Protein AF-0000000082955670 (afdb_homodimer)

Radius of gyration: 36.35 Å; Cα contacts (8 Å, |Δi|>4): 2565; chains: 2; bounding box: 107×120×126 Å

Nearest PDB structures (foldseek):
  5thm-assembly1_A  TM=8.964E-01  e=1.464E-48  Drosophila melanogaster
  5w1u-assembly2_B  TM=8.531E-01  e=4.811E-43  Culex quinquefasciatus
  2fj0-assembly1_A  TM=8.552E-01  e=3.804E-42  Manduca sexta
  5ydj-assembly1_A-2  TM=8.315E-01  e=3.181E-43  Anopheles gambiae
  2bce-assembly1_A  TM=8.057E-01  e=6.932E-36  Bos taurus

Foldseek 3Di:
DPPPPPPPPPPPPPPPPVPQDFDWFAAPQGIETWHWDAAPVGAIKTKFAFAAQFDQCAQPNQLHATHGDHRDPDYHYRYDHFWAAWAAQLLFVVGNVDTGTYSRGWIKMKMFSDQQAAAAEEEEDEDRLQGDDACTCLAFNCRLLSVDHYMYMYTHFHGDCRQFAALQAPLNQGRSRLSSVLSVLVVCLRGVSSRRYHQQQYEYEYFAVSLQSQQLLQQFLSNAPSHAEYERELDHLQFLSQEAPPPQSSVLLVVLLVVLVFDDDDPNSSVVSVSPDDPVVSNVSRQVPADPSCWPVHRGHHYAHDPVDPDRTGHPDRCVQGNDGDYAHEYEFEYEPQALLSQLLACLFPPDHNQQVCFVPVLVCVCTLLNLVRQFDNVQSNVQSQLLQCVLPVVSGDDNPSSQSSSVSNSLSGGVLSSQVSQQPRPHWYFYAYEFAFPWPDACSVRSHNHPDDRGRYRCNLVLLAGQRCVRCVVTGDPQSPLLSSQSSLQVSLVSRHPFGALRNDPPHHTGDTAHHQQAGWHFYHHGNDTDIDTNPCSVSNVSSVPRRSRVNSVVSRPPPPPPPDPPD/DPPPPPPPPPPPPPPPPVPQDFDWFAAPQGIETWHWDAAPVGAIKTKFAFAAQFDQCAQPNQLHATHGDHRDPDYHYRYDHFWAAWAAQLLFVVRNVDTGTYSRGWIKMKMFSDQQAAAAEEEEDEDRLQGDDACTCLAFNCRLLSVDHYMYMYTHFHGDCRQFAALQAPLNQGRSRLSSVLSVLVVCLRGVSSRRYHQQQYEYEYFAVSLQSQQLLQQFLSNAPSHAEYERELDHLQFLSQEADPPQSSVLLVVLLVVLVFDDDDPNSSVVSVSPDDPVVSNVSRQVPADPSCWPVHRGHHYAHDPVDPDRTGHPDRCVQGNDGNYAHEYEFEYEPQALLSQLLACLFPPDHNQQVCFVPVLVCVCTLLNLVRQFDNVQSNVQSQLLQCVLPVVSGDDNPSSQSSSVSNSLSGGVLSSQVSQQPRPHFYFYAYEFAFPWPDACSVRSHNHPDDRGRYRCNLVLLAGQRCVRCVVTGDPQSPLLSSQSSLQVSLVSRDPFGALRNDPPHHTGDTAHHQQAGWHFYHHGNDTDIDTNPCSVSNVSSVPRRSRVNSVVSRPPDPPPPDPPD

InterPro domains:
  IPR002018 Carboxylesterase, type B [PF00135] (22-545)
  IPR019819 Carboxylesterase type B, conserved site [PS00941] (103-113)
  IPR019826 Carboxylesterase type B, active site [PS00122] (195-210)
  IPR029058 Alpha/Beta hydrolase fold [G3DSA:3.40.50.1820] (19-550)
  IPR029058 Alpha/Beta hydrolase fold [SSF53474] (21-547)

Organism: Aphis glycines (NCBI:txid307491)

Structure (mmCIF, N/CA/C/O backbone):
data_AF-0000000082955670-model_v1
#
loop_
_entity.id
_entity.type
_entity.pdbx_description
1 polymer 'Carboxylic ester hydrolase'
#
loop_
_atom_site.group_PDB
_atom_site.id
_atom_site.type_symbol
_atom_site.label_atom_id
_atom_site.label_alt_id
_atom_site.label_comp_id
_atom_site.label_asym_id
_atom_site.label_entity_id
_atom_site.label_seq_id
_atom_site.pdbx_PDB_ins_code
_atom_site.Cartn_x
_atom_site.Cartn_y
_atom_site.Cartn_z
_atom_site.occupancy
_atom_site.B_iso_or_equiv
_atom_site.auth_seq_id
_atom_site.auth_comp_id
_atom_site.auth_asym_id
_atom_site.auth_atom_id
_atom_site.pdbx_PDB_model_num
ATOM 1 N N . MET A 1 1 ? -37.594 10.664 89.625 1 27 1 MET A N 1
ATOM 2 C CA . MET A 1 1 ? -36.75 10.383 88.438 1 27 1 MET A CA 1
ATOM 3 C C . MET A 1 1 ? -37.188 11.164 87.25 1 27 1 MET A C 1
ATOM 5 O O . MET A 1 1 ? -38.156 10.789 86.562 1 27 1 MET A O 1
ATOM 9 N N . CYS A 1 2 ? -37.125 12.531 87.25 1 31.23 2 CYS A N 1
ATOM 10 C CA . CYS A 1 2 ? -37.438 13.531 86.25 1 31.23 2 CYS A CA 1
ATOM 11 C C . CYS A 1 2 ? -36.594 13.336 85 1 31.23 2 CYS A C 1
ATOM 13 O O . CYS A 1 2 ? -35.344 13.289 85.062 1 31.23 2 CYS A O 1
ATOM 15 N N . LEU A 1 3 ? -37.094 12.742 83.938 1 28.53 3 LEU A N 1
ATOM 16 C CA . LEU A 1 3 ? -36.688 12.539 82.562 1 28.53 3 LEU A CA 1
ATOM 17 C C . LEU A 1 3 ? -36.312 13.867 81.875 1 28.53 3 LEU A C 1
ATOM 19 O O . LEU A 1 3 ? -37.156 14.734 81.75 1 28.53 3 LEU A O 1
ATOM 23 N N . LYS A 1 4 ? -35.094 14.445 82.188 1 30.45 4 LYS A N 1
ATOM 24 C CA . LYS A 1 4 ? -34.5 15.609 81.5 1 30.45 4 LYS A CA 1
ATOM 25 C C . LYS A 1 4 ? -34.5 15.438 80 1 30.45 4 LYS A C 1
ATOM 27 O O . LYS A 1 4 ? -33.812 14.547 79.5 1 30.45 4 LYS A O 1
ATOM 32 N N . MET A 1 5 ? -35.594 15.68 79.312 1 30.64 5 MET A N 1
ATOM 33 C CA . MET A 1 5 ? -35.75 15.672 77.875 1 30.64 5 MET A CA 1
ATOM 34 C C . MET A 1 5 ? -34.781 16.688 77.25 1 30.64 5 MET A C 1
ATOM 36 O O . MET A 1 5 ? -34.906 17.891 77.438 1 30.64 5 MET A O 1
ATOM 40 N N . TRP A 1 6 ? -33.5 16.422 77.125 1 35.94 6 TRP A N 1
ATOM 41 C CA . TRP A 1 6 ? -32.562 17.25 76.375 1 35.94 6 TRP A CA 1
ATOM 42 C C . TRP A 1 6 ? -33.031 17.453 74.938 1 35.94 6 TRP A C 1
ATOM 44 O O . TRP A 1 6 ? -33.344 16.5 74.25 1 35.94 6 TRP A O 1
ATOM 54 N N . ALA A 1 7 ? -33.656 18.625 74.562 1 36.5 7 ALA A N 1
ATOM 55 C CA . ALA A 1 7 ? -33.969 19.156 73.25 1 36.5 7 ALA A CA 1
ATOM 56 C C . ALA A 1 7 ? -32.719 19.281 72.375 1 36.5 7 ALA A C 1
ATOM 58 O O . ALA A 1 7 ? -31.828 20.062 72.75 1 36.5 7 ALA A O 1
ATOM 59 N N . VAL A 1 8 ? -32.25 18.234 71.812 1 38.44 8 VAL A N 1
ATOM 60 C CA . VAL A 1 8 ? -31.203 18.344 70.812 1 38.44 8 VAL A CA 1
ATOM 61 C C . VAL A 1 8 ? -31.703 19.219 69.688 1 38.44 8 VAL A C 1
ATOM 63 O O . VAL A 1 8 ? -32.719 18.938 69.062 1 38.44 8 VAL A O 1
ATOM 66 N N . SER A 1 9 ? -31.469 20.531 69.688 1 37.78 9 SER A N 1
ATOM 67 C CA . SER A 1 9 ? -31.656 21.422 68.562 1 37.78 9 SER A CA 1
ATOM 68 C C . SER A 1 9 ? -30.875 20.922 67.312 1 37.78 9 SER A C 1
ATOM 70 O O . SER A 1 9 ? -29.641 20.859 67.375 1 37.78 9 SER A O 1
ATOM 72 N N . ILE A 1 10 ? -31.469 20.125 66.562 1 39.12 10 ILE A N 1
ATOM 73 C CA . ILE A 1 10 ? -30.906 19.781 65.25 1 39.12 10 ILE A CA 1
ATOM 74 C C . ILE A 1 10 ? -30.797 21.047 64.375 1 39.12 10 ILE A C 1
ATOM 76 O O . ILE A 1 10 ? -31.812 21.656 64.062 1 39.12 10 ILE A O 1
ATOM 80 N N . THR A 1 11 ? -29.797 21.812 64.5 1 39.22 11 THR A N 1
ATOM 81 C CA . THR A 1 11 ? -29.484 22.844 63.531 1 39.22 11 THR A CA 1
ATOM 82 C C . THR A 1 11 ? -29.391 22.234 62.125 1 39.22 11 THR A C 1
ATOM 84 O O . THR A 1 11 ? -28.547 21.375 61.875 1 39.22 11 THR A O 1
ATOM 87 N N . CYS A 1 12 ? -30.469 22.234 61.344 1 35.75 12 CYS A N 1
ATOM 88 C CA . CYS A 1 12 ? -30.438 21.922 59.938 1 35.75 12 CYS A CA 1
ATOM 89 C C . CYS A 1 12 ? -29.469 22.828 59.188 1 35.75 12 CYS A C 1
ATOM 91 O O . CYS A 1 12 ? -29.703 24.031 59.062 1 35.75 12 CYS A O 1
ATOM 93 N N . ILE A 1 13 ? -28.219 22.578 59.188 1 39.69 13 ILE A N 1
ATOM 94 C CA . ILE A 1 13 ? -27.328 23.234 58.25 1 39.69 13 ILE A CA 1
ATOM 95 C C . ILE A 1 13 ? -27.859 23.078 56.844 1 39.69 13 ILE A C 1
ATOM 97 O O . ILE A 1 13 ? -27.938 21.969 56.312 1 39.69 13 ILE A O 1
ATOM 101 N N . LEU A 1 14 ? -28.734 23.906 56.438 1 37.12 14 LEU A N 1
ATOM 102 C CA . LEU A 1 14 ? -29.016 24.047 55 1 37.12 14 LEU A CA 1
ATOM 103 C C . LEU A 1 14 ? -27.719 24.156 54.188 1 37.12 14 LEU A C 1
ATOM 105 O O . LEU A 1 14 ? -26.984 25.125 54.312 1 37.12 14 LEU A O 1
ATOM 109 N N . PHE A 1 15 ? -27.109 23.047 53.875 1 40.5 15 PHE A N 1
ATOM 110 C CA . PHE A 1 15 ? -26.125 23.047 52.781 1 40.5 15 PHE A CA 1
ATOM 111 C C . PHE A 1 15 ? -26.688 23.75 51.562 1 40.5 15 PHE A C 1
ATOM 113 O O . PHE A 1 15 ? -27.547 23.203 50.875 1 40.5 15 PHE A O 1
ATOM 120 N N . LEU A 1 16 ? -26.828 25.031 51.594 1 36.75 16 LEU A N 1
ATOM 121 C CA . LEU A 1 16 ? -26.938 25.688 50.281 1 36.75 16 LEU A CA 1
ATOM 122 C C . LEU A 1 16 ? -25.891 25.125 49.312 1 36.75 16 LEU A C 1
ATOM 124 O O . LEU A 1 16 ? -24.703 25.406 49.469 1 36.75 16 LEU A O 1
ATOM 128 N N . SER A 1 17 ? -26 23.938 48.938 1 38.41 17 SER A N 1
ATOM 129 C CA . SER A 1 17 ? -25.234 23.609 47.75 1 38.41 17 SER A CA 1
ATOM 130 C C . SER A 1 17 ? -25.281 24.734 46.719 1 38.41 17 SER A C 1
ATOM 132 O O . SER A 1 17 ? -26.375 25.109 46.25 1 38.41 17 SER A O 1
ATOM 134 N N . ALA A 1 18 ? -24.531 25.719 46.812 1 43.72 18 ALA A N 1
ATOM 135 C CA . ALA A 1 18 ? -24.344 26.609 45.656 1 43.72 18 ALA A CA 1
ATOM 136 C C . ALA A 1 18 ? -24.5 25.844 44.344 1 43.72 18 ALA A C 1
ATOM 138 O O . ALA A 1 18 ? -23.688 24.969 44.031 1 43.72 18 ALA A O 1
ATOM 139 N N . VAL A 1 19 ? -25.609 25.484 43.938 1 45.34 19 VAL A N 1
ATOM 140 C CA . VAL A 1 19 ? -25.859 24.969 42.625 1 45.34 19 VAL A CA 1
ATOM 141 C C . VAL A 1 19 ? -25.016 25.703 41.594 1 45.34 19 VAL A C 1
ATOM 143 O O . VAL A 1 19 ? -25.219 26.906 41.344 1 45.34 19 VAL A O 1
ATOM 146 N N . ILE A 1 20 ? -23.734 25.594 41.594 1 52.16 20 ILE A N 1
ATOM 147 C CA . ILE A 1 20 ? -22.922 26.094 40.5 1 52.16 20 ILE A CA 1
ATOM 148 C C . ILE A 1 20 ? -23.688 25.922 39.188 1 52.16 20 ILE A C 1
ATOM 150 O O . ILE A 1 20 ? -23.984 24.797 38.75 1 52.16 20 ILE A O 1
ATOM 154 N N . CYS A 1 21 ? -24.594 26.828 38.844 1 68.88 21 CYS A N 1
ATOM 155 C CA . CYS A 1 21 ? -25.422 26.828 37.625 1 68.88 21 CYS A CA 1
ATOM 156 C C . CYS A 1 21 ? -24.547 26.797 36.375 1 68.88 21 CYS A C 1
ATOM 158 O O . CYS A 1 21 ? -23.672 27.641 36.188 1 68.88 21 CYS A O 1
ATOM 160 N N . ASN A 1 22 ? -24.516 25.719 35.625 1 85.62 22 ASN A N 1
ATOM 161 C CA . ASN A 1 22 ? -23.844 25.578 34.344 1 85.62 22 ASN A CA 1
ATOM 162 C C . ASN A 1 22 ? -24.281 26.672 33.375 1 85.62 22 ASN A C 1
ATOM 164 O O . ASN A 1 22 ? -25.469 27.031 33.312 1 85.62 22 ASN A O 1
ATOM 168 N N . PRO A 1 23 ? -23.328 27.359 32.75 1 91.06 23 PRO A N 1
ATOM 169 C CA . PRO A 1 23 ? -23.672 28.406 31.781 1 91.06 23 PRO A CA 1
ATOM 170 C C . PRO A 1 23 ? -24.438 27.859 30.578 1 91.06 23 PRO A C 1
ATOM 172 O O . PRO A 1 23 ? -24.156 26.766 30.094 1 91.06 23 PRO A O 1
ATOM 175 N N . VAL A 1 24 ? -25.406 28.594 30.156 1 96.12 24 VAL A N 1
ATOM 176 C CA . VAL A 1 24 ? -26.156 28.281 28.938 1 96.12 24 VAL A CA 1
ATOM 177 C C . VAL A 1 24 ? -26.094 29.469 27.984 1 96.12 24 VAL A C 1
ATOM 179 O O . VAL A 1 24 ? -26.375 30.609 28.375 1 96.12 24 VAL A O 1
ATOM 182 N N . VAL A 1 25 ? -25.656 29.25 26.812 1 97.19 25 VAL A N 1
ATOM 183 C CA . VAL A 1 25 ? -25.594 30.25 25.75 1 97.19 25 VAL A CA 1
ATOM 184 C C . VAL A 1 25 ? -26.562 29.875 24.625 1 97.19 25 VAL A C 1
ATOM 186 O O . VAL A 1 25 ? -26.672 28.703 24.25 1 97.19 25 VAL A O 1
ATOM 189 N N . ARG A 1 26 ? -27.25 30.844 24.047 1 96.19 26 ARG A N 1
ATOM 190 C CA . ARG A 1 26 ? -28.188 30.609 22.953 1 96.19 26 ARG A CA 1
ATOM 191 C C . ARG A 1 26 ? -27.672 31.219 21.656 1 96.19 26 ARG A C 1
ATOM 193 O O . ARG A 1 26 ? -27.391 32.406 21.578 1 96.19 26 ARG A O 1
ATOM 200 N N . ILE A 1 27 ? -27.5 30.344 20.734 1 95.5 27 ILE A N 1
ATOM 201 C CA . ILE A 1 27 ? -27.172 30.812 19.391 1 95.5 27 ILE A CA 1
ATOM 202 C C . ILE A 1 27 ? -28.344 30.547 18.453 1 95.5 27 ILE A C 1
ATOM 204 O O . ILE A 1 27 ? -29.422 30.125 18.891 1 95.5 27 ILE A O 1
ATOM 208 N N . THR A 1 28 ? -28.141 30.891 17.141 1 90.56 28 THR A N 1
ATOM 209 C CA . THR A 1 28 ? -29.234 30.766 16.172 1 90.56 28 THR A CA 1
ATOM 210 C C . THR A 1 28 ? -29.703 29.312 16.078 1 90.56 28 THR A C 1
ATOM 212 O O . THR A 1 28 ? -30.891 29.047 15.922 1 90.56 28 THR A O 1
ATOM 215 N N . ASN A 1 29 ? -28.812 28.344 16.25 1 93.94 29 ASN A N 1
ATOM 216 C CA . ASN A 1 29 ? -29.094 26.938 16.062 1 93.94 29 ASN A CA 1
ATOM 217 C C . ASN A 1 29 ? -29.75 26.328 17.297 1 93.94 29 ASN A C 1
ATOM 219 O O . ASN A 1 29 ? -30.344 25.25 17.234 1 93.94 29 ASN A O 1
ATOM 223 N N . GLY A 1 30 ? -29.516 27 18.438 1 95.75 30 GLY A N 1
ATOM 224 C CA . GLY A 1 30 ? -30.047 26.453 19.672 1 95.75 30 GLY A CA 1
ATOM 225 C C . GLY A 1 30 ? -29.266 26.859 20.906 1 95.75 30 GLY A C 1
ATOM 226 O O . GLY A 1 30 ? -28.375 27.719 20.828 1 95.75 30 GLY A O 1
ATOM 227 N N . ALA A 1 31 ? -29.734 26.219 22.031 1 97.62 31 ALA A N 1
ATOM 228 C CA . ALA A 1 31 ? -29.062 26.5 23.297 1 97.62 31 ALA A CA 1
ATOM 229 C C . ALA A 1 31 ? -27.938 25.5 23.562 1 97.62 31 ALA A C 1
ATOM 231 O O . ALA A 1 31 ? -28.031 24.328 23.188 1 97.62 31 ALA A O 1
ATOM 232 N N . ILE A 1 32 ? -26.891 26.016 24.203 1 98.31 32 ILE A N 1
ATOM 233 C CA . ILE A 1 32 ? -25.703 25.219 24.469 1 98.31 32 ILE A CA 1
ATOM 234 C C . ILE A 1 32 ? -25.328 25.328 25.953 1 98.31 32 ILE A C 1
ATOM 236 O O . ILE A 1 32 ? -25.109 26.422 26.469 1 98.31 32 ILE A O 1
ATOM 240 N N . LYS A 1 33 ? -25.266 24.203 26.625 1 98.06 33 LYS A N 1
ATOM 241 C CA . LYS A 1 33 ? -24.859 24.156 28.031 1 98.06 33 LYS A CA 1
ATOM 242 C C . LYS A 1 33 ? -23.375 23.797 28.172 1 98.06 33 LYS A C 1
ATOM 244 O O . LYS A 1 33 ? -22.953 22.75 27.656 1 98.06 33 LYS A O 1
ATOM 249 N N . GLY A 1 34 ? -22.656 24.703 28.797 1 97.94 34 GLY A N 1
ATOM 250 C CA . GLY A 1 34 ? -21.266 24.422 29.078 1 97.94 34 GLY A CA 1
ATOM 251 C C . GLY A 1 34 ? -21 24.094 30.531 1 97.94 34 GLY A C 1
ATOM 252 O O . GLY A 1 34 ? -21.875 23.609 31.234 1 97.94 34 GLY A O 1
ATOM 253 N N . GLN A 1 35 ? -19.75 24.188 30.953 1 97.56 35 GLN A N 1
ATOM 254 C CA . GLN A 1 35 ? -19.344 23.969 32.344 1 97.56 35 GLN A CA 1
ATOM 255 C C . GLN A 1 35 ? -18.344 25.031 32.781 1 97.56 35 GLN A C 1
ATOM 257 O O . GLN A 1 35 ? -17.719 25.703 31.969 1 97.56 35 GLN A O 1
ATOM 262 N N . THR A 1 36 ? -18.234 25.172 34.031 1 97.75 36 THR A N 1
ATOM 263 C CA . THR A 1 36 ? -17.25 26.078 34.625 1 97.75 36 THR A CA 1
ATOM 264 C C . THR A 1 36 ? -16 25.312 35.062 1 97.75 36 THR A C 1
ATOM 266 O O . THR A 1 36 ? -16.094 24.297 35.75 1 97.75 36 THR A O 1
ATOM 269 N N . LEU A 1 37 ? -14.914 25.781 34.594 1 97.19 37 LEU A N 1
ATOM 270 C CA . LEU A 1 37 ? -13.617 25.203 34.938 1 97.19 37 LEU A CA 1
ATOM 271 C C . LEU A 1 37 ? -12.672 26.266 35.5 1 97.19 37 LEU A C 1
ATOM 273 O O . LEU A 1 37 ? -13.031 27.438 35.562 1 97.19 37 LEU A O 1
ATOM 277 N N . LYS A 1 38 ? -11.477 25.812 35.906 1 97.5 38 LYS A N 1
ATOM 278 C CA . LYS A 1 38 ? -10.477 26.719 36.469 1 97.5 38 LYS A CA 1
ATOM 279 C C . LYS A 1 38 ? -9.266 26.844 35.562 1 97.5 38 LYS A C 1
ATOM 281 O O . LYS A 1 38 ? -8.82 25.859 34.969 1 97.5 38 LYS A O 1
ATOM 286 N N . SER A 1 39 ? -8.828 28.062 35.406 1 97.81 39 SER A N 1
ATOM 287 C CA . SER A 1 39 ? -7.59 28.312 34.656 1 97.81 39 SER A CA 1
ATOM 288 C C . SER A 1 39 ? -6.367 27.891 35.469 1 97.81 39 SER A C 1
ATOM 290 O O . SER A 1 39 ? -6.504 27.375 36.594 1 97.81 39 SER A O 1
ATOM 292 N N . ARG A 1 40 ? -5.18 28.062 34.844 1 95.94 40 ARG A N 1
ATOM 293 C CA . ARG A 1 40 ? -3.936 27.703 35.531 1 95.94 40 ARG A CA 1
ATOM 294 C C . ARG A 1 40 ? -3.781 28.469 36.844 1 95.94 40 ARG A C 1
ATOM 296 O O . ARG A 1 40 ? -3.363 27.906 37.844 1 95.94 40 ARG A O 1
ATOM 303 N N . ASP A 1 41 ? -4.203 29.734 36.844 1 96.38 41 ASP A N 1
ATOM 304 C CA . ASP A 1 41 ? -4.031 30.594 38 1 96.38 41 ASP A CA 1
ATOM 305 C C . ASP A 1 41 ? -5.309 30.641 38.844 1 96.38 41 ASP A C 1
ATOM 307 O O . ASP A 1 41 ? -5.465 31.516 39.719 1 96.38 41 ASP A O 1
ATOM 311 N N . GLY A 1 42 ? -6.305 29.859 38.5 1 97.12 42 GLY A N 1
ATOM 312 C CA . GLY A 1 42 ? -7.465 29.656 39.375 1 97.12 42 GLY A CA 1
ATOM 313 C C . GLY A 1 42 ? -8.664 30.5 38.969 1 97.12 42 GLY A C 1
ATOM 314 O O . GLY A 1 42 ? -9.68 30.531 39.656 1 97.12 42 GLY A O 1
ATOM 315 N N . ARG A 1 43 ? -8.586 31.109 37.875 1 97.44 43 ARG A N 1
ATOM 316 C CA . ARG A 1 43 ? -9.719 31.891 37.375 1 97.44 43 ARG A CA 1
ATOM 317 C C . ARG A 1 43 ? -10.82 30.984 36.844 1 97.44 43 ARG A C 1
ATOM 319 O O . ARG A 1 43 ? -10.539 29.984 36.188 1 97.44 43 ARG A O 1
ATOM 326 N N . ASP A 1 44 ? -12.039 31.359 37.188 1 97.38 44 ASP A N 1
ATOM 327 C CA . ASP A 1 44 ? -13.156 30.656 36.594 1 97.38 44 ASP A CA 1
ATOM 328 C C . ASP A 1 44 ? -13.281 31 35.094 1 97.38 44 ASP A C 1
ATOM 330 O O . ASP A 1 44 ? -13.109 32.156 34.719 1 97.38 44 ASP A O 1
ATOM 334 N N . PHE A 1 45 ? -13.523 30.078 34.312 1 97.81 45 PHE A N 1
ATOM 335 C CA . PHE A 1 45 ? -13.867 30.297 32.906 1 97.81 45 PHE A CA 1
ATOM 336 C C . PHE A 1 45 ? -14.906 29.281 32.438 1 97.81 45 PHE A C 1
ATOM 338 O O . PHE A 1 45 ? -15.164 28.281 33.125 1 97.81 45 PHE A O 1
ATOM 345 N N . TYR A 1 46 ? -15.578 29.547 31.375 1 98.44 46 TYR A N 1
ATOM 346 C CA . TYR A 1 46 ? -16.609 28.688 30.812 1 98.44 46 TYR A CA 1
ATOM 347 C C . TYR A 1 46 ? -16.062 27.875 29.641 1 98.44 46 TYR A C 1
ATOM 349 O O . TYR A 1 46 ? -15.328 28.406 28.797 1 98.44 46 TYR A O 1
ATOM 357 N N . SER A 1 47 ? -16.391 26.609 29.703 1 98.25 47 SER A N 1
ATOM 358 C CA . SER A 1 47 ? -15.984 25.656 28.672 1 98.25 47 SER A CA 1
ATOM 359 C C . SER A 1 47 ? -17.188 25.078 27.953 1 98.25 47 SER A C 1
ATOM 361 O O . SER A 1 47 ? -18.109 24.547 28.578 1 98.25 47 SER A O 1
ATOM 363 N N . PHE A 1 48 ? -17.266 25.266 26.656 1 98.5 48 PHE A N 1
ATOM 364 C CA . PHE A 1 48 ? -18.234 24.625 25.766 1 98.5 48 PHE A CA 1
ATOM 365 C C . PHE A 1 48 ? -17.531 23.734 24.75 1 98.5 48 PHE A C 1
ATOM 367 O O . PHE A 1 48 ? -16.891 24.219 23.812 1 98.5 48 PHE A O 1
ATOM 374 N N . THR A 1 49 ? -17.609 22.406 24.938 1 98.12 49 THR A N 1
ATOM 375 C CA . THR A 1 49 ? -16.922 21.469 24.047 1 98.12 49 THR A CA 1
ATOM 376 C C . THR A 1 49 ? -17.922 20.688 23.203 1 98.12 49 THR A C 1
ATOM 378 O O . THR A 1 49 ? -19.109 20.625 23.531 1 98.12 49 THR A O 1
ATOM 381 N N . SER A 1 50 ? -17.453 20.188 22.047 1 97.69 50 SER A N 1
ATOM 382 C CA . SER A 1 50 ? -18.203 19.297 21.156 1 97.69 50 SER A CA 1
ATOM 383 C C . SER A 1 50 ? -19.422 20 20.578 1 97.69 50 SER A C 1
ATOM 385 O O . SER A 1 50 ? -20.5 19.422 20.516 1 97.69 50 SER A O 1
ATOM 387 N N . ILE A 1 51 ? -19.266 21.266 20.25 1 98.06 51 ILE A N 1
ATOM 388 C CA . ILE A 1 51 ? -20.328 21.969 19.547 1 98.06 51 ILE A CA 1
ATOM 389 C C . ILE A 1 51 ? -20.266 21.625 18.062 1 98.06 51 ILE A C 1
ATOM 391 O O . ILE A 1 51 ? -19.25 21.859 17.391 1 98.06 51 ILE A O 1
ATOM 395 N N . PRO A 1 52 ? -21.281 21.062 17.469 1 97.88 52 PRO A N 1
ATOM 396 C CA . PRO A 1 52 ? -21.234 20.797 16.031 1 97.88 52 PRO A CA 1
ATOM 397 C C . PRO A 1 52 ? -21.297 22.078 15.195 1 97.88 52 PRO A C 1
ATOM 399 O O . PRO A 1 52 ? -22.203 22.891 15.375 1 97.88 52 PRO A O 1
ATOM 402 N N . TYR A 1 53 ? -20.359 22.281 14.328 1 98.06 53 TYR A N 1
ATOM 403 C CA . TYR A 1 53 ? -20.391 23.453 13.477 1 98.06 53 TYR A CA 1
ATOM 404 C C . TYR A 1 53 ? -20.797 23.094 12.055 1 98.06 53 TYR A C 1
ATOM 406 O O . TYR A 1 53 ? -21.062 23.969 11.227 1 98.06 53 TYR A O 1
ATOM 414 N N . ALA A 1 54 ? -20.875 21.797 11.734 1 98.44 54 ALA A N 1
ATOM 415 C CA . ALA A 1 54 ? -21.281 21.266 10.438 1 98.44 54 ALA A CA 1
ATOM 416 C C . ALA A 1 54 ? -22.078 19.969 10.594 1 98.44 54 ALA A C 1
ATOM 418 O O . ALA A 1 54 ? -22.016 19.328 11.641 1 98.44 54 ALA A O 1
ATOM 419 N N . LYS A 1 55 ? -22.844 19.656 9.562 1 98.31 55 LYS A N 1
ATOM 420 C CA . LYS A 1 55 ? -23.438 18.328 9.492 1 98.31 55 LYS A CA 1
ATOM 421 C C . LYS A 1 55 ? -22.375 17.25 9.445 1 98.31 55 LYS A C 1
ATOM 423 O O . LYS A 1 55 ? -21.281 17.453 8.898 1 98.31 55 LYS A O 1
ATOM 428 N N . PRO A 1 56 ? -22.719 16.031 10.078 1 97.94 56 PRO A N 1
ATOM 429 C CA . PRO A 1 56 ? -21.75 14.945 9.922 1 97.94 56 PRO A CA 1
ATOM 430 C C . PRO A 1 56 ? -21.422 14.648 8.461 1 97.94 56 PRO A C 1
ATOM 432 O O . PRO A 1 56 ? -22.328 14.492 7.641 1 97.94 56 PRO A O 1
ATOM 435 N N . PRO A 1 57 ? -20.156 14.664 8.109 1 98.06 57 PRO A N 1
ATOM 436 C CA . PRO A 1 57 ? -19.766 14.422 6.723 1 98.06 57 PRO A CA 1
ATOM 437 C C . PRO A 1 57 ? -19.734 12.938 6.363 1 98.06 57 PRO A C 1
ATOM 439 O O . PRO A 1 57 ? -18.703 12.43 5.906 1 98.06 57 PRO A O 1
ATOM 442 N N . ILE A 1 58 ? -20.828 12.203 6.512 1 97 58 ILE A N 1
ATOM 443 C CA . ILE A 1 58 ? -20.938 10.766 6.293 1 97 58 ILE A CA 1
ATOM 444 C C . ILE A 1 58 ? -21.922 10.492 5.148 1 97 58 ILE A C 1
ATOM 446 O O . ILE A 1 58 ? -22.641 11.391 4.715 1 97 58 ILE A O 1
ATOM 450 N N . ASN A 1 59 ? -21.922 9.312 4.582 1 94.25 59 ASN A N 1
ATOM 451 C CA . ASN A 1 59 ? -22.828 8.867 3.523 1 94.25 59 ASN A CA 1
ATOM 452 C C . ASN A 1 59 ? -22.828 9.844 2.348 1 94.25 59 ASN A C 1
ATOM 454 O O . ASN A 1 59 ? -21.766 10.172 1.812 1 94.25 59 ASN A O 1
ATOM 458 N N . GLU A 1 60 ? -23.906 10.516 2.064 1 94.88 60 GLU A N 1
ATOM 459 C CA . GLU A 1 60 ? -24.031 11.375 0.887 1 94.88 60 GLU A CA 1
ATOM 460 C C . GLU A 1 60 ? -23.172 12.633 1.033 1 94.88 60 GLU A C 1
ATOM 462 O O . GLU A 1 60 ? -22.844 13.281 0.04 1 94.88 60 GLU A O 1
ATOM 467 N N . LEU A 1 61 ? -22.781 12.938 2.264 1 97.31 61 LEU A N 1
ATOM 468 C CA . LEU A 1 61 ? -22.016 14.156 2.492 1 97.31 61 LEU A CA 1
ATOM 469 C C . LEU A 1 61 ? -20.531 13.859 2.529 1 97.31 61 LEU A C 1
ATOM 471 O O . LEU A 1 61 ? -19.703 14.773 2.66 1 97.31 61 LEU A O 1
ATOM 475 N N . ARG A 1 62 ? -20.219 12.516 2.459 1 96.38 62 ARG A N 1
ATOM 476 C CA . ARG A 1 62 ? -18.812 12.156 2.311 1 96.38 62 ARG A CA 1
ATOM 477 C C . ARG A 1 62 ? -18.234 12.742 1.025 1 96.38 62 ARG A C 1
ATOM 479 O O . ARG A 1 62 ? -18.859 12.672 -0.032 1 96.38 62 ARG A O 1
ATOM 486 N N . PHE A 1 63 ? -17.094 13.391 1.083 1 97.62 63 PHE A N 1
ATOM 487 C CA . PHE A 1 63 ? -16.375 13.977 -0.039 1 97.62 63 PHE A CA 1
ATOM 488 C C . PHE A 1 63 ? -17.172 15.109 -0.671 1 97.62 63 PHE A C 1
ATOM 490 O O . PHE A 1 63 ? -17.266 15.203 -1.897 1 97.62 63 PHE A O 1
ATOM 497 N N . LYS A 1 64 ? -17.766 15.898 0.165 1 96.5 64 LYS A N 1
ATOM 498 C CA . LYS A 1 64 ? -18.453 17.125 -0.209 1 96.5 64 LYS A CA 1
ATOM 499 C C . LYS A 1 64 ? -18.031 18.281 0.703 1 96.5 64 LYS A C 1
ATOM 501 O O . LYS A 1 64 ? -17.547 18.062 1.815 1 96.5 64 LYS A O 1
ATOM 506 N N . PRO A 1 65 ? -18.156 19.484 0.172 1 97.06 65 PRO A N 1
ATOM 507 C CA . PRO A 1 65 ? -17.984 20.609 1.094 1 97.06 65 PRO A CA 1
ATOM 508 C C . PRO A 1 65 ? -18.875 20.516 2.326 1 97.06 65 PRO A C 1
ATOM 510 O O . PRO A 1 65 ? -19.984 19.984 2.246 1 97.06 65 PRO A O 1
ATOM 513 N N . PRO A 1 66 ? -18.375 21.016 3.445 1 98.06 66 PRO A N 1
ATOM 514 C CA . PRO A 1 66 ? -19.188 20.938 4.652 1 98.06 66 PRO A CA 1
ATOM 515 C C . PRO A 1 66 ? -20.484 21.75 4.543 1 98.06 66 PRO A C 1
ATOM 517 O O . PRO A 1 66 ? -20.516 22.766 3.83 1 98.06 66 PRO A O 1
ATOM 520 N N . GLU A 1 67 ? -21.484 21.281 5.238 1 97.56 67 GLU A N 1
ATOM 521 C CA . GLU A 1 67 ? -22.781 21.969 5.301 1 97.56 67 GLU A CA 1
ATOM 522 C C . GLU A 1 67 ? -23.094 22.438 6.723 1 97.56 67 GLU A C 1
ATOM 524 O O . GLU A 1 67 ? -22.75 21.766 7.691 1 97.56 67 GLU A O 1
ATOM 529 N N . THR A 1 68 ? -23.734 23.5 6.812 1 96.94 68 THR A N 1
ATOM 530 C CA . THR A 1 68 ? -24.094 24.047 8.117 1 96.94 68 THR A CA 1
ATOM 531 C C . THR A 1 68 ? -25 23.078 8.883 1 96.94 68 THR A C 1
ATOM 533 O O . THR A 1 68 ? -25.859 22.422 8.289 1 96.94 68 THR A O 1
ATOM 536 N N . VAL A 1 69 ? -24.781 23.047 10.094 1 96.25 69 VAL A N 1
ATOM 537 C CA . VAL A 1 69 ? -25.531 22.172 10.977 1 96.25 69 VAL A CA 1
ATOM 538 C C . VAL A 1 69 ? -26.984 22.656 11.078 1 96.25 69 VAL A C 1
ATOM 540 O O . VAL A 1 69 ? -27.25 23.859 11 1 96.25 69 VAL A O 1
ATOM 543 N N . ASP A 1 70 ? -27.906 21.75 11.305 1 95.25 70 ASP A N 1
ATOM 544 C CA . ASP A 1 70 ? -29.297 22.094 11.539 1 95.25 70 ASP A CA 1
ATOM 545 C C . ASP A 1 70 ? -29.5 22.609 12.961 1 95.25 70 ASP A C 1
ATOM 547 O O . ASP A 1 70 ? -28.688 22.359 13.844 1 95.25 70 ASP A O 1
ATOM 551 N N . SER A 1 71 ? -30.594 23.281 13.062 1 96.44 71 SER A N 1
ATOM 552 C CA . SER A 1 71 ? -30.953 23.672 14.422 1 96.44 71 SER A CA 1
ATOM 553 C C . SER A 1 71 ? -31.359 22.469 15.266 1 96.44 71 SER A C 1
ATOM 555 O O . SER A 1 71 ? -31.719 21.422 14.727 1 96.44 71 SER A O 1
ATOM 557 N N . TRP A 1 72 ? -31.109 22.547 16.547 1 95.31 72 TRP A N 1
ATOM 558 C CA . TRP A 1 72 ? -31.5 21.469 17.438 1 95.31 72 TRP A CA 1
ATOM 559 C C . TRP A 1 72 ? -32.5 21.969 18.484 1 95.31 72 TRP A C 1
ATOM 561 O O . TRP A 1 72 ? -32.531 23.156 18.812 1 95.31 72 TRP A O 1
ATOM 571 N N . ASP A 1 73 ? -33.375 21.031 18.938 1 91.25 73 ASP A N 1
ATOM 572 C CA . ASP A 1 73 ? -34.312 21.312 20 1 91.25 73 ASP A CA 1
ATOM 573 C C . ASP A 1 73 ? -33.688 21.094 21.375 1 91.25 73 ASP A C 1
ATOM 575 O O . ASP A 1 73 ? -32.812 20.25 21.531 1 91.25 73 ASP A O 1
ATOM 579 N N . GLY A 1 74 ? -34.031 21.859 22.266 1 91.38 74 GLY A N 1
ATOM 580 C CA . GLY A 1 74 ? -33.531 21.688 23.609 1 91.38 74 GLY A CA 1
ATOM 581 C C . GLY A 1 74 ? -32.156 22.297 23.812 1 91.38 74 GLY A C 1
ATOM 582 O O . GLY A 1 74 ? -31.812 23.297 23.172 1 91.38 74 GLY A O 1
ATOM 583 N N . ILE A 1 75 ? -31.469 21.766 24.875 1 96.31 75 ILE A N 1
ATOM 584 C CA . ILE A 1 75 ? -30.156 22.281 25.234 1 96.31 75 ILE A CA 1
ATOM 585 C C . ILE A 1 75 ? -29.094 21.25 24.891 1 96.31 75 ILE A C 1
ATOM 587 O O . ILE A 1 75 ? -29.109 20.125 25.375 1 96.31 75 ILE A O 1
ATOM 591 N N . LEU A 1 76 ? -28.203 21.625 23.922 1 97.31 76 LEU A N 1
ATOM 592 C CA . LEU A 1 76 ? -27.062 20.797 23.594 1 97.31 76 LEU A CA 1
ATOM 593 C C . LEU A 1 76 ? -26.109 20.688 24.781 1 97.31 76 LEU A C 1
ATOM 595 O O . LEU A 1 76 ? -25.688 21.688 25.344 1 97.31 76 LEU A O 1
ATOM 599 N N . ASP A 1 77 ? -25.766 19.484 25.234 1 97.38 77 ASP A N 1
ATOM 600 C CA . ASP A 1 77 ? -24.766 19.266 26.281 1 97.38 77 ASP A CA 1
ATOM 601 C C . ASP A 1 77 ? -23.359 19.391 25.719 1 97.38 77 ASP A C 1
ATOM 603 O O . ASP A 1 77 ? -22.844 18.453 25.094 1 97.38 77 ASP A O 1
ATOM 607 N N . ALA A 1 78 ? -22.766 20.484 25.984 1 97.94 78 ALA A N 1
ATOM 608 C CA . ALA A 1 78 ? -21.422 20.766 25.484 1 97.94 78 ALA A CA 1
ATOM 609 C C . ALA A 1 78 ? -20.391 20.625 26.594 1 97.94 78 ALA A C 1
ATOM 611 O O . ALA A 1 78 ? -19.547 21.516 26.766 1 97.94 78 ALA A O 1
ATOM 612 N N . THR A 1 79 ? -20.453 19.5 27.328 1 97.19 79 THR A N 1
ATOM 613 C CA . THR A 1 79 ? -19.516 19.266 28.422 1 97.19 79 THR A CA 1
ATOM 614 C C . THR A 1 79 ? -18.656 18.047 28.141 1 97.19 79 THR A C 1
ATOM 616 O O . THR A 1 79 ? -17.75 17.734 28.938 1 97.19 79 THR A O 1
ATOM 619 N N . LYS A 1 80 ? -18.875 17.391 27.047 1 95.88 80 LYS A N 1
ATOM 620 C CA . LYS A 1 80 ? -18.125 16.188 26.719 1 95.88 80 LYS A CA 1
ATOM 621 C C . LYS A 1 80 ? -17.094 16.453 25.625 1 95.88 80 LYS A C 1
ATOM 623 O O . LYS A 1 80 ? -17.125 17.5 24.984 1 95.88 80 LYS A O 1
ATOM 628 N N . GLU A 1 81 ? -16.203 15.5 25.531 1 95.75 81 GLU A N 1
ATOM 629 C CA . GLU A 1 81 ? -15.242 15.578 24.422 1 95.75 81 GLU A CA 1
ATOM 630 C C . GLU A 1 81 ? -15.852 15.062 23.125 1 95.75 81 GLU A C 1
ATOM 632 O O . GLU A 1 81 ? -16.656 14.125 23.141 1 95.75 81 GLU A O 1
ATOM 637 N N . SER A 1 82 ? -15.477 15.695 22.062 1 94 82 SER A N 1
ATOM 638 C CA . SER A 1 82 ? -15.977 15.25 20.766 1 94 82 SER A CA 1
ATOM 639 C C . SER A 1 82 ? -15.133 14.109 20.203 1 94 82 SER A C 1
ATOM 641 O O . SER A 1 82 ? -14.016 13.875 20.656 1 94 82 SER A O 1
ATOM 643 N N . ASN A 1 83 ? -15.727 13.43 19.203 1 94.31 83 ASN A N 1
ATOM 644 C CA . ASN A 1 83 ? -14.945 12.484 18.406 1 94.31 83 ASN A CA 1
ATOM 645 C C . ASN A 1 83 ? -13.859 13.195 17.609 1 94.31 83 ASN A C 1
ATOM 647 O O . ASN A 1 83 ? -14.086 14.281 17.062 1 94.31 83 ASN A O 1
ATOM 651 N N . MET A 1 84 ? -12.711 12.602 17.672 1 97.19 84 MET A N 1
ATOM 652 C CA . MET A 1 84 ? -11.727 13.07 16.703 1 97.19 84 MET A CA 1
ATOM 653 C C . MET A 1 84 ? -12.047 12.523 15.305 1 97.19 84 MET A C 1
ATOM 655 O O . MET A 1 84 ? -12.797 11.555 15.172 1 97.19 84 MET A O 1
ATOM 659 N N . CYS A 1 85 ? -11.523 13.18 14.297 1 98.56 85 CYS A N 1
ATOM 660 C CA . CYS A 1 85 ? -11.703 12.68 12.938 1 98.56 85 CYS A CA 1
ATOM 661 C C . CYS A 1 85 ? -10.914 11.391 12.727 1 98.56 85 CYS A C 1
ATOM 663 O O . CYS A 1 85 ? -9.781 11.266 13.203 1 98.56 85 CYS A O 1
ATOM 665 N N . ILE A 1 86 ? -11.461 10.469 11.992 1 98.31 86 ILE A N 1
ATOM 666 C CA . ILE A 1 86 ? -10.859 9.156 11.781 1 98.31 86 ILE A CA 1
ATOM 667 C C . ILE A 1 86 ? -9.477 9.32 11.156 1 98.31 86 ILE A C 1
ATOM 669 O O . ILE A 1 86 ? -9.289 10.133 10.25 1 98.31 86 ILE A O 1
ATOM 673 N N . GLN A 1 87 ? -8.469 8.547 11.719 1 97.75 87 GLN A N 1
ATOM 674 C CA . GLN A 1 87 ? -7.082 8.805 11.344 1 97.75 87 GLN A CA 1
ATOM 675 C C . GLN A 1 87 ? -6.168 7.672 11.789 1 97.75 87 GLN A C 1
ATOM 677 O O . GLN A 1 87 ? -6.555 6.852 12.625 1 97.75 87 GLN A O 1
ATOM 682 N N . THR A 1 88 ? -5.047 7.605 11.141 1 96.19 88 THR A N 1
ATOM 683 C CA . THR A 1 88 ? -3.838 7.008 11.695 1 96.19 88 THR A CA 1
ATOM 684 C C . THR A 1 88 ? -2.77 8.07 11.93 1 96.19 88 THR A C 1
ATOM 686 O O . THR A 1 88 ? -2.637 9.008 11.141 1 96.19 88 THR A O 1
ATOM 689 N N . ASN A 1 89 ? -2.076 7.969 12.984 1 95.38 89 ASN A N 1
ATOM 690 C CA . ASN A 1 89 ? -1.008 8.922 13.266 1 95.38 89 ASN A CA 1
ATOM 691 C C . ASN A 1 89 ? 0.368 8.305 13.031 1 95.38 89 ASN A C 1
ATOM 693 O O . ASN A 1 89 ? 0.92 7.645 13.914 1 95.38 89 ASN A O 1
ATOM 697 N N . HIS A 1 90 ? 0.963 8.633 11.945 1 92.12 90 HIS A N 1
ATOM 698 C CA . HIS A 1 90 ? 2.232 8.023 11.57 1 92.12 90 HIS A CA 1
ATOM 699 C C . HIS A 1 90 ? 3.408 8.758 12.211 1 92.12 90 HIS A C 1
ATOM 701 O O . HIS A 1 90 ? 4.547 8.297 12.133 1 92.12 90 HIS A O 1
ATOM 707 N N . PHE A 1 91 ? 3.172 9.898 12.836 1 93.81 91 PHE A N 1
ATOM 708 C CA . PHE A 1 91 ? 4.238 10.656 13.477 1 93.81 91 PHE A CA 1
ATOM 709 C C . PHE A 1 91 ? 4.613 10.047 14.82 1 93.81 91 PHE A C 1
ATOM 711 O O . PHE A 1 91 ? 5.707 10.281 15.328 1 93.81 91 PHE A O 1
ATOM 718 N N . PHE A 1 92 ? 3.648 9.336 15.398 1 93.75 92 PHE A N 1
ATOM 719 C CA . PHE A 1 92 ? 3.881 8.656 16.672 1 93.75 92 PHE A CA 1
ATOM 720 C C . PHE A 1 92 ? 3.941 7.148 16.469 1 93.75 92 PHE A C 1
ATOM 722 O O . PHE A 1 92 ? 2.908 6.477 16.469 1 93.75 92 PHE A O 1
ATOM 729 N N . PRO A 1 93 ? 5.148 6.59 16.438 1 90.62 93 PRO A N 1
ATOM 730 C CA . PRO A 1 93 ? 5.316 5.168 16.141 1 90.62 93 PRO A CA 1
ATOM 731 C C . PRO A 1 93 ? 4.535 4.266 17.094 1 90.62 93 PRO A C 1
ATOM 733 O O . PRO A 1 93 ? 4.031 3.217 16.688 1 90.62 93 PRO A O 1
ATOM 736 N N . SER A 1 94 ? 4.324 4.621 18.312 1 89.25 94 SER A N 1
ATOM 737 C CA . SER A 1 94 ? 3.693 3.781 19.328 1 89.25 94 SER A CA 1
ATOM 738 C C . SER A 1 94 ? 2.221 3.545 19 1 89.25 94 SER A C 1
ATOM 740 O O . SER A 1 94 ? 1.63 2.566 19.469 1 89.25 94 SER A O 1
ATOM 742 N N . ILE A 1 95 ? 1.623 4.406 18.172 1 91.31 95 ILE A N 1
ATOM 743 C CA . ILE A 1 95 ? 0.197 4.25 17.922 1 91.31 95 ILE A CA 1
ATOM 744 C C . ILE A 1 95 ? -0.056 4.262 16.406 1 91.31 95 ILE A C 1
ATOM 746 O O . ILE A 1 95 ? -1.193 4.438 15.969 1 91.31 95 ILE A O 1
ATOM 750 N N . SER A 1 96 ? 1.013 4.176 15.664 1 90.44 96 SER A N 1
ATOM 751 C CA . SER A 1 96 ? 0.898 4.297 14.211 1 90.44 96 SER A CA 1
ATOM 752 C C . SER A 1 96 ? 0.087 3.146 13.625 1 90.44 96 SER A C 1
ATOM 754 O O . SER A 1 96 ? -0.412 3.244 12.5 1 90.44 96 SER A O 1
ATOM 756 N N . HIS A 1 97 ? -0.112 2.09 14.359 1 88.88 97 HIS A N 1
ATOM 757 C CA . HIS A 1 97 ? -0.821 0.911 13.883 1 88.88 97 HIS A CA 1
ATOM 758 C C . HIS A 1 97 ? -2.312 1 14.188 1 88.88 97 HIS A C 1
ATOM 760 O O . HIS A 1 97 ? -3.1 0.182 13.703 1 88.88 97 HIS A O 1
ATOM 766 N N . LEU A 1 98 ? -2.742 2.014 14.891 1 94 98 LEU A N 1
ATOM 767 C CA . LEU A 1 98 ? -4.125 2.129 15.336 1 94 98 LEU A CA 1
ATOM 768 C C . LEU A 1 98 ? -4.906 3.084 14.438 1 94 98 LEU A C 1
ATOM 770 O O . LEU A 1 98 ? -4.383 4.121 14.023 1 94 98 LEU A O 1
ATOM 774 N N . ILE A 1 99 ? -6.066 2.719 14.117 1 96.06 99 ILE A N 1
ATOM 775 C CA . ILE A 1 99 ? -7.035 3.635 13.523 1 96.06 99 ILE A CA 1
ATOM 776 C C . ILE A 1 99 ? -7.938 4.211 14.609 1 96.06 99 ILE A C 1
ATOM 778 O O . ILE A 1 99 ? -8.609 3.463 15.328 1 96.06 99 ILE A O 1
ATOM 782 N N . LEU A 1 100 ? -7.977 5.504 14.734 1 96.88 100 LEU A N 1
ATOM 783 C CA . LEU A 1 100 ? -8.711 6.184 15.797 1 96.88 100 LEU A CA 1
ATOM 784 C C . LEU A 1 100 ? -9.742 7.145 15.211 1 96.88 100 LEU A C 1
ATOM 786 O O . LEU A 1 100 ? -9.602 7.602 14.078 1 96.88 100 LEU A O 1
ATOM 790 N N . GLY A 1 101 ? -10.797 7.41 16.016 1 97.75 101 GLY A N 1
ATOM 791 C CA . GLY A 1 101 ? -11.758 8.453 15.664 1 97.75 101 GLY A CA 1
ATOM 792 C C . GLY A 1 101 ? -12.906 7.945 14.812 1 97.75 101 GLY A C 1
ATOM 793 O O . GLY A 1 101 ? -13.109 6.738 14.695 1 97.75 101 GLY A O 1
ATOM 794 N N . GLU A 1 102 ? -13.695 8.953 14.328 1 97.94 102 GLU A N 1
ATOM 795 C CA . GLU A 1 102 ? -14.906 8.695 13.562 1 97.94 102 GLU A CA 1
ATOM 796 C C . GLU A 1 102 ? -15.062 9.695 12.422 1 97.94 102 GLU A C 1
ATOM 798 O O . GLU A 1 102 ? -14.445 10.766 12.438 1 97.94 102 GLU A O 1
ATOM 803 N N . GLU A 1 103 ? -15.867 9.312 11.469 1 97.62 103 GLU A N 1
ATOM 804 C CA . GLU A 1 103 ? -16.156 10.234 10.375 1 97.62 103 GLU A CA 1
ATOM 805 C C . GLU A 1 103 ? -16.969 11.43 10.859 1 97.62 103 GLU A C 1
ATOM 807 O O . GLU A 1 103 ? -16.781 12.555 10.398 1 97.62 103 GLU A O 1
ATOM 812 N N . ASP A 1 104 ? -17.922 11.156 11.75 1 98.25 104 ASP A N 1
ATOM 813 C CA . ASP A 1 104 ? -18.656 12.258 12.375 1 98.25 104 ASP A CA 1
ATOM 814 C C . ASP A 1 104 ? -17.797 12.984 13.406 1 98.25 104 ASP A C 1
ATOM 816 O O . ASP A 1 104 ? -17.828 12.656 14.594 1 98.25 104 ASP A O 1
ATOM 820 N N . CYS A 1 105 ? -17.109 14.031 12.922 1 98.44 105 CYS A N 1
ATOM 821 C CA . CYS A 1 105 ? -16.062 14.578 13.781 1 98.44 105 CYS A CA 1
ATOM 822 C C . CYS A 1 105 ? -16 16.094 13.672 1 98.44 105 CYS A C 1
ATOM 824 O O . CYS A 1 105 ? -15.078 16.734 14.188 1 98.44 105 CYS A O 1
ATOM 826 N N . LEU A 1 106 ? -16.938 16.797 13.008 1 98.69 106 LEU A N 1
ATOM 827 C CA . LEU A 1 106 ? -16.844 18.234 12.75 1 98.69 106 LEU A CA 1
ATOM 828 C C . LEU A 1 106 ? -17.438 19.031 13.906 1 98.69 106 LEU A C 1
ATOM 830 O O . LEU A 1 106 ? -18.562 19.547 13.805 1 98.69 106 LEU A O 1
ATOM 834 N N . TYR A 1 107 ? -16.625 19.203 14.914 1 98.44 107 TYR A N 1
ATOM 835 C CA . TYR A 1 107 ? -16.984 19.875 16.156 1 98.44 107 TYR A CA 1
ATOM 836 C C . TYR A 1 107 ? -15.953 20.938 16.516 1 98.44 107 TYR A C 1
ATOM 838 O O . TYR A 1 107 ? -14.805 20.875 16.062 1 98.44 107 TYR A O 1
ATOM 846 N N . LEU A 1 108 ? -16.375 21.953 17.219 1 98.19 108 LEU A N 1
ATOM 847 C CA . LEU A 1 108 ? -15.438 22.953 17.75 1 98.19 108 LEU A CA 1
ATOM 848 C C . LEU A 1 108 ? -15.664 23.156 19.25 1 98.19 108 LEU A C 1
ATOM 850 O O . LEU A 1 108 ? -16.672 22.688 19.797 1 98.19 108 LEU A O 1
ATOM 854 N N . ASN A 1 109 ? -14.734 23.703 19.938 1 98.69 109 ASN A N 1
ATOM 855 C CA . ASN A 1 109 ? -14.766 24.078 21.344 1 98.69 109 ASN A CA 1
ATOM 856 C C . ASN A 1 109 ? -14.641 25.594 21.516 1 98.69 109 ASN A C 1
ATOM 858 O O . ASN A 1 109 ? -13.914 26.25 20.75 1 98.69 109 ASN A O 1
ATOM 862 N N . VAL A 1 110 ? -15.352 26.094 22.531 1 98.75 110 VAL A N 1
ATOM 863 C CA . VAL A 1 110 ? -15.234 27.5 22.891 1 98.75 110 VAL A CA 1
ATOM 864 C C . VAL A 1 110 ? -14.922 27.625 24.391 1 98.75 110 VAL A C 1
ATOM 866 O O . VAL A 1 110 ? -15.617 27.031 25.219 1 98.75 110 VAL A O 1
ATOM 869 N N . TYR A 1 111 ? -13.938 28.344 24.703 1 98.75 111 TYR A N 1
ATOM 870 C CA . TYR A 1 111 ? -13.555 28.672 26.062 1 98.75 111 TYR A CA 1
ATOM 871 C C . TYR A 1 111 ? -13.555 30.188 26.281 1 98.75 111 TYR A C 1
ATOM 873 O O . TYR A 1 111 ? -12.992 30.922 25.469 1 98.75 111 TYR A O 1
ATOM 881 N N . THR A 1 112 ? -14.156 30.625 27.328 1 98.69 112 THR A N 1
ATOM 882 C CA . THR A 1 112 ? -14.258 32.062 27.547 1 98.69 112 THR A CA 1
ATOM 883 C C . THR A 1 112 ? -14.25 32.375 29.047 1 98.69 112 THR A C 1
ATOM 885 O O . THR A 1 112 ? -14.859 31.656 29.844 1 98.69 112 THR A O 1
ATOM 888 N N . PRO A 1 113 ? -13.555 33.438 29.438 1 97.62 113 PRO A N 1
ATOM 889 C CA . PRO A 1 113 ? -13.602 33.844 30.844 1 97.62 113 PRO A CA 1
ATOM 890 C C . PRO A 1 113 ? -14.922 34.531 31.219 1 97.62 113 PRO A C 1
ATOM 892 O O . PRO A 1 113 ? -15.273 34.562 32.406 1 97.62 113 PRO A O 1
ATOM 895 N N . ASN A 1 114 ? -15.633 35.062 30.234 1 97.19 114 ASN A N 1
ATOM 896 C CA . ASN A 1 114 ? -16.875 35.812 30.469 1 97.19 114 ASN A CA 1
ATOM 897 C C . ASN A 1 114 ? -17.734 35.844 29.219 1 97.19 114 ASN A C 1
ATOM 899 O O . ASN A 1 114 ? -17.328 36.344 28.172 1 97.19 114 ASN A O 1
ATOM 903 N N . ILE A 1 115 ? -18.969 35.469 29.297 1 96.88 115 ILE A N 1
ATOM 904 C CA . ILE A 1 115 ? -19.828 35.344 28.125 1 96.88 115 ILE A CA 1
ATOM 905 C C . ILE A 1 115 ? -20.359 36.719 27.734 1 96.88 115 ILE A C 1
ATOM 907 O O . ILE A 1 115 ? -20.891 36.875 26.641 1 96.88 115 ILE A O 1
ATOM 911 N N . ASN A 1 116 ? -20.219 37.625 28.641 1 95.75 116 ASN A N 1
ATOM 912 C CA . ASN A 1 116 ? -20.703 39 28.359 1 95.75 116 ASN A CA 1
ATOM 913 C C . ASN A 1 116 ? -19.578 39.938 27.953 1 95.75 116 ASN A C 1
ATOM 915 O O . ASN A 1 116 ? -19.75 41.125 27.906 1 95.75 116 ASN A O 1
ATOM 919 N N . GLY A 1 117 ? -18.453 39.406 27.672 1 96.19 117 GLY A N 1
ATOM 920 C CA . GLY A 1 117 ? -17.312 40.219 27.266 1 96.19 117 GLY A CA 1
ATOM 921 C C . GLY A 1 117 ? -17.312 40.562 25.797 1 96.19 117 GLY A C 1
ATOM 922 O O . GLY A 1 117 ? -18.328 40.375 25.109 1 96.19 117 GLY A O 1
ATOM 923 N N . LYS A 1 118 ? -16.344 41.188 25.312 1 98.19 118 LYS A N 1
ATOM 924 C CA . LYS A 1 118 ? -15.969 41.438 23.922 1 98.19 118 LYS A CA 1
ATOM 925 C C . LYS A 1 118 ? -14.469 41.25 23.703 1 98.19 118 LYS A C 1
ATOM 927 O O . LYS A 1 118 ? -13.773 42.156 23.266 1 98.19 118 LYS A O 1
ATOM 932 N N . PHE A 1 119 ? -14.086 40.062 23.953 1 98.56 119 PHE A N 1
ATOM 933 C CA . PHE A 1 119 ? -12.664 39.719 24 1 98.56 119 PHE A CA 1
ATOM 934 C C . PHE A 1 119 ? -12.148 39.344 22.625 1 98.56 119 PHE A C 1
ATOM 936 O O . PHE A 1 119 ? -12.914 38.844 21.781 1 98.56 119 PHE A O 1
ATOM 943 N N . PRO A 1 120 ? -10.844 39.625 22.344 1 98.62 120 PRO A N 1
ATOM 944 C CA . PRO A 1 120 ? -10.258 39.031 21.156 1 98.62 120 PRO A CA 1
ATOM 945 C C . PRO A 1 120 ? -10.422 37.531 21.109 1 98.62 120 PRO A C 1
ATOM 947 O O . PRO A 1 120 ? -10.414 36.844 22.141 1 98.62 120 PRO A O 1
ATOM 950 N N . VAL A 1 121 ? -10.594 37 19.891 1 98.88 121 VAL A N 1
ATOM 951 C CA . VAL A 1 121 ? -10.797 35.562 19.672 1 98.88 121 VAL A CA 1
ATOM 952 C C . VAL A 1 121 ? -9.523 34.938 19.109 1 98.88 121 VAL A C 1
ATOM 954 O O . VAL A 1 121 ? -8.961 35.438 18.125 1 98.88 121 VAL A O 1
ATOM 957 N N . MET A 1 122 ? -9.039 33.906 19.734 1 98.88 122 MET A N 1
ATOM 958 C CA . MET A 1 122 ? -7.949 33.094 19.203 1 98.88 122 MET A CA 1
ATOM 959 C C . MET A 1 122 ? -8.477 31.75 18.703 1 98.88 122 MET A C 1
ATOM 961 O O . MET A 1 122 ? -9.078 31 19.469 1 98.88 122 MET A O 1
ATOM 965 N N . PHE A 1 123 ? -8.289 31.516 17.422 1 98.94 123 PHE A N 1
ATOM 966 C CA . PHE A 1 123 ? -8.805 30.344 16.719 1 98.94 123 PHE A CA 1
ATOM 967 C C . PHE A 1 123 ? -7.68 29.375 16.406 1 98.94 123 PHE A C 1
ATOM 969 O O . PHE A 1 123 ? -6.875 29.609 15.5 1 98.94 123 PHE A O 1
ATOM 976 N N . TRP A 1 124 ? -7.691 28.172 17.047 1 98.88 124 TRP A N 1
ATOM 977 C CA . TRP A 1 124 ? -6.598 27.219 16.969 1 98.88 124 TRP A CA 1
ATOM 978 C C . TRP A 1 124 ? -6.871 26.172 15.883 1 98.88 124 TRP A C 1
ATOM 980 O O . TRP A 1 124 ? -7.945 25.562 15.859 1 98.88 124 TRP A O 1
ATOM 990 N N . ILE A 1 125 ? -5.875 25.969 15.039 1 98.88 125 ILE A N 1
ATOM 991 C CA . ILE A 1 125 ? -5.883 24.922 14.016 1 98.88 125 ILE A CA 1
ATOM 992 C C . ILE A 1 125 ? -4.758 23.938 14.289 1 98.88 125 ILE A C 1
ATOM 994 O O . ILE A 1 125 ? -3.578 24.266 14.133 1 98.88 125 ILE A O 1
ATOM 998 N N . HIS A 1 126 ? -5.086 22.734 14.648 1 98.31 126 HIS A N 1
ATOM 999 C CA . HIS A 1 126 ? -4.09 21.75 15.047 1 98.31 126 HIS A CA 1
ATOM 1000 C C . HIS A 1 126 ? -3.271 21.266 13.852 1 98.31 126 HIS A C 1
ATOM 1002 O O . HIS A 1 126 ? -3.711 21.391 12.711 1 98.31 126 HIS A O 1
ATOM 1008 N N . GLY A 1 127 ? -2.082 20.75 14.172 1 98.12 127 GLY A N 1
ATOM 1009 C CA . GLY A 1 127 ? -1.229 20.141 13.172 1 98.12 127 GLY A CA 1
ATOM 1010 C C . GLY A 1 127 ? -1.512 18.656 12.969 1 98.12 127 GLY A C 1
ATOM 1011 O O . GLY A 1 127 ? -2.633 18.203 13.195 1 98.12 127 GLY A O 1
ATOM 1012 N N . GLY A 1 128 ? -0.537 17.984 12.398 1 97.62 128 GLY A N 1
ATOM 1013 C CA . GLY A 1 128 ? -0.668 16.562 12.141 1 97.62 128 GLY A CA 1
ATOM 1014 C C . GLY A 1 128 ? -0.573 16.219 10.672 1 97.62 128 GLY A C 1
ATOM 1015 O O . GLY A 1 128 ? -1.109 15.188 10.234 1 97.62 128 GLY A O 1
ATOM 1016 N N . GLY A 1 129 ? 0.076 17.047 9.875 1 97.88 129 GLY A N 1
ATOM 1017 C CA . GLY A 1 129 ? 0.395 16.75 8.484 1 97.88 129 GLY A CA 1
ATOM 1018 C C . GLY A 1 129 ? -0.835 16.562 7.617 1 97.88 129 GLY A C 1
ATOM 1019 O O . GLY A 1 129 ? -0.828 15.758 6.684 1 97.88 129 GLY A O 1
ATOM 1020 N N . PHE A 1 130 ? -1.948 17.156 8 1 98.38 130 PHE A N 1
ATOM 1021 C CA . PHE A 1 130 ? -3.23 17.016 7.316 1 98.38 130 PHE A CA 1
ATOM 1022 C C . PHE A 1 130 ? -3.746 15.586 7.414 1 98.38 130 PHE A C 1
ATOM 1024 O O . PHE A 1 130 ? -4.664 15.195 6.688 1 98.38 130 PHE A O 1
ATOM 1031 N N . LEU A 1 131 ? -3.162 14.789 8.25 1 97.19 131 LEU A N 1
ATOM 1032 C CA . LEU A 1 131 ? -3.482 13.367 8.297 1 97.19 131 LEU A CA 1
ATOM 1033 C C . LEU A 1 131 ? -3.918 12.953 9.703 1 97.19 131 LEU A C 1
ATOM 1035 O O . LEU A 1 131 ? -4.66 11.984 9.867 1 97.19 131 LEU A O 1
ATOM 1039 N N . ALA A 1 132 ? -3.441 13.672 10.648 1 97.56 132 ALA A N 1
ATOM 1040 C CA . ALA A 1 132 ? -3.719 13.312 12.039 1 97.56 132 ALA A CA 1
ATOM 1041 C C . ALA A 1 132 ? -3.92 14.562 12.898 1 97.56 132 ALA A C 1
ATOM 1043 O O . ALA A 1 132 ? -3.787 15.688 12.414 1 97.56 132 ALA A O 1
ATOM 1044 N N . GLY A 1 133 ? -4.355 14.289 14.117 1 97.19 133 GLY A N 1
ATOM 1045 C CA . GLY A 1 133 ? -4.539 15.375 15.07 1 97.19 133 GLY A CA 1
ATOM 1046 C C . GLY A 1 133 ? -5.992 15.602 15.438 1 97.19 133 GLY A C 1
ATOM 1047 O O . GLY A 1 133 ? -6.891 14.992 14.852 1 97.19 133 GLY A O 1
ATOM 1048 N N . HIS A 1 134 ? -6.164 16.391 16.453 1 97.38 134 HIS A N 1
ATOM 1049 C CA . HIS A 1 134 ? -7.484 16.781 16.938 1 97.38 134 HIS A CA 1
ATOM 1050 C C . HIS A 1 134 ? -7.391 17.953 17.906 1 97.38 134 HIS A C 1
ATOM 1052 O O . HIS A 1 134 ? -6.289 18.375 18.281 1 97.38 134 HIS A O 1
ATOM 1058 N N . SER A 1 135 ? -8.531 18.469 18.328 1 94.69 135 SER A N 1
ATOM 1059 C CA . SER A 1 135 ? -8.57 19.656 19.188 1 94.69 135 SER A CA 1
ATOM 1060 C C . SER A 1 135 ? -8.992 19.297 20.594 1 94.69 135 SER A C 1
ATOM 1062 O O . SER A 1 135 ? -9.414 20.156 21.375 1 94.69 135 SER A O 1
ATOM 1064 N N . GLY A 1 136 ? -8.836 18.094 20.984 1 95.25 136 GLY A N 1
ATOM 1065 C CA . GLY A 1 136 ? -9.281 17.656 22.312 1 95.25 136 GLY A CA 1
ATOM 1066 C C . GLY A 1 136 ? -8.688 18.469 23.438 1 95.25 136 GLY A C 1
ATOM 1067 O O . GLY A 1 136 ? -7.527 18.859 23.375 1 95.25 136 GLY A O 1
ATOM 1068 N N . SER A 1 137 ? -9.5 18.641 24.484 1 95.19 137 SER A N 1
ATOM 1069 C CA . SER A 1 137 ? -9.109 19.484 25.609 1 95.19 137 SER A CA 1
ATOM 1070 C C . SER A 1 137 ? -8.016 18.812 26.438 1 95.19 137 SER A C 1
ATOM 1072 O O . SER A 1 137 ? -7.293 19.484 27.188 1 95.19 137 SER A O 1
ATOM 1074 N N . ASN A 1 138 ? -7.879 17.547 26.281 1 93.25 138 ASN A N 1
ATOM 1075 C CA . ASN A 1 138 ? -6.852 16.828 27.031 1 93.25 138 ASN A CA 1
ATOM 1076 C C . ASN A 1 138 ? -5.453 17.125 26.484 1 93.25 138 ASN A C 1
ATOM 1078 O O . ASN A 1 138 ? -4.461 16.938 27.188 1 93.25 138 ASN A O 1
ATOM 1082 N N . ILE A 1 139 ? -5.395 17.531 25.281 1 95.06 139 ILE A N 1
ATOM 1083 C CA . ILE A 1 139 ? -4.113 17.906 24.688 1 95.06 139 ILE A CA 1
ATOM 1084 C C . ILE A 1 139 ? -4.039 19.438 24.562 1 95.06 139 ILE A C 1
ATOM 1086 O O . ILE A 1 139 ? -3.217 20.078 25.219 1 95.06 139 ILE A O 1
ATOM 1090 N N . PHE A 1 140 ? -5.023 19.938 23.922 1 95.75 140 PHE A N 1
ATOM 1091 C CA . PHE A 1 140 ? -5.008 21.375 23.719 1 95.75 140 PHE A CA 1
ATOM 1092 C C . PHE A 1 140 ? -5.984 22.062 24.672 1 95.75 140 PHE A C 1
ATOM 1094 O O . PHE A 1 140 ? -6.891 22.781 24.234 1 95.75 140 PHE A O 1
ATOM 1101 N N . GLY A 1 141 ? -5.684 21.922 25.938 1 94.62 141 GLY A N 1
ATOM 1102 C CA . GLY A 1 141 ? -6.48 22.562 26.984 1 94.62 141 GLY A CA 1
ATOM 1103 C C . GLY A 1 141 ? -6.316 24.062 27.016 1 94.62 141 GLY A C 1
ATOM 1104 O O . GLY A 1 141 ? -5.23 24.594 26.75 1 94.62 141 GLY A O 1
ATOM 1105 N N . ALA A 1 142 ? -7.328 24.766 27.438 1 97.62 142 ALA A N 1
ATOM 1106 C CA . ALA A 1 142 ? -7.41 26.219 27.344 1 97.62 142 ALA A CA 1
ATOM 1107 C C . ALA A 1 142 ? -6.902 26.875 28.625 1 97.62 142 ALA A C 1
ATOM 1109 O O . ALA A 1 142 ? -6.844 28.109 28.703 1 97.62 142 ALA A O 1
ATOM 1110 N N . GLU A 1 143 ? -6.484 26.188 29.625 1 97.88 143 GLU A N 1
ATOM 1111 C CA . GLU A 1 143 ? -6.262 26.688 30.984 1 97.88 143 GLU A CA 1
ATOM 1112 C C . GLU A 1 143 ? -5.262 27.828 31 1 97.88 143 GLU A C 1
ATOM 1114 O O . GLU A 1 143 ? -5.395 28.766 31.797 1 97.88 143 GLU A O 1
ATOM 1119 N N . TYR A 1 144 ? -4.258 27.75 30.172 1 98.44 144 TYR A N 1
ATOM 1120 C CA . TYR A 1 144 ? -3.246 28.797 30.156 1 98.44 144 TYR A CA 1
ATOM 1121 C C . TYR A 1 144 ? -3.803 30.094 29.578 1 98.44 144 TYR A C 1
ATOM 1123 O O . TYR A 1 144 ? -3.643 31.172 30.156 1 98.44 144 TYR A O 1
ATOM 1131 N N . PHE A 1 145 ? -4.516 30.016 28.484 1 98.69 145 PHE A N 1
ATOM 1132 C CA . PHE A 1 145 ? -5.086 31.188 27.812 1 98.69 145 PHE A CA 1
ATOM 1133 C C . PHE A 1 145 ? -6.191 31.812 28.656 1 98.69 145 PHE A C 1
ATOM 1135 O O . PHE A 1 145 ? -6.395 33.031 28.625 1 98.69 145 PHE A O 1
ATOM 1142 N N . MET A 1 146 ? -6.898 31.047 29.453 1 98.56 146 MET A N 1
ATOM 1143 C CA . MET A 1 146 ? -8.039 31.5 30.234 1 98.56 146 MET A CA 1
ATOM 1144 C C . MET A 1 146 ? -7.582 32.344 31.422 1 98.56 146 MET A C 1
ATOM 1146 O O . MET A 1 146 ? -8.406 32.938 32.125 1 98.56 146 MET A O 1
ATOM 1150 N N . ASP A 1 147 ? -6.273 32.406 31.594 1 98.12 147 ASP A N 1
ATOM 1151 C CA . ASP A 1 147 ? -5.734 33.375 32.562 1 98.12 147 ASP A CA 1
ATOM 1152 C C . ASP A 1 147 ? -5.828 34.812 32 1 98.12 147 ASP A C 1
ATOM 1154 O O . ASP A 1 147 ? -5.629 35.781 32.719 1 98.12 147 ASP A O 1
ATOM 1158 N N . LYS A 1 148 ? -6.121 34.906 30.75 1 98.12 148 LYS A N 1
ATOM 1159 C CA . LYS A 1 148 ? -6.176 36.188 30.047 1 98.12 148 LYS A CA 1
ATOM 1160 C C . LYS A 1 148 ? -7.586 36.469 29.547 1 98.12 148 LYS A C 1
ATOM 1162 O O . LYS A 1 148 ? -8.469 35.625 29.609 1 98.12 148 LYS A O 1
ATOM 1167 N N . ASP A 1 149 ? -7.82 37.719 29.078 1 97.88 149 ASP A N 1
ATOM 1168 C CA . ASP A 1 149 ? -9.109 38.125 28.516 1 97.88 149 ASP A CA 1
ATOM 1169 C C . ASP A 1 149 ? -9.164 37.812 27.016 1 97.88 149 ASP A C 1
ATOM 1171 O O . ASP A 1 149 ? -9.156 38.75 26.203 1 97.88 149 ASP A O 1
ATOM 1175 N N . VAL A 1 150 ? -9.273 36.594 26.703 1 98.44 150 VAL A N 1
ATOM 1176 C CA . VAL A 1 150 ? -9.391 36.125 25.328 1 98.44 150 VAL A CA 1
ATOM 1177 C C . VAL A 1 150 ? -10.383 34.969 25.266 1 98.44 150 VAL A C 1
ATOM 1179 O O . VAL A 1 150 ? -10.625 34.281 26.266 1 98.44 150 VAL A O 1
ATOM 1182 N N . VAL A 1 151 ? -11.047 34.781 24.141 1 98.88 151 VAL A N 1
ATOM 1183 C CA . VAL A 1 151 ? -11.828 33.594 23.828 1 98.88 151 VAL A CA 1
ATOM 1184 C C . VAL A 1 151 ? -11 32.656 22.969 1 98.88 151 VAL A C 1
ATOM 1186 O O . VAL A 1 151 ? -10.367 33.094 22 1 98.88 151 VAL A O 1
ATOM 1189 N N . LEU A 1 152 ? -10.906 31.422 23.391 1 98.88 152 LEU A N 1
ATOM 1190 C CA . LEU A 1 152 ? -10.203 30.406 22.594 1 98.88 152 LEU A CA 1
ATOM 1191 C C . LEU A 1 152 ? -11.195 29.469 21.906 1 98.88 152 LEU A C 1
ATOM 1193 O O . LEU A 1 152 ? -12.125 28.984 22.531 1 98.88 152 LEU A O 1
ATOM 1197 N N . VAL A 1 153 ? -11.016 29.312 20.625 1 98.88 153 VAL A N 1
ATOM 1198 C CA . VAL A 1 153 ? -11.773 28.359 19.828 1 98.88 153 VAL A CA 1
ATOM 1199 C C . VAL A 1 153 ? -10.836 27.312 19.234 1 98.88 153 VAL A C 1
ATOM 1201 O O . VAL A 1 153 ? -9.758 27.656 18.734 1 98.88 153 VAL A O 1
ATOM 1204 N N . SER A 1 154 ? -11.125 26.078 19.328 1 98.62 154 SER A N 1
ATOM 1205 C CA . SER A 1 154 ? -10.398 25 18.672 1 98.62 154 SER A CA 1
ATOM 1206 C C . SER A 1 154 ? -11.336 24.125 17.859 1 98.62 154 SER A C 1
ATOM 1208 O O . SER A 1 154 ? -12.523 24 18.188 1 98.62 154 SER A O 1
ATOM 1210 N N . ILE A 1 155 ? -10.82 23.453 16.766 1 98.69 155 ILE A N 1
ATOM 1211 C CA . ILE A 1 155 ? -11.734 22.766 15.867 1 98.69 155 ILE A CA 1
ATOM 1212 C C . ILE A 1 155 ? -11.117 21.438 15.43 1 98.69 155 ILE A C 1
ATOM 1214 O O . ILE A 1 155 ? -9.898 21.281 15.406 1 98.69 155 ILE A O 1
ATOM 1218 N N . ASN A 1 156 ? -11.984 20.453 15.125 1 98.62 156 ASN A N 1
ATOM 1219 C CA . ASN A 1 156 ? -11.633 19.328 14.273 1 98.62 156 ASN A CA 1
ATOM 1220 C C . ASN A 1 156 ? -11.938 19.609 12.805 1 98.62 156 ASN A C 1
ATOM 1222 O O . ASN A 1 156 ? -12.805 20.438 12.492 1 98.62 156 ASN A O 1
ATOM 1226 N N . TYR A 1 157 ? -11.227 19.094 11.969 1 98.81 157 TYR A N 1
ATOM 1227 C CA . TYR A 1 157 ? -11.484 19.125 10.539 1 98.81 157 TYR A CA 1
ATOM 1228 C C . TYR A 1 157 ? -11.109 17.797 9.883 1 98.81 157 TYR A C 1
ATOM 1230 O O . TYR A 1 157 ? -10.336 17.016 10.445 1 98.81 157 TYR A O 1
ATOM 1238 N N . ARG A 1 158 ? -11.695 17.484 8.781 1 98.44 158 ARG A N 1
ATOM 1239 C CA . ARG A 1 158 ? -11.461 16.203 8.125 1 98.44 158 ARG A CA 1
ATOM 1240 C C . ARG A 1 158 ? -10 16.062 7.715 1 98.44 158 ARG A C 1
ATOM 1242 O O . ARG A 1 158 ? -9.375 17.031 7.273 1 98.44 158 ARG A O 1
ATOM 1249 N N . LEU A 1 159 ? -9.453 14.805 7.727 1 98.62 159 LEU A N 1
ATOM 1250 C CA . LEU A 1 159 ? -8.039 14.516 7.57 1 98.62 159 LEU A CA 1
ATOM 1251 C C . LEU A 1 159 ? -7.812 13.484 6.465 1 98.62 159 LEU A C 1
ATOM 1253 O O . LEU A 1 159 ? -8.766 12.852 6.004 1 98.62 159 LEU A O 1
ATOM 1257 N N . GLY A 1 160 ? -6.566 13.352 6.059 1 97.75 160 GLY A N 1
ATOM 1258 C CA . GLY A 1 160 ? -6.188 12.305 5.121 1 97.75 160 GLY A CA 1
ATOM 1259 C C . GLY A 1 160 ? -7.012 12.32 3.848 1 97.75 160 GLY A C 1
ATOM 1260 O O . GLY A 1 160 ? -7.273 13.383 3.281 1 97.75 160 GLY A O 1
ATOM 1261 N N . LEU A 1 161 ? -7.406 11.188 3.451 1 98.31 161 LEU A N 1
ATOM 1262 C CA . LEU A 1 161 ? -8.172 11.047 2.217 1 98.31 161 LEU A CA 1
ATOM 1263 C C . LEU A 1 161 ? -9.531 11.727 2.338 1 98.31 161 LEU A C 1
ATOM 1265 O O . LEU A 1 161 ? -10.055 12.258 1.355 1 98.31 161 LEU A O 1
ATOM 1269 N N . PHE A 1 162 ? -10.094 11.758 3.521 1 98.5 162 PHE A N 1
ATOM 1270 C CA . PHE A 1 162 ? -11.398 12.375 3.715 1 98.5 162 PHE A CA 1
ATOM 1271 C C . PHE A 1 162 ? -11.32 13.883 3.518 1 98.5 162 PHE A C 1
ATOM 1273 O O . PHE A 1 162 ? -12.289 14.516 3.086 1 98.5 162 PHE A O 1
ATOM 1280 N N . GLY A 1 163 ? -10.172 14.453 3.777 1 98.5 163 GLY A N 1
ATOM 1281 C CA . GLY A 1 163 ? -10.039 15.898 3.738 1 98.5 163 GLY A CA 1
ATOM 1282 C C . GLY A 1 163 ? -9.375 16.406 2.475 1 98.5 163 GLY A C 1
ATOM 1283 O O . GLY A 1 163 ? -9.562 17.562 2.084 1 98.5 163 GLY A O 1
ATOM 1284 N N . PHE A 1 164 ? -8.602 15.5 1.784 1 98.38 164 PHE A N 1
ATOM 1285 C CA . PHE A 1 164 ? -7.672 16.141 0.856 1 98.38 164 PHE A CA 1
ATOM 1286 C C . PHE A 1 164 ? -7.539 15.32 -0.423 1 98.38 164 PHE A C 1
ATOM 1288 O O . PHE A 1 164 ? -6.703 15.625 -1.276 1 98.38 164 PHE A O 1
ATOM 1295 N N . ILE A 1 165 ? -8.344 14.328 -0.639 1 98 165 ILE A N 1
ATOM 1296 C CA . ILE A 1 165 ? -8.406 13.641 -1.921 1 98 165 ILE A CA 1
ATOM 1297 C C . ILE A 1 165 ? -8.93 14.586 -2.996 1 98 165 ILE A C 1
ATOM 1299 O O . ILE A 1 165 ? -9.648 15.547 -2.693 1 98 165 ILE A O 1
ATOM 1303 N N . SER A 1 166 ? -8.5 14.328 -4.316 1 98.19 166 SER A N 1
ATOM 1304 C CA . SER A 1 166 ? -8.969 15.195 -5.391 1 98.19 166 SER A CA 1
ATOM 1305 C C . SER A 1 166 ? -8.758 14.547 -6.754 1 98.19 166 SER A C 1
ATOM 1307 O O . SER A 1 166 ? -7.723 13.93 -7 1 98.19 166 SER A O 1
ATOM 1309 N N . THR A 1 167 ? -9.742 14.641 -7.633 1 97.88 167 THR A N 1
ATOM 1310 C CA . THR A 1 167 ? -9.562 14.289 -9.039 1 97.88 167 THR A CA 1
ATOM 1311 C C . THR A 1 167 ? -9.18 15.516 -9.859 1 97.88 167 THR A C 1
ATOM 1313 O O . THR A 1 167 ? -9.141 15.461 -11.086 1 97.88 167 THR A O 1
ATOM 1316 N N . GLU A 1 168 ? -8.969 16.719 -9.125 1 95.88 168 GLU A N 1
ATOM 1317 C CA . GLU A 1 168 ? -8.547 17.984 -9.719 1 95.88 168 GLU A CA 1
ATOM 1318 C C . GLU A 1 168 ? -9.5 18.422 -10.82 1 95.88 168 GLU A C 1
ATOM 1320 O O . GLU A 1 168 ? -9.062 18.922 -11.867 1 95.88 168 GLU A O 1
ATOM 1325 N N . ASP A 1 169 ? -10.703 18.047 -10.695 1 94.88 169 ASP A N 1
ATOM 1326 C CA . ASP A 1 169 ? -11.852 18.531 -11.461 1 94.88 169 ASP A CA 1
ATOM 1327 C C . ASP A 1 169 ? -13.031 18.828 -10.547 1 94.88 169 ASP A C 1
ATOM 1329 O O . ASP A 1 169 ? -12.875 18.922 -9.328 1 94.88 169 ASP A O 1
ATOM 1333 N N . ASP A 1 170 ? -14.18 19.031 -11.047 1 93.88 170 ASP A N 1
ATOM 1334 C CA . ASP A 1 170 ? -15.297 19.531 -10.25 1 93.88 170 ASP A CA 1
ATOM 1335 C C . ASP A 1 170 ? -15.992 18.391 -9.508 1 93.88 170 ASP A C 1
ATOM 1337 O O . ASP A 1 170 ? -16.828 18.625 -8.633 1 93.88 170 ASP A O 1
ATOM 1341 N N . VAL A 1 171 ? -15.664 17.141 -9.82 1 95.94 171 VAL A N 1
ATOM 1342 C CA . VAL A 1 171 ? -16.328 16 -9.195 1 95.94 171 VAL A CA 1
ATOM 1343 C C . VAL A 1 171 ? -15.789 15.805 -7.781 1 95.94 171 VAL A C 1
ATOM 1345 O O . VAL A 1 171 ? -16.562 15.719 -6.824 1 95.94 171 VAL A O 1
ATOM 1348 N N . ILE A 1 172 ? -14.5 15.766 -7.633 1 96.94 172 ILE A N 1
ATOM 1349 C CA . ILE A 1 172 ? -13.805 15.805 -6.352 1 96.94 172 ILE A CA 1
ATOM 1350 C C . ILE A 1 172 ? -12.797 16.953 -6.352 1 96.94 172 ILE A C 1
ATOM 1352 O O . ILE A 1 172 ? -11.594 16.734 -6.523 1 96.94 172 ILE A O 1
ATOM 1356 N N . PRO A 1 173 ? -13.234 18.094 -6.082 1 95.88 173 PRO A N 1
ATOM 1357 C CA . PRO A 1 173 ? -12.352 19.25 -6.227 1 95.88 173 PRO A CA 1
ATOM 1358 C C . PRO A 1 173 ? -11.227 19.266 -5.191 1 95.88 173 PRO A C 1
ATOM 1360 O O . PRO A 1 173 ? -10.133 19.75 -5.473 1 95.88 173 PRO A O 1
ATOM 1363 N N . GLY A 1 174 ? -11.547 18.797 -3.906 1 96.06 174 GLY A N 1
ATOM 1364 C CA . GLY A 1 174 ? -10.508 18.703 -2.896 1 96.06 174 GLY A CA 1
ATOM 1365 C C . GLY A 1 174 ? -10.656 19.734 -1.79 1 96.06 174 GLY A C 1
ATOM 1366 O O . GLY A 1 174 ? -11.664 20.453 -1.731 1 96.06 174 GLY A O 1
ATOM 1367 N N . ASN A 1 175 ? -9.742 19.672 -0.828 1 98.25 175 ASN A N 1
ATOM 1368 C CA . ASN A 1 175 ? -9.539 20.609 0.259 1 98.25 175 ASN A CA 1
ATOM 1369 C C . ASN A 1 175 ? -10.734 20.641 1.212 1 98.25 175 ASN A C 1
ATOM 1371 O O . ASN A 1 175 ? -11.102 21.703 1.726 1 98.25 175 ASN A O 1
ATOM 1375 N N . TYR A 1 176 ? -11.359 19.516 1.379 1 98.56 176 TYR A N 1
ATOM 1376 C CA . TYR A 1 176 ? -12.508 19.469 2.279 1 98.56 176 TYR A CA 1
ATOM 1377 C C . TYR A 1 176 ? -12.094 19.828 3.703 1 98.56 176 TYR A C 1
ATOM 1379 O O . TYR A 1 176 ? -12.852 20.469 4.43 1 98.56 176 TYR A O 1
ATOM 1387 N N . GLY A 1 177 ? -10.883 19.391 4.125 1 98.81 177 GLY A N 1
ATOM 1388 C CA . GLY A 1 177 ? -10.383 19.781 5.438 1 98.81 177 GLY A CA 1
ATOM 1389 C C . GLY A 1 177 ? -10.25 21.281 5.613 1 98.81 177 GLY A C 1
ATOM 1390 O O . GLY A 1 177 ? -10.578 21.812 6.672 1 98.81 177 GLY A O 1
ATOM 1391 N N . LEU A 1 178 ? -9.797 21.953 4.57 1 98.88 178 LEU A N 1
ATOM 1392 C CA . LEU A 1 178 ? -9.656 23.406 4.633 1 98.88 178 LEU A CA 1
ATOM 1393 C C . LEU A 1 178 ? -11.023 24.078 4.551 1 98.88 178 LEU A C 1
ATOM 1395 O O . LEU A 1 178 ? -11.242 25.109 5.191 1 98.88 178 LEU A O 1
ATOM 1399 N N . LYS A 1 179 ? -11.93 23.531 3.766 1 98.69 179 LYS A N 1
ATOM 1400 C CA . LYS A 1 179 ? -13.289 24.062 3.691 1 98.69 179 LYS A CA 1
ATOM 1401 C C . LYS A 1 179 ? -14.016 23.875 5.02 1 98.69 179 LYS A C 1
ATOM 1403 O O . LYS A 1 179 ? -14.844 24.719 5.398 1 98.69 179 LYS A O 1
ATOM 1408 N N . ASP A 1 180 ? -13.727 22.734 5.711 1 98.88 180 ASP A N 1
ATOM 1409 C CA . ASP A 1 180 ? -14.234 22.594 7.074 1 98.88 180 ASP A CA 1
ATOM 1410 C C . ASP A 1 180 ? -13.789 23.766 7.949 1 98.88 180 ASP A C 1
ATOM 1412 O O . ASP A 1 180 ? -14.594 24.328 8.695 1 98.88 180 ASP A O 1
ATOM 1416 N N . GLN A 1 181 ? -12.555 24.156 7.867 1 98.94 181 GLN A N 1
ATOM 1417 C CA . GLN A 1 181 ? -12.016 25.266 8.648 1 98.94 181 GLN A CA 1
ATOM 1418 C C . GLN A 1 181 ? -12.711 26.578 8.305 1 98.94 181 GLN A C 1
ATOM 1420 O O . GLN A 1 181 ? -12.992 27.391 9.188 1 98.94 181 GLN A O 1
ATOM 1425 N N . VAL A 1 182 ? -13.016 26.781 7.023 1 98.81 182 VAL A N 1
ATOM 1426 C CA . VAL A 1 182 ? -13.742 27.969 6.59 1 98.81 182 VAL A CA 1
ATOM 1427 C C . VAL A 1 182 ? -15.109 28 7.254 1 98.81 182 VAL A C 1
ATOM 1429 O O . VAL A 1 182 ? -15.531 29.047 7.77 1 98.81 182 VAL A O 1
ATOM 1432 N N . LEU A 1 183 ? -15.766 26.875 7.238 1 98.81 183 LEU A N 1
ATOM 1433 C CA . LEU A 1 183 ? -17.094 26.844 7.832 1 98.81 183 LEU A CA 1
ATOM 1434 C C . LEU A 1 183 ? -17.031 27.125 9.328 1 98.81 183 LEU A C 1
ATOM 1436 O O . LEU A 1 183 ? -17.906 27.797 9.883 1 98.81 183 LEU A O 1
ATOM 1440 N N . ALA A 1 184 ? -16.047 26.609 9.984 1 98.88 184 ALA A N 1
ATOM 1441 C CA . ALA A 1 184 ? -15.859 26.891 11.406 1 98.88 184 ALA A CA 1
ATOM 1442 C C . ALA A 1 184 ? -15.609 28.375 11.641 1 98.88 184 ALA A C 1
ATOM 1444 O O . ALA A 1 184 ? -16.109 28.938 12.617 1 98.88 184 ALA A O 1
ATOM 1445 N N . LEU A 1 185 ? -14.828 29.016 10.805 1 98.94 185 LEU A N 1
ATOM 1446 C CA . LEU A 1 185 ? -14.578 30.438 10.906 1 98.94 185 LEU A CA 1
ATOM 1447 C C . LEU A 1 185 ? -15.859 31.234 10.688 1 98.94 185 LEU A C 1
ATOM 1449 O O . LEU A 1 185 ? -16.078 32.25 11.344 1 98.94 185 LEU A O 1
ATOM 1453 N N . ARG A 1 186 ? -16.656 30.797 9.742 1 98.75 186 ARG A N 1
ATOM 1454 C CA . ARG A 1 186 ? -17.953 31.422 9.547 1 98.75 186 ARG A CA 1
ATOM 1455 C C . ARG A 1 186 ? -18.828 31.281 10.789 1 98.75 186 ARG A C 1
ATOM 1457 O O . ARG A 1 186 ? -19.531 32.219 11.172 1 98.75 186 ARG A O 1
ATOM 1464 N N . TRP A 1 187 ? -18.812 30.109 11.352 1 98.69 187 TRP A N 1
ATOM 1465 C CA . TRP A 1 187 ? -19.516 29.906 12.617 1 98.69 187 TRP A CA 1
ATOM 1466 C C . TRP A 1 187 ? -19.062 30.906 13.664 1 98.69 187 TRP A C 1
ATOM 1468 O O . TRP A 1 187 ? -19.891 31.469 14.398 1 98.69 187 TRP A O 1
ATOM 1478 N N . VAL A 1 188 ? -17.781 31.172 13.797 1 98.81 188 VAL A N 1
ATOM 1479 C CA . VAL A 1 188 ? -17.234 32.125 14.742 1 98.81 188 VAL A CA 1
ATOM 1480 C C . VAL A 1 188 ? -17.797 33.531 14.445 1 98.81 188 VAL A C 1
ATOM 1482 O O . VAL A 1 188 ? -18.25 34.219 15.359 1 98.81 188 VAL A O 1
ATOM 1485 N N . GLN A 1 189 ? -17.828 33.938 13.242 1 98.56 189 GLN A N 1
ATOM 1486 C CA . GLN A 1 189 ? -18.344 35.25 12.852 1 98.56 189 GLN A CA 1
ATOM 1487 C C . GLN A 1 189 ? -19.812 35.406 13.266 1 98.56 189 GLN A C 1
ATOM 1489 O O . GLN A 1 189 ? -20.219 36.469 13.711 1 98.56 189 GLN A O 1
ATOM 1494 N N . GLU A 1 190 ? -20.484 34.344 13.211 1 98.12 190 GLU A N 1
ATOM 1495 C CA . GLU A 1 190 ? -21.938 34.406 13.43 1 98.12 190 GLU A CA 1
ATOM 1496 C C . GLU A 1 190 ? -22.266 34.281 14.914 1 98.12 190 GLU A C 1
ATOM 1498 O O . GLU A 1 190 ? -23.266 34.875 15.367 1 98.12 190 GLU A O 1
ATOM 1503 N N . ASN A 1 191 ? -21.422 33.594 15.664 1 98.44 191 ASN A N 1
ATOM 1504 C CA . ASN A 1 191 ? -21.938 33.156 16.953 1 98.44 191 ASN A CA 1
ATOM 1505 C C . ASN A 1 191 ? -21.031 33.625 18.109 1 98.44 191 ASN A C 1
ATOM 1507 O O . ASN A 1 191 ? -21.469 33.625 19.266 1 98.44 191 ASN A O 1
ATOM 1511 N N . ILE A 1 192 ? -19.828 34.031 17.875 1 98.69 192 ILE A N 1
ATOM 1512 C CA . ILE A 1 192 ? -18.828 34.094 18.938 1 98.69 192 ILE A CA 1
ATOM 1513 C C . ILE A 1 192 ? -19.172 35.219 19.906 1 98.69 192 ILE A C 1
ATOM 1515 O O . ILE A 1 192 ? -18.75 35.188 21.062 1 98.69 192 ILE A O 1
ATOM 1519 N N . ALA A 1 193 ? -19.906 36.188 19.469 1 98.62 193 ALA A N 1
ATOM 1520 C CA . ALA A 1 193 ? -20.312 37.281 20.328 1 98.62 193 ALA A CA 1
ATOM 1521 C C . ALA A 1 193 ? -21.141 36.781 21.516 1 98.62 193 ALA A C 1
ATOM 1523 O O . ALA A 1 193 ? -21.062 37.312 22.609 1 98.62 193 ALA A O 1
ATOM 1524 N N . LYS A 1 194 ? -21.891 35.719 21.328 1 98.38 194 LYS A N 1
ATOM 1525 C CA . LYS A 1 194 ? -22.719 35.125 22.375 1 98.38 194 LYS A CA 1
ATOM 1526 C C . LYS A 1 194 ? -21.859 34.438 23.438 1 98.38 194 LYS A C 1
ATOM 1528 O O . LYS A 1 194 ? -22.344 34.125 24.531 1 98.38 194 LYS A O 1
ATOM 1533 N N . PHE A 1 195 ? -20.625 34.281 23.156 1 98.62 195 PHE A N 1
ATOM 1534 C CA . PHE A 1 195 ? -19.688 33.656 24.078 1 98.62 195 PHE A CA 1
ATOM 1535 C C . PHE A 1 195 ? -18.703 34.656 24.641 1 98.62 195 PHE A C 1
ATOM 1537 O O . PHE A 1 195 ? -17.703 34.281 25.266 1 98.62 195 PHE A O 1
ATOM 1544 N N . GLY A 1 196 ? -18.953 35.938 24.344 1 98.56 196 GLY A N 1
ATOM 1545 C CA . GLY A 1 196 ? -18.094 37 24.875 1 98.56 196 GLY A CA 1
ATOM 1546 C C . GLY A 1 196 ? -16.938 37.344 23.969 1 98.56 196 GLY A C 1
ATOM 1547 O O . GLY A 1 196 ? -16.047 38.094 24.344 1 98.56 196 GLY A O 1
ATOM 1548 N N . GLY A 1 197 ? -16.938 36.812 22.766 1 98.75 197 GLY A N 1
ATOM 1549 C CA . GLY A 1 197 ? -15.883 37.094 21.812 1 98.75 197 GLY A CA 1
ATOM 1550 C C . GLY A 1 197 ? -16.234 38.219 20.875 1 98.75 197 GLY A C 1
ATOM 1551 O O . GLY A 1 197 ? -17.406 38.531 20.641 1 98.75 197 GLY A O 1
ATOM 1552 N N . ASP A 1 198 ? -15.234 38.875 20.312 1 98.75 198 ASP A N 1
ATOM 1553 C CA . ASP A 1 198 ? -15.391 39.906 19.297 1 98.75 198 ASP A CA 1
ATOM 1554 C C . ASP A 1 198 ? -15.156 39.375 17.891 1 98.75 198 ASP A C 1
ATOM 1556 O O . ASP A 1 198 ? -14.023 39.031 17.531 1 98.75 198 ASP A O 1
ATOM 1560 N N . PRO A 1 199 ? -16.156 39.25 17.047 1 98.44 199 PRO A N 1
ATOM 1561 C CA . PRO A 1 199 ? -15.969 38.719 15.711 1 98.44 199 PRO A CA 1
ATOM 1562 C C . PRO A 1 199 ? -15.062 39.562 14.844 1 98.44 199 PRO A C 1
ATOM 1564 O O . PRO A 1 199 ? -14.602 39.125 13.781 1 98.44 199 PRO A O 1
ATOM 1567 N N . ASP A 1 200 ? -14.75 40.781 15.289 1 98.25 200 ASP A N 1
ATOM 1568 C CA . ASP A 1 200 ? -13.914 41.719 14.516 1 98.25 200 ASP A CA 1
ATOM 1569 C C . ASP A 1 200 ? -12.461 41.656 15 1 98.25 200 ASP A C 1
ATOM 1571 O O . ASP A 1 200 ? -11.633 42.469 14.562 1 98.25 200 ASP A O 1
ATOM 1575 N N . GLN A 1 201 ? -12.156 40.781 15.898 1 98.38 201 GLN A N 1
ATOM 1576 C CA . GLN A 1 201 ? -10.805 40.594 16.406 1 98.38 201 GLN A CA 1
ATOM 1577 C C . GLN A 1 201 ? -10.477 39.094 16.5 1 98.38 201 GLN A C 1
ATOM 1579 O O . GLN A 1 201 ? -10.234 38.594 17.594 1 98.38 201 GLN A O 1
ATOM 1584 N N . VAL A 1 202 ? -10.453 38.469 15.375 1 98.94 202 VAL A N 1
ATOM 1585 C CA . VAL A 1 202 ? -10.188 37.031 15.305 1 98.94 202 VAL A CA 1
ATOM 1586 C C . VAL A 1 202 ? -8.766 36.812 14.812 1 98.94 202 VAL A C 1
ATOM 1588 O O . VAL A 1 202 ? -8.391 37.25 13.727 1 98.94 202 VAL A O 1
ATOM 1591 N N . THR A 1 203 ? -7.918 36.188 15.617 1 98.88 203 THR A N 1
ATOM 1592 C CA . THR A 1 203 ? -6.582 35.719 15.258 1 98.88 203 THR A CA 1
ATOM 1593 C C . THR A 1 203 ? -6.57 34.188 15.055 1 98.88 203 THR A C 1
ATOM 1595 O O . THR A 1 203 ? -6.859 33.438 15.984 1 98.88 203 THR A O 1
ATOM 1598 N N . ILE A 1 204 ? -6.258 33.781 13.852 1 98.94 204 ILE A N 1
ATOM 1599 C CA . ILE A 1 204 ? -6.094 32.344 13.617 1 98.94 204 ILE A CA 1
ATOM 1600 C C . ILE A 1 204 ? -4.633 31.953 13.836 1 98.94 204 ILE A C 1
ATOM 1602 O O . ILE A 1 204 ? -3.723 32.719 13.516 1 98.94 204 ILE A O 1
ATOM 1606 N N . PHE A 1 205 ? -4.383 30.844 14.5 1 98.88 205 PHE A N 1
ATOM 1607 C CA . PHE A 1 205 ? -3.02 30.359 14.695 1 98.88 205 PHE A CA 1
ATOM 1608 C C . PHE A 1 205 ? -2.98 28.844 14.68 1 98.88 205 PHE A C 1
ATOM 1610 O O . PHE A 1 205 ? -3.973 28.188 15 1 98.88 205 PHE A O 1
ATOM 1617 N N . GLY A 1 206 ? -1.936 28.234 14.219 1 98.75 206 GLY A N 1
ATOM 1618 C CA . GLY A 1 206 ? -1.781 26.781 14.117 1 98.75 206 GLY A CA 1
ATOM 1619 C C . GLY A 1 206 ? -0.334 26.359 13.992 1 98.75 206 GLY A C 1
ATOM 1620 O O . GLY A 1 206 ? 0.556 27.188 13.797 1 98.75 206 GLY A O 1
ATOM 1621 N N . GLU A 1 207 ? -0.078 25.094 14.18 1 98.56 207 GLU A N 1
ATOM 1622 C CA . GLU A 1 207 ? 1.258 24.5 14.195 1 98.56 207 GLU A CA 1
ATOM 1623 C C . GLU A 1 207 ? 1.404 23.453 13.102 1 98.56 207 GLU A C 1
ATOM 1625 O O . GLU A 1 207 ? 0.477 22.688 12.844 1 98.56 207 GLU A O 1
ATOM 1630 N N . SER A 1 208 ? 2.568 23.453 12.398 1 98.44 208 SER A N 1
ATOM 1631 C CA . SER A 1 208 ? 2.863 22.469 11.367 1 98.44 208 SER A CA 1
ATOM 1632 C C . SER A 1 208 ? 1.832 22.531 10.242 1 98.44 208 SER A C 1
ATOM 1634 O O . SER A 1 208 ? 1.63 23.578 9.633 1 98.44 208 SER A O 1
ATOM 1636 N N . ALA A 1 209 ? 0.991 21.453 10.055 1 98.75 209 ALA A N 1
ATOM 1637 C CA . ALA A 1 209 ? -0.093 21.516 9.078 1 98.75 209 ALA A CA 1
ATOM 1638 C C . ALA A 1 209 ? -1.11 22.594 9.453 1 98.75 209 ALA A C 1
ATOM 1640 O O . ALA A 1 209 ? -1.714 23.219 8.578 1 98.75 209 ALA A O 1
ATOM 1641 N N . GLY A 1 210 ? -1.252 22.844 10.758 1 98.81 210 GLY A N 1
ATOM 1642 C CA . GLY A 1 210 ? -2.088 23.953 11.188 1 98.81 210 GLY A CA 1
ATOM 1643 C C . GLY A 1 210 ? -1.526 25.312 10.805 1 98.81 210 GLY A C 1
ATOM 1644 O O . GLY A 1 210 ? -2.279 26.234 10.469 1 98.81 210 GLY A O 1
ATOM 1645 N N . GLY A 1 211 ? -0.184 25.422 10.953 1 98.88 211 GLY A N 1
ATOM 1646 C CA . GLY A 1 211 ? 0.453 26.625 10.445 1 98.88 211 GLY A CA 1
ATOM 1647 C C . GLY A 1 211 ? 0.286 26.797 8.945 1 98.88 211 GLY A C 1
ATOM 1648 O O . GLY A 1 211 ? -0.018 27.906 8.477 1 98.88 211 GLY A O 1
ATOM 1649 N N . ALA A 1 212 ? 0.451 25.734 8.234 1 98.88 212 ALA A N 1
ATOM 1650 C CA . ALA A 1 212 ? 0.217 25.781 6.793 1 98.88 212 ALA A CA 1
ATOM 1651 C C . ALA A 1 212 ? -1.233 26.125 6.48 1 98.88 212 ALA A C 1
ATOM 1653 O O . ALA A 1 212 ? -1.503 26.922 5.57 1 98.88 212 ALA A O 1
ATOM 1654 N N . SER A 1 213 ? -2.154 25.578 7.227 1 98.94 213 SER A N 1
ATOM 1655 C CA . SER A 1 213 ? -3.562 25.922 7.062 1 98.94 213 SER A CA 1
ATOM 1656 C C . SER A 1 213 ? -3.795 27.422 7.289 1 98.94 213 SER A C 1
ATOM 1658 O O . SER A 1 213 ? -4.484 28.062 6.5 1 98.94 213 SER A O 1
ATOM 1660 N N . THR A 1 214 ? -3.209 27.922 8.344 1 98.88 214 THR A N 1
ATOM 1661 C CA . THR A 1 214 ? -3.309 29.344 8.633 1 98.88 214 THR A CA 1
ATOM 1662 C C . THR A 1 214 ? -2.822 30.172 7.449 1 98.88 214 THR A C 1
ATOM 1664 O O . THR A 1 214 ? -3.475 31.141 7.055 1 98.88 214 THR A O 1
ATOM 1667 N N . GLY A 1 215 ? -1.711 29.734 6.887 1 98.88 215 GLY A N 1
ATOM 1668 C CA . GLY A 1 215 ? -1.195 30.406 5.699 1 98.88 215 GLY A CA 1
ATOM 1669 C C . GLY A 1 215 ? -2.102 30.266 4.492 1 98.88 215 GLY A C 1
ATOM 1670 O O . GLY A 1 215 ? -2.268 31.203 3.719 1 98.88 215 GLY A O 1
ATOM 1671 N N . TYR A 1 216 ? -2.676 29.125 4.316 1 98.88 216 TYR A N 1
ATOM 1672 C CA . TYR A 1 216 ? -3.594 28.906 3.203 1 98.88 216 TYR A CA 1
ATOM 1673 C C . TYR A 1 216 ? -4.828 29.797 3.328 1 98.88 216 TYR A C 1
ATOM 1675 O O . TYR A 1 216 ? -5.383 30.234 2.322 1 98.88 216 TYR A O 1
ATOM 1683 N N . HIS A 1 217 ? -5.277 30.047 4.531 1 98.88 217 HIS A N 1
ATOM 1684 C CA . HIS A 1 217 ? -6.391 30.969 4.723 1 98.88 217 HIS A CA 1
ATOM 1685 C C . HIS A 1 217 ? -6.02 32.375 4.27 1 98.88 217 HIS A C 1
ATOM 1687 O O . HIS A 1 217 ? -6.871 33.125 3.768 1 98.88 217 HIS A O 1
ATOM 1693 N N . LEU A 1 218 ? -4.758 32.781 4.398 1 98.81 218 LEU A N 1
ATOM 1694 C CA . LEU A 1 218 ? -4.289 34.062 3.887 1 98.81 218 LEU A CA 1
ATOM 1695 C C . LEU A 1 218 ? -4.406 34.125 2.367 1 98.81 218 LEU A C 1
ATOM 1697 O O . LEU A 1 218 ? -4.527 35.188 1.788 1 98.81 218 LEU A O 1
ATOM 1701 N N . LEU A 1 219 ? -4.391 32.938 1.731 1 98.19 219 LEU A N 1
ATOM 1702 C CA . LEU A 1 219 ? -4.34 32.875 0.275 1 98.19 219 LEU A CA 1
ATOM 1703 C C . LEU A 1 219 ? -5.715 32.531 -0.298 1 98.19 219 LEU A C 1
ATOM 1705 O O . LEU A 1 219 ? -5.895 32.5 -1.518 1 98.19 219 LEU A O 1
ATOM 1709 N N . SER A 1 220 ? -6.684 32.25 0.511 1 97.94 220 SER A N 1
ATOM 1710 C CA . SER A 1 220 ? -7.969 31.75 0.032 1 97.94 220 SER A CA 1
ATOM 1711 C C . SER A 1 220 ? -8.992 32.875 -0.096 1 97.94 220 SER A C 1
ATOM 1713 O O . SER A 1 220 ? -9.234 33.625 0.861 1 97.94 220 SER A O 1
ATOM 1715 N N . PRO A 1 221 ? -9.664 32.938 -1.209 1 95.44 221 PRO A N 1
ATOM 1716 C CA . PRO A 1 221 ? -10.758 33.906 -1.31 1 95.44 221 PRO A CA 1
ATOM 1717 C C . PRO A 1 221 ? -11.938 33.562 -0.403 1 95.44 221 PRO A C 1
ATOM 1719 O O . PRO A 1 221 ? -12.688 34.438 0.012 1 95.44 221 PRO A O 1
ATOM 1722 N N . LEU A 1 222 ? -12.055 32.281 -0.052 1 96.31 222 LEU A N 1
ATOM 1723 C CA . LEU A 1 222 ? -13.164 31.844 0.776 1 96.31 222 LEU A CA 1
ATOM 1724 C C . LEU A 1 222 ? -13 32.312 2.215 1 96.31 222 LEU A C 1
ATOM 1726 O O . LEU A 1 222 ? -13.977 32.375 2.965 1 96.31 222 LEU A O 1
ATOM 1730 N N . SER A 1 223 ? -11.797 32.656 2.592 1 97.62 223 SER A N 1
ATOM 1731 C CA . SER A 1 223 ? -11.508 32.969 3.984 1 97.62 223 SER A CA 1
ATOM 1732 C C . SER A 1 223 ? -11.469 34.469 4.207 1 97.62 223 SER A C 1
ATOM 1734 O O . SER A 1 223 ? -11.383 34.938 5.348 1 97.62 223 SER A O 1
ATOM 1736 N N . LYS A 1 224 ? -11.562 35.219 3.123 1 96.94 224 LYS A N 1
ATOM 1737 C CA . LYS A 1 224 ? -11.43 36.688 3.199 1 96.94 224 LYS A CA 1
ATOM 1738 C C . LYS A 1 224 ? -12.461 37.281 4.145 1 96.94 224 LYS A C 1
ATOM 1740 O O . LYS A 1 224 ? -13.656 37 4.027 1 96.94 224 LYS A O 1
ATOM 1745 N N . GLY A 1 225 ? -11.953 38.031 5.078 1 98.19 225 GLY A N 1
ATOM 1746 C CA . GLY A 1 225 ? -12.828 38.75 5.973 1 98.19 225 GLY A CA 1
ATOM 1747 C C . GLY A 1 225 ? -13.219 37.969 7.211 1 98.19 225 GLY A C 1
ATOM 1748 O O . GLY A 1 225 ? -13.859 38.5 8.117 1 98.19 225 GLY A O 1
ATOM 1749 N N . LEU A 1 226 ? -12.727 36.75 7.348 1 98.81 226 LEU A N 1
ATOM 1750 C CA . LEU A 1 226 ? -13.18 35.875 8.445 1 98.81 226 LEU A CA 1
ATOM 1751 C C . LEU A 1 226 ? -12.219 35.969 9.625 1 98.81 226 LEU A C 1
ATOM 1753 O O . LEU A 1 226 ? -12.516 35.469 10.711 1 98.81 226 LEU A O 1
ATOM 1757 N N . PHE A 1 227 ? -11.094 36.625 9.492 1 98.88 227 PHE A N 1
ATOM 1758 C CA . PHE A 1 227 ? -10.094 36.781 10.539 1 98.88 227 PHE A CA 1
ATOM 1759 C C . PHE A 1 227 ? -9.312 38.094 10.344 1 98.88 227 PHE A C 1
ATOM 1761 O O . PHE A 1 227 ? -9.422 38.719 9.297 1 98.88 227 PHE A O 1
ATOM 1768 N N . HIS A 1 228 ? -8.477 38.406 11.383 1 98.69 228 HIS A N 1
ATOM 1769 C CA . HIS A 1 228 ? -7.902 39.75 11.398 1 98.69 228 HIS A CA 1
ATOM 1770 C C . HIS A 1 228 ? -6.402 39.688 11.688 1 98.69 228 HIS A C 1
ATOM 1772 O O . HIS A 1 228 ? -5.699 40.688 11.492 1 98.69 228 HIS A O 1
ATOM 1778 N N . LYS A 1 229 ? -5.922 38.625 12.156 1 98.81 229 LYS A N 1
ATOM 1779 C CA . LYS A 1 229 ? -4.504 38.344 12.367 1 98.81 229 LYS A CA 1
ATOM 1780 C C . LYS A 1 229 ? -4.207 36.875 12.203 1 98.81 229 LYS A C 1
ATOM 1782 O O . LYS A 1 229 ? -5.125 36.031 12.219 1 98.81 229 LYS A O 1
ATOM 1787 N N . ALA A 1 230 ? -2.902 36.531 12 1 98.88 230 ALA A N 1
ATOM 1788 C CA . ALA A 1 230 ? -2.541 35.125 11.781 1 98.88 230 ALA A CA 1
ATOM 1789 C C . ALA A 1 230 ? -1.195 34.812 12.43 1 98.88 230 ALA A C 1
ATOM 1791 O O . ALA A 1 230 ? -0.29 35.656 12.445 1 98.88 230 ALA A O 1
ATOM 1792 N N . ILE A 1 231 ? -1.039 33.625 12.984 1 98.88 231 ILE A N 1
ATOM 1793 C CA . ILE A 1 231 ? 0.223 33.125 13.516 1 98.88 231 ILE A CA 1
ATOM 1794 C C . ILE A 1 231 ? 0.524 31.75 12.906 1 98.88 231 ILE A C 1
ATOM 1796 O O . ILE A 1 231 ? -0.19 30.781 13.164 1 98.88 231 ILE A O 1
ATOM 1800 N N . LEU A 1 232 ? 1.529 31.672 12.086 1 98.88 232 LEU A N 1
ATOM 1801 C CA . LEU A 1 232 ? 1.976 30.422 11.469 1 98.88 232 LEU A CA 1
ATOM 1802 C C . LEU A 1 232 ? 3.146 29.828 12.234 1 98.88 232 LEU A C 1
ATOM 1804 O O . LEU A 1 232 ? 4.262 30.359 12.195 1 98.88 232 LEU A O 1
ATOM 1808 N N . GLN A 1 233 ? 2.9 28.688 12.875 1 98.88 233 GLN A N 1
ATOM 1809 C CA . GLN A 1 233 ? 3.939 28.031 13.672 1 98.88 233 GLN A CA 1
ATOM 1810 C C . GLN A 1 233 ? 4.484 26.797 12.969 1 98.88 233 GLN A C 1
ATOM 1812 O O . GLN A 1 233 ? 3.777 25.797 12.82 1 98.88 233 GLN A O 1
ATOM 1817 N N . SER A 1 234 ? 5.66 26.812 12.5 1 98.75 234 SER A N 1
ATOM 1818 C CA . SER A 1 234 ? 6.426 25.703 11.953 1 98.75 234 SER A CA 1
ATOM 1819 C C . SER A 1 234 ? 5.762 25.141 10.703 1 98.75 234 SER A C 1
ATOM 1821 O O . SER A 1 234 ? 5.77 23.922 10.484 1 98.75 234 SER A O 1
ATOM 1823 N N . GLY A 1 235 ? 5.055 25.938 9.898 1 98.69 235 GLY A N 1
ATOM 1824 C CA . GLY A 1 235 ? 4.426 25.5 8.664 1 98.69 235 GLY A CA 1
ATOM 1825 C C . GLY A 1 235 ? 3.803 26.625 7.871 1 98.69 235 GLY A C 1
ATOM 1826 O O . GLY A 1 235 ? 3.199 27.531 8.445 1 98.69 235 GLY A O 1
ATOM 1827 N N . THR A 1 236 ? 3.986 26.672 6.582 1 98.75 236 THR A N 1
ATOM 1828 C CA . THR A 1 236 ? 3.395 27.625 5.652 1 98.75 236 THR A CA 1
ATOM 1829 C C . THR A 1 236 ? 3.014 26.938 4.344 1 98.75 236 THR A C 1
ATOM 1831 O O . THR A 1 236 ? 3.455 25.812 4.074 1 98.75 236 THR A O 1
ATOM 1834 N N . PRO A 1 237 ? 2.219 27.578 3.506 1 98.56 237 PRO A N 1
ATOM 1835 C CA . PRO A 1 237 ? 1.876 27.016 2.201 1 98.56 237 PRO A CA 1
ATOM 1836 C C . PRO A 1 237 ? 3.09 26.875 1.283 1 98.56 237 PRO A C 1
ATOM 1838 O O . PRO A 1 237 ? 3.002 26.234 0.233 1 98.56 237 PRO A O 1
ATOM 1841 N N . LEU A 1 238 ? 4.242 27.438 1.686 1 98.12 238 LEU A N 1
ATOM 1842 C CA . LEU A 1 238 ? 5.422 27.391 0.827 1 98.12 238 LEU A CA 1
ATOM 1843 C C . LEU A 1 238 ? 6.379 26.297 1.271 1 98.12 238 LEU A C 1
ATOM 1845 O O . LEU A 1 238 ? 7.484 26.188 0.738 1 98.12 238 LEU A O 1
ATOM 1849 N N . CYS A 1 239 ? 6.012 25.547 2.277 1 98.31 239 CYS A N 1
ATOM 1850 C CA . CYS A 1 239 ? 6.746 24.328 2.559 1 98.31 239 CYS A CA 1
ATOM 1851 C C . CYS A 1 239 ? 6.496 23.281 1.479 1 98.31 239 CYS A C 1
ATOM 1853 O O . CYS A 1 239 ? 5.355 23.062 1.062 1 98.31 239 CYS A O 1
ATOM 1855 N N . ARG A 1 240 ? 7.527 22.578 1.089 1 97.31 240 ARG A N 1
ATOM 1856 C CA . ARG A 1 240 ? 7.41 21.609 -0.003 1 97.31 240 ARG A CA 1
ATOM 1857 C C . ARG A 1 240 ? 6.469 20.469 0.369 1 97.31 240 ARG A C 1
ATOM 1859 O O . ARG A 1 240 ? 5.797 19.906 -0.497 1 97.31 240 ARG A O 1
ATOM 1866 N N . TRP A 1 241 ? 6.336 20.172 1.653 1 97.38 241 TRP A N 1
ATOM 1867 C CA . TRP A 1 241 ? 5.457 19.109 2.109 1 97.38 241 TRP A CA 1
ATOM 1868 C C . TRP A 1 241 ? 4 19.562 2.117 1 97.38 241 TRP A C 1
ATOM 1870 O O . TRP A 1 241 ? 3.088 18.75 2.238 1 97.38 241 TRP A O 1
ATOM 1880 N N . ALA A 1 242 ? 3.697 20.875 1.957 1 98.25 242 ALA A N 1
ATOM 1881 C CA . ALA A 1 242 ? 2.346 21.406 2.092 1 98.25 242 ALA A CA 1
ATOM 1882 C C . ALA A 1 242 ? 1.747 21.734 0.727 1 98.25 242 ALA A C 1
ATOM 1884 O O . ALA A 1 242 ? 0.723 22.422 0.639 1 98.25 242 ALA A O 1
ATOM 1885 N N . VAL A 1 243 ? 2.373 21.344 -0.361 1 95.75 243 VAL A N 1
ATOM 1886 C CA . VAL A 1 243 ? 1.884 21.672 -1.694 1 95.75 243 VAL A CA 1
ATOM 1887 C C . VAL A 1 243 ? 2.031 20.469 -2.615 1 95.75 243 VAL A C 1
ATOM 1889 O O . VAL A 1 243 ? 2.822 19.562 -2.34 1 95.75 243 VAL A O 1
ATOM 1892 N N . ALA A 1 244 ? 1.267 20.438 -3.617 1 93.88 244 ALA A N 1
ATOM 1893 C CA . ALA A 1 244 ? 1.398 19.406 -4.648 1 93.88 244 ALA A CA 1
ATOM 1894 C C . ALA A 1 244 ? 1.488 20.031 -6.039 1 93.88 244 ALA A C 1
ATOM 1896 O O . ALA A 1 244 ? 0.798 21.016 -6.328 1 93.88 244 ALA A O 1
ATOM 1897 N N . PRO A 1 245 ? 2.402 19.547 -6.863 1 94.06 245 PRO A N 1
ATOM 1898 C CA . PRO A 1 245 ? 2.328 19.984 -8.258 1 94.06 245 PRO A CA 1
ATOM 1899 C C . PRO A 1 245 ? 1.021 19.594 -8.938 1 94.06 245 PRO A C 1
ATOM 1901 O O . PRO A 1 245 ? 0.406 18.594 -8.555 1 94.06 245 PRO A O 1
ATOM 1904 N N . PRO A 1 246 ? 0.655 20.391 -9.938 1 93.44 246 PRO A N 1
ATOM 1905 C CA . PRO A 1 246 ? -0.571 20.047 -10.664 1 93.44 246 PRO A CA 1
ATOM 1906 C C . PRO A 1 246 ? -0.539 18.625 -11.219 1 93.44 246 PRO A C 1
ATOM 1908 O O . PRO A 1 246 ? 0.472 18.203 -11.781 1 93.44 246 PRO A O 1
ATOM 1911 N N . GLY A 1 247 ? -1.597 17.875 -11 1 95 247 GLY A N 1
ATOM 1912 C CA . GLY A 1 247 ? -1.747 16.547 -11.578 1 95 247 GLY A CA 1
ATOM 1913 C C . GLY A 1 247 ? -1.377 15.43 -10.625 1 95 247 GLY A C 1
ATOM 1914 O O . GLY A 1 247 ? -1.818 14.289 -10.789 1 95 247 GLY A O 1
ATOM 1915 N N . LEU A 1 248 ? -0.544 15.664 -9.664 1 96.25 248 LEU A N 1
ATOM 1916 C CA . LEU A 1 248 ? -0.044 14.609 -8.789 1 96.25 248 LEU A CA 1
ATOM 1917 C C . LEU A 1 248 ? -1.172 14.016 -7.953 1 96.25 248 LEU A C 1
ATOM 1919 O O . LEU A 1 248 ? -1.296 12.789 -7.848 1 96.25 248 LEU A O 1
ATOM 1923 N N . ILE A 1 249 ? -1.99 14.844 -7.328 1 97.81 249 ILE A N 1
ATOM 1924 C CA . ILE A 1 249 ? -3.02 14.359 -6.414 1 97.81 249 ILE A CA 1
ATOM 1925 C C . ILE A 1 249 ? -4.098 13.617 -7.199 1 97.81 249 ILE A C 1
ATOM 1927 O O . ILE A 1 249 ? -4.66 12.633 -6.715 1 97.81 249 ILE A O 1
ATOM 1931 N N . ARG A 1 250 ? -4.391 14.086 -8.43 1 97.56 250 ARG A N 1
ATOM 1932 C CA . ARG A 1 250 ? -5.281 13.312 -9.297 1 97.56 250 ARG A CA 1
ATOM 1933 C C . ARG A 1 250 ? -4.75 11.898 -9.508 1 97.56 250 ARG A C 1
ATOM 1935 O O . ARG A 1 250 ? -5.488 10.93 -9.352 1 97.56 250 ARG A O 1
ATOM 1942 N N . LYS A 1 251 ? -3.465 11.766 -9.875 1 97.69 251 LYS A N 1
ATOM 1943 C CA . LYS A 1 251 ? -2.854 10.453 -10.094 1 97.69 251 LYS A CA 1
ATOM 1944 C C . LYS A 1 251 ? -2.906 9.602 -8.828 1 97.69 251 LYS A C 1
ATOM 1946 O O . LYS A 1 251 ? -3.182 8.406 -8.891 1 97.69 251 LYS A O 1
ATOM 1951 N N . ARG A 1 252 ? -2.617 10.203 -7.703 1 98.31 252 ARG A N 1
ATOM 1952 C CA . ARG A 1 252 ? -2.674 9.477 -6.441 1 98.31 252 ARG A CA 1
ATOM 1953 C C . ARG A 1 252 ? -4.098 9.031 -6.133 1 98.31 252 ARG A C 1
ATOM 1955 O O . ARG A 1 252 ? -4.309 7.926 -5.625 1 98.31 252 ARG A O 1
ATOM 1962 N N . THR A 1 253 ? -5.066 9.898 -6.418 1 98.69 253 THR A N 1
ATOM 1963 C CA . THR A 1 253 ? -6.469 9.547 -6.203 1 98.69 253 THR A CA 1
ATOM 1964 C C . THR A 1 253 ? -6.871 8.367 -7.086 1 98.69 253 THR A C 1
ATOM 1966 O O . THR A 1 253 ? -7.551 7.445 -6.625 1 98.69 253 THR A O 1
ATOM 1969 N N . GLU A 1 254 ? -6.441 8.391 -8.297 1 98.25 254 GLU A N 1
ATOM 1970 C CA . GLU A 1 254 ? -6.695 7.27 -9.195 1 98.25 254 GLU A CA 1
ATOM 1971 C C . GLU A 1 254 ? -6.027 5.992 -8.688 1 98.25 254 GLU A C 1
ATOM 1973 O O . GLU A 1 254 ? -6.613 4.91 -8.758 1 98.25 254 GLU A O 1
ATOM 1978 N N . ALA A 1 255 ? -4.836 6.121 -8.211 1 98.44 255 ALA A N 1
ATOM 1979 C CA . ALA A 1 255 ? -4.148 4.965 -7.645 1 98.44 255 ALA A CA 1
ATOM 1980 C C . ALA A 1 255 ? -4.906 4.414 -6.441 1 98.44 255 ALA A C 1
ATOM 1982 O O . ALA A 1 255 ? -5.02 3.197 -6.273 1 98.44 255 ALA A O 1
ATOM 1983 N N . VAL A 1 256 ? -5.445 5.324 -5.57 1 98.44 256 VAL A N 1
ATOM 1984 C CA . VAL A 1 256 ? -6.277 4.914 -4.445 1 98.44 256 VAL A CA 1
ATOM 1985 C C . VAL A 1 256 ? -7.453 4.078 -4.953 1 98.44 256 VAL A C 1
ATOM 1987 O O . VAL A 1 256 ? -7.738 3.008 -4.414 1 98.44 256 VAL A O 1
ATOM 1990 N N . ALA A 1 257 ? -8.109 4.574 -5.969 1 98.06 257 ALA A N 1
ATOM 1991 C CA . ALA A 1 257 ? -9.258 3.885 -6.535 1 98.06 257 ALA A CA 1
ATOM 1992 C C . ALA A 1 257 ? -8.867 2.514 -7.078 1 98.06 257 ALA A C 1
ATOM 1994 O O . ALA A 1 257 ? -9.594 1.533 -6.887 1 98.06 257 ALA A O 1
ATOM 1995 N N . VAL A 1 258 ? -7.699 2.418 -7.688 1 97.38 258 VAL A N 1
ATOM 1996 C CA . VAL A 1 258 ? -7.219 1.162 -8.25 1 97.38 258 VAL A CA 1
ATOM 1997 C C . VAL A 1 258 ? -6.98 0.148 -7.137 1 97.38 258 VAL A C 1
ATOM 1999 O O . VAL A 1 258 ? -7.449 -0.99 -7.215 1 97.38 258 VAL A O 1
ATOM 2002 N N . ILE A 1 259 ? -6.328 0.512 -6.121 1 97 259 ILE A N 1
ATOM 2003 C CA . ILE A 1 259 ? -5.996 -0.384 -5.02 1 97 259 ILE A CA 1
ATOM 2004 C C . ILE A 1 259 ? -7.273 -0.814 -4.301 1 97 259 ILE A C 1
ATOM 2006 O O . ILE A 1 259 ? -7.387 -1.957 -3.854 1 97 259 ILE A O 1
ATOM 2010 N N . ALA A 1 260 ? -8.242 0.126 -4.273 1 95.75 260 ALA A N 1
ATOM 2011 C CA . ALA A 1 260 ? -9.508 -0.167 -3.611 1 95.75 260 ALA A CA 1
ATOM 2012 C C . ALA A 1 260 ? -10.367 -1.11 -4.453 1 95.75 260 ALA A C 1
ATOM 2014 O O . ALA A 1 260 ? -11.43 -1.548 -4.016 1 95.75 260 ALA A O 1
ATOM 2015 N N . GLY A 1 261 ? -9.953 -1.38 -5.637 1 92.62 261 GLY A N 1
ATOM 2016 C CA . GLY A 1 261 ? -10.672 -2.295 -6.504 1 92.62 261 GLY A CA 1
ATOM 2017 C C . GLY A 1 261 ? -11.805 -1.628 -7.266 1 92.62 261 GLY A C 1
ATOM 2018 O O . GLY A 1 261 ? -12.727 -2.297 -7.727 1 92.62 261 GLY A O 1
ATOM 2019 N N . CYS A 1 262 ? -11.766 -0.275 -7.391 1 93.38 262 CYS A N 1
ATOM 2020 C CA . CYS A 1 262 ? -12.797 0.451 -8.133 1 93.38 262 CYS A CA 1
ATOM 2021 C C . CYS A 1 262 ? -12.617 0.263 -9.633 1 93.38 262 CYS A C 1
ATOM 2023 O O . CYS A 1 262 ? -11.492 0.256 -10.133 1 93.38 262 CYS A O 1
ATOM 2025 N N . HIS A 1 263 ? -13.68 0.018 -10.266 1 89 263 HIS A N 1
ATOM 2026 C CA . HIS A 1 263 ? -13.734 0.112 -11.719 1 89 263 HIS A CA 1
ATOM 2027 C C . HIS A 1 263 ? -14.18 1.501 -12.172 1 89 263 HIS A C 1
ATOM 2029 O O . HIS A 1 263 ? -15.266 1.958 -11.805 1 89 263 HIS A O 1
ATOM 2035 N N . PHE A 1 264 ? -13.234 2.146 -12.953 1 93.69 264 PHE A N 1
ATOM 2036 C CA . PHE A 1 264 ? -13.625 3.512 -13.281 1 93.69 264 PHE A CA 1
ATOM 2037 C C . PHE A 1 264 ? -13.008 3.949 -14.609 1 93.69 264 PHE A C 1
ATOM 2039 O O . PHE A 1 264 ? -11.93 3.484 -14.977 1 93.69 264 PHE A O 1
ATOM 2046 N N . ASN A 1 265 ? -13.766 4.801 -15.328 1 93.44 265 ASN A N 1
ATOM 2047 C CA . ASN A 1 265 ? -13.273 5.547 -16.484 1 93.44 265 ASN A CA 1
ATOM 2048 C C . ASN A 1 265 ? -13.477 7.047 -16.312 1 93.44 265 ASN A C 1
ATOM 2050 O O . ASN A 1 265 ? -12.969 7.844 -17.094 1 93.44 265 ASN A O 1
ATOM 2054 N N . THR A 1 266 ? -14.266 7.387 -15.242 1 96.94 266 THR A N 1
ATOM 2055 C CA . THR A 1 266 ? -14.57 8.789 -14.961 1 96.94 266 THR A CA 1
ATOM 2056 C C . THR A 1 266 ? -14.367 9.102 -13.484 1 96.94 266 THR A C 1
ATOM 2058 O O . THR A 1 266 ? -14.328 8.195 -12.648 1 96.94 266 THR A O 1
ATOM 2061 N N . SER A 1 267 ? -14.227 10.383 -13.164 1 97.75 267 SER A N 1
ATOM 2062 C CA . SER A 1 267 ? -14.117 10.828 -11.781 1 97.75 267 SER A CA 1
ATOM 2063 C C . SER A 1 267 ? -15.375 10.484 -10.984 1 97.75 267 SER A C 1
ATOM 2065 O O . SER A 1 267 ? -15.297 10.188 -9.797 1 97.75 267 SER A O 1
ATOM 2067 N N . GLU A 1 268 ? -16.531 10.531 -11.656 1 97.81 268 GLU A N 1
ATOM 2068 C CA . GLU A 1 268 ? -17.781 10.203 -10.992 1 97.81 268 GLU A CA 1
ATOM 2069 C C . GLU A 1 268 ? -17.797 8.758 -10.516 1 97.81 268 GLU A C 1
ATOM 2071 O O . GLU A 1 268 ? -18.297 8.461 -9.422 1 97.81 268 GLU A O 1
ATOM 2076 N N . GLU A 1 269 ? -17.281 7.871 -11.344 1 96.38 269 GLU A N 1
ATOM 2077 C CA . GLU A 1 269 ? -17.219 6.465 -10.961 1 96.38 269 GLU A CA 1
ATOM 2078 C C . GLU A 1 269 ? -16.281 6.254 -9.773 1 96.38 269 GLU A C 1
ATOM 2080 O O . GLU A 1 269 ? -16.547 5.422 -8.906 1 96.38 269 GLU A O 1
ATOM 2085 N N . ILE A 1 270 ? -15.195 6.98 -9.766 1 97.88 270 ILE A N 1
ATOM 2086 C CA . ILE A 1 270 ? -14.281 6.938 -8.625 1 97.88 270 ILE A CA 1
ATOM 2087 C C . ILE A 1 270 ? -15.016 7.383 -7.363 1 97.88 270 ILE A C 1
ATOM 2089 O O . ILE A 1 270 ? -14.977 6.695 -6.344 1 97.88 270 ILE A O 1
ATOM 2093 N N . LEU A 1 271 ? -15.695 8.523 -7.441 1 98.06 271 LEU A N 1
ATOM 2094 C CA . LEU A 1 271 ? -16.422 9.078 -6.301 1 98.06 271 LEU A CA 1
ATOM 2095 C C . LEU A 1 271 ? -17.453 8.078 -5.773 1 98.06 271 LEU A C 1
ATOM 2097 O O . LEU A 1 271 ? -17.516 7.836 -4.566 1 98.06 271 LEU A O 1
ATOM 2101 N N . ASN A 1 272 ? -18.203 7.5 -6.656 1 95.62 272 ASN A N 1
ATOM 2102 C CA . ASN A 1 272 ? -19.25 6.562 -6.266 1 95.62 272 ASN A CA 1
ATOM 2103 C C . ASN A 1 272 ? -18.672 5.328 -5.578 1 95.62 272 ASN A C 1
ATOM 2105 O O . ASN A 1 272 ? -19.234 4.84 -4.598 1 95.62 272 ASN A O 1
ATOM 2109 N N . CYS A 1 273 ? -17.594 4.84 -6.09 1 94.25 273 CYS A N 1
ATOM 2110 C CA . CYS A 1 273 ? -16.938 3.684 -5.5 1 94.25 273 CYS A CA 1
ATOM 2111 C C . CYS A 1 273 ? -16.406 4.012 -4.105 1 94.25 273 CYS A C 1
ATOM 2113 O O . CYS A 1 273 ? -16.672 3.277 -3.152 1 94.25 273 CYS A O 1
ATOM 2115 N N . LEU A 1 274 ? -15.711 5.137 -3.934 1 96.5 274 LEU A N 1
ATOM 2116 C CA . LEU A 1 274 ? -15.086 5.52 -2.67 1 96.5 274 LEU A CA 1
ATOM 2117 C C . LEU A 1 274 ? -16.141 5.773 -1.6 1 96.5 274 LEU A C 1
ATOM 2119 O O . LEU A 1 274 ? -15.922 5.484 -0.421 1 96.5 274 LEU A O 1
ATOM 2123 N N . LYS A 1 275 ? -17.281 6.293 -1.961 1 96.44 275 LYS A N 1
ATOM 2124 C CA . LYS A 1 275 ? -18.359 6.586 -1.02 1 96.44 275 LYS A CA 1
ATOM 2125 C C . LYS A 1 275 ? -18.891 5.309 -0.378 1 96.44 275 LYS A C 1
ATOM 2127 O O . LYS A 1 275 ? -19.469 5.348 0.706 1 96.44 275 LYS A O 1
ATOM 2132 N N . GLN A 1 276 ? -18.641 4.184 -1.011 1 91.88 276 GLN A N 1
ATOM 2133 C CA . GLN A 1 276 ? -19.219 2.936 -0.531 1 91.88 276 GLN A CA 1
ATOM 2134 C C . GLN A 1 276 ? -18.25 2.189 0.377 1 91.88 276 GLN A C 1
ATOM 2136 O O . GLN A 1 276 ? -18.625 1.212 1.027 1 91.88 276 GLN A O 1
ATOM 2141 N N . LEU A 1 277 ? -17.062 2.611 0.467 1 94.44 277 LEU A N 1
ATOM 2142 C CA . LEU A 1 277 ? -16.047 1.891 1.225 1 94.44 277 LEU A CA 1
ATOM 2143 C C . LEU A 1 277 ? -16.188 2.168 2.719 1 94.44 277 LEU A C 1
ATOM 2145 O O . LEU A 1 277 ? -16.547 3.281 3.117 1 94.44 277 LEU A O 1
ATOM 2149 N N . PRO A 1 278 ? -15.828 1.161 3.568 1 94.69 278 PRO A N 1
ATOM 2150 C CA . PRO A 1 278 ? -15.758 1.45 5.004 1 94.69 278 PRO A CA 1
ATOM 2151 C C . PRO A 1 278 ? -14.711 2.504 5.34 1 94.69 278 PRO A C 1
ATOM 2153 O O . PRO A 1 278 ? -13.633 2.52 4.742 1 94.69 278 PRO A O 1
ATOM 2156 N N . ALA A 1 279 ? -14.992 3.289 6.344 1 96.69 279 ALA A N 1
ATOM 2157 C CA . ALA A 1 279 ? -14.109 4.391 6.723 1 96.69 279 ALA A CA 1
ATOM 2158 C C . ALA A 1 279 ? -12.727 3.877 7.117 1 96.69 279 ALA A C 1
ATOM 2160 O O . ALA A 1 279 ? -11.711 4.457 6.73 1 96.69 279 ALA A O 1
ATOM 2161 N N . ASN A 1 280 ? -12.719 2.781 7.891 1 95.69 280 ASN A N 1
ATOM 2162 C CA . ASN A 1 280 ? -11.438 2.244 8.328 1 95.69 280 ASN A CA 1
ATOM 2163 C C . ASN A 1 280 ? -10.57 1.821 7.145 1 95.69 280 ASN A C 1
ATOM 2165 O O . ASN A 1 280 ? -9.352 1.994 7.172 1 95.69 280 ASN A O 1
ATOM 2169 N N . TYR A 1 281 ? -11.203 1.289 6.086 1 95.19 281 TYR A N 1
ATOM 2170 C CA . TYR A 1 281 ? -10.438 0.868 4.918 1 95.19 281 TYR A CA 1
ATOM 2171 C C . TYR A 1 281 ? -9.883 2.072 4.168 1 95.19 281 TYR A C 1
ATOM 2173 O O . TYR A 1 281 ? -8.758 2.025 3.656 1 95.19 281 TYR A O 1
ATOM 2181 N N . ILE A 1 282 ? -10.625 3.133 4.105 1 97.06 282 ILE A N 1
ATOM 2182 C CA . ILE A 1 282 ? -10.156 4.352 3.453 1 97.06 282 ILE A CA 1
ATOM 2183 C C . ILE A 1 282 ? -8.914 4.875 4.164 1 97.06 282 ILE A C 1
ATOM 2185 O O . IL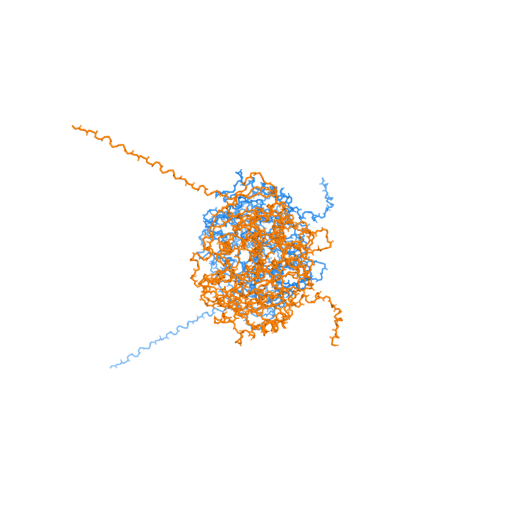E A 1 282 ? -7.953 5.297 3.518 1 97.06 282 ILE A O 1
ATOM 2189 N N . VAL A 1 283 ? -8.898 4.797 5.508 1 97 283 VAL A N 1
ATOM 2190 C CA . VAL A 1 283 ? -7.734 5.223 6.277 1 97 283 VAL A CA 1
ATOM 2191 C C . VAL A 1 283 ? -6.539 4.336 5.938 1 97 283 VAL A C 1
ATOM 2193 O O . VAL A 1 283 ? -5.422 4.828 5.762 1 97 283 VAL A O 1
ATOM 2196 N N . GLU A 1 284 ? -6.73 3.074 5.777 1 95 284 GLU A N 1
ATOM 2197 C CA . GLU A 1 284 ? -5.664 2.129 5.465 1 95 284 GLU A CA 1
ATOM 2198 C C . GLU A 1 284 ? -5.074 2.396 4.082 1 95 284 GLU A C 1
ATOM 2200 O O . GLU A 1 284 ? -3.875 2.209 3.865 1 95 284 GLU A O 1
ATOM 2205 N N . LEU A 1 285 ? -5.953 2.801 3.143 1 96.69 285 LEU A N 1
ATOM 2206 C CA . LEU A 1 285 ? -5.512 3.062 1.776 1 96.69 285 LEU A CA 1
ATOM 2207 C C . LEU A 1 285 ? -4.453 4.16 1.748 1 96.69 285 LEU A C 1
ATOM 2209 O O . LEU A 1 285 ? -3.512 4.098 0.952 1 96.69 285 LEU A O 1
ATOM 2213 N N . HIS A 1 286 ? -4.578 5.133 2.594 1 94.75 286 HIS A N 1
ATOM 2214 C CA . HIS A 1 286 ? -3.607 6.215 2.686 1 94.75 286 HIS A CA 1
ATOM 2215 C C . HIS A 1 286 ? -2.213 5.68 2.994 1 94.75 286 HIS A C 1
ATOM 2217 O O . HIS A 1 286 ? -1.228 6.129 2.402 1 94.75 286 HIS A O 1
ATOM 2223 N N . ASN A 1 287 ? -2.133 4.719 3.811 1 91.25 287 ASN A N 1
ATOM 2224 C CA . ASN A 1 287 ? -0.867 4.184 4.305 1 91.25 287 ASN A CA 1
ATOM 2225 C C . ASN A 1 287 ? -0.126 3.408 3.219 1 91.25 287 ASN A C 1
ATOM 2227 O O . ASN A 1 287 ? 1.084 3.197 3.316 1 91.25 287 ASN A O 1
ATOM 2231 N N . LYS A 1 288 ? -0.815 3.029 2.244 1 94.12 288 LYS A N 1
ATOM 2232 C CA . LYS A 1 288 ? -0.227 2.236 1.17 1 94.12 288 LYS A CA 1
ATOM 2233 C C . LYS A 1 288 ? 0.688 3.088 0.295 1 94.12 288 LYS A C 1
ATOM 2235 O O . LYS A 1 288 ? 1.471 2.557 -0.496 1 94.12 288 LYS A O 1
ATOM 2240 N N . PHE A 1 289 ? 0.746 4.383 0.458 1 95.38 289 PHE A N 1
ATOM 2241 C CA . PHE A 1 289 ? 1.48 5.277 -0.43 1 95.38 289 PHE A CA 1
ATOM 2242 C C . PHE A 1 289 ? 2.818 5.672 0.184 1 95.38 289 PHE A C 1
ATOM 2244 O O . PHE A 1 289 ? 3.594 6.414 -0.424 1 95.38 289 PHE A O 1
ATOM 2251 N N . VAL A 1 290 ? 3.141 5.102 1.38 1 93.62 290 VAL A N 1
ATOM 2252 C CA . VAL A 1 290 ? 4.441 5.348 1.99 1 93.62 290 VAL A CA 1
ATOM 2253 C C . VAL A 1 290 ? 5.523 4.594 1.22 1 93.62 290 VAL A C 1
ATOM 2255 O O . VAL A 1 290 ? 5.324 3.445 0.818 1 93.62 290 VAL A O 1
ATOM 2258 N N . GLU A 1 291 ? 6.602 5.262 0.948 1 93.19 291 GLU A N 1
ATOM 2259 C CA . GLU A 1 291 ? 7.695 4.68 0.177 1 93.19 291 GLU A CA 1
ATOM 2260 C C . GLU A 1 291 ? 8.773 4.105 1.094 1 93.19 291 GLU A C 1
ATOM 2262 O O . GLU A 1 291 ? 9.414 3.107 0.758 1 93.19 291 GLU A O 1
ATOM 2267 N N . TRP A 1 292 ? 9.031 4.758 2.209 1 92.75 292 TRP A N 1
ATOM 2268 C CA . TRP A 1 292 ? 10.102 4.391 3.129 1 92.75 292 TRP A CA 1
ATOM 2269 C C . TRP A 1 292 ? 9.727 4.738 4.566 1 92.75 292 TRP A C 1
ATOM 2271 O O . TRP A 1 292 ? 9.547 5.914 4.898 1 92.75 292 TRP A O 1
ATOM 2281 N N . VAL A 1 293 ? 9.492 3.674 5.387 1 89 293 VAL A N 1
ATOM 2282 C CA . VAL A 1 293 ? 9.109 3.812 6.789 1 89 293 VAL A CA 1
ATOM 2283 C C . VAL A 1 293 ? 7.801 4.586 6.898 1 89 293 VAL A C 1
ATOM 2285 O O . VAL A 1 293 ? 6.727 4.039 6.648 1 89 293 VAL A O 1
ATOM 2288 N N . ASN A 1 294 ? 7.816 5.922 7.031 1 90.88 294 ASN A N 1
ATOM 2289 C CA . ASN A 1 294 ? 6.625 6.762 7.098 1 90.88 294 ASN A CA 1
ATOM 2290 C C . ASN A 1 294 ? 6.742 7.973 6.176 1 90.88 294 ASN A C 1
ATOM 2292 O O . ASN A 1 294 ? 6.086 8.992 6.398 1 90.88 294 ASN A O 1
ATOM 2296 N N . HIS A 1 295 ? 7.586 7.816 5.086 1 94.81 295 HIS A N 1
ATOM 2297 C CA . HIS A 1 295 ? 7.828 8.922 4.172 1 94.81 295 HIS A CA 1
ATOM 2298 C C . HIS A 1 295 ? 7.398 8.57 2.752 1 94.81 295 HIS A C 1
ATOM 2300 O O . HIS A 1 295 ? 7.551 7.426 2.32 1 94.81 295 HIS A O 1
ATOM 2306 N N . PRO A 1 296 ? 6.969 9.562 1.988 1 94.56 296 PRO A N 1
ATOM 2307 C CA . PRO A 1 296 ? 6.727 10.938 2.424 1 94.56 296 PRO A CA 1
ATOM 2308 C C . PRO A 1 296 ? 5.664 11.031 3.518 1 94.56 296 PRO A C 1
ATOM 2310 O O . PRO A 1 296 ? 4.688 10.273 3.502 1 94.56 296 PRO A O 1
ATOM 2313 N N . CYS A 1 297 ? 5.895 11.914 4.383 1 93 297 CYS A N 1
ATOM 2314 C CA . CYS A 1 297 ? 5.031 12 5.555 1 93 297 CYS A CA 1
ATOM 2315 C C . CYS A 1 297 ? 3.699 12.648 5.203 1 93 297 CYS A C 1
ATOM 2317 O O . CYS A 1 297 ? 2.715 12.492 5.926 1 93 297 CYS A O 1
ATOM 2319 N N . ILE A 1 298 ? 3.678 13.406 4.172 1 96.94 298 ILE A N 1
ATOM 2320 C CA . ILE A 1 298 ? 2.449 14.008 3.66 1 96.94 298 ILE A CA 1
ATOM 2321 C C . ILE A 1 298 ? 2.219 13.555 2.219 1 96.94 298 ILE A C 1
ATOM 2323 O O . ILE A 1 298 ? 3.014 13.867 1.329 1 96.94 298 ILE A O 1
ATOM 2327 N N . ILE A 1 299 ? 1.157 12.875 1.985 1 97 299 ILE A N 1
ATOM 2328 C CA . ILE A 1 299 ? 0.888 12.258 0.692 1 97 299 ILE A CA 1
ATOM 2329 C C . ILE A 1 299 ? -0.188 13.047 -0.045 1 97 299 ILE A C 1
ATOM 2331 O O . ILE A 1 299 ? -0.113 13.227 -1.264 1 97 299 ILE A O 1
ATOM 2335 N N . PHE A 1 300 ? -1.142 13.609 0.684 1 97.88 300 PHE A N 1
ATOM 2336 C CA . PHE A 1 300 ? -2.242 14.367 0.098 1 97.88 300 PHE A CA 1
ATOM 2337 C C . PHE A 1 300 ? -2.299 15.773 0.676 1 97.88 300 PHE A C 1
ATOM 2339 O O . PHE A 1 300 ? -3.146 16.062 1.521 1 97.88 300 PHE A O 1
ATOM 2346 N N . PRO A 1 301 ? -1.431 16.641 0.215 1 98.06 301 PRO A N 1
ATOM 2347 C CA . PRO A 1 301 ? -1.516 18.062 0.609 1 98.06 301 PRO A CA 1
ATOM 2348 C C . PRO A 1 301 ? -2.605 18.812 -0.144 1 98.06 301 PRO A C 1
ATOM 2350 O O . PRO A 1 301 ? -3.262 18.25 -1.022 1 98.06 301 PRO A O 1
ATOM 2353 N N . PRO A 1 302 ? -2.861 20.094 0.212 1 98.19 302 PRO A N 1
ATOM 2354 C CA . PRO A 1 302 ? -3.861 20.906 -0.479 1 98.19 302 PRO A CA 1
ATOM 2355 C C . PRO A 1 302 ? -3.586 21.031 -1.975 1 98.19 302 PRO A C 1
ATOM 2357 O O . PRO A 1 302 ? -2.43 20.969 -2.402 1 98.19 302 PRO A O 1
ATOM 2360 N N . VAL A 1 303 ? -4.625 21.234 -2.734 1 96.81 303 VAL A N 1
ATOM 2361 C CA . VAL A 1 303 ? -4.496 21.297 -4.188 1 96.81 303 VAL A CA 1
ATOM 2362 C C . VAL A 1 303 ? -5.176 22.562 -4.707 1 96.81 303 VAL A C 1
ATOM 2364 O O . VAL A 1 303 ? -6.055 23.125 -4.047 1 96.81 303 VAL A O 1
ATOM 2367 N N . VAL A 1 304 ? -4.711 22.984 -5.852 1 95.5 304 VAL A N 1
ATOM 2368 C CA . VAL A 1 304 ? -5.383 24.078 -6.547 1 95.5 304 VAL A CA 1
ATOM 2369 C C . VAL A 1 304 ? -6.684 23.562 -7.168 1 95.5 304 VAL A C 1
ATOM 2371 O O . VAL A 1 304 ? -6.715 22.484 -7.746 1 95.5 304 VAL A O 1
ATOM 2374 N N . GLU A 1 305 ? -7.723 24.266 -6.941 1 94.88 305 GLU A N 1
ATOM 2375 C CA . GLU A 1 305 ? -9.031 23.938 -7.496 1 94.88 305 GLU A CA 1
ATOM 2376 C C . GLU A 1 305 ? -9.352 24.797 -8.711 1 94.88 305 GLU A C 1
ATOM 2378 O O . GLU A 1 305 ? -8.664 25.781 -8.977 1 94.88 305 GLU A O 1
ATOM 2383 N N . SER A 1 306 ? -10.391 24.375 -9.469 1 87.38 306 SER A N 1
ATOM 2384 C CA . SER A 1 306 ? -10.836 25.172 -10.602 1 87.38 306 SER A CA 1
ATOM 2385 C C . SER A 1 306 ? -11.633 26.391 -10.148 1 87.38 306 SER A C 1
ATOM 2387 O O . SER A 1 306 ? -12.656 26.25 -9.484 1 87.38 306 SER A O 1
ATOM 2389 N N . CYS A 1 307 ? -11.219 27.531 -10.422 1 83.25 307 CYS A N 1
ATOM 2390 C CA . CYS A 1 307 ? -11.906 28.734 -9.992 1 83.25 307 CYS A CA 1
ATOM 2391 C C . CYS A 1 307 ? -12.766 29.312 -11.109 1 83.25 307 CYS A C 1
ATOM 2393 O O . CYS A 1 307 ? -13.297 30.406 -10.984 1 83.25 307 CYS A O 1
ATOM 2395 N N . VAL A 1 308 ? -12.828 28.641 -12.164 1 77.94 308 VAL A N 1
ATOM 2396 C CA . VAL A 1 308 ? -13.688 29.094 -13.258 1 77.94 308 VAL A CA 1
ATOM 2397 C C . VAL A 1 308 ? -15.094 28.531 -13.07 1 77.94 308 VAL A C 1
ATOM 2399 O O . VAL A 1 308 ? -16.062 29.094 -13.594 1 77.94 308 VAL A O 1
ATOM 2402 N N . SER A 1 309 ? -15.141 27.578 -12.242 1 69.06 309 SER A N 1
ATOM 2403 C CA . SER A 1 309 ? -16.438 26.938 -12.055 1 69.06 309 SER A CA 1
ATOM 2404 C C . SER A 1 309 ? -17.281 27.688 -11.031 1 69.06 309 SER A C 1
ATOM 2406 O O . SER A 1 309 ? -16.781 28.562 -10.32 1 69.06 309 SER A O 1
ATOM 2408 N N . ASN A 1 310 ? -18.516 27.578 -11.094 1 63.5 310 ASN A N 1
ATOM 2409 C CA . ASN A 1 310 ? -19.484 28.188 -10.195 1 63.5 310 ASN A CA 1
ATOM 2410 C C . ASN A 1 310 ? -19.359 27.641 -8.781 1 63.5 310 ASN A C 1
ATOM 2412 O O . ASN A 1 310 ? -20.062 28.094 -7.871 1 63.5 310 ASN A O 1
ATOM 2416 N N . GLN A 1 311 ? -18.406 26.812 -8.602 1 74.69 311 GLN A N 1
ATOM 2417 C CA . GLN A 1 311 ? -18.25 26.25 -7.262 1 74.69 311 GLN A CA 1
ATOM 2418 C C . GLN A 1 311 ? -17.219 27.047 -6.453 1 74.69 311 GLN A C 1
ATOM 2420 O O . GLN A 1 311 ? -16.281 27.609 -7.016 1 74.69 311 GLN A O 1
ATOM 2425 N N . GLU A 1 312 ? -17.531 27.141 -5.188 1 85.75 312 GLU A N 1
ATOM 2426 C CA . GLU A 1 312 ? -16.594 27.844 -4.301 1 85.75 312 GLU A CA 1
ATOM 2427 C C . GLU A 1 312 ? -15.289 27.062 -4.156 1 85.75 312 GLU A C 1
ATOM 2429 O O . GLU A 1 312 ? -15.289 25.906 -3.727 1 85.75 312 GLU A O 1
ATOM 2434 N N . SER A 1 313 ? -14.25 27.656 -4.648 1 93.81 313 SER A N 1
ATOM 2435 C CA . SER A 1 313 ? -12.922 27.062 -4.582 1 93.81 313 SER A CA 1
ATOM 2436 C C . SER A 1 313 ? -12.109 27.656 -3.436 1 93.81 313 SER A C 1
ATOM 2438 O O . SER A 1 313 ? -12.102 28.875 -3.244 1 93.81 313 SER A O 1
ATOM 2440 N N . PHE A 1 314 ? -11.523 26.828 -2.682 1 97.19 314 PHE A N 1
ATOM 2441 C CA . PHE A 1 314 ? -10.719 27.281 -1.561 1 97.19 314 PHE A CA 1
ATOM 2442 C C . PHE A 1 314 ? -9.43 27.938 -2.053 1 97.19 314 PHE A C 1
ATOM 2444 O O . PHE A 1 314 ? -9.023 28.984 -1.56 1 97.19 314 PHE A O 1
ATOM 2451 N N . LEU A 1 315 ? -8.805 27.297 -2.982 1 96.81 315 LEU A N 1
ATOM 2452 C CA . LEU A 1 315 ? -7.516 27.766 -3.482 1 96.81 315 LEU A CA 1
ATOM 2453 C C . LEU A 1 315 ? -7.52 27.844 -5.004 1 96.81 315 LEU A C 1
ATOM 2455 O O . LEU A 1 315 ? -7.691 26.828 -5.688 1 96.81 315 LEU A O 1
ATOM 2459 N N . CYS A 1 316 ? -7.23 28.984 -5.555 1 93.12 316 CYS A N 1
ATOM 2460 C CA . CYS A 1 316 ? -7.301 29.203 -6.996 1 93.12 316 CYS A CA 1
ATOM 2461 C C . CYS A 1 316 ? -5.902 29.297 -7.602 1 93.12 316 CYS A C 1
ATOM 2463 O O . CYS A 1 316 ? -5.719 29.031 -8.789 1 93.12 316 CYS A O 1
ATOM 2465 N N . ASN A 1 317 ? -4.965 29.719 -6.789 1 94.81 317 ASN A N 1
ATOM 2466 C CA . ASN A 1 317 ? -3.602 29.938 -7.258 1 94.81 317 ASN A CA 1
ATOM 2467 C C . ASN A 1 317 ? -2.602 29.078 -6.496 1 94.81 317 ASN A C 1
ATOM 2469 O O . ASN A 1 317 ? -2.703 28.922 -5.277 1 94.81 317 ASN A O 1
ATOM 2473 N N . HIS A 1 318 ? -1.701 28.5 -7.262 1 96.38 318 HIS A N 1
ATOM 2474 C CA . HIS A 1 318 ? -0.666 27.688 -6.633 1 96.38 318 HIS A CA 1
ATOM 2475 C C . HIS A 1 318 ? 0.326 28.562 -5.863 1 96.38 318 HIS A C 1
ATOM 2477 O O . HIS A 1 318 ? 0.851 29.531 -6.406 1 96.38 318 HIS A O 1
ATOM 2483 N N . PRO A 1 319 ? 0.692 28.188 -4.668 1 97.06 319 PRO A N 1
ATOM 2484 C CA . PRO A 1 319 ? 1.519 29.047 -3.816 1 97.06 319 PRO A CA 1
ATOM 2485 C C . PRO A 1 319 ? 2.896 29.328 -4.414 1 97.06 319 PRO A C 1
ATOM 2487 O O . PRO A 1 319 ? 3.451 30.406 -4.223 1 97.06 319 PRO A O 1
ATOM 2490 N N . PHE A 1 320 ? 3.463 28.344 -5.152 1 95.75 320 PHE A N 1
ATOM 2491 C CA . PHE A 1 320 ? 4.793 28.5 -5.73 1 95.75 320 PHE A CA 1
ATOM 2492 C C . PHE A 1 320 ? 4.703 29.125 -7.117 1 95.75 320 PHE A C 1
ATOM 2494 O O . PHE A 1 320 ? 5.578 29.906 -7.516 1 95.75 320 PHE A O 1
ATOM 2501 N N . ILE A 1 321 ? 3.684 28.812 -7.879 1 94.25 321 ILE A N 1
ATOM 2502 C CA . ILE A 1 321 ? 3.598 29.156 -9.297 1 94.25 321 ILE A CA 1
ATOM 2503 C C . ILE A 1 321 ? 2.971 30.531 -9.461 1 94.25 321 ILE A C 1
ATOM 2505 O O . ILE A 1 321 ? 3.418 31.328 -10.289 1 94.25 321 ILE A O 1
ATOM 2509 N N . ASP A 1 322 ? 1.933 30.781 -8.68 1 93.88 322 ASP A N 1
ATOM 2510 C CA . ASP A 1 322 ? 1.151 32 -8.773 1 93.88 322 ASP A CA 1
ATOM 2511 C C . ASP A 1 322 ? 0.693 32.469 -7.391 1 93.88 322 ASP A C 1
ATOM 2513 O O . ASP A 1 322 ? -0.502 32.469 -7.09 1 93.88 322 ASP A O 1
ATOM 2517 N N . PHE A 1 323 ? 1.68 33.031 -6.672 1 96.12 323 PHE A N 1
ATOM 2518 C CA . PHE A 1 323 ? 1.385 33.438 -5.301 1 96.12 323 PHE A CA 1
ATOM 2519 C C . PHE A 1 323 ? 0.426 34.625 -5.281 1 96.12 323 PHE A C 1
ATOM 2521 O O . PHE A 1 323 ? 0.709 35.688 -5.871 1 96.12 323 PHE A O 1
ATOM 2528 N N . LYS A 1 324 ? -0.698 34.438 -4.652 1 96.81 324 LYS A N 1
ATOM 2529 C CA . LYS A 1 324 ? -1.672 35.5 -4.52 1 96.81 324 LYS A CA 1
ATOM 2530 C C . LYS A 1 324 ? -2.25 35.562 -3.107 1 96.81 324 LYS A C 1
ATOM 2532 O O . LYS A 1 324 ? -2.945 34.625 -2.686 1 96.81 324 LYS A O 1
ATOM 2537 N N . GLN A 1 325 ? -1.942 36.625 -2.42 1 97.69 325 GLN A N 1
ATOM 2538 C CA . GLN A 1 325 ? -2.502 36.844 -1.092 1 97.69 325 GLN A CA 1
ATOM 2539 C C . GLN A 1 325 ? -3.896 37.469 -1.18 1 97.69 325 GLN A C 1
ATOM 2541 O O . GLN A 1 325 ? -4.133 38.375 -1.982 1 97.69 325 GLN A O 1
ATOM 2546 N N . GLU A 1 326 ? -4.844 36.875 -0.445 1 97.44 326 GLU A N 1
ATOM 2547 C CA . GLU A 1 326 ? -6.223 37.375 -0.446 1 97.44 326 GLU A CA 1
ATOM 2548 C C . GLU A 1 326 ? -6.52 38.188 0.805 1 97.44 326 GLU A C 1
ATOM 2550 O O . GLU A 1 326 ? -7.32 39.125 0.762 1 97.44 326 GLU A O 1
ATOM 2555 N N . SER A 1 327 ? -5.934 37.812 1.919 1 98.38 327 SER A N 1
ATOM 2556 C CA . SER A 1 327 ? -6.125 38.5 3.189 1 98.38 327 SER A CA 1
ATOM 2557 C C . SER A 1 327 ? -4.852 39.219 3.631 1 98.38 327 SER A C 1
ATOM 2559 O O . SER A 1 327 ? -3.811 38.594 3.816 1 98.38 327 SER A O 1
ATOM 2561 N N . PHE A 1 328 ? -4.926 40.5 3.828 1 98.12 328 PHE A N 1
ATOM 2562 C CA . PHE A 1 328 ? -3.779 41.312 4.199 1 98.12 328 PHE A CA 1
ATOM 2563 C C . PHE A 1 328 ? -3.85 41.719 5.668 1 98.12 328 PHE A C 1
ATOM 2565 O O . PHE A 1 328 ? -4.227 42.844 5.996 1 98.12 328 PHE A O 1
ATOM 2572 N N . VAL A 1 329 ? -3.469 40.812 6.551 1 98.25 329 VAL A N 1
ATOM 2573 C CA . VAL A 1 329 ? -3.545 41.031 7.992 1 98.25 329 VAL A CA 1
ATOM 2574 C C . VAL A 1 329 ? -2.166 40.844 8.617 1 98.25 329 VAL A C 1
ATOM 2576 O O . VAL A 1 329 ? -1.331 40.125 8.086 1 98.25 329 VAL A O 1
ATOM 2579 N N . PRO A 1 330 ? -1.892 41.5 9.781 1 98.25 330 PRO A N 1
ATOM 2580 C CA . PRO A 1 330 ? -0.63 41.219 10.477 1 98.25 330 PRO A CA 1
ATOM 2581 C C . PRO A 1 330 ? -0.421 39.75 10.789 1 98.25 330 PRO A C 1
ATOM 2583 O O . PRO A 1 330 ? -1.372 39.062 11.141 1 98.25 330 PRO A O 1
ATOM 2586 N N . THR A 1 331 ? 0.832 39.344 10.609 1 98.62 331 THR A N 1
ATOM 2587 C CA . THR A 1 331 ? 1.1 37.906 10.688 1 98.62 331 THR A CA 1
ATOM 2588 C C . THR A 1 331 ? 2.381 37.625 11.469 1 98.62 331 THR A C 1
ATOM 2590 O O . THR A 1 331 ? 3.391 38.312 11.273 1 98.62 331 THR A O 1
ATOM 2593 N N . ILE A 1 332 ? 2.305 36.688 12.406 1 98.62 332 ILE A N 1
ATOM 2594 C CA . ILE A 1 332 ? 3.494 36.125 13.039 1 98.62 332 ILE A CA 1
ATOM 2595 C C . ILE A 1 332 ? 3.879 34.812 12.359 1 98.62 332 ILE A C 1
ATOM 2597 O O . ILE A 1 332 ? 3.016 34 12.055 1 98.62 332 ILE A O 1
ATOM 2601 N N . ILE A 1 333 ? 5.129 34.656 12.031 1 98.62 333 ILE A N 1
ATOM 2602 C CA . ILE A 1 333 ? 5.672 33.406 11.516 1 98.62 333 ILE A CA 1
ATOM 2603 C C . ILE A 1 333 ? 6.879 32.969 12.352 1 98.62 333 ILE A C 1
ATOM 2605 O O . ILE A 1 333 ? 7.68 33.812 12.766 1 98.62 333 ILE A O 1
ATOM 2609 N N . GLY A 1 334 ? 6.984 31.734 12.656 1 98.38 334 GLY A N 1
ATOM 2610 C CA . GLY A 1 334 ? 8.164 31.297 13.375 1 98.38 334 GLY A CA 1
ATOM 2611 C C . GLY A 1 334 ? 8.328 29.781 13.398 1 98.38 334 GLY A C 1
ATOM 2612 O O . GLY A 1 334 ? 7.562 29.062 12.758 1 98.38 334 GLY A O 1
ATOM 2613 N N . PHE A 1 335 ? 9.453 29.312 13.984 1 98.25 335 PHE A N 1
ATOM 2614 C CA . PHE A 1 335 ? 9.773 27.891 14.109 1 98.25 335 PHE A CA 1
ATOM 2615 C C . PHE A 1 335 ? 10.68 27.641 15.305 1 98.25 335 PHE A C 1
ATOM 2617 O O . PHE A 1 335 ? 11.031 28.578 16.031 1 98.25 335 PHE A O 1
ATOM 2624 N N . ASN A 1 336 ? 10.914 26.391 15.578 1 98.62 336 ASN A N 1
ATOM 2625 C CA . ASN A 1 336 ? 11.797 25.969 16.656 1 98.62 336 ASN A CA 1
ATOM 2626 C C . ASN A 1 336 ? 13.203 25.672 16.141 1 98.62 336 ASN A C 1
ATOM 2628 O O . ASN A 1 336 ? 13.375 25.297 14.984 1 98.62 336 ASN A O 1
ATOM 2632 N N . SER A 1 337 ? 14.18 25.766 16.984 1 97.94 337 SER A N 1
ATOM 2633 C CA . SER A 1 337 ? 15.578 25.656 16.578 1 97.94 337 SER A CA 1
ATOM 2634 C C . SER A 1 337 ? 15.922 24.219 16.156 1 97.94 337 SER A C 1
ATOM 2636 O O . SER A 1 337 ? 16.812 24.016 15.328 1 97.94 337 SER A O 1
ATOM 2638 N N . GLY A 1 338 ? 15.281 23.266 16.734 1 98.25 338 GLY A N 1
ATOM 2639 C CA . GLY A 1 338 ? 15.531 21.875 16.438 1 98.25 338 GLY A CA 1
ATOM 2640 C C . GLY A 1 338 ? 14.367 21.188 15.742 1 98.25 338 GLY A C 1
ATOM 2641 O O . GLY A 1 338 ? 13.977 20.078 16.109 1 98.25 338 GLY A O 1
ATOM 2642 N N . GLU A 1 339 ? 13.797 21.797 14.703 1 98.44 339 GLU A N 1
ATOM 2643 C CA . GLU A 1 339 ? 12.617 21.328 13.992 1 98.44 339 GLU A CA 1
ATOM 2644 C C . GLU A 1 339 ? 12.812 19.906 13.492 1 98.44 339 GLU A C 1
ATOM 2646 O O . GLU A 1 339 ? 11.875 19.094 13.508 1 98.44 339 GLU A O 1
ATOM 2651 N N . GLY A 1 340 ? 14.047 19.578 13.125 1 98.38 340 GLY A N 1
ATOM 2652 C CA . GLY A 1 340 ? 14.328 18.328 12.445 1 98.38 340 GLY A CA 1
ATOM 2653 C C . GLY A 1 340 ? 14.195 17.109 13.352 1 98.38 340 GLY A C 1
ATOM 2654 O O . GLY A 1 340 ? 14.156 15.977 12.875 1 98.38 340 GLY A O 1
ATOM 2655 N N . GLY A 1 341 ? 14.062 17.406 14.672 1 97.75 341 GLY A N 1
ATOM 2656 C CA . GLY A 1 341 ? 13.867 16.312 15.609 1 97.75 341 GLY A CA 1
ATOM 2657 C C . GLY A 1 341 ? 12.656 15.461 15.297 1 97.75 341 GLY A C 1
ATOM 2658 O O . GLY A 1 341 ? 12.633 14.266 15.609 1 97.75 341 GLY A O 1
ATOM 2659 N N . VAL A 1 342 ? 11.719 16 14.586 1 97.38 342 VAL A N 1
ATOM 2660 C CA . VAL A 1 342 ? 10.469 15.328 14.266 1 97.38 342 VAL A CA 1
ATOM 2661 C C . VAL A 1 342 ? 10.75 14.047 13.484 1 97.38 342 VAL A C 1
ATOM 2663 O O . VAL A 1 342 ? 10.055 13.047 13.648 1 97.38 342 VAL A O 1
ATOM 2666 N N . PHE A 1 343 ? 11.82 14.016 12.633 1 96.81 343 PHE A N 1
ATOM 2667 C CA . PHE A 1 343 ? 12.141 12.836 11.836 1 96.81 343 PHE A CA 1
ATOM 2668 C C . PHE A 1 343 ? 13.43 12.188 12.32 1 96.81 343 PHE A C 1
ATOM 2670 O O . PHE A 1 343 ? 13.57 10.961 12.273 1 96.81 343 PHE A O 1
ATOM 2677 N N . ALA A 1 344 ? 14.352 13.008 12.867 1 97 344 ALA A N 1
ATOM 2678 C CA . ALA A 1 344 ? 15.633 12.477 13.328 1 97 344 ALA A CA 1
ATOM 2679 C C . ALA A 1 344 ? 15.438 11.5 14.484 1 97 344 ALA A C 1
ATOM 2681 O O . ALA A 1 344 ? 16.188 10.531 14.625 1 97 344 ALA A O 1
ATOM 2682 N N . SER A 1 345 ? 14.391 11.758 15.266 1 96.06 345 SER A N 1
ATOM 2683 C CA . SER A 1 345 ? 14.125 10.922 16.422 1 96.06 345 SER A CA 1
ATOM 2684 C C . SER A 1 345 ? 13.867 9.469 16.016 1 96.06 345 SER A C 1
ATOM 2686 O O . SER A 1 345 ? 14.242 8.547 16.734 1 96.06 345 SER A O 1
ATOM 2688 N N . ASN A 1 346 ? 13.211 9.258 14.938 1 93.56 346 ASN A N 1
ATOM 2689 C CA . ASN A 1 346 ? 12.945 7.914 14.438 1 93.56 346 ASN A CA 1
ATOM 2690 C C . ASN A 1 346 ? 14.164 7.324 13.734 1 93.56 346 ASN A C 1
ATOM 2692 O O . ASN A 1 346 ? 14.422 6.121 13.82 1 93.56 346 ASN A O 1
ATOM 2696 N N . LEU A 1 347 ? 14.938 8.148 13.016 1 95.5 347 LEU A N 1
ATOM 2697 C CA . LEU A 1 347 ? 16.109 7.699 12.289 1 95.5 347 LEU A CA 1
ATOM 2698 C C . LEU A 1 347 ? 17.172 7.172 13.242 1 95.5 347 LEU A C 1
ATOM 2700 O O . LEU A 1 347 ? 17.875 6.211 12.93 1 95.5 347 LEU A O 1
ATOM 2704 N N . PHE A 1 348 ? 17.266 7.832 14.414 1 95.56 348 PHE A N 1
ATOM 2705 C CA . PHE A 1 348 ? 18.281 7.473 15.383 1 95.56 348 PHE A CA 1
ATOM 2706 C C . PHE A 1 348 ? 17.672 6.777 16.594 1 95.56 348 PHE A C 1
ATOM 2708 O O . PHE A 1 348 ? 18.156 6.914 17.719 1 95.56 348 PHE A O 1
ATOM 2715 N N . ASN A 1 349 ? 16.578 6.145 16.266 1 90.81 349 ASN A N 1
ATOM 2716 C CA . ASN A 1 349 ? 15.891 5.371 17.281 1 90.81 349 ASN A CA 1
ATOM 2717 C C . ASN A 1 349 ? 16.781 4.285 17.875 1 90.81 349 ASN A C 1
ATOM 2719 O O . ASN A 1 349 ? 17.594 3.682 17.156 1 90.81 349 ASN A O 1
ATOM 2723 N N . ASP A 1 350 ? 16.641 3.92 19.156 1 85.38 350 ASP A N 1
ATOM 2724 C CA . ASP A 1 350 ? 17.547 3.018 19.859 1 85.38 350 ASP A CA 1
ATOM 2725 C C . ASP A 1 350 ? 17.234 1.561 19.531 1 85.38 350 ASP A C 1
ATOM 2727 O O . ASP A 1 350 ? 18.094 0.688 19.688 1 85.38 350 ASP A O 1
ATOM 2731 N N . THR A 1 351 ? 16.062 1.239 19.078 1 83.44 351 THR A N 1
ATOM 2732 C CA . THR A 1 351 ? 15.672 -0.152 18.906 1 83.44 351 THR A CA 1
ATOM 2733 C C . THR A 1 351 ? 15.656 -0.522 17.422 1 83.44 351 THR A C 1
ATOM 2735 O O . THR A 1 351 ? 15.773 -1.698 17.062 1 83.44 351 THR A O 1
ATOM 2738 N N . SER A 1 352 ? 15.492 0.37 16.562 1 81.5 352 SER A N 1
ATOM 2739 C CA . SER A 1 352 ? 15.391 0.135 15.133 1 81.5 352 SER A CA 1
ATOM 2740 C C . SER A 1 352 ? 15.938 1.318 14.336 1 81.5 352 SER A C 1
ATOM 2742 O O . SER A 1 352 ? 15.164 2.086 13.758 1 81.5 352 SER A O 1
ATOM 2744 N N . LEU A 1 353 ? 17.234 1.318 14.219 1 83.19 353 LEU A N 1
ATOM 2745 C CA . LEU A 1 353 ? 17.875 2.445 13.547 1 83.19 353 LEU A CA 1
ATOM 2746 C C . LEU A 1 353 ? 17.609 2.395 12.039 1 83.19 353 LEU A C 1
ATOM 2748 O O . LEU A 1 353 ? 17.688 1.324 11.43 1 83.19 353 LEU A O 1
ATOM 2752 N N . GLN A 1 354 ? 17.312 3.562 11.516 1 89.25 354 GLN A N 1
ATOM 2753 C CA . GLN A 1 354 ? 17 3.633 10.086 1 89.25 354 GLN A CA 1
ATOM 2754 C C . GLN A 1 354 ? 18.047 4.461 9.344 1 89.25 354 GLN A C 1
ATOM 2756 O O . GLN A 1 354 ? 18.109 4.426 8.117 1 89.25 354 GLN A O 1
ATOM 2761 N N . TYR A 1 355 ? 18.984 5.176 10.086 1 91.94 355 TYR A N 1
ATOM 2762 C CA . TYR A 1 355 ? 19.922 6.09 9.438 1 91.94 355 TYR A CA 1
ATOM 2763 C C . TYR A 1 355 ? 20.891 5.328 8.547 1 91.94 355 TYR A C 1
ATOM 2765 O O . TYR A 1 355 ? 21.375 5.863 7.547 1 91.94 355 TYR A O 1
ATOM 2773 N N . PRO A 1 356 ? 21.203 4.074 8.836 1 93.31 356 PRO A N 1
ATOM 2774 C CA . PRO A 1 356 ? 22.141 3.383 7.938 1 93.31 356 PRO A CA 1
ATOM 2775 C C . PRO A 1 356 ? 21.578 3.227 6.523 1 93.31 356 PRO A C 1
ATOM 2777 O O . PRO A 1 356 ? 22.328 3.33 5.547 1 93.31 356 PRO A O 1
ATOM 2780 N N . GLU A 1 357 ? 20.297 2.98 6.477 1 92.75 357 GLU A N 1
ATOM 2781 C CA . GLU A 1 357 ? 19.688 2.914 5.148 1 92.75 357 GLU A CA 1
ATOM 2782 C C . GLU A 1 357 ? 19.797 4.254 4.43 1 92.75 357 GLU A C 1
ATOM 2784 O O . GLU A 1 357 ? 20.109 4.305 3.24 1 92.75 357 GLU A O 1
ATOM 2789 N N . LEU A 1 358 ? 19.516 5.309 5.184 1 95 358 LEU A N 1
ATOM 2790 C CA . LEU A 1 358 ? 19.641 6.648 4.617 1 95 358 LEU A CA 1
ATOM 2791 C C . LEU A 1 358 ? 21.078 6.922 4.188 1 95 358 LEU A C 1
ATOM 2793 O O . LEU A 1 358 ? 21.312 7.52 3.135 1 95 358 LEU A O 1
ATOM 2797 N N . SER A 1 359 ? 21.984 6.473 5.008 1 94.69 359 SER A N 1
ATOM 2798 C CA . SER A 1 359 ? 23.391 6.695 4.719 1 94.69 359 SER A CA 1
ATOM 2799 C C . SER A 1 359 ? 23.812 5.969 3.445 1 94.69 359 SER A C 1
ATOM 2801 O O . SER A 1 359 ? 24.562 6.516 2.635 1 94.69 359 SER A O 1
ATOM 2803 N N . THR A 1 360 ? 23.328 4.746 3.24 1 93.31 360 THR A N 1
ATOM 2804 C CA . THR A 1 360 ? 23.781 3.902 2.143 1 93.31 360 THR A CA 1
ATOM 2805 C C . THR A 1 360 ? 23.047 4.25 0.852 1 93.31 360 THR A C 1
ATOM 2807 O O . THR A 1 360 ? 23.547 3.998 -0.244 1 93.31 360 THR A O 1
ATOM 2810 N N . ASP A 1 361 ? 21.844 4.887 0.983 1 94.06 361 ASP A N 1
ATOM 2811 C CA . ASP A 1 361 ? 21 5.137 -0.187 1 94.06 361 ASP A CA 1
ATOM 2812 C C . ASP A 1 361 ? 20.406 6.543 -0.142 1 94.06 361 ASP A C 1
ATOM 2814 O O . ASP A 1 361 ? 19.203 6.719 -0.382 1 94.06 361 ASP A O 1
ATOM 2818 N N . PHE A 1 362 ? 21.266 7.523 0.193 1 95.19 362 PHE A N 1
ATOM 2819 C CA . PHE A 1 362 ? 20.734 8.867 0.422 1 95.19 362 PHE A CA 1
ATOM 2820 C C . PHE A 1 362 ? 20.219 9.469 -0.875 1 95.19 362 PHE A C 1
ATOM 2822 O O . PHE A 1 362 ? 19.281 10.281 -0.855 1 95.19 362 PHE A O 1
ATOM 2829 N N . ASN A 1 363 ? 20.672 9.094 -2.098 1 94.81 363 ASN A N 1
ATOM 2830 C CA . ASN A 1 363 ? 20.188 9.664 -3.352 1 94.81 363 ASN A CA 1
ATOM 2831 C C . ASN A 1 363 ? 18.734 9.281 -3.611 1 94.81 363 ASN A C 1
ATOM 2833 O O . ASN A 1 363 ? 17.984 10.062 -4.207 1 94.81 363 ASN A O 1
ATOM 2837 N N . ARG A 1 364 ? 18.344 8.148 -3.145 1 93.12 364 ARG A N 1
ATOM 2838 C CA . ARG A 1 364 ? 16.969 7.707 -3.303 1 93.12 364 ARG A CA 1
ATOM 2839 C C . ARG A 1 364 ? 16.094 8.25 -2.18 1 93.12 364 ARG A C 1
ATOM 2841 O O . ARG A 1 364 ? 14.938 8.633 -2.414 1 93.12 364 ARG A O 1
ATOM 2848 N N . LEU A 1 365 ? 16.672 8.297 -0.98 1 96.12 365 LEU A N 1
ATOM 2849 C CA . LEU A 1 365 ? 15.828 8.469 0.201 1 96.12 365 LEU A CA 1
ATOM 2850 C C . LEU A 1 365 ? 15.719 9.945 0.575 1 96.12 365 LEU A C 1
ATOM 2852 O O . LEU A 1 365 ? 14.695 10.383 1.105 1 96.12 365 LEU A O 1
ATOM 2856 N N . LEU A 1 366 ? 16.688 10.836 0.286 1 97.38 366 LEU A N 1
ATOM 2857 C CA . LEU A 1 366 ? 16.656 12.242 0.677 1 97.38 366 LEU A CA 1
ATOM 2858 C C . LEU A 1 366 ? 15.531 12.977 -0.042 1 97.38 366 LEU A C 1
ATOM 2860 O O . LEU A 1 366 ? 14.836 13.797 0.561 1 97.38 366 LEU A O 1
ATOM 2864 N N . PRO A 1 367 ? 15.312 12.711 -1.392 1 97.06 367 PRO A N 1
ATOM 2865 C CA . PRO A 1 367 ? 14.188 13.375 -2.062 1 97.06 367 PRO A CA 1
ATOM 2866 C C . PRO A 1 367 ? 12.852 13.094 -1.379 1 97.06 367 PRO A C 1
ATOM 2868 O O . PRO A 1 367 ? 11.969 13.953 -1.376 1 97.06 367 PRO A O 1
ATOM 2871 N N . ILE A 1 368 ? 12.727 11.914 -0.792 1 96.69 368 ILE A N 1
ATOM 2872 C CA . ILE A 1 368 ? 11.5 11.508 -0.114 1 96.69 368 ILE A CA 1
ATOM 2873 C C . ILE A 1 368 ? 11.43 12.172 1.26 1 96.69 368 ILE A C 1
ATOM 2875 O O . ILE A 1 368 ? 10.414 12.766 1.613 1 96.69 368 ILE A O 1
ATOM 2879 N N . LEU A 1 369 ? 12.508 12.117 1.996 1 97.38 369 LEU A N 1
ATOM 2880 C CA . LEU A 1 369 ? 12.586 12.602 3.367 1 97.38 369 LEU A CA 1
ATOM 2881 C C . LEU A 1 369 ? 12.406 14.117 3.414 1 97.38 369 LEU A C 1
ATOM 2883 O O . LEU A 1 369 ? 11.711 14.641 4.289 1 97.38 369 LEU A O 1
ATOM 2887 N N . LEU A 1 370 ? 13.008 14.836 2.432 1 97.81 370 LEU A N 1
ATOM 2888 C CA . LEU A 1 370 ? 13.008 16.297 2.441 1 97.81 370 LEU A CA 1
ATOM 2889 C C . LEU A 1 370 ? 11.977 16.844 1.46 1 97.81 370 LEU A C 1
ATOM 2891 O O . LEU A 1 370 ? 11.977 18.031 1.155 1 97.81 370 LEU A O 1
ATOM 2895 N N . MET A 1 371 ? 11.203 16 0.847 1 96.81 371 MET A N 1
ATOM 2896 C CA . MET A 1 371 ? 9.977 16.312 0.118 1 96.81 371 MET A CA 1
ATOM 2897 C C . MET A 1 371 ? 10.289 17.125 -1.144 1 96.81 371 MET A C 1
ATOM 2899 O O . MET A 1 371 ? 9.578 18.062 -1.477 1 96.81 371 MET A O 1
ATOM 2903 N N . TYR A 1 372 ? 11.398 16.844 -1.82 1 96.44 372 TYR A N 1
ATOM 2904 C CA . TYR A 1 372 ? 11.633 17.531 -3.084 1 96.44 372 TYR A CA 1
ATOM 2905 C C . TYR A 1 372 ? 11.438 16.594 -4.266 1 96.44 372 TYR A C 1
ATOM 2907 O O . TYR A 1 372 ? 11.516 17.016 -5.422 1 96.44 372 TYR A O 1
ATOM 2915 N N . LYS A 1 373 ? 11.102 15.375 -4.008 1 94.88 373 LYS A N 1
ATOM 2916 C CA . LYS A 1 373 ? 10.977 14.344 -5.035 1 94.88 373 LYS A CA 1
ATOM 2917 C C . LYS A 1 373 ? 9.945 14.75 -6.09 1 94.88 373 LYS A C 1
ATOM 2919 O O . LYS A 1 373 ? 10.133 14.477 -7.277 1 94.88 373 LYS A O 1
ATOM 2924 N N . HIS A 1 374 ? 8.875 15.422 -5.73 1 93.38 374 HIS A N 1
ATOM 2925 C CA . HIS A 1 374 ? 7.793 15.664 -6.68 1 93.38 374 HIS A CA 1
ATOM 2926 C C . HIS A 1 374 ? 7.797 17.109 -7.156 1 93.38 374 HIS A C 1
ATOM 2928 O O . HIS A 1 374 ? 7.086 17.469 -8.102 1 93.38 374 HIS A O 1
ATOM 2934 N N . VAL A 1 375 ? 8.594 17.922 -6.531 1 95.5 375 VAL A N 1
ATOM 2935 C CA . VAL A 1 375 ? 8.562 19.328 -6.91 1 95.5 375 VAL A CA 1
ATOM 2936 C C . VAL A 1 375 ? 9.859 19.703 -7.621 1 95.5 375 VAL A C 1
ATOM 2938 O O . VAL A 1 375 ? 9.992 20.812 -8.125 1 95.5 375 VAL A O 1
ATOM 2941 N N . SER A 1 376 ? 10.82 18.812 -7.641 1 95.31 376 SER A N 1
ATOM 2942 C CA . SER A 1 376 ? 12.047 19 -8.406 1 95.31 376 SER A CA 1
ATOM 2943 C C . SER A 1 376 ? 12.078 18.078 -9.625 1 95.31 376 SER A C 1
ATOM 2945 O O . SER A 1 376 ? 11.422 17.031 -9.641 1 95.31 376 SER A O 1
ATOM 2947 N N . MET A 1 377 ? 12.82 18.469 -10.641 1 93.12 377 MET A N 1
ATOM 2948 C CA . MET A 1 377 ? 13.023 17.594 -11.797 1 93.12 377 MET A CA 1
ATOM 2949 C C . MET A 1 377 ? 13.961 16.438 -11.453 1 93.12 377 MET A C 1
ATOM 2951 O O . MET A 1 377 ? 14.945 16.625 -10.734 1 93.12 377 MET A O 1
ATOM 2955 N N . PRO A 1 378 ? 13.672 15.258 -11.977 1 90.56 378 PRO A N 1
ATOM 2956 C CA . PRO A 1 378 ? 14.477 14.078 -11.633 1 90.56 378 PRO A CA 1
ATOM 2957 C C . PRO A 1 378 ? 15.953 14.25 -11.977 1 90.56 378 PRO A C 1
ATOM 2959 O O . PRO A 1 378 ? 16.812 13.742 -11.266 1 90.56 378 PRO A O 1
ATOM 2962 N N . LYS A 1 379 ? 16.281 14.969 -12.984 1 91.81 379 LYS A N 1
ATOM 2963 C CA . LYS A 1 379 ? 17.672 15.125 -13.414 1 91.81 379 LYS A CA 1
ATOM 2964 C C . LYS A 1 379 ? 18.5 15.828 -12.344 1 91.81 379 LYS A C 1
ATOM 2966 O O . LYS A 1 379 ? 19.734 15.766 -12.367 1 91.81 379 LYS A O 1
ATOM 2971 N N . HIS A 1 380 ? 17.812 16.484 -11.375 1 95.75 380 HIS A N 1
ATOM 2972 C CA . HIS A 1 380 ? 18.531 17.266 -10.367 1 95.75 380 HIS A CA 1
ATOM 2973 C C . HIS A 1 380 ? 18.656 16.484 -9.062 1 95.75 380 HIS A C 1
ATOM 2975 O O . HIS A 1 380 ? 19.312 16.953 -8.117 1 95.75 380 HIS A O 1
ATOM 2981 N N . PHE A 1 381 ? 18.109 15.336 -8.914 1 94.88 381 PHE A N 1
ATOM 2982 C CA . PHE A 1 381 ? 18.016 14.609 -7.652 1 94.88 381 PHE A CA 1
ATOM 2983 C C . PHE A 1 381 ? 19.406 14.352 -7.074 1 94.88 381 PHE A C 1
ATOM 2985 O O . PHE A 1 381 ? 19.688 14.711 -5.93 1 94.88 381 PHE A O 1
ATOM 2992 N N . ASP A 1 382 ? 20.297 13.797 -7.902 1 96.19 382 ASP A N 1
ATOM 2993 C CA . ASP A 1 382 ? 21.609 13.438 -7.41 1 96.19 382 ASP A CA 1
ATOM 2994 C C . ASP A 1 382 ? 22.406 14.672 -7.008 1 96.19 382 ASP A C 1
ATOM 2996 O O . ASP A 1 382 ? 23.078 14.68 -5.973 1 96.19 382 ASP A O 1
ATOM 3000 N N . GLU A 1 383 ? 22.281 15.672 -7.832 1 97.81 383 GLU A N 1
ATOM 3001 C CA . GLU A 1 383 ? 22.984 16.906 -7.52 1 97.81 383 GLU A CA 1
ATOM 3002 C C . GLU A 1 383 ? 22.531 17.484 -6.184 1 97.81 383 GLU A C 1
ATOM 3004 O O . GLU A 1 383 ? 23.344 17.828 -5.336 1 97.81 383 GLU A O 1
ATOM 3009 N N . ILE A 1 384 ? 21.234 17.594 -6.004 1 98.31 384 ILE A N 1
ATOM 3010 C CA . ILE A 1 384 ? 20.672 18.156 -4.781 1 98.31 384 ILE A CA 1
ATOM 3011 C C . ILE A 1 384 ? 21.125 17.328 -3.58 1 98.31 384 ILE A C 1
ATOM 3013 O O . ILE A 1 384 ? 21.672 17.875 -2.619 1 98.31 384 ILE A O 1
ATOM 3017 N N . SER A 1 385 ? 20.984 16.016 -3.662 1 97.88 385 SER A N 1
ATOM 3018 C CA . SER A 1 385 ? 21.297 15.125 -2.549 1 97.88 385 SER A CA 1
ATOM 3019 C C . SER A 1 385 ? 22.781 15.18 -2.213 1 97.88 385 SER A C 1
ATOM 3021 O O . SER A 1 385 ? 23.156 15.242 -1.04 1 97.88 385 SER A O 1
ATOM 3023 N N . ASN A 1 386 ? 23.641 15.195 -3.24 1 97.44 386 ASN A N 1
ATOM 3024 C CA . ASN A 1 386 ? 25.078 15.242 -3.018 1 97.44 386 ASN A CA 1
ATOM 3025 C C . ASN A 1 386 ? 25.5 16.547 -2.35 1 97.44 386 ASN A C 1
ATOM 3027 O O . ASN A 1 386 ? 26.328 16.531 -1.425 1 97.44 386 ASN A O 1
ATOM 3031 N N . ARG A 1 387 ? 24.938 17.625 -2.764 1 98 387 ARG A N 1
ATOM 3032 C CA . ARG A 1 387 ? 25.281 18.906 -2.182 1 98 387 ARG A CA 1
ATOM 3033 C C . ARG A 1 387 ? 24.828 19 -0.728 1 98 387 ARG A C 1
ATOM 3035 O O . ARG A 1 387 ? 25.516 19.578 0.111 1 98 387 ARG A O 1
ATOM 3042 N N . ILE A 1 388 ? 23.688 18.438 -0.438 1 98.31 388 ILE A N 1
ATOM 3043 C CA . ILE A 1 388 ? 23.172 18.422 0.928 1 98.31 388 ILE A CA 1
ATOM 3044 C C . ILE A 1 388 ? 24.094 17.594 1.818 1 98.31 388 ILE A C 1
ATOM 3046 O O . ILE A 1 388 ? 24.484 18.047 2.898 1 98.31 388 ILE A O 1
ATOM 3050 N N . ILE A 1 389 ? 24.484 16.406 1.313 1 97.75 389 ILE A N 1
ATOM 3051 C CA . ILE A 1 389 ? 25.344 15.516 2.094 1 97.75 389 ILE A CA 1
ATOM 3052 C C . ILE A 1 389 ? 26.703 16.188 2.324 1 97.75 389 ILE A C 1
ATOM 3054 O O . ILE A 1 389 ? 27.234 16.141 3.434 1 97.75 389 ILE A O 1
ATOM 3058 N N . GLU A 1 390 ? 27.203 16.828 1.322 1 97.12 390 GLU A N 1
ATOM 3059 C CA . GLU A 1 390 ? 28.484 17.516 1.446 1 97.12 390 GLU A CA 1
ATOM 3060 C C . GLU A 1 390 ? 28.406 18.641 2.477 1 97.12 390 GLU A C 1
ATOM 3062 O O . GLU A 1 390 ? 29.344 18.859 3.244 1 97.12 390 GLU A O 1
ATOM 3067 N N . ARG A 1 391 ? 27.312 19.297 2.494 1 97.38 391 ARG A N 1
ATOM 3068 C CA . ARG A 1 391 ? 27.141 20.453 3.373 1 97.38 391 ARG A CA 1
ATOM 3069 C C . ARG A 1 391 ? 27.016 20.016 4.828 1 97.38 391 ARG A C 1
ATOM 3071 O O . ARG A 1 391 ? 27.578 20.641 5.723 1 97.38 391 ARG A O 1
ATOM 3078 N N . TYR A 1 392 ? 26.328 18.953 5.121 1 98 392 TYR A N 1
ATOM 3079 C CA . TYR A 1 392 ? 25.938 18.641 6.496 1 98 392 TYR A CA 1
ATOM 3080 C C . TYR A 1 392 ? 26.75 17.484 7.059 1 98 392 TYR A C 1
ATOM 3082 O O . TYR A 1 392 ? 26.828 17.312 8.273 1 98 392 TYR A O 1
ATOM 3090 N N . PHE A 1 393 ? 27.266 16.766 6.148 1 97.06 393 PHE A N 1
ATOM 3091 C CA . PHE A 1 393 ? 28.078 15.625 6.551 1 97.06 393 PHE A CA 1
ATOM 3092 C C . PHE A 1 393 ? 29.422 15.633 5.832 1 97.06 393 PHE A C 1
ATOM 3094 O O . PHE A 1 393 ? 29.672 14.805 4.953 1 97.06 393 PHE A O 1
ATOM 3101 N N . PRO A 1 394 ? 30.328 16.328 6.324 1 89.75 394 PRO A N 1
ATOM 3102 C CA . PRO A 1 394 ? 31.609 16.484 5.633 1 89.75 394 PRO A CA 1
ATOM 3103 C C . PRO A 1 394 ? 32.375 15.172 5.457 1 89.75 394 PRO A C 1
ATOM 3105 O O . PRO A 1 394 ? 33.188 15.039 4.551 1 89.75 394 PRO A O 1
ATOM 3108 N N . SER A 1 395 ? 32.094 14.18 6.277 1 89.94 395 SER A N 1
ATOM 3109 C CA . SER A 1 395 ? 32.719 12.867 6.117 1 89.94 395 SER A CA 1
ATOM 3110 C C . SER A 1 395 ? 32.125 12.117 4.926 1 89.94 395 SER A C 1
ATOM 3112 O O . SER A 1 395 ? 32.688 11.117 4.48 1 89.94 395 SER A O 1
ATOM 3114 N N . GLY A 1 396 ? 31.031 12.57 4.48 1 88.62 396 GLY A N 1
ATOM 3115 C CA . GLY A 1 396 ? 30.328 11.922 3.375 1 88.62 396 GLY A CA 1
ATOM 3116 C C . GLY A 1 396 ? 29.391 10.82 3.824 1 88.62 396 GLY A C 1
ATOM 3117 O O . GLY A 1 396 ? 28.75 10.172 2.996 1 88.62 396 GLY A O 1
ATOM 3118 N N . LYS A 1 397 ? 29.344 10.594 5.102 1 90.12 397 LYS A N 1
ATOM 3119 C CA . LYS A 1 397 ? 28.5 9.523 5.617 1 90.12 397 LYS A CA 1
ATOM 3120 C C . LYS A 1 397 ? 27.703 9.992 6.832 1 90.12 397 LYS A C 1
ATOM 3122 O O . LYS A 1 397 ? 28.172 10.812 7.617 1 90.12 397 LYS A O 1
ATOM 3127 N N . ILE A 1 398 ? 26.484 9.578 6.891 1 94.94 398 ILE A N 1
ATOM 3128 C CA . ILE A 1 398 ? 25.688 9.727 8.102 1 94.94 398 ILE A CA 1
ATOM 3129 C C . ILE A 1 398 ? 26.062 8.633 9.102 1 94.94 398 ILE A C 1
ATOM 3131 O O . ILE A 1 398 ? 25.984 7.445 8.781 1 94.94 398 ILE A O 1
ATOM 3135 N N . GLU A 1 399 ? 26.484 9.055 10.227 1 93.88 399 GLU A N 1
ATOM 3136 C CA . GLU A 1 399 ? 26.953 8.125 11.25 1 93.88 399 GLU A CA 1
ATOM 3137 C C . GLU A 1 399 ? 26.125 8.219 12.516 1 93.88 399 GLU A C 1
ATOM 3139 O O . GLU A 1 399 ? 25.219 9.055 12.609 1 93.88 399 GLU A O 1
ATOM 3144 N N . ASN A 1 400 ? 26.438 7.41 13.422 1 91.62 400 ASN A N 1
ATOM 3145 C CA . ASN A 1 400 ? 25.672 7.336 14.672 1 91.62 400 ASN A CA 1
ATOM 3146 C C . ASN A 1 400 ? 25.734 8.648 15.438 1 91.62 400 ASN A C 1
ATOM 3148 O O . ASN A 1 400 ? 24.766 9.031 16.094 1 91.62 400 ASN A O 1
ATOM 3152 N N . ASP A 1 401 ? 26.766 9.391 15.297 1 92.12 401 ASP A N 1
ATOM 3153 C CA . ASP A 1 401 ? 26.938 10.617 16.062 1 92.12 401 ASP A CA 1
ATOM 3154 C C . ASP A 1 401 ? 26.531 11.844 15.25 1 92.12 401 ASP A C 1
ATOM 3156 O O . ASP A 1 401 ? 26.719 12.984 15.695 1 92.12 401 ASP A O 1
ATOM 3160 N N . SER A 1 402 ? 25.953 11.586 14.07 1 95.06 402 SER A N 1
ATOM 3161 C CA . SER A 1 402 ? 25.562 12.672 13.18 1 95.06 402 SER A CA 1
ATOM 3162 C C . SER A 1 402 ? 24.141 13.148 13.477 1 95.06 402 SER A C 1
ATOM 3164 O O . SER A 1 402 ? 23.5 13.789 12.633 1 95.06 402 SER A O 1
ATOM 3166 N N . HIS A 1 403 ? 23.609 12.789 14.656 1 95.88 403 HIS A N 1
ATOM 3167 C CA . HIS A 1 403 ? 22.203 13.031 14.914 1 95.88 403 HIS A CA 1
ATOM 3168 C C . HIS A 1 403 ? 21.875 14.523 14.906 1 95.88 403 HIS A C 1
ATOM 3170 O O . HIS A 1 403 ? 20.859 14.938 14.359 1 95.88 403 HIS A O 1
ATOM 3176 N N . LEU A 1 404 ? 22.734 15.398 15.445 1 97.12 404 LEU A N 1
ATOM 3177 C CA . LEU A 1 404 ? 22.453 16.828 15.484 1 97.12 404 LEU A CA 1
ATOM 3178 C C . LEU A 1 404 ? 22.578 17.453 14.094 1 97.12 404 LEU A C 1
ATOM 3180 O O . LEU A 1 404 ? 21.812 18.359 13.75 1 97.12 404 LEU A O 1
ATOM 3184 N N . ASP A 1 405 ? 23.531 16.953 13.32 1 97.81 405 ASP A N 1
ATOM 3185 C CA . ASP A 1 405 ? 23.656 17.422 11.945 1 97.81 405 ASP A CA 1
ATOM 3186 C C . ASP A 1 405 ? 22.422 17 11.125 1 97.81 405 ASP A C 1
ATOM 3188 O O . ASP A 1 405 ? 21.984 17.75 10.25 1 97.81 405 ASP A O 1
ATOM 3192 N N . THR A 1 406 ? 21.938 15.836 11.43 1 97.94 406 THR A N 1
ATOM 3193 C CA . THR A 1 406 ? 20.719 15.367 10.766 1 97.94 406 THR A CA 1
ATOM 3194 C C . THR A 1 406 ? 19.531 16.234 11.141 1 97.94 406 THR A C 1
ATOM 3196 O O . THR A 1 406 ? 18.719 16.578 10.289 1 97.94 406 THR A O 1
ATOM 3199 N N . VAL A 1 407 ? 19.453 16.625 12.414 1 98.44 407 VAL A N 1
ATOM 3200 C CA . VAL A 1 407 ? 18.391 17.531 12.867 1 98.44 407 VAL A CA 1
ATOM 3201 C C . VAL A 1 407 ? 18.469 18.844 12.094 1 98.44 407 VAL A C 1
ATOM 3203 O O . VAL A 1 407 ? 17.453 19.344 11.617 1 98.44 407 VAL A O 1
ATOM 3206 N N . LYS A 1 408 ? 19.625 19.344 11.93 1 98.12 408 LYS A N 1
ATOM 3207 C CA . LYS A 1 408 ? 19.828 20.609 11.211 1 98.12 408 LYS A CA 1
ATOM 3208 C C . LYS A 1 408 ? 19.422 20.469 9.742 1 98.12 408 LYS A C 1
ATOM 3210 O O . LYS A 1 408 ? 18.703 21.312 9.211 1 98.12 408 LYS A O 1
ATOM 3215 N N . MET A 1 409 ? 19.906 19.406 9.141 1 98.31 409 MET A N 1
ATOM 3216 C CA . MET A 1 409 ? 19.594 19.156 7.738 1 98.31 409 MET A CA 1
ATOM 3217 C C . MET A 1 409 ? 18.094 19.125 7.512 1 98.31 409 MET A C 1
ATOM 3219 O O . MET A 1 409 ? 17.578 19.844 6.66 1 98.31 409 MET A O 1
ATOM 3223 N N . ILE A 1 410 ? 17.391 18.359 8.336 1 98.31 410 ILE A N 1
ATOM 3224 C CA . ILE A 1 410 ? 15.953 18.172 8.188 1 98.31 410 ILE A CA 1
ATOM 3225 C C . ILE A 1 410 ? 15.227 19.484 8.508 1 98.31 410 ILE A C 1
ATOM 3227 O O . ILE A 1 410 ? 14.344 19.906 7.762 1 98.31 410 ILE A O 1
ATOM 3231 N N . GLY A 1 411 ? 15.57 20.109 9.594 1 98.5 411 GLY A N 1
ATOM 3232 C CA . GLY A 1 411 ? 14.914 21.344 10.023 1 98.5 411 GLY A CA 1
ATOM 3233 C C . GLY A 1 411 ? 15.039 22.469 9.008 1 98.5 411 GLY A C 1
ATOM 3234 O O . GLY A 1 411 ? 14.039 23.094 8.641 1 98.5 411 GLY A O 1
ATOM 3235 N N . GLU A 1 412 ? 16.234 22.703 8.531 1 98 412 GLU A N 1
ATOM 3236 C CA . GLU A 1 412 ? 16.516 23.781 7.59 1 98 412 GLU A CA 1
ATOM 3237 C C . GLU A 1 412 ? 15.922 23.484 6.215 1 98 412 GLU A C 1
ATOM 3239 O O . GLU A 1 412 ? 15.438 24.375 5.527 1 98 412 GLU A O 1
ATOM 3244 N N . GLY A 1 413 ? 15.891 22.219 5.91 1 97.38 413 GLY A N 1
ATOM 3245 C CA . GLY A 1 413 ? 15.414 21.828 4.594 1 97.38 413 GLY A CA 1
ATOM 3246 C C . GLY A 1 413 ? 13.906 21.719 4.512 1 97.38 413 GLY A C 1
ATOM 3247 O O . GLY A 1 413 ? 13.336 21.797 3.422 1 97.38 413 GLY A O 1
ATOM 3248 N N . THR A 1 414 ? 13.242 21.594 5.664 1 97.31 414 THR A N 1
ATOM 3249 C CA . THR A 1 414 ? 11.82 21.266 5.613 1 97.31 414 THR A CA 1
ATOM 3250 C C . THR A 1 414 ? 10.977 22.375 6.23 1 97.31 414 THR A C 1
ATOM 3252 O O . THR A 1 414 ? 9.82 22.562 5.859 1 97.31 414 THR A O 1
ATOM 3255 N N . PHE A 1 415 ? 11.547 23.156 7.156 1 98.06 415 PHE A N 1
ATOM 3256 C CA . PHE A 1 415 ? 10.695 24.078 7.914 1 98.06 415 PHE A CA 1
ATOM 3257 C C . PHE A 1 415 ? 11.234 25.5 7.848 1 98.06 415 PHE A C 1
ATOM 3259 O O . PHE A 1 415 ? 10.461 26.453 7.688 1 98.06 415 PHE A O 1
ATOM 3266 N N . VAL A 1 416 ? 12.484 25.641 7.926 1 96.69 416 VAL A N 1
ATOM 3267 C CA . VAL A 1 416 ? 13.094 26.953 8.102 1 96.69 416 VAL A CA 1
ATOM 3268 C C . VAL A 1 416 ? 12.961 27.75 6.809 1 96.69 416 VAL A C 1
ATOM 3270 O O . VAL A 1 416 ? 12.484 28.891 6.824 1 96.69 416 VAL A O 1
ATOM 3273 N N . THR A 1 417 ? 13.344 27.156 5.715 1 96.25 417 THR A N 1
ATOM 3274 C CA . THR A 1 417 ? 13.383 27.875 4.438 1 96.25 417 THR A CA 1
ATOM 3275 C C . THR A 1 417 ? 11.992 28.359 4.043 1 96.25 417 THR A C 1
ATOM 3277 O O . THR A 1 417 ? 11.828 29.484 3.598 1 96.25 417 THR A O 1
ATOM 3280 N N . CYS A 1 418 ? 11.023 27.547 4.246 1 97.5 418 CYS A N 1
ATOM 3281 C CA . CYS A 1 418 ? 9.68 27.906 3.795 1 97.5 418 CYS A CA 1
ATOM 3282 C C . CYS A 1 418 ? 9.078 28.984 4.691 1 97.5 418 CYS A C 1
ATOM 3284 O O . CYS A 1 418 ? 8.305 29.828 4.223 1 97.5 418 CYS A O 1
ATOM 3286 N N . ALA A 1 419 ? 9.438 28.984 5.969 1 98.06 419 ALA A N 1
ATOM 3287 C CA . ALA A 1 419 ? 9 30.062 6.859 1 98.06 419 ALA A CA 1
ATOM 3288 C C . ALA A 1 419 ? 9.547 31.406 6.406 1 98.06 419 ALA A C 1
ATOM 3290 O O . ALA A 1 419 ? 8.82 32.406 6.363 1 98.06 419 ALA A O 1
ATOM 3291 N N . LEU A 1 420 ? 10.789 31.406 6.023 1 97.38 420 LEU A N 1
ATOM 3292 C CA . LEU A 1 420 ? 11.43 32.625 5.551 1 97.38 420 LEU A CA 1
ATOM 3293 C C . LEU A 1 420 ? 10.859 33.062 4.199 1 97.38 420 LEU A C 1
ATOM 3295 O O . LEU A 1 420 ? 10.586 34.25 3.975 1 97.38 420 LEU A O 1
ATOM 3299 N N . ASP A 1 421 ? 10.609 32.094 3.322 1 96.88 421 ASP A N 1
ATOM 3300 C CA . ASP A 1 421 ? 10 32.375 2.029 1 96.88 421 ASP A CA 1
ATOM 3301 C C . ASP A 1 421 ? 8.641 33.062 2.205 1 96.88 421 ASP A C 1
ATOM 3303 O O . ASP A 1 421 ? 8.359 34.062 1.542 1 96.88 421 ASP A O 1
ATOM 3307 N N . MET A 1 422 ? 7.844 32.531 3.074 1 98.06 422 MET A N 1
ATOM 3308 C CA . MET A 1 422 ? 6.508 33.062 3.309 1 98.06 422 MET A CA 1
ATOM 3309 C C . MET A 1 422 ? 6.598 34.5 3.855 1 98.06 422 MET A C 1
ATOM 3311 O O . MET A 1 422 ? 5.797 35.344 3.482 1 98.06 422 MET A O 1
ATOM 3315 N N . SER A 1 423 ? 7.543 34.75 4.707 1 97.31 423 SER A N 1
ATOM 3316 C CA . SER A 1 423 ? 7.703 36.062 5.352 1 97.31 423 SER A CA 1
ATOM 3317 C C . SER A 1 423 ? 8.023 37.156 4.332 1 97.31 423 SER A C 1
ATOM 3319 O O . SER A 1 423 ? 7.578 38.281 4.473 1 97.31 423 SER A O 1
ATOM 3321 N N . ILE A 1 424 ? 8.75 36.75 3.322 1 94.62 424 ILE A N 1
ATOM 3322 C CA . ILE A 1 424 ? 9.141 37.75 2.338 1 94.62 424 ILE A CA 1
ATOM 3323 C C . ILE A 1 424 ? 8.023 37.938 1.315 1 94.62 424 ILE A C 1
ATOM 3325 O O . ILE A 1 424 ? 7.883 39 0.725 1 94.62 424 ILE A O 1
ATOM 3329 N N . LYS A 1 425 ? 7.176 36.969 1.147 1 96.12 425 LYS A N 1
ATOM 3330 C CA . LYS A 1 425 ? 6.148 37 0.11 1 96.12 425 LYS A CA 1
ATOM 3331 C C . LYS A 1 425 ? 4.918 37.781 0.592 1 96.12 425 LYS A C 1
ATOM 3333 O O . LYS A 1 425 ? 4.172 38.312 -0.215 1 96.12 425 LYS A O 1
ATOM 3338 N N . LEU A 1 426 ? 4.711 37.75 1.858 1 97.31 426 LEU A N 1
ATOM 3339 C CA . LEU A 1 426 ? 3.527 38.438 2.393 1 97.31 426 LEU A CA 1
ATOM 3340 C C . LEU A 1 426 ? 3.656 39.938 2.277 1 97.31 426 LEU A C 1
ATOM 3342 O O . LEU A 1 426 ? 4.742 40.5 2.484 1 97.31 426 LEU A O 1
ATOM 3346 N N . SER A 1 427 ? 2.572 40.562 1.94 1 95.31 427 SER A N 1
ATOM 3347 C CA . SER A 1 427 ? 2.537 42.031 1.807 1 95.31 427 SER A CA 1
ATOM 3348 C C . SER A 1 427 ? 2.018 42.688 3.078 1 95.31 427 SER A C 1
ATOM 3350 O O . SER A 1 427 ? 1.958 43.906 3.166 1 95.31 427 SER A O 1
ATOM 3352 N N . SER A 1 428 ? 1.675 41.969 4.062 1 93.38 428 SER A N 1
ATOM 3353 C CA . SER A 1 428 ? 1.25 42.469 5.367 1 93.38 428 SER A CA 1
ATOM 3354 C C . SER A 1 428 ? 2.41 42.469 6.355 1 93.38 428 SER A C 1
ATOM 3356 O O . SER A 1 428 ? 3.443 41.844 6.121 1 93.38 428 SER A O 1
ATOM 3358 N N . PRO A 1 429 ? 2.27 43.312 7.434 1 95.75 429 PRO A N 1
ATOM 3359 C CA . PRO A 1 429 ? 3.326 43.25 8.445 1 95.75 429 PRO A CA 1
ATOM 3360 C C . PRO A 1 429 ? 3.57 41.844 8.953 1 95.75 429 PRO A C 1
ATOM 3362 O O . PRO A 1 429 ? 2.617 41.125 9.266 1 95.75 429 PRO A O 1
ATOM 3365 N N . VAL A 1 430 ? 4.824 41.469 8.961 1 97.69 430 VAL A N 1
ATOM 3366 C CA . VAL A 1 430 ? 5.219 40.156 9.43 1 97.69 430 VAL A CA 1
ATOM 3367 C C . VAL A 1 430 ? 6.164 40.281 10.617 1 97.69 430 VAL A C 1
ATOM 3369 O O . VAL A 1 430 ? 7.055 41.125 10.617 1 97.69 430 VAL A O 1
ATOM 3372 N N . TYR A 1 431 ? 5.926 39.562 11.625 1 97.75 431 TYR A N 1
ATOM 3373 C CA . TYR A 1 431 ? 6.785 39.438 12.797 1 97.75 431 TYR A CA 1
ATOM 3374 C C . TYR A 1 431 ? 7.316 38 12.914 1 97.75 431 TYR A C 1
ATOM 3376 O O . TYR A 1 431 ? 6.555 37.031 12.82 1 97.75 431 TYR A O 1
ATOM 3384 N N . PHE A 1 432 ? 8.664 37.875 13.117 1 97.94 432 PHE A N 1
ATOM 3385 C CA . PHE A 1 432 ? 9.281 36.562 13.047 1 97.94 432 PHE A CA 1
ATOM 3386 C C . PHE A 1 432 ? 9.859 36.156 14.398 1 97.94 432 PHE A C 1
ATOM 3388 O O . PHE A 1 432 ? 10.469 36.969 15.086 1 97.94 432 PHE A O 1
ATOM 3395 N N . TYR A 1 433 ? 9.672 34.906 14.812 1 98.19 433 TYR A N 1
ATOM 3396 C CA . TYR A 1 433 ? 10.266 34.438 16.062 1 98.19 433 TYR A CA 1
ATOM 3397 C C . TYR A 1 433 ? 11.062 33.156 15.852 1 98.19 433 TYR A C 1
ATOM 3399 O O . TYR A 1 433 ? 10.805 32.406 14.898 1 98.19 433 TYR A O 1
ATOM 3407 N N . LEU A 1 434 ? 12.039 32.938 16.625 1 98.44 434 LEU A N 1
ATOM 3408 C CA . LEU A 1 434 ? 12.789 31.703 16.812 1 98.44 434 LEU A CA 1
ATOM 3409 C C . LEU A 1 434 ? 12.695 31.219 18.25 1 98.44 434 LEU A C 1
ATOM 3411 O O . LEU A 1 434 ? 13.188 31.891 19.172 1 98.44 434 LEU A O 1
ATOM 3415 N N . PHE A 1 435 ? 12 30.125 18.469 1 98.62 435 PHE A N 1
ATOM 3416 C CA . PHE A 1 435 ? 11.867 29.547 19.797 1 98.62 435 PHE A CA 1
ATOM 3417 C C . PHE A 1 435 ? 13.016 28.578 20.078 1 98.62 435 PHE A C 1
ATOM 3419 O O . PHE A 1 435 ? 13.273 27.672 19.297 1 98.62 435 PHE A O 1
ATOM 3426 N N . ASP A 1 436 ? 13.688 28.734 21.188 1 98.31 436 ASP A N 1
ATOM 3427 C CA . ASP A 1 436 ? 14.875 27.938 21.5 1 98.31 436 ASP A CA 1
ATOM 3428 C C . ASP A 1 436 ? 15 27.719 23.016 1 98.31 436 ASP A C 1
ATOM 3430 O O . ASP A 1 436 ? 16.109 27.719 23.562 1 98.31 436 ASP A O 1
ATOM 3434 N N . TYR A 1 437 ? 13.898 27.609 23.688 1 97.88 437 TYR A N 1
ATOM 3435 C CA . TYR A 1 437 ? 13.922 27.312 25.109 1 97.88 437 TYR A CA 1
ATOM 3436 C C . TYR A 1 437 ? 14.258 25.844 25.359 1 97.88 437 TYR A C 1
ATOM 3438 O O . TYR A 1 437 ? 13.43 24.969 25.125 1 97.88 437 TYR A O 1
ATOM 3446 N N . LYS A 1 438 ? 15.367 25.5 25.984 1 95.06 438 LYS A N 1
ATOM 3447 C CA . LYS A 1 438 ? 15.93 24.156 26.062 1 95.06 438 LYS A CA 1
ATOM 3448 C C . LYS A 1 438 ? 15.617 23.516 27.406 1 95.06 438 LYS A C 1
ATOM 3450 O O . LYS A 1 438 ? 15.969 22.359 27.641 1 95.06 438 LYS A O 1
ATOM 3455 N N . ASN A 1 439 ? 14.93 24.141 28.266 1 90.62 439 ASN A N 1
ATOM 3456 C CA . ASN A 1 439 ? 14.844 23.672 29.641 1 90.62 439 ASN A CA 1
ATOM 3457 C C . ASN A 1 439 ? 13.508 22.984 29.922 1 90.62 439 ASN A C 1
ATOM 3459 O O . ASN A 1 439 ? 13.125 22.812 31.078 1 90.62 439 ASN A O 1
ATOM 3463 N N . ASN A 1 440 ? 12.789 22.656 28.938 1 91.75 440 ASN A N 1
ATOM 3464 C CA . ASN A 1 440 ? 11.578 21.875 29.156 1 91.75 440 ASN A CA 1
ATOM 3465 C C . ASN A 1 440 ? 11.898 20.438 29.547 1 91.75 440 ASN A C 1
ATOM 3467 O O . ASN A 1 440 ? 12.797 19.812 28.984 1 91.75 440 ASN A O 1
ATOM 3471 N N . GLU A 1 441 ? 11.188 19.922 30.484 1 92.62 441 GLU A N 1
ATOM 3472 C CA . GLU A 1 441 ? 11.344 18.531 30.891 1 92.62 441 GLU A CA 1
ATOM 3473 C C . GLU A 1 441 ? 10.734 17.594 29.859 1 92.62 441 GLU A C 1
ATOM 3475 O O . GLU A 1 441 ? 11.297 16.531 29.578 1 92.62 441 GLU A O 1
ATOM 3480 N N . PHE A 1 442 ? 9.586 17.969 29.359 1 94.75 442 PHE A N 1
ATOM 3481 C CA . PHE A 1 442 ? 8.938 17.219 28.297 1 94.75 442 PHE A CA 1
ATOM 3482 C C . PHE A 1 442 ? 9.305 17.797 26.922 1 94.75 442 PHE A C 1
ATOM 3484 O O . PHE A 1 442 ? 9.398 19.016 26.766 1 94.75 442 PHE A O 1
ATOM 3491 N N . SER A 1 443 ? 9.586 16.922 25.938 1 96 443 SER A N 1
ATOM 3492 C CA . SER A 1 443 ? 9.789 17.297 24.547 1 96 443 SER A CA 1
ATOM 3493 C C . SER A 1 443 ? 9.008 16.375 23.609 1 96 443 SER A C 1
ATOM 3495 O O . SER A 1 443 ? 8.891 15.172 23.875 1 96 443 SER A O 1
ATOM 3497 N N . PHE A 1 444 ? 8.539 16.891 22.547 1 96.75 444 PHE A N 1
ATOM 3498 C CA . PHE A 1 444 ? 7.809 16.094 21.578 1 96.75 444 PHE A CA 1
ATOM 3499 C C . PHE A 1 444 ? 8.727 15.07 20.922 1 96.75 444 PHE A C 1
ATOM 3501 O O . PHE A 1 444 ? 8.266 14.094 20.328 1 96.75 444 PHE A O 1
ATOM 3508 N N . ASN A 1 445 ? 10.055 15.242 20.984 1 95.56 445 ASN A N 1
ATOM 3509 C CA . ASN A 1 445 ? 10.992 14.227 20.516 1 95.56 445 ASN A CA 1
ATOM 3510 C C . ASN A 1 445 ? 10.703 12.867 21.141 1 95.56 445 ASN A C 1
ATOM 3512 O O . ASN A 1 445 ? 10.945 11.828 20.516 1 95.56 445 ASN A O 1
ATOM 3516 N N . GLN A 1 446 ? 10.164 12.898 22.297 1 93.31 446 GLN A N 1
ATOM 3517 C CA . GLN A 1 446 ? 9.875 11.664 23.016 1 93.31 446 GLN A CA 1
ATOM 3518 C C . GLN A 1 446 ? 8.719 10.906 22.375 1 93.31 446 GLN A C 1
ATOM 3520 O O . GLN A 1 446 ? 8.555 9.703 22.594 1 93.31 446 GLN A O 1
ATOM 3525 N N . LEU A 1 447 ? 7.922 11.617 21.609 1 94.56 447 LEU A N 1
ATOM 3526 C CA . LEU A 1 447 ? 6.766 11.008 20.969 1 94.56 447 LEU A CA 1
ATOM 3527 C C . LEU A 1 447 ? 7.098 10.609 19.531 1 94.56 447 LEU A C 1
ATOM 3529 O O . LEU A 1 447 ? 6.574 9.617 19.016 1 94.56 447 LEU A O 1
ATOM 3533 N N . TYR A 1 448 ? 7.992 11.367 18.859 1 95.75 448 TYR A N 1
ATOM 3534 C CA . TYR A 1 448 ? 8.281 11.195 17.438 1 95.75 448 TYR A CA 1
ATOM 3535 C C . TYR A 1 448 ? 9.156 9.969 17.219 1 95.75 448 TYR A C 1
ATOM 3537 O O . TYR A 1 448 ? 9.219 9.445 16.094 1 95.75 448 TYR A O 1
ATOM 3545 N N . GLY A 1 449 ? 9.844 9.539 18.203 1 92.38 449 GLY A N 1
ATOM 3546 C CA . GLY A 1 449 ? 10.688 8.359 18.141 1 92.38 449 GLY A CA 1
ATOM 3547 C C . GLY A 1 449 ? 11.336 8.016 19.469 1 92.38 449 GLY A C 1
ATOM 3548 O O . GLY A 1 449 ? 11.336 8.836 20.391 1 92.38 449 GLY A O 1
ATOM 3549 N N . ASP A 1 450 ? 11.891 6.816 19.641 1 89 450 ASP A N 1
ATOM 3550 C CA . ASP A 1 450 ? 12.555 6.367 20.859 1 89 450 ASP A CA 1
ATOM 3551 C C . ASP A 1 450 ? 14.055 6.637 20.797 1 89 450 ASP A C 1
ATOM 3553 O O . ASP A 1 450 ? 14.859 5.715 20.922 1 89 450 ASP A O 1
ATOM 3557 N N . CYS A 1 451 ? 14.352 7.906 20.547 1 92.12 451 CYS A N 1
ATOM 3558 C CA . CYS A 1 451 ? 15.75 8.32 20.531 1 92.12 451 CYS A CA 1
ATOM 3559 C C . CYS A 1 451 ? 16.188 8.828 21.891 1 92.12 451 CYS A C 1
ATOM 3561 O O . CYS A 1 451 ? 15.547 9.719 22.453 1 92.12 451 CYS A O 1
ATOM 3563 N N . LYS A 1 452 ? 17.281 8.391 22.438 1 91.31 452 LYS A N 1
ATOM 3564 C CA . LYS A 1 452 ? 17.766 8.773 23.75 1 91.31 452 LYS A CA 1
ATOM 3565 C C . LYS A 1 452 ? 18.781 9.906 23.656 1 91.31 452 LYS A C 1
ATOM 3567 O O . LYS A 1 452 ? 19.141 10.516 24.656 1 91.31 452 LYS A O 1
ATOM 3572 N N . LYS A 1 453 ? 19.172 10.25 22.469 1 93.56 453 LYS A N 1
ATOM 3573 C CA . LYS A 1 453 ? 20.125 11.344 22.25 1 93.56 453 LYS A CA 1
ATOM 3574 C C . LYS A 1 453 ? 19.422 12.695 22.281 1 93.56 453 LYS A C 1
ATOM 3576 O O . LYS A 1 453 ? 18.234 12.797 21.969 1 93.56 453 LYS A O 1
ATOM 3581 N N . PRO A 1 454 ? 20.156 13.727 22.703 1 94.12 454 PRO A N 1
ATOM 3582 C CA . PRO A 1 454 ? 19.562 15.062 22.641 1 94.12 454 PRO A CA 1
ATOM 3583 C C . PRO A 1 454 ? 19.359 15.539 21.203 1 94.12 454 PRO A C 1
ATOM 3585 O O . PRO A 1 454 ? 20.281 15.445 20.375 1 94.12 454 PRO A O 1
ATOM 3588 N N . LEU A 1 455 ? 18.234 16.062 20.922 1 96.88 455 LEU A N 1
ATOM 3589 C CA . LEU A 1 455 ? 17.922 16.484 19.562 1 96.88 455 LEU A CA 1
ATOM 3590 C C . LEU A 1 455 ? 17.562 17.969 19.516 1 96.88 455 LEU A C 1
ATOM 3592 O O . LEU A 1 455 ? 17.25 18.484 18.438 1 96.88 455 LEU A O 1
ATOM 3596 N N . GLY A 1 456 ? 17.641 18.672 20.672 1 96.94 456 GLY A N 1
ATOM 3597 C CA . GLY A 1 456 ? 17.344 20.094 20.734 1 96.94 456 GLY A CA 1
ATOM 3598 C C . GLY A 1 456 ? 15.859 20.375 20.891 1 96.94 456 GLY A C 1
ATOM 3599 O O . GLY A 1 456 ? 15.102 19.531 21.344 1 96.94 456 GLY A O 1
ATOM 3600 N N . VAL A 1 457 ? 15.453 21.672 20.656 1 98.12 457 VAL A N 1
ATOM 3601 C CA . VAL A 1 457 ? 14.078 22.141 20.797 1 98.12 457 VAL A CA 1
ATOM 3602 C C . VAL A 1 457 ? 13.266 21.703 19.578 1 98.12 457 VAL A C 1
ATOM 3604 O O . VAL A 1 457 ? 13.336 22.328 18.516 1 98.12 457 VAL A O 1
ATOM 3607 N N . SER A 1 458 ? 12.469 20.812 19.766 1 96.31 458 SER A N 1
ATOM 3608 C CA . SER A 1 458 ? 11.859 20.016 18.688 1 96.31 458 SER A CA 1
ATOM 3609 C C . SER A 1 458 ? 10.688 20.766 18.062 1 96.31 458 SER A C 1
ATOM 3611 O O . SER A 1 458 ? 10.234 21.781 18.578 1 96.31 458 SER A O 1
ATOM 3613 N N . HIS A 1 459 ? 10.289 20.141 16.859 1 98 459 HIS A N 1
ATOM 3614 C CA . HIS A 1 459 ? 9.008 20.484 16.25 1 98 459 HIS A CA 1
ATOM 3615 C C . HIS A 1 459 ? 7.867 20.391 17.25 1 98 459 HIS A C 1
ATOM 3617 O O . HIS A 1 459 ? 7.715 19.359 17.922 1 98 459 HIS A O 1
ATOM 3623 N N . ALA A 1 460 ? 7.117 21.547 17.5 1 98.12 460 ALA A N 1
ATOM 3624 C CA . ALA A 1 460 ? 5.922 21.625 18.328 1 98.12 460 ALA A CA 1
ATOM 3625 C C . ALA A 1 460 ? 6.281 21.906 19.781 1 98.12 460 ALA A C 1
ATOM 3627 O O . ALA A 1 460 ? 5.402 22.094 20.625 1 98.12 460 ALA A O 1
ATOM 3628 N N . ASP A 1 461 ? 7.512 22 20.172 1 98.12 461 ASP A N 1
ATOM 3629 C CA . ASP A 1 461 ? 7.887 22.156 21.578 1 98.12 461 ASP A CA 1
ATOM 3630 C C . ASP A 1 461 ? 7.332 23.453 22.156 1 98.12 461 ASP A C 1
ATOM 3632 O O . ASP A 1 461 ? 7.055 23.531 23.359 1 98.12 461 ASP A O 1
ATOM 3636 N N . GLU A 1 462 ? 7.207 24.516 21.391 1 98.12 462 GLU A N 1
ATOM 3637 C CA . GLU A 1 462 ? 6.695 25.766 21.922 1 98.12 462 GLU A CA 1
ATOM 3638 C C . GLU A 1 462 ? 5.25 25.625 22.391 1 98.12 462 GLU A C 1
ATOM 3640 O O . GLU A 1 462 ? 4.762 26.438 23.172 1 98.12 462 GLU A O 1
ATOM 3645 N N . LEU A 1 463 ? 4.527 24.594 21.891 1 98.25 463 LEU A N 1
ATOM 3646 C CA . LEU A 1 463 ? 3.143 24.359 22.297 1 98.25 463 LEU A CA 1
ATOM 3647 C C . LEU A 1 463 ? 3.059 23.984 23.766 1 98.25 463 LEU A C 1
ATOM 3649 O O . LEU A 1 463 ? 2.014 24.156 24.391 1 98.25 463 LEU A O 1
ATOM 3653 N N . ILE A 1 464 ? 4.164 23.438 24.312 1 97.69 464 ILE A N 1
ATOM 3654 C CA . ILE A 1 464 ? 4.223 23.094 25.734 1 97.69 464 ILE A CA 1
ATOM 3655 C C . ILE A 1 464 ? 3.971 24.328 26.594 1 97.69 464 ILE A C 1
ATOM 3657 O O . ILE A 1 464 ? 3.396 24.234 27.672 1 97.69 464 ILE A O 1
ATOM 3661 N N . SER A 1 465 ? 4.316 25.453 26.047 1 97.75 465 SER A N 1
ATOM 3662 C CA . SER A 1 465 ? 4.168 26.703 26.781 1 97.75 465 SER A CA 1
ATOM 3663 C C . SER A 1 465 ? 2.812 27.344 26.484 1 97.75 465 SER A C 1
ATOM 3665 O O . SER A 1 465 ? 2.436 28.328 27.141 1 97.75 465 SER A O 1
ATOM 3667 N N . LEU A 1 466 ? 2.053 26.844 25.578 1 98.25 466 LEU A N 1
ATOM 3668 C CA . LEU A 1 466 ? 0.811 27.5 25.172 1 98.25 466 LEU A CA 1
ATOM 3669 C C . LEU A 1 466 ? -0.4 26.688 25.625 1 98.25 466 LEU A C 1
ATOM 3671 O O . LEU A 1 466 ? -1.478 27.25 25.844 1 98.25 466 LEU A O 1
ATOM 3675 N N . PHE A 1 467 ? -0.24 25.375 25.719 1 97.94 467 PHE A N 1
ATOM 3676 C CA . PHE A 1 467 ? -1.354 24.5 26.062 1 97.94 467 PHE A CA 1
ATOM 3677 C C . PHE A 1 467 ? -0.984 23.578 27.203 1 97.94 467 PHE A C 1
ATOM 3679 O O . PHE A 1 467 ? 0.188 23.234 27.391 1 97.94 467 PHE A O 1
ATOM 3686 N N . SER A 1 468 ? -1.95 23.094 27.969 1 94.31 468 SER A N 1
ATOM 3687 C CA . SER A 1 468 ? -1.695 22.297 29.156 1 94.31 468 SER A CA 1
ATOM 3688 C C . SER A 1 468 ? -1.191 20.906 28.797 1 94.31 468 SER A C 1
ATOM 3690 O O . SER A 1 468 ? -0.441 20.281 29.562 1 94.31 468 SER A O 1
ATOM 3692 N N . LEU A 1 469 ? -1.552 20.328 27.703 1 95.31 469 LEU A N 1
ATOM 3693 C CA . LEU A 1 469 ? -1.121 19.031 27.203 1 95.31 469 LEU A CA 1
ATOM 3694 C C . LEU A 1 469 ? -1.204 17.969 28.297 1 95.31 469 LEU A C 1
ATOM 3696 O O . LEU A 1 469 ? -0.251 17.203 28.5 1 95.31 469 LEU A O 1
ATOM 3700 N N . LYS A 1 470 ? -2.275 17.875 28.969 1 94.31 470 LYS A N 1
ATOM 3701 C CA . LYS A 1 470 ? -2.418 17.047 30.156 1 94.31 470 LYS A CA 1
ATOM 3702 C C . LYS A 1 470 ? -2.172 15.57 29.812 1 94.31 470 LYS A C 1
ATOM 3704 O O . LYS A 1 470 ? -1.588 14.836 30.625 1 94.31 470 LYS A O 1
ATOM 3709 N N . GLU A 1 471 ? -2.568 15.164 28.703 1 93.44 471 GLU A N 1
ATOM 3710 C CA . GLU A 1 471 ? -2.426 13.773 28.297 1 93.44 471 GLU A CA 1
ATOM 3711 C C . GLU A 1 471 ? -0.971 13.438 27.984 1 93.44 471 GLU A C 1
ATOM 3713 O O . GLU A 1 471 ? -0.498 12.344 28.281 1 93.44 471 GLU A O 1
ATOM 3718 N N . LEU A 1 472 ? -0.23 14.312 27.391 1 93.31 472 LEU A N 1
ATOM 3719 C CA . LEU A 1 472 ? 1.123 14.062 26.906 1 93.31 472 LEU A CA 1
ATOM 3720 C C . LEU A 1 472 ? 2.154 14.383 27.984 1 93.31 472 LEU A C 1
ATOM 3722 O O . LEU A 1 472 ? 3.25 13.812 27.984 1 93.31 472 LEU A O 1
ATOM 3726 N N . ASN A 1 473 ? 1.812 15.297 28.812 1 93.62 473 ASN A N 1
ATOM 3727 C CA . ASN A 1 473 ? 2.668 15.75 29.906 1 93.62 473 ASN A CA 1
ATOM 3728 C C . ASN A 1 473 ? 1.913 15.797 31.234 1 93.62 473 ASN A C 1
ATOM 3730 O O . ASN A 1 473 ? 1.728 16.875 31.812 1 93.62 473 ASN A O 1
ATOM 3734 N N . PRO A 1 474 ? 1.637 14.656 31.781 1 92.12 474 PRO A N 1
ATOM 3735 C CA . PRO A 1 474 ? 0.771 14.586 32.969 1 92.12 474 PRO A CA 1
ATOM 3736 C C . PRO A 1 474 ? 1.407 15.219 34.188 1 92.12 474 PRO A C 1
ATOM 3738 O O . PRO A 1 474 ? 0.698 15.633 35.125 1 92.12 474 PRO A O 1
ATOM 3741 N N . LYS A 1 475 ? 2.701 15.352 34.312 1 91.94 475 LYS A N 1
ATOM 3742 C CA . LYS A 1 475 ? 3.381 15.945 35.438 1 91.94 475 LYS A CA 1
ATOM 3743 C C . LYS A 1 475 ? 3.221 17.469 35.438 1 91.94 475 LYS A C 1
ATOM 3745 O O . LYS A 1 475 ? 3.447 18.109 36.469 1 91.94 475 LYS A O 1
ATOM 3750 N N . GLY A 1 476 ? 2.848 18.016 34.281 1 92.06 476 GLY A N 1
ATOM 3751 C CA . GLY A 1 476 ? 2.699 19.453 34.156 1 92.06 476 GLY A CA 1
ATOM 3752 C C . GLY A 1 476 ? 4.023 20.188 34.031 1 92.06 476 GLY A C 1
ATOM 3753 O O . GLY A 1 476 ? 5.023 19.594 33.625 1 92.06 476 GLY A O 1
ATOM 3754 N N . LEU A 1 477 ? 3.961 21.469 34.312 1 95.44 477 LEU A N 1
ATOM 3755 C CA . LEU A 1 477 ? 5.129 22.328 34.125 1 95.44 477 LEU A CA 1
ATOM 3756 C C . LEU A 1 477 ? 5.844 22.547 35.469 1 95.44 477 LEU A C 1
ATOM 3758 O O . LEU A 1 477 ? 5.195 22.703 36.5 1 95.44 477 LEU A O 1
ATOM 3762 N N . SER A 1 478 ? 7.156 22.594 35.438 1 95.06 478 SER A N 1
ATOM 3763 C CA . SER A 1 478 ? 7.934 23.094 36.562 1 95.06 478 SER A CA 1
ATOM 3764 C C . SER A 1 478 ? 7.738 24.594 36.75 1 95.06 478 SER A C 1
ATOM 3766 O O . SER A 1 478 ? 7.141 25.25 35.906 1 95.06 478 SER A O 1
ATOM 3768 N N . ASN A 1 479 ? 8.25 25.188 37.781 1 94.56 479 ASN A N 1
ATOM 3769 C CA . ASN A 1 479 ? 8.109 26.609 38.062 1 94.56 479 ASN A CA 1
ATOM 3770 C C . ASN A 1 479 ? 8.734 27.453 36.938 1 94.56 479 ASN A C 1
ATOM 3772 O O . ASN A 1 479 ? 8.148 28.453 36.531 1 94.56 479 ASN A O 1
ATOM 3776 N N . LYS A 1 480 ? 9.875 27.016 36.531 1 95.5 480 LYS A N 1
ATOM 3777 C CA . LYS A 1 480 ? 10.547 27.75 35.469 1 95.5 480 LYS A CA 1
ATOM 3778 C C . LYS A 1 480 ? 9.758 27.656 34.156 1 95.5 480 LYS A C 1
ATOM 3780 O O . LYS A 1 480 ? 9.68 28.641 33.406 1 95.5 480 LYS A O 1
ATOM 3785 N N . GLU A 1 481 ? 9.234 26.531 33.969 1 97.31 481 GLU A N 1
ATOM 3786 C CA . GLU A 1 481 ? 8.445 26.344 32.75 1 97.31 481 GLU A CA 1
ATOM 3787 C C . GLU A 1 481 ? 7.152 27.141 32.812 1 97.31 481 GLU A C 1
ATOM 3789 O O . GLU A 1 481 ? 6.676 27.641 31.766 1 97.31 481 GLU A O 1
ATOM 3794 N N . ILE A 1 482 ? 6.609 27.312 33.969 1 97.69 482 ILE A N 1
ATOM 3795 C CA . ILE A 1 482 ? 5.402 28.109 34.125 1 97.69 482 ILE A CA 1
ATOM 3796 C C . ILE A 1 482 ? 5.688 29.562 33.75 1 97.69 482 ILE A C 1
ATOM 3798 O O . ILE A 1 482 ? 4.871 30.203 33.062 1 97.69 482 ILE A O 1
ATOM 3802 N N . GLU A 1 483 ? 6.812 30.062 34.125 1 97.56 483 GLU A N 1
ATOM 3803 C CA . GLU A 1 483 ? 7.191 31.438 33.75 1 97.56 483 GLU A CA 1
ATOM 3804 C C . GLU A 1 483 ? 7.312 31.578 32.25 1 97.56 483 GLU A C 1
ATOM 3806 O O . GLU A 1 483 ? 6.891 32.594 31.672 1 97.56 483 GLU A O 1
ATOM 3811 N N . MET A 1 484 ? 7.941 30.594 31.672 1 97.69 484 MET A N 1
ATOM 3812 C CA . MET A 1 484 ? 8.047 30.594 30.219 1 97.69 484 MET A CA 1
ATOM 3813 C C . MET A 1 484 ? 6.664 30.562 29.562 1 97.69 484 MET A C 1
ATOM 3815 O O . MET A 1 484 ? 6.41 31.281 28.594 1 97.69 484 MET A O 1
ATOM 3819 N N . SER A 1 485 ? 5.805 29.734 30.078 1 98.12 485 SER A N 1
ATOM 3820 C CA . SER A 1 485 ? 4.438 29.625 29.578 1 98.12 485 SER A CA 1
ATOM 3821 C C . SER A 1 485 ? 3.711 30.969 29.703 1 98.12 485 SER A C 1
ATOM 3823 O O . SER A 1 485 ? 3.031 31.391 28.766 1 98.12 485 SER A O 1
ATOM 3825 N N . LYS A 1 486 ? 3.818 31.625 30.828 1 98.06 486 LYS A N 1
ATOM 3826 C CA . LYS A 1 486 ? 3.201 32.938 31.016 1 98.06 486 LYS A CA 1
ATOM 3827 C C . LYS A 1 486 ? 3.709 33.938 29.984 1 98.06 486 LYS A C 1
ATOM 3829 O O . LYS A 1 486 ? 2.926 34.688 29.406 1 98.06 486 LYS A O 1
ATOM 3834 N N . LEU A 1 487 ? 5.035 33.906 29.781 1 97.88 487 LEU A N 1
ATOM 3835 C CA . LEU A 1 487 ? 5.613 34.812 28.766 1 97.88 487 LEU A CA 1
ATOM 3836 C C . LEU A 1 487 ? 5.012 34.531 27.391 1 97.88 487 LEU A C 1
ATOM 3838 O O . LEU A 1 487 ? 4.57 35.469 26.719 1 97.88 487 LEU A O 1
ATOM 3842 N N . MET A 1 488 ? 5.023 33.281 26.953 1 98.5 488 MET A N 1
ATOM 3843 C CA . MET A 1 488 ? 4.531 32.906 25.641 1 98.5 488 MET A CA 1
ATOM 3844 C C . MET A 1 488 ? 3.068 33.312 25.469 1 98.5 488 MET A C 1
ATOM 3846 O O . MET A 1 488 ? 2.686 33.875 24.438 1 98.5 488 MET A O 1
ATOM 3850 N N . VAL A 1 489 ? 2.225 33 26.453 1 98.56 489 VAL A N 1
ATOM 3851 C CA . VAL A 1 489 ? 0.807 33.344 26.406 1 98.56 489 VAL A CA 1
ATOM 3852 C C . VAL A 1 489 ? 0.644 34.875 26.344 1 98.56 489 VAL A C 1
ATOM 3854 O O . VAL A 1 489 ? -0.194 35.375 25.594 1 98.56 489 VAL A O 1
ATOM 3857 N N . ASN A 1 490 ? 1.455 35.594 27.078 1 98 490 ASN A N 1
ATOM 3858 C CA . ASN A 1 490 ? 1.407 37.062 27.031 1 98 490 ASN A CA 1
ATOM 3859 C C . ASN A 1 490 ? 1.699 37.594 25.625 1 98 490 ASN A C 1
ATOM 3861 O O . ASN A 1 490 ? 1.008 38.469 25.141 1 98 490 ASN A O 1
ATOM 3865 N N . ILE A 1 491 ? 2.707 37.062 25.016 1 98.5 491 ILE A N 1
ATOM 3866 C CA . ILE A 1 491 ? 3.107 37.531 23.703 1 98.5 491 ILE A CA 1
ATOM 3867 C C . ILE A 1 491 ? 2.002 37.219 22.688 1 98.5 491 ILE A C 1
ATOM 3869 O O . ILE A 1 491 ? 1.621 38.094 21.891 1 98.5 491 ILE A O 1
ATOM 3873 N N . TRP A 1 492 ? 1.459 36.062 22.688 1 98.69 492 TRP A N 1
ATOM 3874 C CA . TRP A 1 492 ? 0.409 35.625 21.75 1 98.69 492 TRP A CA 1
ATOM 3875 C C . TRP A 1 492 ? -0.855 36.469 21.953 1 98.69 492 TRP A C 1
ATOM 3877 O O . TRP A 1 492 ? -1.464 36.938 20.984 1 98.69 492 TRP A O 1
ATOM 3887 N N . VAL A 1 493 ? -1.238 36.656 23.203 1 98.31 493 VAL A N 1
ATOM 3888 C CA . VAL A 1 493 ? -2.457 37.375 23.531 1 98.31 493 VAL A CA 1
ATOM 3889 C C . VAL A 1 493 ? -2.266 38.875 23.203 1 98.31 493 VAL A C 1
ATOM 3891 O O . VAL A 1 493 ? -3.186 39.531 22.703 1 98.31 493 VAL A O 1
ATOM 3894 N N . LYS A 1 494 ? -1.075 39.438 23.469 1 97.94 494 LYS A N 1
ATOM 3895 C CA . LYS A 1 494 ? -0.792 40.812 23.109 1 97.94 494 LYS A CA 1
ATOM 3896 C C . LYS A 1 494 ? -0.936 41.031 21.594 1 97.94 494 LYS A C 1
ATOM 3898 O O . LYS A 1 494 ? -1.499 42.031 21.156 1 97.94 494 LYS A O 1
ATOM 3903 N N . PHE A 1 495 ? -0.406 40.188 20.812 1 97.88 495 PHE A N 1
ATOM 3904 C CA . PHE A 1 495 ? -0.556 40.25 19.359 1 97.88 495 PHE A CA 1
ATOM 3905 C C . PHE A 1 495 ? -2.027 40.219 18.969 1 97.88 495 PHE A C 1
ATOM 3907 O O . PHE A 1 495 ? -2.467 41 18.109 1 97.88 495 PHE A O 1
ATOM 3914 N N . ALA A 1 496 ? -2.791 39.312 19.578 1 98.19 496 ALA A N 1
ATOM 3915 C CA . ALA A 1 496 ? -4.203 39.125 19.266 1 98.19 496 ALA A CA 1
ATOM 3916 C C . ALA A 1 496 ? -5.016 40.375 19.641 1 98.19 496 ALA A C 1
ATOM 3918 O O . ALA A 1 496 ? -6 40.688 18.984 1 98.19 496 ALA A O 1
ATOM 3919 N N . SER A 1 497 ? -4.598 41.125 20.688 1 96.25 497 SER A N 1
ATOM 3920 C CA . SER A 1 497 ? -5.461 42.125 21.297 1 96.25 497 SER A CA 1
ATOM 3921 C C . SER A 1 497 ? -5 43.531 20.922 1 96.25 497 SER A C 1
ATOM 3923 O O . SER A 1 497 ? -5.723 44.5 21.141 1 96.25 497 SER A O 1
ATOM 3925 N N . SER A 1 498 ? -3.801 43.562 20.375 1 93.75 498 SER A N 1
ATOM 3926 C CA . SER A 1 498 ? -3.246 44.906 20.188 1 93.75 498 SER A CA 1
ATOM 3927 C C . SER A 1 498 ? -2.797 45.125 18.75 1 93.75 498 SER A C 1
ATOM 3929 O O . SER A 1 498 ? -2.547 44.156 18.016 1 93.75 498 SER A O 1
ATOM 3931 N N . LYS A 1 499 ? -2.688 46.375 18.438 1 90.38 499 LYS A N 1
ATOM 3932 C CA . LYS A 1 499 ? -2.189 46.75 17.109 1 90.38 499 LYS A CA 1
ATOM 3933 C C . LYS A 1 499 ? -0.667 46.656 17.062 1 90.38 499 LYS A C 1
ATOM 3935 O O . LYS A 1 499 ? -0.091 46.438 15.992 1 90.38 499 LYS A O 1
ATOM 3940 N N . ILE A 1 500 ? -0.088 46.875 18.234 1 89.62 500 ILE A N 1
ATOM 3941 C CA . ILE A 1 500 ? 1.369 46.875 18.281 1 89.62 500 ILE A CA 1
ATOM 3942 C C . ILE A 1 500 ? 1.863 45.719 19.156 1 89.62 500 ILE A C 1
ATOM 3944 O O . ILE A 1 500 ? 1.868 45.844 20.391 1 89.62 500 ILE A O 1
ATOM 3948 N N . PRO A 1 501 ? 2.402 44.719 18.578 1 94.19 501 PRO A N 1
ATOM 3949 C CA . PRO A 1 501 ? 2.936 43.625 19.406 1 94.19 501 PRO A CA 1
ATOM 3950 C C . PRO A 1 501 ? 4.258 44 20.078 1 94.19 501 PRO A C 1
ATOM 3952 O O . PRO A 1 501 ? 5.047 44.75 19.516 1 94.19 501 PRO A O 1
ATOM 3955 N N . THR A 1 502 ? 4.406 43.5 21.281 1 96.12 502 THR A N 1
ATOM 3956 C CA . THR A 1 502 ? 5.645 43.719 22.016 1 96.12 502 THR A CA 1
ATOM 3957 C C . THR A 1 502 ? 6.352 42.375 22.266 1 96.12 502 THR A C 1
ATOM 3959 O O . THR A 1 502 ? 5.715 41.312 22.281 1 96.12 502 THR A O 1
ATOM 3962 N N . ILE A 1 503 ? 7.633 42.438 22.547 1 95.25 503 ILE A N 1
ATOM 3963 C CA . ILE A 1 503 ? 8.469 41.219 22.531 1 95.25 503 ILE A CA 1
ATOM 3964 C C . ILE A 1 503 ? 8.266 40.438 23.812 1 95.25 503 ILE A C 1
ATOM 3966 O O . ILE A 1 503 ? 8.648 39.281 23.906 1 95.25 503 ILE A O 1
ATOM 3970 N N . ASP A 1 504 ? 7.699 41.062 24.828 1 95 504 ASP A N 1
ATOM 3971 C CA . ASP A 1 504 ? 7.449 40.344 26.078 1 95 504 ASP A CA 1
ATOM 3972 C C . ASP A 1 504 ? 5.953 40.281 26.375 1 95 504 ASP A C 1
ATOM 3974 O O . ASP A 1 504 ? 5.547 39.844 27.453 1 95 504 ASP A O 1
ATOM 3978 N N . GLY A 1 505 ? 5.117 40.812 25.531 1 95 505 GLY A N 1
ATOM 3979 C CA . GLY A 1 505 ? 3.67 40.719 25.656 1 95 505 GLY A CA 1
ATOM 3980 C C . GLY A 1 505 ? 3.084 41.719 26.641 1 95 505 GLY A C 1
ATOM 3981 O O . GLY A 1 505 ? 1.92 41.594 27.031 1 95 505 GLY A O 1
ATOM 3982 N N . THR A 1 506 ? 3.906 42.688 27.031 1 94 506 THR A N 1
ATOM 3983 C CA . THR A 1 506 ? 3.406 43.656 27.969 1 94 506 THR A CA 1
ATOM 3984 C C . THR A 1 506 ? 3.102 45 27.25 1 94 506 THR A C 1
ATOM 3986 O O . THR A 1 506 ? 3.613 45.25 26.156 1 94 506 THR A O 1
ATOM 3989 N N . ASP A 1 507 ? 2.311 45.75 27.891 1 92.06 507 ASP A N 1
ATOM 3990 C CA . ASP A 1 507 ? 1.882 47.031 27.312 1 92.06 507 ASP A CA 1
ATOM 3991 C C . ASP A 1 507 ? 3.061 48 27.156 1 92.06 507 ASP A C 1
ATOM 3993 O O . ASP A 1 507 ? 3.121 48.75 26.188 1 92.06 507 ASP A O 1
ATOM 3997 N N . ASN A 1 508 ? 3.947 47.938 28.078 1 91.25 508 ASN A N 1
ATOM 3998 C CA . ASN A 1 508 ? 5.078 48.844 28.047 1 91.25 508 ASN A CA 1
ATOM 3999 C C . ASN A 1 508 ? 6.34 48.188 27.516 1 91.25 508 ASN A C 1
ATOM 4001 O O . ASN A 1 508 ? 7.434 48.75 27.625 1 91.25 508 ASN A O 1
ATOM 4005 N N . GLY A 1 509 ? 6.156 47.062 26.984 1 92.12 509 GLY A N 1
ATOM 4006 C CA . GLY A 1 509 ? 7.309 46.344 26.469 1 92.12 509 GLY A CA 1
ATOM 4007 C C . GLY A 1 509 ? 7.84 46.906 25.156 1 92.12 509 GLY A C 1
ATOM 4008 O O . GLY A 1 509 ? 7.172 47.719 24.516 1 92.12 509 GLY A O 1
ATOM 4009 N N . LYS A 1 510 ? 9.016 46.469 24.828 1 95.44 510 LYS A N 1
ATOM 4010 C CA . LYS A 1 510 ? 9.609 46.844 23.547 1 95.44 510 LYS A CA 1
ATOM 4011 C C . LYS A 1 510 ? 8.789 46.344 22.375 1 95.44 510 LYS A C 1
ATOM 4013 O O . LYS A 1 510 ? 8.305 45.188 22.406 1 95.44 510 LYS A O 1
ATOM 4018 N N . THR A 1 511 ? 8.703 47.156 21.359 1 95.56 511 THR A N 1
ATOM 4019 C CA . THR A 1 511 ? 7.938 46.781 20.188 1 95.56 511 THR A CA 1
ATOM 4020 C C . THR A 1 511 ? 8.617 45.625 19.438 1 95.56 511 THR A C 1
ATOM 4022 O O . THR A 1 511 ? 9.844 45.625 19.297 1 95.56 511 THR A O 1
ATOM 4025 N N . TRP A 1 512 ? 7.871 44.688 18.969 1 96.75 512 TRP A N 1
ATOM 4026 C CA . TRP A 1 512 ? 8.336 43.625 18.094 1 96.75 512 TRP A CA 1
ATOM 4027 C C . TRP A 1 512 ? 8.633 44.156 16.703 1 96.75 512 TRP A C 1
ATOM 4029 O O . TRP A 1 512 ? 7.715 44.562 15.977 1 96.75 512 TRP A O 1
ATOM 4039 N N . PRO A 1 513 ? 9.906 44.156 16.234 1 95.25 513 PRO A N 1
ATOM 4040 C CA . PRO A 1 513 ? 10.219 44.688 14.914 1 95.25 513 PRO A CA 1
ATOM 4041 C C . PRO A 1 513 ? 9.633 43.875 13.781 1 95.25 513 PRO A C 1
ATOM 4043 O O . PRO A 1 513 ? 9.602 42.625 13.867 1 95.25 513 PRO A O 1
ATOM 4046 N N . GLU A 1 514 ? 9.234 44.531 12.719 1 95 514 GLU A N 1
ATOM 4047 C CA . GLU A 1 514 ? 8.703 43.844 11.531 1 95 514 GLU A CA 1
ATOM 4048 C C . GLU A 1 514 ? 9.805 43.188 10.734 1 95 514 GLU A C 1
ATOM 4050 O O . GLU A 1 514 ? 10.938 43.656 10.672 1 95 514 GLU A O 1
ATOM 4055 N N . PHE A 1 515 ? 9.5 42.062 10.172 1 94.44 515 PHE A N 1
ATOM 4056 C CA . PHE A 1 515 ? 10.383 41.375 9.25 1 94.44 515 PHE A CA 1
ATOM 4057 C C . PHE A 1 515 ? 10.422 42.094 7.895 1 94.44 515 PHE A C 1
ATOM 4059 O O . PHE A 1 515 ? 9.383 42.281 7.262 1 94.44 515 PHE A O 1
ATOM 4066 N N . THR A 1 516 ? 11.594 42.438 7.32 1 88.44 516 THR A N 1
ATOM 4067 C CA . THR A 1 516 ? 11.648 43.219 6.105 1 88.44 516 THR A CA 1
ATOM 4068 C C . THR A 1 516 ? 12.43 42.5 5.012 1 88.44 516 THR A C 1
ATOM 4070 O O . THR A 1 516 ? 12.109 42.625 3.826 1 88.44 516 THR A O 1
ATOM 4073 N N . SER A 1 517 ? 13.484 41.812 5.355 1 89.62 517 SER A N 1
ATOM 4074 C CA . SER A 1 517 ? 14.312 41.094 4.395 1 89.62 517 SER A CA 1
ATOM 4075 C C . SER A 1 517 ? 15.047 39.938 5.062 1 89.62 517 SER A C 1
ATOM 4077 O O . SER A 1 517 ? 15.133 39.875 6.289 1 89.62 517 SER A O 1
ATOM 4079 N N . ILE A 1 518 ? 15.539 39.094 4.234 1 88.5 518 ILE A N 1
ATOM 4080 C CA . ILE A 1 518 ? 16.25 37.938 4.762 1 88.5 518 ILE A CA 1
ATOM 4081 C C . ILE A 1 518 ? 17.531 38.406 5.453 1 88.5 518 ILE A C 1
ATOM 4083 O O . ILE A 1 518 ? 17.859 37.938 6.551 1 88.5 518 ILE A O 1
ATOM 4087 N N . ARG A 1 519 ? 18.203 39.312 4.906 1 85.25 519 ARG A N 1
ATOM 4088 C CA . ARG A 1 519 ? 19.516 39.719 5.391 1 85.25 519 ARG A CA 1
ATOM 4089 C C . ARG A 1 519 ? 19.391 40.656 6.582 1 85.25 519 ARG A C 1
ATOM 4091 O O . ARG A 1 519 ? 20.172 40.562 7.539 1 85.25 519 ARG A O 1
ATOM 4098 N N . GLU A 1 520 ? 18.438 41.531 6.633 1 83.25 520 GLU A N 1
ATOM 4099 C CA . GLU A 1 520 ? 18.406 42.625 7.605 1 83.25 520 GLU A CA 1
ATOM 4100 C C . GLU A 1 520 ? 17.328 42.375 8.664 1 83.25 520 GLU A C 1
ATOM 4102 O O . GLU A 1 520 ? 17.203 43.156 9.609 1 83.25 520 GLU A O 1
ATOM 4107 N N . SER A 1 521 ? 16.828 41.25 8.5 1 84.56 521 SER A N 1
ATOM 4108 C CA . SER A 1 521 ? 15.672 41.062 9.375 1 84.56 521 SER A CA 1
ATOM 4109 C C . SER A 1 521 ? 16.094 40.719 10.797 1 84.56 521 SER A C 1
ATOM 4111 O O . SER A 1 521 ? 17.156 40.094 10.992 1 84.56 521 SER A O 1
ATOM 4113 N N . LEU A 1 522 ? 15.25 41.188 11.711 1 91.25 522 LEU A N 1
ATOM 4114 C CA . LEU A 1 522 ? 15.391 40.906 13.141 1 91.25 522 LEU A CA 1
ATOM 4115 C C . LEU A 1 522 ? 14.352 39.875 13.594 1 91.25 522 LEU A C 1
ATOM 4117 O O . LEU A 1 522 ? 13.188 39.938 13.188 1 91.25 522 LEU A O 1
ATOM 4121 N N . PHE A 1 523 ? 14.82 38.906 14.359 1 94.06 523 PHE A N 1
ATOM 4122 C CA . PHE A 1 523 ? 13.977 37.844 14.922 1 94.06 523 PHE A CA 1
ATOM 4123 C C . PHE A 1 523 ? 13.773 38.062 16.422 1 94.06 523 PHE A C 1
ATOM 4125 O O . PHE A 1 523 ? 14.695 38.5 17.125 1 94.06 523 PHE A O 1
ATOM 4132 N N . LEU A 1 524 ? 12.562 37.875 16.875 1 97.88 524 LEU A N 1
ATOM 4133 C CA . LEU A 1 524 ? 12.391 37.625 18.297 1 97.88 524 LEU A CA 1
ATOM 4134 C C . LEU A 1 524 ? 12.961 36.281 18.703 1 97.88 524 LEU A C 1
ATOM 4136 O O . LEU A 1 524 ? 12.469 35.219 18.266 1 97.88 524 LEU A O 1
ATOM 4140 N N . TYR A 1 525 ? 14.016 36.25 19.469 1 98.19 525 TYR A N 1
ATOM 4141 C CA . TYR A 1 525 ? 14.68 35.031 19.953 1 98.19 525 TYR A CA 1
ATOM 4142 C C . TYR A 1 525 ? 14.195 34.688 21.359 1 98.19 525 TYR A C 1
ATOM 4144 O O . TYR A 1 525 ? 14.461 35.406 22.312 1 98.19 525 TYR A O 1
ATOM 4152 N N . ILE A 1 526 ? 13.453 33.594 21.469 1 98.38 526 ILE A N 1
ATOM 4153 C CA . ILE A 1 526 ? 12.844 33.188 22.719 1 98.38 526 ILE A CA 1
ATOM 4154 C C . ILE A 1 526 ? 13.594 31.984 23.297 1 98.38 526 ILE A C 1
ATOM 4156 O O . ILE A 1 526 ? 13.219 30.844 23.047 1 98.38 526 ILE A O 1
ATOM 4160 N N . ASP A 1 527 ? 14.625 32.219 24.078 1 97.44 527 ASP A N 1
ATOM 4161 C CA . ASP A 1 527 ? 15.453 31.156 24.656 1 97.44 527 ASP A CA 1
ATOM 4162 C C . ASP A 1 527 ? 15.375 31.172 26.172 1 97.44 527 ASP A C 1
ATOM 4164 O O . ASP A 1 527 ? 15.953 30.297 26.844 1 97.44 527 ASP A O 1
ATOM 4168 N N . SER A 1 528 ? 14.664 32.188 26.688 1 96.88 528 SER A N 1
ATOM 4169 C CA . SER A 1 528 ? 14.438 32.344 28.125 1 96.88 528 SER A CA 1
ATOM 4170 C C . SER A 1 528 ? 13.211 33.219 28.391 1 96.88 528 SER A C 1
ATOM 4172 O O . SER A 1 528 ? 12.508 33.625 27.469 1 96.88 528 SER A O 1
ATOM 4174 N N . VAL A 1 529 ? 12.953 33.531 29.656 1 96.5 529 VAL A N 1
ATOM 4175 C CA . VAL A 1 529 ? 11.805 34.344 30.031 1 96.5 529 VAL A CA 1
ATOM 4176 C C . VAL A 1 529 ? 12.094 35.812 29.75 1 96.5 529 VAL A C 1
ATOM 4178 O O . VAL A 1 529 ? 11.227 36.656 29.938 1 96.5 529 VAL A O 1
ATOM 4181 N N . GLN A 1 530 ? 13.258 36.094 29.266 1 96.31 530 GLN A N 1
ATOM 4182 C CA . GLN A 1 530 ? 13.633 37.406 28.766 1 96.31 530 GLN A CA 1
ATOM 4183 C C . GLN A 1 530 ? 14.07 37.312 27.312 1 96.31 530 GLN A C 1
ATOM 4185 O O . GLN A 1 530 ? 15.266 37.375 27.016 1 96.31 530 GLN A O 1
ATOM 4190 N N . PRO A 1 531 ? 13.102 37.281 26.453 1 96.94 531 PRO A N 1
ATOM 4191 C CA . PRO A 1 531 ? 13.453 37.156 25.047 1 96.94 531 PRO A CA 1
ATOM 4192 C C . PRO A 1 531 ? 14.234 38.344 24.5 1 96.94 531 PRO A C 1
ATOM 4194 O O . PRO A 1 531 ? 14.172 39.438 25.078 1 96.94 531 PRO A O 1
ATOM 4197 N N . THR A 1 532 ? 14.992 38.156 23.469 1 96.69 532 THR A N 1
ATOM 4198 C CA . THR A 1 532 ? 15.82 39.219 22.859 1 96.69 532 THR A CA 1
ATOM 4199 C C . THR A 1 532 ? 15.555 39.312 21.359 1 96.69 532 THR A C 1
ATOM 4201 O O . THR A 1 532 ? 14.898 38.438 20.781 1 96.69 532 THR A O 1
ATOM 4204 N N . ILE A 1 533 ? 15.953 40.344 20.797 1 96.88 533 ILE A N 1
ATOM 4205 C CA . ILE A 1 533 ? 15.93 40.562 19.359 1 96.88 533 ILE A CA 1
ATOM 4206 C C . ILE A 1 533 ? 17.312 40.25 18.766 1 96.88 533 ILE A C 1
ATOM 4208 O O . ILE A 1 533 ? 18.312 40.812 19.219 1 96.88 533 ILE A O 1
ATOM 4212 N N . ILE A 1 534 ? 17.344 39.406 17.812 1 96 534 ILE A N 1
ATOM 4213 C CA . ILE A 1 534 ? 18.609 39.094 17.188 1 96 534 ILE A CA 1
ATOM 4214 C C . ILE A 1 534 ? 18.5 39.25 15.672 1 96 534 ILE A C 1
ATOM 4216 O O . ILE A 1 534 ? 17.391 39.219 15.117 1 96 534 ILE A O 1
ATOM 4220 N N . LYS A 1 535 ? 19.625 39.469 15.062 1 95.31 535 LYS A N 1
ATOM 4221 C CA . LYS A 1 535 ? 19.656 39.406 13.602 1 95.31 535 LYS A CA 1
ATOM 4222 C C . LYS A 1 535 ? 19.438 38 13.086 1 95.31 535 LYS A C 1
ATOM 4224 O O . LYS A 1 535 ? 19.828 37.031 13.734 1 95.31 535 LYS A O 1
ATOM 4229 N N . ASN A 1 536 ? 18.781 37.906 11.961 1 94.44 536 ASN A N 1
ATOM 4230 C CA . ASN A 1 536 ? 18.547 36.625 11.344 1 94.44 536 ASN A CA 1
ATOM 4231 C C . ASN A 1 536 ? 19.812 35.75 11.336 1 94.44 536 ASN A C 1
ATOM 4233 O O . ASN A 1 536 ? 20.766 36.062 10.617 1 94.44 536 ASN A O 1
ATOM 4237 N N . PRO A 1 537 ? 19.812 34.719 12.086 1 94.31 537 PRO A N 1
ATOM 4238 C CA . PRO A 1 537 ? 21.031 33.875 12.188 1 94.31 537 PRO A CA 1
ATOM 4239 C C . PRO A 1 537 ? 21.125 32.844 11.078 1 94.31 537 PRO A C 1
ATOM 4241 O O . PRO A 1 537 ? 22.062 32.062 11.039 1 94.31 537 PRO A O 1
ATOM 4244 N N . LEU A 1 538 ? 20.172 32.812 10.195 1 94.75 538 LEU A N 1
ATOM 4245 C CA . LEU A 1 538 ? 20.078 31.703 9.273 1 94.75 538 LEU A CA 1
ATOM 4246 C C . LEU A 1 538 ? 20.234 32.156 7.828 1 94.75 538 LEU A C 1
ATOM 4248 O O . LEU A 1 538 ? 19.719 31.516 6.906 1 94.75 538 LEU A O 1
ATOM 4252 N N . GLU A 1 539 ? 20.859 33.25 7.625 1 94 539 GLU A N 1
ATOM 4253 C CA . GLU A 1 539 ? 21.047 33.781 6.281 1 94 539 GLU A CA 1
ATOM 4254 C C . GLU A 1 539 ? 21.828 32.812 5.402 1 94 539 GLU A C 1
ATOM 4256 O O . GLU A 1 539 ? 21.453 32.594 4.246 1 94 539 GLU A O 1
ATOM 4261 N N . LYS A 1 540 ? 22.906 32.188 5.926 1 94.94 540 LYS A N 1
ATOM 4262 C CA . LYS A 1 540 ? 23.734 31.297 5.156 1 94.94 540 LYS A CA 1
ATOM 4263 C C . LYS A 1 540 ? 22.984 30.016 4.781 1 94.94 540 LYS A C 1
ATOM 4265 O O . LYS A 1 540 ? 23.078 29.531 3.652 1 94.94 540 LYS A O 1
ATOM 4270 N N . GLU A 1 541 ? 22.312 29.516 5.738 1 95.5 541 GLU A N 1
ATOM 4271 C CA . GLU A 1 541 ? 21.516 28.312 5.492 1 95.5 541 GLU A CA 1
ATOM 4272 C C . GLU A 1 541 ? 20.422 28.578 4.453 1 95.5 541 GLU A C 1
ATOM 4274 O O . GLU A 1 541 ? 20.188 27.766 3.568 1 95.5 541 GLU A O 1
ATOM 4279 N N . TYR A 1 542 ? 19.797 29.703 4.57 1 96.31 542 TYR A N 1
ATOM 4280 C CA . TYR A 1 542 ? 18.766 30.078 3.602 1 96.31 542 TYR A CA 1
ATOM 4281 C C . TYR A 1 542 ? 19.359 30.172 2.199 1 96.31 542 TYR A C 1
ATOM 4283 O O . TYR A 1 542 ? 18.75 29.688 1.234 1 96.31 542 TYR A O 1
ATOM 4291 N N . THR A 1 543 ? 20.5 30.766 2.064 1 96 543 THR A N 1
ATOM 4292 C CA . THR A 1 543 ? 21.156 30.938 0.774 1 96 543 THR A CA 1
ATOM 4293 C C . THR A 1 543 ? 21.516 29.578 0.168 1 96 543 THR A C 1
ATOM 4295 O O . THR A 1 543 ? 21.328 29.375 -1.032 1 96 543 THR A O 1
ATOM 4298 N N . PHE A 1 544 ? 22.031 28.703 1.011 1 97.44 544 PHE A N 1
ATOM 4299 C CA . PHE A 1 544 ? 22.375 27.375 0.539 1 97.44 544 PHE A CA 1
ATOM 4300 C C . PHE A 1 544 ? 21.156 26.672 -0.047 1 97.44 544 PHE A C 1
ATOM 4302 O O . PHE A 1 544 ? 21.172 26.219 -1.19 1 97.44 544 PHE A O 1
ATOM 4309 N N . TRP A 1 545 ? 20.094 26.609 0.725 1 98 545 TRP A N 1
ATOM 4310 C CA . TRP A 1 545 ? 18.906 25.859 0.321 1 98 545 TRP A CA 1
ATOM 4311 C C . TRP A 1 545 ? 18.234 26.516 -0.878 1 98 545 TRP A C 1
ATOM 4313 O O . TRP A 1 545 ? 17.719 25.828 -1.768 1 98 545 TRP A O 1
ATOM 4323 N N . ASN A 1 546 ? 18.188 27.844 -0.94 1 94.56 546 ASN A N 1
ATOM 4324 C CA . ASN A 1 546 ? 17.578 28.547 -2.062 1 94.56 546 ASN A CA 1
ATOM 4325 C C . ASN A 1 546 ? 18.422 28.406 -3.332 1 94.56 546 ASN A C 1
ATOM 4327 O O . ASN A 1 546 ? 17.938 28.688 -4.43 1 94.56 546 ASN A O 1
ATOM 4331 N N . GLY A 1 547 ? 19.641 28 -3.164 1 96.38 547 GLY A N 1
ATOM 4332 C CA . GLY A 1 547 ? 20.516 27.781 -4.305 1 96.38 547 GLY A CA 1
ATOM 4333 C C . GLY A 1 547 ? 20.344 26.422 -4.945 1 96.38 547 GLY A C 1
ATOM 4334 O O . GLY A 1 547 ? 20.812 26.188 -6.059 1 96.38 547 GLY A O 1
ATOM 4335 N N . LEU A 1 548 ? 19.688 25.5 -4.301 1 97.94 548 LEU A N 1
ATOM 4336 C CA . LEU A 1 548 ? 19.391 24.188 -4.848 1 97.94 548 LEU A CA 1
ATOM 4337 C C . LEU A 1 548 ? 18.156 24.234 -5.75 1 97.94 548 LEU A C 1
ATOM 4339 O O . LEU A 1 548 ? 17.234 25.016 -5.504 1 97.94 548 LEU A O 1
ATOM 4343 N N . PRO A 1 549 ? 18.109 23.469 -6.809 1 96.94 549 PRO A N 1
ATOM 4344 C CA . PRO A 1 549 ? 16.938 23.453 -7.688 1 96.94 549 PRO A CA 1
ATOM 4345 C C . PRO A 1 549 ? 15.797 22.609 -7.121 1 96.94 549 PRO A C 1
ATOM 4347 O O . PRO A 1 549 ? 15.234 21.766 -7.82 1 96.94 549 PRO A O 1
ATOM 4350 N N . LEU A 1 550 ? 15.336 22.906 -5.961 1 96.62 550 LEU A N 1
ATOM 4351 C CA . LEU A 1 550 ? 14.398 22.094 -5.18 1 96.62 550 LEU A CA 1
ATOM 4352 C C . LEU A 1 550 ? 13 22.172 -5.766 1 96.62 550 LEU A C 1
ATOM 4354 O O . LEU A 1 550 ? 12.18 21.266 -5.551 1 96.62 550 LEU A O 1
ATOM 4358 N N . VAL A 1 551 ? 12.641 23.234 -6.484 1 95.88 551 VAL A N 1
ATOM 4359 C CA . VAL A 1 551 ? 11.289 23.406 -7.008 1 95.88 551 VAL A CA 1
ATOM 4360 C C . VAL A 1 551 ? 11.344 23.594 -8.523 1 95.88 551 VAL A C 1
ATOM 4362 O O . VAL A 1 551 ? 10.523 24.312 -9.102 1 95.88 551 VAL A O 1
ATOM 4365 N N . SER A 1 552 ? 12.352 22.969 -9.148 1 95.12 552 SER A N 1
ATOM 4366 C CA . SER A 1 552 ? 12.617 23.141 -10.578 1 95.12 552 SER A CA 1
ATOM 4367 C C . SER A 1 552 ? 11.422 22.688 -11.414 1 95.12 552 SER A C 1
ATOM 4369 O O . SER A 1 552 ? 11.188 23.219 -12.5 1 95.12 552 SER A O 1
ATOM 4371 N N . ARG A 1 553 ? 10.68 21.75 -10.953 1 92.56 553 ARG A N 1
ATOM 4372 C CA . ARG A 1 553 ? 9.5 21.297 -11.68 1 92.56 553 ARG A CA 1
ATOM 4373 C C . ARG A 1 553 ? 8.406 22.359 -11.672 1 92.56 553 ARG A C 1
ATOM 4375 O O . ARG A 1 553 ? 7.73 22.578 -12.68 1 92.56 553 ARG A O 1
ATOM 4382 N N . LEU A 1 554 ? 8.211 23 -10.57 1 92.88 554 LEU A N 1
ATOM 4383 C CA . LEU A 1 554 ? 7.203 24.047 -10.438 1 92.88 554 LEU A CA 1
ATOM 4384 C C . LEU A 1 554 ? 7.605 25.297 -11.203 1 92.88 554 LEU A C 1
ATOM 4386 O O . LEU A 1 554 ? 6.762 25.953 -11.812 1 92.88 554 LEU A O 1
ATOM 4390 N N . ASN A 1 555 ? 8.883 25.594 -11.234 1 86.69 555 ASN A N 1
ATOM 4391 C CA . ASN A 1 555 ? 9.391 26.766 -11.93 1 86.69 555 ASN A CA 1
ATOM 4392 C C . ASN A 1 555 ? 9.156 26.672 -13.438 1 86.69 555 ASN A C 1
ATOM 4394 O O . ASN A 1 555 ? 8.945 27.703 -14.094 1 86.69 555 ASN A O 1
ATOM 4398 N N . LYS A 1 556 ? 9.164 25.5 -13.898 1 81.62 556 LYS A N 1
ATOM 4399 C CA . LYS A 1 556 ? 8.945 25.297 -15.328 1 81.62 556 LYS A CA 1
ATOM 4400 C C . LYS A 1 556 ? 7.52 25.672 -15.727 1 81.62 556 LYS A C 1
ATOM 4402 O O . LYS A 1 556 ? 7.246 25.938 -16.891 1 81.62 556 LYS A O 1
ATOM 4407 N N . LEU A 1 557 ? 6.758 25.75 -14.781 1 81.25 557 LEU A N 1
ATOM 4408 C CA . LEU A 1 557 ? 5.352 26.031 -15.055 1 81.25 557 LEU A CA 1
ATOM 4409 C C . LEU A 1 557 ? 5.07 27.531 -14.961 1 81.25 557 LEU A C 1
ATOM 4411 O O . LEU A 1 557 ? 3.969 27.984 -15.281 1 81.25 557 LEU A O 1
ATOM 4415 N N . ILE A 1 558 ? 6.098 28.281 -14.383 1 74.56 558 ILE A N 1
ATOM 4416 C CA . ILE A 1 558 ? 5.941 29.719 -14.25 1 74.56 558 ILE A CA 1
ATOM 4417 C C . ILE A 1 558 ? 6.145 30.375 -15.617 1 74.56 558 ILE A C 1
ATOM 4419 O O . ILE A 1 558 ? 7.133 30.109 -16.297 1 74.56 558 ILE A O 1
ATOM 4423 N N . SER A 1 559 ? 5.059 30.75 -16.312 1 59.28 559 SER A N 1
ATOM 4424 C CA . SER A 1 559 ? 5.168 31.484 -17.562 1 59.28 559 SER A CA 1
ATOM 4425 C C . SER A 1 559 ? 6.141 32.656 -17.422 1 59.28 559 SER A C 1
ATOM 4427 O O . SER A 1 559 ? 6.215 33.281 -16.375 1 59.28 559 SER A O 1
ATOM 4429 N N . PRO A 1 560 ? 7.223 32.781 -18.281 1 44.69 560 PRO A N 1
ATOM 4430 C CA . PRO A 1 560 ? 8.102 33.938 -18.25 1 44.69 560 PRO A CA 1
ATOM 4431 C C . PRO A 1 560 ? 7.336 35.25 -18.031 1 44.69 560 PRO A C 1
ATOM 4433 O O . PRO A 1 560 ? 6.418 35.562 -18.781 1 44.69 560 PRO A O 1
ATOM 4436 N N . ILE A 1 561 ? 6.957 35.656 -16.938 1 38.22 561 ILE A N 1
ATOM 4437 C CA . ILE A 1 561 ? 6.512 37.031 -16.781 1 38.22 561 ILE A CA 1
ATOM 4438 C C . ILE A 1 561 ? 7.578 37.969 -17.328 1 38.22 561 ILE A C 1
ATOM 4440 O O . ILE A 1 561 ? 8.773 37.781 -17.094 1 38.22 561 ILE A O 1
ATOM 4444 N N . ASN A 1 562 ? 7.223 38.844 -18.328 1 34.38 562 ASN A N 1
ATOM 4445 C CA . ASN A 1 562 ? 7.887 40.062 -18.734 1 34.38 562 ASN A CA 1
ATOM 4446 C C . ASN A 1 562 ? 8.328 40.875 -17.531 1 34.38 562 ASN A C 1
ATOM 4448 O O . ASN A 1 562 ? 7.5 41.5 -16.859 1 34.38 562 ASN A O 1
ATOM 4452 N N . LEU A 1 563 ? 9.156 40.469 -16.719 1 32.69 563 LEU A N 1
ATOM 4453 C CA . LEU A 1 563 ? 9.797 41.281 -15.68 1 32.69 563 LEU A CA 1
ATOM 4454 C C . LEU A 1 563 ? 10.383 42.562 -16.281 1 32.69 563 LEU A C 1
ATOM 4456 O O . LEU A 1 563 ? 11.539 42.562 -16.719 1 32.69 563 LEU A O 1
ATOM 4460 N N . ASN A 1 564 ? 9.641 43.219 -17.094 1 30.64 564 ASN A N 1
ATOM 4461 C CA . ASN A 1 564 ? 10.055 44.625 -17.188 1 30.64 564 ASN A CA 1
ATOM 4462 C C . ASN A 1 564 ? 10.023 45.312 -15.828 1 30.64 564 ASN A C 1
ATOM 4464 O O . ASN A 1 564 ? 9.023 45.938 -15.469 1 30.64 564 ASN A O 1
ATOM 4468 N N . VAL A 1 565 ? 10.375 44.75 -14.727 1 34.56 565 VAL A N 1
ATOM 4469 C CA . VAL A 1 565 ? 10.57 45.562 -13.531 1 34.56 565 VAL A CA 1
ATOM 4470 C C . VAL A 1 565 ? 11.531 46.719 -13.844 1 34.56 565 VAL A C 1
ATOM 4472 O O . VAL A 1 565 ? 12.539 46.531 -14.523 1 34.56 565 VAL A O 1
ATOM 4475 N N . LYS A 1 566 ? 11.078 48.062 -13.422 1 32.66 566 LYS A N 1
ATOM 4476 C CA . LYS A 1 566 ? 11.617 49.406 -13.359 1 32.66 566 LYS A CA 1
ATOM 4477 C C . LYS A 1 566 ? 13 49.438 -12.719 1 32.66 566 LYS A C 1
ATOM 4479 O O . LYS A 1 566 ? 13.164 48.969 -11.586 1 32.66 566 LYS A O 1
ATOM 4484 N N . ASP A 1 567 ? 14.016 49.25 -13.398 1 25.33 567 ASP A N 1
ATOM 4485 C CA . ASP A 1 567 ? 15.32 49.781 -12.984 1 25.33 567 ASP A CA 1
ATOM 4486 C C . ASP A 1 567 ? 15.203 51.219 -12.469 1 25.33 567 ASP A C 1
ATOM 4488 O O . ASP A 1 567 ? 15.211 52.156 -13.25 1 25.33 567 ASP A O 1
ATOM 4492 N N . GLU A 1 568 ? 14.125 51.656 -11.82 1 23.05 568 GLU A N 1
ATOM 4493 C CA . GLU A 1 568 ? 14.352 53 -11.297 1 23.05 568 GLU A CA 1
ATOM 4494 C C . GLU A 1 568 ? 15.617 53.062 -10.445 1 23.05 568 GLU A C 1
ATOM 4496 O O . GLU A 1 568 ? 15.742 52.312 -9.469 1 23.05 568 GLU A O 1
ATOM 4501 N N . PHE A 1 569 ? 16.641 53.562 -11.109 1 21.69 569 PHE A N 1
ATOM 4502 C CA . PHE A 1 569 ? 17.625 54.469 -10.547 1 21.69 569 PHE A CA 1
ATOM 4503 C C . PHE A 1 569 ? 16.953 55.688 -9.93 1 21.69 569 PHE A C 1
ATOM 4505 O O . PHE A 1 569 ? 15.922 56.156 -10.422 1 21.69 569 PHE A O 1
ATOM 4512 N N . MET B 1 1 ? 70.312 -66 21.75 1 26.14 1 MET B N 1
ATOM 4513 C CA . MET B 1 1 ? 69.125 -65.125 21.688 1 26.14 1 MET B CA 1
ATOM 4514 C C . MET B 1 1 ? 68.938 -64.625 20.266 1 26.14 1 MET B C 1
ATOM 4516 O O . MET B 1 1 ? 69.688 -63.812 19.75 1 26.14 1 MET B O 1
ATOM 4520 N N . CYS B 1 2 ? 68.375 -65.5 19.328 1 30.12 2 CYS B N 1
ATOM 4521 C CA . CYS B 1 2 ? 68 -65.438 17.906 1 30.12 2 CYS B CA 1
ATOM 4522 C C . CYS B 1 2 ? 66.938 -64.375 17.672 1 30.12 2 CYS B C 1
ATOM 4524 O O . CYS B 1 2 ? 65.875 -64.438 18.219 1 30.12 2 CYS B O 1
ATOM 4526 N N . LEU B 1 3 ? 67.25 -63.125 17.469 1 27.88 3 LEU B N 1
ATOM 4527 C CA . LEU B 1 3 ? 66.438 -61.969 17.094 1 27.88 3 LEU B CA 1
ATOM 4528 C C . LEU B 1 3 ? 65.688 -62.25 15.805 1 27.88 3 LEU B C 1
ATOM 4530 O O . LEU B 1 3 ? 66.312 -62.438 14.742 1 27.88 3 LEU B O 1
ATOM 4534 N N . LYS B 1 4 ? 64.562 -63.094 15.898 1 30.34 4 LYS B N 1
ATOM 4535 C CA . LYS B 1 4 ? 63.656 -63.406 14.797 1 30.34 4 LYS B CA 1
ATOM 4536 C C . LYS B 1 4 ? 63.125 -62.125 14.164 1 30.34 4 LYS B C 1
ATOM 4538 O O . LYS B 1 4 ? 62.531 -61.281 14.844 1 30.34 4 LYS B O 1
ATOM 4543 N N . MET B 1 5 ? 63.625 -61.656 13 1 29.05 5 MET B N 1
ATOM 4544 C CA . MET B 1 5 ? 63.281 -60.531 12.102 1 29.05 5 MET B CA 1
ATOM 4545 C C . MET B 1 5 ? 61.875 -60.719 11.562 1 29.05 5 MET B C 1
ATOM 4547 O O . MET B 1 5 ? 61.594 -61.625 10.789 1 29.05 5 MET B O 1
ATOM 4551 N N . TRP B 1 6 ? 60.812 -60.625 12.305 1 36.22 6 TRP B N 1
ATOM 4552 C CA . TRP B 1 6 ? 59.469 -60.656 11.75 1 36.22 6 TRP B CA 1
ATOM 4553 C C . TRP B 1 6 ? 59.25 -59.562 10.727 1 36.22 6 TRP B C 1
ATOM 4555 O O . TRP B 1 6 ? 59.406 -58.375 11.047 1 36.22 6 TRP B O 1
ATOM 4565 N N . ALA B 1 7 ? 59.531 -59.781 9.406 1 36.59 7 ALA B N 1
ATOM 4566 C CA . ALA B 1 7 ? 59.188 -58.906 8.297 1 36.59 7 ALA B CA 1
ATOM 4567 C C . ALA B 1 7 ? 57.656 -58.719 8.227 1 36.59 7 ALA B C 1
ATOM 4569 O O . ALA B 1 7 ? 56.906 -59.688 8.078 1 36.59 7 ALA B O 1
ATOM 4570 N N . VAL B 1 8 ? 57.094 -57.719 8.852 1 37.94 8 VAL B N 1
ATOM 4571 C CA . VAL B 1 8 ? 55.719 -57.219 8.703 1 37.94 8 VAL B CA 1
ATOM 4572 C C . VAL B 1 8 ? 55.469 -56.844 7.254 1 37.94 8 VAL B C 1
ATOM 4574 O O . VAL B 1 8 ? 56.188 -55.969 6.707 1 37.94 8 VAL B O 1
ATOM 4577 N N . SER B 1 9 ? 54.969 -57.688 6.375 1 37.78 9 SER B N 1
ATOM 4578 C CA . SER B 1 9 ? 54.469 -57.375 5.047 1 37.78 9 SER B CA 1
ATOM 4579 C C . SER B 1 9 ? 53.375 -56.312 5.125 1 37.78 9 SER B C 1
ATOM 4581 O O . SER B 1 9 ? 52.312 -56.562 5.723 1 37.78 9 SER B O 1
ATOM 4583 N N . ILE B 1 10 ? 53.688 -55.062 5.016 1 39.5 10 ILE B N 1
ATOM 4584 C CA . ILE B 1 10 ? 52.719 -54 4.844 1 39.5 10 ILE B CA 1
ATOM 4585 C C . ILE B 1 10 ? 51.969 -54.156 3.521 1 39.5 10 ILE B C 1
ATOM 4587 O O . ILE B 1 10 ? 52.594 -54.094 2.449 1 39.5 10 ILE B O 1
ATOM 4591 N N . THR B 1 11 ? 50.969 -54.938 3.402 1 39.44 11 THR B N 1
ATOM 4592 C CA . THR B 1 11 ? 50.062 -54.938 2.266 1 39.44 11 THR B CA 1
ATOM 4593 C C . THR B 1 11 ? 49.469 -53.562 2.053 1 39.44 11 THR B C 1
ATOM 4595 O O . THR B 1 11 ? 48.812 -53 2.938 1 39.44 11 THR B O 1
ATOM 4598 N N . CYS B 1 12 ? 50 -52.719 1.167 1 36.25 12 CYS B N 1
ATOM 4599 C CA . CYS B 1 12 ? 4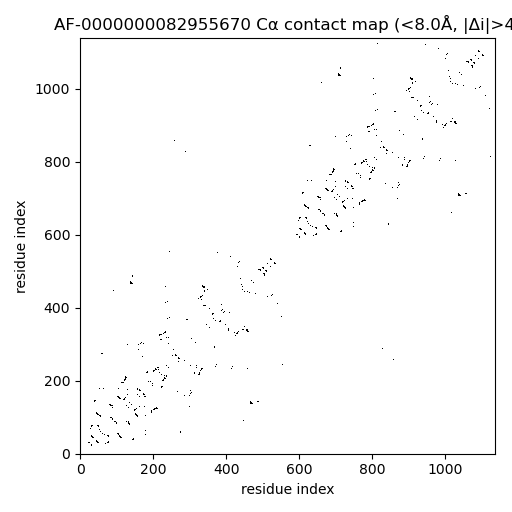9.438 -51.469 0.683 1 36.25 12 CYS B CA 1
ATOM 4600 C C . CYS B 1 12 ? 48.062 -51.719 0.084 1 36.25 12 CYS B C 1
ATOM 4602 O O . CYS B 1 12 ? 47.938 -52.344 -0.97 1 36.25 12 CYS B O 1
ATOM 4604 N N . ILE B 1 13 ? 47 -51.781 0.817 1 40.66 13 ILE B N 1
ATOM 4605 C CA . ILE B 1 13 ? 45.656 -51.688 0.279 1 40.66 13 ILE B CA 1
ATOM 4606 C C . ILE B 1 13 ? 45.531 -50.438 -0.594 1 40.66 13 ILE B C 1
ATOM 4608 O O . ILE B 1 13 ? 45.594 -49.312 -0.096 1 40.66 13 ILE B O 1
ATOM 4612 N N . LEU B 1 14 ? 45.875 -50.5 -1.83 1 38.06 14 LEU B N 1
ATOM 4613 C CA . LEU B 1 14 ? 45.469 -49.5 -2.799 1 38.06 14 LEU B CA 1
ATOM 4614 C C . LEU B 1 14 ? 43.969 -49.219 -2.695 1 38.06 14 LEU B C 1
ATOM 4616 O O . LEU B 1 14 ? 43.156 -50.094 -3 1 38.06 14 LEU B O 1
ATOM 4620 N N . PHE B 1 15 ? 43.531 -48.375 -1.813 1 40.88 15 PHE B N 1
ATOM 4621 C CA . PHE B 1 15 ? 42.188 -47.781 -1.911 1 40.88 15 PHE B CA 1
ATOM 4622 C C . PHE B 1 15 ? 41.938 -47.219 -3.311 1 40.88 15 PHE B C 1
ATOM 4624 O O . PHE B 1 15 ? 42.5 -46.188 -3.68 1 40.88 15 PHE B O 1
ATOM 4631 N N . LEU B 1 16 ? 41.781 -48.062 -4.285 1 37.47 16 LEU B N 1
ATOM 4632 C CA . LEU B 1 16 ? 41.125 -47.5 -5.477 1 37.47 16 LEU B CA 1
ATOM 4633 C C . LEU B 1 16 ? 39.906 -46.656 -5.102 1 37.47 16 LEU B C 1
ATOM 4635 O O . LEU B 1 16 ? 38.875 -47.188 -4.691 1 37.47 16 LEU B O 1
ATOM 4639 N N . SER B 1 17 ? 40.125 -45.562 -4.52 1 38.97 17 SER B N 1
ATOM 4640 C CA . SER B 1 17 ? 39 -44.625 -4.535 1 38.97 17 SER B CA 1
ATOM 4641 C C . SER B 1 17 ? 38.312 -44.625 -5.898 1 38.97 17 SER B C 1
ATOM 4643 O O . SER B 1 17 ? 38.938 -44.312 -6.914 1 38.97 17 SER B O 1
ATOM 4645 N N . ALA B 1 18 ? 37.469 -45.5 -6.211 1 44.22 18 ALA B N 1
ATOM 4646 C CA . ALA B 1 18 ? 36.594 -45.281 -7.352 1 44.22 18 ALA B CA 1
ATOM 4647 C C . ALA B 1 18 ? 36.312 -43.812 -7.559 1 44.22 18 ALA B C 1
ATOM 4649 O O . ALA B 1 18 ? 35.656 -43.156 -6.723 1 44.22 18 ALA B O 1
ATOM 4650 N N . VAL B 1 19 ? 37.125 -43.062 -8.039 1 45.94 19 VAL B N 1
ATOM 4651 C CA . VAL B 1 19 ? 36.875 -41.688 -8.484 1 45.94 19 VAL B CA 1
ATOM 4652 C C . VAL B 1 19 ? 35.5 -41.594 -9.141 1 45.94 19 VAL B C 1
ATOM 4654 O O . VAL B 1 19 ? 35.281 -42.188 -10.203 1 45.94 19 VAL B O 1
ATOM 4657 N N . ILE B 1 20 ? 34.438 -41.781 -8.445 1 52.69 20 ILE B N 1
ATOM 4658 C CA . ILE B 1 20 ? 33.125 -41.5 -8.992 1 52.69 20 ILE B CA 1
ATOM 4659 C C . ILE B 1 20 ? 33.219 -40.281 -9.914 1 52.69 20 ILE B C 1
ATOM 4661 O O . ILE B 1 20 ? 33.531 -39.188 -9.469 1 52.69 20 ILE B O 1
ATOM 4665 N N . CYS B 1 21 ? 33.625 -40.438 -11.172 1 69.25 21 CYS B N 1
ATOM 4666 C CA . CYS B 1 21 ? 33.75 -39.375 -12.188 1 69.25 21 CYS B CA 1
ATOM 4667 C C . CYS B 1 21 ? 32.438 -38.656 -12.398 1 69.25 21 CYS B C 1
ATOM 4669 O O . CYS B 1 21 ? 31.422 -39.25 -12.68 1 69.25 21 CYS B O 1
ATOM 4671 N N . ASN B 1 22 ? 32.312 -37.406 -11.992 1 85.81 22 ASN B N 1
ATOM 4672 C CA . ASN B 1 22 ? 31.172 -36.531 -12.25 1 85.81 22 ASN B CA 1
ATOM 4673 C C . ASN B 1 22 ? 30.859 -36.438 -13.742 1 85.81 22 ASN B C 1
ATOM 4675 O O . ASN B 1 22 ? 31.766 -36.375 -14.57 1 85.81 22 ASN B O 1
ATOM 4679 N N . PRO B 1 23 ? 29.594 -36.656 -14.117 1 91.31 23 PRO B N 1
ATOM 4680 C CA . PRO B 1 23 ? 29.203 -36.562 -15.523 1 91.31 23 PRO B CA 1
ATOM 4681 C C . PRO B 1 23 ? 29.422 -35.156 -16.109 1 91.31 23 PRO B C 1
ATOM 4683 O O . PRO B 1 23 ? 29.203 -34.156 -15.422 1 91.31 23 PRO B O 1
ATOM 4686 N N . VAL B 1 24 ? 29.906 -35.094 -17.297 1 96.25 24 VAL B N 1
ATOM 4687 C CA . VAL B 1 24 ? 30.062 -33.844 -18.047 1 96.25 24 VAL B CA 1
ATOM 4688 C C . VAL B 1 24 ? 29.297 -33.938 -19.359 1 96.25 24 VAL B C 1
ATOM 4690 O O . VAL B 1 24 ? 29.453 -34.906 -20.109 1 96.25 24 VAL B O 1
ATOM 4693 N N . VAL B 1 25 ? 28.438 -33.062 -19.609 1 97.25 25 VAL B N 1
ATOM 4694 C CA . VAL B 1 25 ? 27.672 -32.969 -20.844 1 97.25 25 VAL B CA 1
ATOM 4695 C C . VAL B 1 25 ? 28.062 -31.688 -21.594 1 97.25 25 VAL B C 1
ATOM 4697 O O . VAL B 1 25 ? 28.25 -30.625 -20.984 1 97.25 25 VAL B O 1
ATOM 4700 N N . ARG B 1 26 ? 28.172 -31.734 -22.922 1 96.31 26 ARG B N 1
ATOM 4701 C CA . ARG B 1 26 ? 28.516 -30.578 -23.734 1 96.31 26 ARG B CA 1
ATOM 4702 C C . ARG B 1 26 ? 27.344 -30.141 -24.594 1 96.31 26 ARG B C 1
ATOM 4704 O O . ARG B 1 26 ? 26.812 -30.938 -25.375 1 96.31 26 ARG B O 1
ATOM 4711 N N . ILE B 1 27 ? 26.969 -28.953 -24.359 1 95.56 27 ILE B N 1
ATOM 4712 C CA . ILE B 1 27 ? 25.969 -28.359 -25.234 1 95.56 27 ILE B CA 1
ATOM 4713 C C . ILE B 1 27 ? 26.609 -27.25 -26.062 1 95.56 27 ILE B C 1
ATOM 4715 O O . ILE B 1 27 ? 27.828 -27.062 -26.031 1 95.56 27 ILE B O 1
ATOM 4719 N N . THR B 1 28 ? 25.75 -26.562 -26.891 1 90.81 28 THR B N 1
ATOM 4720 C CA . THR B 1 28 ? 26.266 -25.531 -27.797 1 90.81 28 THR B CA 1
ATOM 4721 C C . THR B 1 28 ? 26.953 -24.422 -27.016 1 90.81 28 THR B C 1
ATOM 4723 O O . THR B 1 28 ? 27.953 -23.875 -27.453 1 90.81 28 THR B O 1
ATOM 4726 N N . ASN B 1 29 ? 26.453 -24.109 -25.812 1 94.06 29 ASN B N 1
ATOM 4727 C CA . ASN B 1 29 ? 26.938 -22.984 -25.016 1 94.06 29 ASN B CA 1
ATOM 4728 C C . ASN B 1 29 ? 28.203 -23.344 -24.25 1 94.06 29 ASN B C 1
ATOM 4730 O O . ASN B 1 29 ? 28.922 -22.469 -23.781 1 94.06 29 ASN B O 1
ATOM 4734 N N . GLY B 1 30 ? 28.391 -24.672 -24.031 1 95.88 30 GLY B N 1
ATOM 4735 C CA . GLY B 1 30 ? 29.547 -25.078 -23.266 1 95.88 30 GLY B CA 1
ATOM 4736 C C . GLY B 1 30 ? 29.344 -26.422 -22.562 1 95.88 30 GLY B C 1
ATOM 4737 O O . GLY B 1 30 ? 28.344 -27.109 -22.812 1 95.88 30 GLY B O 1
ATOM 4738 N N . ALA B 1 31 ? 30.406 -26.719 -21.75 1 97.69 31 ALA B N 1
ATOM 4739 C CA . ALA B 1 31 ? 30.359 -27.969 -20.984 1 97.69 31 ALA B CA 1
ATOM 4740 C C . ALA B 1 31 ? 29.734 -27.75 -19.609 1 97.69 31 ALA B C 1
ATOM 4742 O O . ALA B 1 31 ? 29.906 -26.688 -19 1 97.69 31 ALA B O 1
ATOM 4743 N N . ILE B 1 32 ? 29.016 -28.797 -19.172 1 98.31 32 ILE B N 1
ATOM 4744 C CA . ILE B 1 32 ? 28.297 -28.719 -17.906 1 98.31 32 ILE B CA 1
ATOM 4745 C C . ILE B 1 32 ? 28.641 -29.938 -17.062 1 98.31 32 ILE B C 1
ATOM 4747 O O . ILE B 1 32 ? 28.453 -31.078 -17.484 1 98.31 32 ILE B O 1
ATOM 4751 N N . LYS B 1 33 ? 29.141 -29.719 -15.867 1 98.06 33 LYS B N 1
ATOM 4752 C CA . LYS B 1 33 ? 29.453 -30.797 -14.93 1 98.06 33 LYS B CA 1
ATOM 4753 C C . LYS B 1 33 ? 28.328 -30.969 -13.906 1 98.06 33 LYS B C 1
ATOM 4755 O O . LYS B 1 33 ? 27.953 -30.016 -13.219 1 98.06 33 LYS B O 1
ATOM 4760 N N . GLY B 1 34 ? 27.797 -32.188 -13.914 1 97.94 34 GLY B N 1
ATOM 4761 C CA . GLY B 1 34 ? 26.781 -32.531 -12.922 1 97.94 34 GLY B CA 1
ATOM 4762 C C . GLY B 1 34 ? 27.297 -33.406 -11.812 1 97.94 34 GLY B C 1
ATOM 4763 O O . GLY B 1 34 ? 28.484 -33.406 -11.508 1 97.94 34 GLY B O 1
ATOM 4764 N N . GLN B 1 35 ? 26.406 -34.062 -11.078 1 97.56 35 GLN B N 1
ATOM 4765 C CA . GLN B 1 35 ? 26.75 -35 -10.031 1 97.56 35 GLN B CA 1
ATOM 4766 C C . GLN B 1 35 ? 25.859 -36.25 -10.094 1 97.56 35 GLN B C 1
ATOM 4768 O O . GLN B 1 35 ? 24.797 -36.219 -10.719 1 97.56 35 GLN B O 1
ATOM 4773 N N . THR B 1 36 ? 26.312 -37.281 -9.516 1 97.75 36 THR B N 1
ATOM 4774 C CA . THR B 1 36 ? 25.531 -38.5 -9.414 1 97.75 36 THR B CA 1
ATOM 4775 C C . THR B 1 36 ? 24.828 -38.594 -8.062 1 97.75 36 THR B C 1
ATOM 4777 O O . THR B 1 36 ? 25.453 -38.406 -7.016 1 97.75 36 THR B O 1
ATOM 4780 N N . LEU B 1 37 ? 23.578 -38.812 -8.125 1 97.19 37 LEU B N 1
ATOM 4781 C CA . LEU B 1 37 ? 22.75 -38.969 -6.93 1 97.19 37 LEU B CA 1
ATOM 4782 C C . LEU B 1 37 ? 21.953 -40.281 -6.98 1 97.19 37 LEU B C 1
ATOM 4784 O O . LEU B 1 37 ? 22.047 -41.031 -7.957 1 97.19 37 LEU B O 1
ATOM 4788 N N . LYS B 1 38 ? 21.219 -40.531 -5.883 1 97.44 38 LYS B N 1
ATOM 4789 C CA . LYS B 1 38 ? 20.422 -41.75 -5.793 1 97.44 38 LYS B CA 1
ATOM 4790 C C . LYS B 1 38 ? 18.922 -41.438 -5.797 1 97.44 38 LYS B C 1
ATOM 4792 O O . LYS B 1 38 ? 18.484 -40.469 -5.168 1 97.44 38 LYS B O 1
ATOM 4797 N N . SER B 1 39 ? 18.203 -42.219 -6.543 1 97.88 39 SER B N 1
ATOM 4798 C CA . SER B 1 39 ? 16.75 -42.125 -6.523 1 97.88 39 SER B CA 1
ATOM 4799 C C . SER B 1 39 ? 16.172 -42.719 -5.242 1 97.88 39 SER B C 1
ATOM 4801 O O . SER B 1 39 ? 16.922 -43.156 -4.355 1 97.88 39 SER B O 1
ATOM 4803 N N . ARG B 1 40 ? 14.828 -42.625 -5.141 1 96 40 ARG B N 1
ATOM 4804 C CA . ARG B 1 40 ? 14.156 -43.156 -3.957 1 96 40 ARG B CA 1
ATOM 4805 C C . ARG B 1 40 ? 14.453 -44.625 -3.77 1 96 40 ARG B C 1
ATOM 4807 O O . ARG B 1 40 ? 14.695 -45.094 -2.648 1 96 40 ARG B O 1
ATOM 4814 N N . ASP B 1 41 ? 14.539 -45.375 -4.879 1 96.44 41 ASP B N 1
ATOM 4815 C CA . ASP B 1 41 ? 14.742 -46.812 -4.816 1 96.44 41 ASP B CA 1
ATOM 4816 C C . ASP B 1 41 ? 16.219 -47.188 -5.016 1 96.44 41 ASP B C 1
ATOM 4818 O O . ASP B 1 41 ? 16.547 -48.344 -5.277 1 96.44 41 ASP B O 1
ATOM 4822 N N . GLY B 1 42 ? 17.094 -46.219 -5.094 1 97.12 42 GLY B N 1
ATOM 4823 C CA . GLY B 1 42 ? 18.531 -46.438 -5.051 1 97.12 42 GLY B CA 1
ATOM 4824 C C . GLY B 1 42 ? 19.172 -46.406 -6.418 1 97.12 42 GLY B C 1
ATOM 4825 O O . GLY B 1 42 ? 20.359 -46.719 -6.551 1 97.12 42 GLY B O 1
ATOM 4826 N N . ARG B 1 43 ? 18.469 -46.062 -7.379 1 97.44 43 ARG B N 1
ATOM 4827 C CA . ARG B 1 43 ? 19.047 -45.969 -8.719 1 97.44 43 ARG B CA 1
ATOM 4828 C C . ARG B 1 43 ? 19.938 -44.75 -8.844 1 97.44 43 ARG B C 1
ATOM 4830 O O . ARG B 1 43 ? 19.625 -43.656 -8.328 1 97.44 43 ARG B O 1
ATOM 4837 N N . ASP B 1 44 ? 21.062 -44.969 -9.5 1 97.38 44 ASP B N 1
ATOM 4838 C CA . ASP B 1 44 ? 21.906 -43.812 -9.82 1 97.38 44 ASP B CA 1
ATOM 4839 C C . ASP B 1 44 ? 21.25 -42.938 -10.898 1 97.38 44 ASP B C 1
ATOM 4841 O O . ASP B 1 44 ? 20.672 -43.469 -11.852 1 97.38 44 ASP B O 1
ATOM 4845 N N . PHE B 1 45 ? 21.297 -41.719 -10.742 1 97.81 45 PHE B N 1
ATOM 4846 C CA . PHE B 1 45 ? 20.906 -40.781 -11.781 1 97.81 45 PHE B CA 1
ATOM 4847 C C . PHE B 1 45 ? 21.812 -39.531 -11.766 1 97.81 45 PHE B C 1
ATOM 4849 O O . PHE B 1 45 ? 22.562 -39.312 -10.82 1 97.81 45 PHE B O 1
ATOM 4856 N N . TYR B 1 46 ? 21.812 -38.781 -12.82 1 98.44 46 TYR B N 1
ATOM 4857 C CA . TYR B 1 46 ? 22.625 -37.594 -12.961 1 98.44 46 TYR B CA 1
ATOM 4858 C C . TYR B 1 46 ? 21.812 -36.344 -12.719 1 98.44 46 TYR B C 1
ATOM 4860 O O . TYR B 1 46 ? 20.672 -36.219 -13.195 1 98.44 46 TYR B O 1
ATOM 4868 N N . SER B 1 47 ? 22.406 -35.469 -11.906 1 98.25 47 SER B N 1
ATOM 4869 C CA . SER B 1 47 ? 21.797 -34.188 -11.57 1 98.25 47 SER B CA 1
ATOM 4870 C C . SER B 1 47 ? 22.625 -33.031 -12.086 1 98.25 47 SER B C 1
ATOM 4872 O O . SER B 1 47 ? 23.828 -32.938 -11.797 1 98.25 47 SER B O 1
ATOM 4874 N N . PHE B 1 48 ? 22.047 -32.188 -12.914 1 98.5 48 PHE B N 1
ATOM 4875 C CA . PHE B 1 48 ? 22.609 -30.922 -13.359 1 98.5 48 PHE B CA 1
ATOM 4876 C C . PHE B 1 48 ? 21.75 -29.75 -12.898 1 98.5 48 PHE B C 1
ATOM 4878 O O . PHE B 1 48 ? 20.656 -29.547 -13.438 1 98.5 48 PHE B O 1
ATOM 4885 N N . THR B 1 49 ? 22.203 -29 -11.875 1 98.12 49 THR B N 1
ATOM 4886 C CA . THR B 1 49 ? 21.406 -27.906 -11.336 1 98.12 49 THR B CA 1
ATOM 4887 C C . THR B 1 49 ? 22.047 -26.562 -11.664 1 98.12 49 THR B C 1
ATOM 4889 O O . THR B 1 49 ? 23.219 -26.484 -12.008 1 98.12 49 THR B O 1
ATOM 4892 N N . SER B 1 50 ? 21.203 -25.5 -11.68 1 97.69 50 SER B N 1
ATOM 4893 C CA . SER B 1 50 ? 21.641 -24.109 -11.828 1 97.69 50 SER B CA 1
ATOM 4894 C C . SER B 1 50 ? 22.25 -23.875 -13.195 1 97.69 50 SER B C 1
ATOM 4896 O O . SER B 1 50 ? 23.281 -23.203 -13.305 1 97.69 50 SER B O 1
ATOM 4898 N N . ILE B 1 51 ? 21.688 -24.5 -14.211 1 98.12 51 ILE B N 1
ATOM 4899 C CA . ILE B 1 51 ? 22.109 -24.203 -15.578 1 98.12 51 ILE B CA 1
ATOM 4900 C C . ILE B 1 51 ? 21.453 -22.922 -16.062 1 98.12 51 ILE B C 1
ATOM 4902 O O . ILE B 1 51 ? 20.234 -22.812 -16.094 1 98.12 51 ILE B O 1
ATOM 4906 N N . PRO B 1 52 ? 22.188 -21.891 -16.422 1 97.94 52 PRO B N 1
ATOM 4907 C CA . PRO B 1 52 ? 21.531 -20.688 -16.953 1 97.94 52 PRO B CA 1
ATOM 4908 C C . PRO B 1 52 ? 20.906 -20.922 -18.328 1 97.94 52 PRO B C 1
ATOM 4910 O O . PRO B 1 52 ? 21.594 -21.391 -19.25 1 97.94 52 PRO B O 1
ATOM 4913 N N . TYR B 1 53 ? 19.672 -20.625 -18.469 1 98.06 53 TYR B N 1
ATOM 4914 C CA . TYR B 1 53 ? 19.047 -20.766 -19.781 1 98.06 53 TYR B CA 1
ATOM 4915 C C . TYR B 1 53 ? 18.812 -19.406 -20.422 1 98.06 53 TYR B C 1
ATOM 4917 O O . TYR B 1 53 ? 18.453 -19.328 -21.609 1 98.06 53 TYR B O 1
ATOM 4925 N N . ALA B 1 54 ? 19.016 -18.312 -19.688 1 98.38 54 ALA B N 1
ATOM 4926 C CA . ALA B 1 54 ? 18.875 -16.938 -20.156 1 98.38 54 ALA B CA 1
ATOM 4927 C C . ALA B 1 54 ? 19.922 -16.031 -19.516 1 98.38 54 ALA B C 1
ATOM 4929 O O . ALA B 1 54 ? 20.5 -16.375 -18.484 1 98.38 54 ALA B O 1
ATOM 4930 N N . LYS B 1 55 ? 20.188 -14.906 -20.172 1 98.31 55 LYS B N 1
ATOM 4931 C CA . LYS B 1 55 ? 20.953 -13.852 -19.516 1 98.31 55 LYS B CA 1
ATOM 4932 C C . LYS B 1 55 ? 20.25 -13.352 -18.266 1 98.31 55 LYS B C 1
ATOM 4934 O O . LYS B 1 55 ? 19.031 -13.328 -18.203 1 98.31 55 LYS B O 1
ATOM 4939 N N . PRO B 1 56 ? 21.109 -12.945 -17.219 1 98 56 PRO B N 1
ATOM 4940 C CA . PRO B 1 56 ? 20.453 -12.336 -16.062 1 98 56 PRO B CA 1
ATOM 4941 C C . PRO B 1 56 ? 19.562 -11.156 -16.453 1 98 56 PRO B C 1
ATOM 4943 O O . PRO B 1 56 ? 20 -10.266 -17.188 1 98 56 PRO B O 1
ATOM 4946 N N . PRO B 1 57 ? 18.312 -11.188 -16.047 1 98.06 57 PRO B N 1
ATOM 4947 C CA . PRO B 1 57 ? 17.391 -10.109 -16.406 1 98.06 57 PRO B CA 1
ATOM 4948 C C . PRO B 1 57 ? 17.531 -8.891 -15.5 1 98.06 57 PRO B C 1
ATOM 4950 O O . PRO B 1 57 ? 16.547 -8.453 -14.891 1 98.06 57 PRO B O 1
ATOM 4953 N N . ILE B 1 58 ? 18.703 -8.273 -15.398 1 97.06 58 ILE B N 1
ATOM 4954 C CA . ILE B 1 58 ? 19.016 -7.152 -14.523 1 97.06 58 ILE B CA 1
ATOM 4955 C C . ILE B 1 58 ? 19.391 -5.93 -15.359 1 97.06 58 ILE B C 1
ATOM 4957 O O . ILE B 1 58 ? 19.609 -6.039 -16.562 1 97.06 58 ILE B O 1
ATOM 4961 N N . ASN B 1 59 ? 19.391 -4.734 -14.797 1 94.25 59 ASN B N 1
ATOM 4962 C CA . ASN B 1 59 ? 19.781 -3.48 -15.445 1 94.25 59 ASN B CA 1
ATOM 4963 C C . ASN B 1 59 ? 19.016 -3.264 -16.75 1 94.25 59 ASN B C 1
ATOM 4965 O O . ASN B 1 59 ? 17.781 -3.33 -16.766 1 94.25 59 ASN B O 1
ATOM 4969 N N . GLU B 1 60 ? 19.656 -3.26 -17.891 1 94.94 60 GLU B N 1
ATOM 4970 C CA . GLU B 1 60 ? 19.016 -2.941 -19.156 1 94.94 60 GLU B CA 1
ATOM 4971 C C . GLU B 1 60 ? 18.078 -4.059 -19.609 1 94.94 60 GLU B C 1
ATOM 4973 O O . GLU B 1 60 ? 17.203 -3.844 -20.438 1 94.94 60 GLU B O 1
ATOM 4978 N N . LEU B 1 61 ? 18.234 -5.238 -19 1 97.31 61 LEU B N 1
ATOM 4979 C CA . LEU B 1 61 ? 17.422 -6.371 -19.406 1 97.31 61 LEU B CA 1
ATOM 4980 C C . LEU B 1 61 ? 16.219 -6.539 -18.484 1 97.31 61 LEU B C 1
ATOM 4982 O O . LEU B 1 61 ? 15.375 -7.414 -18.703 1 97.31 61 LEU B O 1
ATOM 4986 N N . ARG B 1 62 ? 16.219 -5.672 -17.406 1 96.44 62 ARG B N 1
ATOM 4987 C CA . ARG B 1 62 ? 15.023 -5.648 -16.578 1 96.44 62 ARG B CA 1
ATOM 4988 C C . ARG B 1 62 ? 13.797 -5.227 -17.375 1 96.44 62 ARG B C 1
ATOM 4990 O O . ARG B 1 62 ? 13.859 -4.273 -18.156 1 96.44 62 ARG B O 1
ATOM 4997 N N . PHE B 1 63 ? 12.711 -5.949 -17.297 1 97.62 63 PHE B N 1
ATOM 4998 C CA . PHE B 1 63 ? 11.438 -5.68 -17.969 1 97.62 63 PHE B CA 1
ATOM 4999 C C . PHE B 1 63 ? 11.586 -5.785 -19.469 1 97.62 63 PHE B C 1
ATOM 5001 O O . PHE B 1 63 ? 11.078 -4.941 -20.219 1 97.62 63 PHE B O 1
ATOM 5008 N N . LYS B 1 64 ? 12.312 -6.77 -19.891 1 96.5 64 LYS B N 1
ATOM 5009 C CA . LYS B 1 64 ? 12.453 -7.156 -21.297 1 96.5 64 LYS B CA 1
ATOM 5010 C C . LYS B 1 64 ? 12.258 -8.656 -21.469 1 96.5 64 LYS B C 1
ATOM 5012 O O . LYS B 1 64 ? 12.414 -9.43 -20.516 1 96.5 64 LYS B O 1
ATOM 5017 N N . PRO B 1 65 ? 11.852 -9.031 -22.672 1 97.12 65 PRO B N 1
ATOM 5018 C CA . PRO B 1 65 ? 11.875 -10.477 -22.938 1 97.12 65 PRO B CA 1
ATOM 5019 C C . PRO B 1 65 ? 13.234 -11.109 -22.641 1 97.12 65 PRO B C 1
ATOM 5021 O O . PRO B 1 65 ? 14.266 -10.453 -22.812 1 97.12 65 PRO B O 1
ATOM 5024 N N . PRO B 1 66 ? 13.203 -12.352 -22.188 1 98.06 66 PRO B N 1
ATOM 5025 C CA . PRO B 1 66 ? 14.484 -12.992 -21.906 1 98.06 66 PRO B CA 1
ATOM 5026 C C . PRO B 1 66 ? 15.352 -13.164 -23.156 1 98.06 66 PRO B C 1
ATOM 5028 O O . PRO B 1 66 ? 14.828 -13.297 -24.266 1 98.06 66 PRO B O 1
ATOM 5031 N N . GLU B 1 67 ? 16.656 -13.133 -22.922 1 97.56 67 GLU B N 1
ATOM 5032 C CA . GLU B 1 67 ? 17.641 -13.344 -23.984 1 97.56 67 GLU B CA 1
ATOM 5033 C C . GLU B 1 67 ? 18.453 -14.609 -23.75 1 97.56 67 GLU B C 1
ATOM 5035 O O . GLU B 1 67 ? 18.766 -14.945 -22.594 1 97.56 67 GLU B O 1
ATOM 5040 N N . THR B 1 68 ? 18.828 -15.234 -24.781 1 96.94 68 THR B N 1
ATOM 5041 C CA . THR B 1 68 ? 19.609 -16.453 -24.672 1 96.94 68 THR B CA 1
ATOM 5042 C C . THR B 1 68 ? 20.953 -16.188 -24 1 96.94 68 THR B C 1
ATOM 5044 O O . THR B 1 68 ? 21.562 -15.133 -24.219 1 96.94 68 THR B O 1
ATOM 5047 N N . VAL B 1 69 ? 21.344 -17.094 -23.266 1 96.25 69 VAL B N 1
ATOM 5048 C CA . VAL B 1 69 ? 22.594 -16.984 -22.531 1 96.25 69 VAL B CA 1
ATOM 5049 C C . VAL B 1 69 ? 23.781 -17.047 -23.5 1 96.25 69 VAL B C 1
ATOM 5051 O O . VAL B 1 69 ? 23.703 -17.719 -24.531 1 96.25 69 VAL B O 1
ATOM 5054 N N . ASP B 1 70 ? 24.875 -16.406 -23.156 1 95.19 70 ASP B N 1
ATOM 5055 C CA . ASP B 1 70 ? 26.109 -16.5 -23.922 1 95.19 70 ASP B CA 1
ATOM 5056 C C . ASP B 1 70 ? 26.828 -17.828 -23.672 1 95.19 70 ASP B C 1
ATOM 5058 O O . ASP B 1 70 ? 26.578 -18.484 -22.656 1 95.19 70 ASP B O 1
ATOM 5062 N N . SER B 1 71 ? 27.656 -18.094 -24.594 1 96.44 71 SER B N 1
ATOM 5063 C CA . SER B 1 71 ? 28.5 -19.266 -24.359 1 96.44 71 SER B CA 1
ATOM 5064 C C . SER B 1 71 ? 29.5 -19 -23.234 1 96.44 71 SER B C 1
ATOM 5066 O O . SER B 1 71 ? 29.797 -17.844 -22.922 1 96.44 71 SER B O 1
ATOM 5068 N N . TRP B 1 72 ? 29.859 -20.031 -22.531 1 95.44 72 TRP B N 1
ATOM 5069 C CA . TRP B 1 72 ? 30.859 -19.891 -21.484 1 95.44 72 TRP B CA 1
ATOM 5070 C C . TRP B 1 72 ? 32.094 -20.75 -21.781 1 95.44 72 TRP B C 1
ATOM 5072 O O . TRP B 1 72 ? 31.984 -21.766 -22.469 1 95.44 72 TRP B O 1
ATOM 5082 N N . ASP B 1 73 ? 33.25 -20.266 -21.25 1 91.31 73 ASP B N 1
ATOM 5083 C CA . ASP B 1 73 ? 34.5 -21.016 -21.359 1 91.31 73 ASP B CA 1
ATOM 5084 C C . ASP B 1 73 ? 34.656 -22 -20.203 1 91.31 73 ASP B C 1
ATOM 5086 O O . ASP B 1 73 ? 34.156 -21.766 -19.109 1 91.31 73 ASP B O 1
ATOM 5090 N N . GLY B 1 74 ? 35.188 -23.094 -20.453 1 91.5 74 GLY B N 1
ATOM 5091 C CA . GLY B 1 74 ? 35.406 -24.062 -19.391 1 91.5 74 GLY B CA 1
ATOM 5092 C C . GLY B 1 74 ? 34.188 -24.906 -19.109 1 91.5 74 GLY B C 1
ATOM 5093 O O . GLY B 1 74 ? 33.375 -25.188 -20.016 1 91.5 74 GLY B O 1
ATOM 5094 N N . ILE B 1 75 ? 34.219 -25.469 -17.875 1 96.38 75 ILE B N 1
ATOM 5095 C CA . ILE B 1 75 ? 33.125 -26.359 -17.453 1 96.38 75 ILE B CA 1
ATOM 5096 C C . ILE B 1 75 ? 32.281 -25.672 -16.391 1 96.38 75 ILE B C 1
ATOM 5098 O O . ILE B 1 75 ? 32.781 -25.281 -15.336 1 96.38 75 ILE B O 1
ATOM 5102 N N . LEU B 1 76 ? 30.984 -25.438 -16.75 1 97.38 76 LEU B N 1
ATOM 5103 C CA . LEU B 1 76 ? 30.031 -24.891 -15.773 1 97.38 76 LEU B CA 1
ATOM 5104 C C . LEU B 1 76 ? 29.797 -25.891 -14.648 1 97.38 76 LEU B C 1
ATOM 5106 O O . LEU B 1 76 ? 29.484 -27.062 -14.898 1 97.38 76 LEU B O 1
ATOM 5110 N N . ASP B 1 77 ? 29.969 -25.5 -13.391 1 97.44 77 ASP B N 1
ATOM 5111 C CA . ASP B 1 77 ? 29.641 -26.328 -12.234 1 97.44 77 ASP B CA 1
ATOM 5112 C C . ASP B 1 77 ? 28.141 -26.328 -11.953 1 97.44 77 ASP B C 1
ATOM 5114 O O . ASP B 1 77 ? 27.625 -25.375 -11.375 1 97.44 77 ASP B O 1
ATOM 5118 N N . ALA B 1 78 ? 27.516 -27.375 -12.336 1 98 78 ALA B N 1
ATOM 5119 C CA . ALA B 1 78 ? 26.062 -27.484 -12.18 1 98 78 ALA B CA 1
ATOM 5120 C C . ALA B 1 78 ? 25.719 -28.438 -11.023 1 98 78 ALA B C 1
ATOM 5122 O O . ALA B 1 78 ? 24.891 -29.328 -11.18 1 98 78 ALA B O 1
ATOM 5123 N N . THR B 1 79 ? 26.375 -28.203 -9.867 1 97.19 79 THR B N 1
ATOM 5124 C CA . THR B 1 79 ? 26.125 -29.062 -8.711 1 97.19 79 THR B CA 1
ATOM 5125 C C . THR B 1 79 ? 25.531 -28.25 -7.559 1 97.19 79 THR B C 1
ATOM 5127 O O . THR B 1 79 ? 25.188 -28.812 -6.516 1 97.19 79 THR B O 1
ATOM 5130 N N . LYS B 1 80 ? 25.359 -26.984 -7.75 1 95.88 80 LYS B N 1
ATOM 5131 C CA . LYS B 1 80 ? 24.844 -26.125 -6.695 1 95.88 80 LYS B CA 1
ATOM 5132 C C . LYS B 1 80 ? 23.391 -25.719 -6.98 1 95.88 80 LYS B C 1
ATOM 5134 O O . LYS B 1 80 ? 22.891 -25.938 -8.086 1 95.88 80 LYS B O 1
ATOM 5139 N N . GLU B 1 81 ? 22.781 -25.219 -5.926 1 95.81 81 GLU B N 1
ATOM 5140 C CA . GLU B 1 81 ? 21.438 -24.688 -6.109 1 95.81 81 GLU B CA 1
ATOM 5141 C C . GLU B 1 81 ? 21.484 -23.281 -6.68 1 95.81 81 GLU B C 1
ATOM 5143 O O . GLU B 1 81 ? 22.375 -22.5 -6.359 1 95.81 81 GLU B O 1
ATOM 5148 N N . SER B 1 82 ? 20.531 -23 -7.508 1 94.12 82 SER B N 1
ATOM 5149 C CA . SER B 1 82 ? 20.453 -21.656 -8.078 1 94.12 82 SER B CA 1
ATOM 5150 C C . SER B 1 82 ? 19.734 -20.688 -7.145 1 94.12 82 SER B C 1
ATOM 5152 O O . SER B 1 82 ? 19.031 -21.125 -6.223 1 94.12 82 SER B O 1
ATOM 5154 N N . ASN B 1 83 ? 19.906 -19.391 -7.438 1 94.44 83 ASN B N 1
ATOM 5155 C CA . ASN B 1 83 ? 19.078 -18.375 -6.801 1 94.44 83 ASN B CA 1
ATOM 5156 C C . ASN B 1 83 ? 17.625 -18.5 -7.219 1 94.44 83 ASN B C 1
ATOM 5158 O O . ASN B 1 83 ? 17.328 -18.766 -8.383 1 94.44 83 ASN B O 1
ATOM 5162 N N . MET B 1 84 ? 16.797 -18.406 -6.219 1 97.19 84 MET B N 1
ATOM 5163 C CA . MET B 1 84 ? 15.406 -18.234 -6.602 1 97.19 84 MET B CA 1
ATOM 5164 C C . MET B 1 84 ? 15.148 -16.797 -7.066 1 97.19 84 MET B C 1
ATOM 5166 O O . MET B 1 84 ? 15.953 -15.898 -6.793 1 97.19 84 MET B O 1
ATOM 5170 N N . CYS B 1 85 ? 14.094 -16.609 -7.812 1 98.56 85 CYS B N 1
ATOM 5171 C CA . CYS B 1 85 ? 13.734 -15.258 -8.227 1 98.56 85 CYS B CA 1
ATOM 5172 C C . CYS B 1 85 ? 13.242 -14.438 -7.043 1 98.56 85 CYS B C 1
ATOM 5174 O O . CYS B 1 85 ? 12.523 -14.945 -6.184 1 98.56 85 CYS B O 1
ATOM 5176 N N . ILE B 1 86 ? 13.578 -13.188 -7.004 1 98.31 86 ILE B N 1
ATOM 5177 C CA . ILE B 1 86 ? 13.25 -12.305 -5.887 1 98.31 86 ILE B CA 1
ATOM 5178 C C . ILE B 1 86 ? 11.734 -12.266 -5.684 1 98.31 86 ILE B C 1
ATOM 5180 O O . ILE B 1 86 ? 10.977 -12.18 -6.652 1 98.31 86 ILE B O 1
ATOM 5184 N N . GLN B 1 87 ? 11.312 -12.398 -4.367 1 97.75 87 GLN B N 1
ATOM 5185 C CA . GLN B 1 87 ? 9.891 -12.609 -4.109 1 97.75 87 GLN B CA 1
ATOM 5186 C C . GLN B 1 87 ? 9.562 -12.391 -2.637 1 97.75 87 GLN B C 1
ATOM 5188 O O . GLN B 1 87 ? 10.461 -12.375 -1.791 1 97.75 87 GLN B O 1
ATOM 5193 N N . THR B 1 88 ? 8.312 -12.117 -2.406 1 96.25 88 THR B N 1
ATOM 5194 C CA . THR B 1 88 ? 7.664 -12.398 -1.13 1 96.25 88 THR B CA 1
ATOM 5195 C C . THR B 1 88 ? 6.617 -13.492 -1.287 1 96.25 88 THR B C 1
ATOM 5197 O O . THR B 1 88 ? 5.93 -13.562 -2.309 1 96.25 88 THR B O 1
ATOM 5200 N N . ASN B 1 89 ? 6.523 -14.344 -0.352 1 95.38 89 ASN B N 1
ATOM 5201 C CA . ASN B 1 89 ? 5.531 -15.406 -0.4 1 95.38 89 ASN B CA 1
ATOM 5202 C C . ASN B 1 89 ? 4.379 -15.148 0.565 1 95.38 89 ASN B C 1
ATOM 5204 O O . ASN B 1 89 ? 4.465 -15.477 1.749 1 95.38 89 ASN B O 1
ATOM 5208 N N . HIS B 1 90 ? 3.295 -14.711 0.055 1 92.19 90 HIS B N 1
ATOM 5209 C CA . HIS B 1 90 ? 2.166 -14.32 0.892 1 92.19 90 HIS B CA 1
ATOM 5210 C C . HIS B 1 90 ? 1.291 -15.523 1.229 1 92.19 90 HIS B C 1
ATOM 5212 O O . HIS B 1 90 ? 0.38 -15.422 2.055 1 92.19 90 HIS B O 1
ATOM 5218 N N . PHE B 1 91 ? 1.522 -16.656 0.612 1 93.88 91 PHE B N 1
ATOM 5219 C CA . PHE B 1 91 ? 0.731 -17.859 0.877 1 93.88 91 PHE B CA 1
ATOM 5220 C C . PHE B 1 91 ? 1.169 -18.516 2.178 1 93.88 91 PHE B C 1
ATOM 5222 O O . PHE B 1 91 ? 0.415 -19.281 2.771 1 93.88 91 PHE B O 1
ATOM 5229 N N . PHE B 1 92 ? 2.428 -18.266 2.543 1 93.81 92 PHE B N 1
ATOM 5230 C CA . PHE B 1 92 ? 2.965 -18.797 3.789 1 93.81 92 PHE B CA 1
ATOM 5231 C C . PHE B 1 92 ? 3.16 -17.688 4.812 1 93.81 92 PHE B C 1
ATOM 5233 O O . PHE B 1 92 ? 4.195 -17.016 4.816 1 93.81 92 PHE B O 1
ATOM 5240 N N . PRO B 1 93 ? 2.227 -17.562 5.758 1 90.75 93 PRO B N 1
ATOM 5241 C CA . PRO B 1 93 ? 2.26 -16.438 6.711 1 90.75 93 PRO B CA 1
ATOM 5242 C C . PRO B 1 93 ? 3.57 -16.375 7.492 1 90.75 93 PRO B C 1
ATOM 5244 O O . PRO B 1 93 ? 4.051 -15.281 7.805 1 90.75 93 PRO B O 1
ATOM 5247 N N . SER B 1 94 ? 4.238 -17.438 7.762 1 89.38 94 SER B N 1
ATOM 5248 C CA . SER B 1 94 ? 5.434 -17.484 8.594 1 89.38 94 SER B CA 1
ATOM 5249 C C . SER B 1 94 ? 6.605 -16.781 7.922 1 89.38 94 SER B C 1
ATOM 5251 O O . SER B 1 94 ? 7.547 -16.344 8.594 1 89.38 94 SER B O 1
ATOM 5253 N N . ILE B 1 95 ? 6.555 -16.625 6.602 1 91.38 95 ILE B N 1
ATOM 5254 C CA . ILE B 1 95 ? 7.695 -16.016 5.922 1 91.38 95 ILE B CA 1
ATOM 5255 C C . ILE B 1 95 ? 7.211 -14.867 5.027 1 91.38 95 ILE B C 1
ATOM 5257 O O . ILE B 1 95 ? 7.945 -14.414 4.145 1 91.38 95 ILE B O 1
ATOM 5261 N N . SER B 1 96 ? 5.965 -14.5 5.203 1 90.62 96 SER B N 1
ATOM 5262 C CA . SER B 1 96 ? 5.363 -13.508 4.324 1 90.62 96 SER B CA 1
ATOM 5263 C C . SER B 1 96 ? 6.047 -12.148 4.477 1 90.62 96 SER B C 1
ATOM 5265 O O . SER B 1 96 ? 5.934 -11.289 3.6 1 90.62 96 SER B O 1
ATOM 5267 N N . HIS B 1 97 ? 6.801 -11.945 5.527 1 89 97 HIS B N 1
ATOM 5268 C CA . HIS B 1 97 ? 7.449 -10.664 5.805 1 89 97 HIS B CA 1
ATOM 5269 C C . HIS B 1 97 ? 8.852 -10.617 5.207 1 89 97 HIS B C 1
ATOM 5271 O O . HIS B 1 97 ? 9.484 -9.562 5.191 1 89 97 HIS B O 1
ATOM 5277 N N . LEU B 1 98 ? 9.312 -11.703 4.637 1 94.06 98 LEU B N 1
ATOM 5278 C CA . LEU B 1 98 ? 10.688 -11.797 4.137 1 94.06 98 LEU B CA 1
ATOM 5279 C C . LEU B 1 98 ? 10.727 -11.594 2.627 1 94.06 98 LEU B C 1
ATOM 5281 O O . LEU B 1 98 ? 9.852 -12.078 1.907 1 94.06 98 LEU B O 1
ATOM 5285 N N . ILE B 1 99 ? 11.648 -10.867 2.188 1 96.06 99 ILE B N 1
ATOM 5286 C CA . ILE B 1 99 ? 12 -10.82 0.773 1 96.06 99 ILE B CA 1
ATOM 5287 C C . ILE B 1 99 ? 13.148 -11.781 0.491 1 96.06 99 ILE B C 1
ATOM 5289 O O . ILE B 1 99 ? 14.219 -11.672 1.088 1 96.06 99 ILE B O 1
ATOM 5293 N N . LEU B 1 100 ? 12.953 -12.703 -0.392 1 96.88 100 LEU B N 1
ATOM 5294 C CA . LEU B 1 100 ? 13.922 -13.758 -0.688 1 96.88 100 LEU B CA 1
ATOM 5295 C C . LEU B 1 100 ? 14.32 -13.719 -2.158 1 96.88 100 LEU B C 1
ATOM 5297 O O . LEU B 1 100 ? 13.57 -13.227 -3.004 1 96.88 100 LEU B O 1
ATOM 5301 N N . GLY B 1 101 ? 15.531 -14.25 -2.434 1 97.75 101 GLY B N 1
ATOM 5302 C CA . GLY B 1 101 ? 15.969 -14.461 -3.805 1 97.75 101 GLY B CA 1
ATOM 5303 C C . GLY B 1 101 ? 16.672 -13.266 -4.406 1 97.75 101 GLY B C 1
ATOM 5304 O O . GLY B 1 101 ? 17.062 -12.344 -3.684 1 97.75 101 GLY B O 1
ATOM 5305 N N . GLU B 1 102 ? 16.906 -13.383 -5.75 1 97.94 102 GLU B N 1
ATOM 5306 C CA . GLU B 1 102 ? 17.641 -12.391 -6.516 1 97.94 102 GLU B CA 1
ATOM 5307 C C . GLU B 1 102 ? 17.031 -12.188 -7.898 1 97.94 102 GLU B C 1
ATOM 5309 O O . GLU B 1 102 ? 16.266 -13.031 -8.375 1 97.94 102 GLU B O 1
ATOM 5314 N N . GLU B 1 103 ? 17.375 -11.07 -8.477 1 97.62 103 GLU B N 1
ATOM 5315 C CA . GLU B 1 103 ? 16.906 -10.82 -9.836 1 97.62 103 GLU B CA 1
ATOM 5316 C C . GLU B 1 103 ? 17.562 -11.766 -10.828 1 97.62 103 GLU B C 1
ATOM 5318 O O . GLU B 1 103 ? 16.922 -12.203 -11.789 1 97.62 103 GLU B O 1
ATOM 5323 N N . ASP B 1 104 ? 18.844 -12.031 -10.617 1 98.25 104 ASP B N 1
ATOM 5324 C CA . ASP B 1 104 ? 19.516 -13.031 -11.43 1 98.25 104 ASP B CA 1
ATOM 5325 C C . ASP B 1 104 ? 19.094 -14.445 -11.031 1 98.25 104 ASP B C 1
ATOM 5327 O O . ASP B 1 104 ? 19.734 -15.086 -10.203 1 98.25 104 ASP B O 1
ATOM 5331 N N . CYS B 1 105 ? 18.047 -14.93 -11.727 1 98.44 105 CYS B N 1
ATOM 5332 C CA . CYS B 1 105 ? 17.438 -16.141 -11.203 1 98.44 105 CYS B CA 1
ATOM 5333 C C . CYS B 1 105 ? 17 -17.062 -12.328 1 98.44 105 CYS B C 1
ATOM 5335 O O . CYS B 1 105 ? 16.297 -18.062 -12.094 1 98.44 105 CYS B O 1
ATOM 5337 N N . LEU B 1 106 ? 17.344 -16.844 -13.609 1 98.69 106 LEU B N 1
ATOM 5338 C CA . LEU B 1 106 ? 16.828 -17.625 -14.734 1 98.69 106 LEU B CA 1
ATOM 5339 C C . LEU B 1 106 ? 17.688 -18.844 -14.992 1 98.69 106 LEU B C 1
ATOM 5341 O O . LEU B 1 106 ? 18.5 -18.859 -15.938 1 98.69 106 LEU B O 1
ATOM 5345 N N . TYR B 1 107 ? 17.422 -19.859 -14.227 1 98.5 107 TYR B N 1
ATOM 5346 C CA . TYR B 1 107 ? 18.156 -21.125 -14.25 1 98.5 107 TYR B CA 1
ATOM 5347 C C . TYR B 1 107 ? 17.203 -22.297 -14.352 1 98.5 107 TYR B C 1
ATOM 5349 O O . TYR B 1 107 ? 16.016 -22.188 -14.008 1 98.5 107 TYR B O 1
ATOM 5357 N N . LEU B 1 108 ? 17.656 -23.406 -14.93 1 98.25 108 LEU B N 1
ATOM 5358 C CA . LEU B 1 108 ? 16.875 -24.641 -14.938 1 98.25 108 LEU B CA 1
ATOM 5359 C C . LEU B 1 108 ? 17.719 -25.812 -14.43 1 98.25 108 LEU B C 1
ATOM 5361 O O . LEU B 1 108 ? 18.938 -25.688 -14.273 1 98.25 108 LEU B O 1
ATOM 5365 N N . ASN B 1 109 ? 17.109 -26.859 -14.031 1 98.69 109 ASN B N 1
ATOM 5366 C CA . ASN B 1 109 ? 17.703 -28.125 -13.609 1 98.69 109 ASN B CA 1
ATOM 5367 C C . ASN B 1 109 ? 17.328 -29.266 -14.555 1 98.69 109 ASN B C 1
ATOM 5369 O O . ASN B 1 109 ? 16.219 -29.297 -15.078 1 98.69 109 ASN B O 1
ATOM 5373 N N . VAL B 1 110 ? 18.312 -30.156 -14.734 1 98.75 110 VAL B N 1
ATOM 5374 C CA . VAL B 1 110 ? 18.062 -31.375 -15.508 1 98.75 110 VAL B CA 1
ATOM 5375 C C . VAL B 1 110 ? 18.469 -32.594 -14.688 1 98.75 110 VAL B C 1
ATOM 5377 O O . VAL B 1 110 ? 19.578 -32.656 -14.156 1 98.75 110 VAL B O 1
ATOM 5380 N N . TYR B 1 111 ? 17.609 -33.531 -14.594 1 98.81 111 TYR B N 1
ATOM 5381 C CA . TYR B 1 111 ? 17.844 -34.812 -13.961 1 98.81 111 TYR B CA 1
ATOM 5382 C C . TYR B 1 111 ? 17.594 -35.938 -14.945 1 98.81 111 TYR B C 1
ATOM 5384 O O . TYR B 1 111 ? 16.578 -35.969 -15.641 1 98.81 111 TYR B O 1
ATOM 5392 N N . THR B 1 112 ? 18.5 -36.875 -15.016 1 98.69 112 THR B N 1
ATOM 5393 C CA . THR B 1 112 ? 18.375 -37.938 -15.984 1 98.69 112 THR B CA 1
ATOM 5394 C C . THR B 1 112 ? 18.984 -39.25 -15.445 1 98.69 112 THR B C 1
ATOM 5396 O O . THR B 1 112 ? 20.031 -39.219 -14.797 1 98.69 112 THR B O 1
ATOM 5399 N N . PRO B 1 113 ? 18.328 -40.375 -15.703 1 97.62 113 PRO B N 1
ATOM 5400 C CA . PRO B 1 113 ? 18.938 -41.625 -15.289 1 97.62 113 PRO B CA 1
ATOM 5401 C C . PRO B 1 113 ? 20.094 -42.062 -16.188 1 97.62 113 PRO B C 1
ATOM 5403 O O . PRO B 1 113 ? 20.922 -42.875 -15.781 1 97.62 113 PRO B O 1
ATOM 5406 N N . ASN B 1 114 ? 20.125 -41.562 -17.422 1 97.25 114 ASN B N 1
ATOM 5407 C CA . ASN B 1 114 ? 21.141 -41.938 -18.406 1 97.25 114 ASN B CA 1
ATOM 5408 C C . ASN B 1 114 ? 21.297 -40.844 -19.484 1 97.25 114 ASN B C 1
ATOM 5410 O O . ASN B 1 114 ? 20.344 -40.531 -20.188 1 97.25 114 ASN B O 1
ATOM 5414 N N . ILE B 1 115 ? 22.469 -40.375 -19.734 1 96.94 115 ILE B N 1
ATOM 5415 C CA . ILE B 1 115 ? 22.688 -39.281 -20.641 1 96.94 115 ILE B CA 1
ATOM 5416 C C . ILE B 1 115 ? 22.672 -39.75 -22.094 1 96.94 115 ILE B C 1
ATOM 5418 O O . ILE B 1 115 ? 22.594 -38.969 -23.031 1 96.94 115 ILE B O 1
ATOM 5422 N N . ASN B 1 116 ? 22.734 -41.062 -22.234 1 95.81 116 ASN B N 1
ATOM 5423 C CA . ASN B 1 116 ? 22.734 -41.625 -23.578 1 95.81 116 ASN B CA 1
ATOM 5424 C C . ASN B 1 116 ? 21.375 -42.219 -23.938 1 95.81 116 ASN B C 1
ATOM 5426 O O . ASN B 1 116 ? 21.234 -42.938 -24.922 1 95.81 116 ASN B O 1
ATOM 5430 N N . GLY B 1 117 ? 20.391 -41.906 -23.203 1 96.19 117 GLY B N 1
ATOM 5431 C CA . GLY B 1 117 ? 19.047 -42.406 -23.469 1 96.19 117 GLY B CA 1
ATOM 5432 C C . GLY B 1 117 ? 18.297 -41.531 -24.469 1 96.19 117 GLY B C 1
ATOM 5433 O O . GLY B 1 117 ? 18.891 -40.719 -25.156 1 96.19 117 GLY B O 1
ATOM 5434 N N . LYS B 1 118 ? 17.094 -41.812 -24.703 1 98.19 118 LYS B N 1
ATOM 5435 C CA . LYS B 1 118 ? 16.078 -41.062 -25.438 1 98.19 118 LYS B CA 1
ATOM 5436 C C . LYS B 1 118 ? 14.734 -41.094 -24.703 1 98.19 118 LYS B C 1
ATOM 5438 O O . LYS B 1 118 ? 13.727 -41.531 -25.281 1 98.19 118 LYS B O 1
ATOM 5443 N N . PHE B 1 119 ? 14.773 -40.594 -23.547 1 98.62 119 PHE B N 1
ATOM 5444 C CA . PHE B 1 119 ? 13.656 -40.719 -22.609 1 98.62 119 PHE B CA 1
ATOM 5445 C C . PHE B 1 119 ? 12.664 -39.594 -22.797 1 98.62 119 PHE B C 1
ATOM 5447 O O . PHE B 1 119 ? 13.039 -38.5 -23.219 1 98.62 119 PHE B O 1
ATOM 5454 N N . PRO B 1 120 ? 11.359 -39.875 -22.547 1 98.62 120 PRO B N 1
ATOM 5455 C CA . PRO B 1 120 ? 10.43 -38.75 -22.453 1 98.62 120 PRO B CA 1
ATOM 5456 C C . PRO B 1 120 ? 10.883 -37.688 -21.453 1 98.62 120 PRO B C 1
ATOM 5458 O O . PRO B 1 120 ? 11.508 -38 -20.438 1 98.62 120 PRO B O 1
ATOM 5461 N N . VAL B 1 121 ? 10.586 -36.406 -21.781 1 98.88 121 VAL B N 1
ATOM 5462 C CA . VAL B 1 121 ? 10.984 -35.281 -20.953 1 98.88 121 VAL B CA 1
ATOM 5463 C C . VAL B 1 121 ? 9.766 -34.75 -20.188 1 98.88 121 VAL B C 1
ATOM 5465 O O . VAL B 1 121 ? 8.719 -34.5 -20.797 1 98.88 121 VAL B O 1
ATOM 5468 N N . MET B 1 122 ? 9.859 -34.656 -18.906 1 98.88 122 MET B N 1
ATOM 5469 C CA . MET B 1 122 ? 8.867 -33.969 -18.078 1 98.88 122 MET B CA 1
ATOM 5470 C C . MET B 1 122 ? 9.383 -32.625 -17.609 1 98.88 122 MET B C 1
ATOM 5472 O O . MET B 1 122 ? 10.422 -32.531 -16.953 1 98.88 122 MET B O 1
ATOM 5476 N N . PHE B 1 123 ? 8.68 -31.562 -18 1 98.94 123 PHE B N 1
ATOM 5477 C CA . PHE B 1 123 ? 9.055 -30.188 -17.766 1 98.94 123 PHE B CA 1
ATOM 5478 C C . PHE B 1 123 ? 8.164 -29.562 -16.688 1 98.94 123 PHE B C 1
ATOM 5480 O O . PHE B 1 123 ? 7.004 -29.234 -16.953 1 98.94 123 PHE B O 1
ATOM 5487 N N . TRP B 1 124 ? 8.734 -29.25 -15.5 1 98.88 124 TRP B N 1
ATOM 5488 C CA . TRP B 1 124 ? 7.977 -28.797 -14.336 1 98.88 124 TRP B CA 1
ATOM 5489 C C . TRP B 1 124 ? 7.941 -27.281 -14.258 1 98.88 124 TRP B C 1
ATOM 5491 O O . TRP B 1 124 ? 8.984 -26.625 -14.344 1 98.88 124 TRP B O 1
ATOM 5501 N N . ILE B 1 125 ? 6.738 -26.75 -14.094 1 98.88 125 ILE B N 1
ATOM 5502 C CA . ILE B 1 125 ? 6.508 -25.328 -13.867 1 98.88 125 ILE B CA 1
ATOM 5503 C C . ILE B 1 125 ? 5.887 -25.125 -12.484 1 98.88 125 ILE B C 1
ATOM 5505 O O . ILE B 1 125 ? 4.73 -25.484 -12.258 1 98.88 125 ILE B O 1
ATOM 5509 N N . HIS B 1 126 ? 6.609 -24.531 -11.578 1 98.31 126 HIS B N 1
ATOM 5510 C CA . HIS B 1 126 ? 6.16 -24.391 -10.195 1 98.31 126 HIS B CA 1
ATOM 5511 C C . HIS B 1 126 ? 5.012 -23.406 -10.078 1 98.31 126 HIS B C 1
ATOM 5513 O O . HIS B 1 126 ? 4.828 -22.547 -10.961 1 98.31 126 HIS B O 1
ATOM 5519 N N . GLY B 1 127 ? 4.25 -23.562 -8.984 1 98.12 127 GLY B N 1
ATOM 5520 C CA . GLY B 1 127 ? 3.188 -22.625 -8.664 1 98.12 127 GLY B CA 1
ATOM 5521 C C . GLY B 1 127 ? 3.662 -21.438 -7.828 1 98.12 127 GLY B C 1
ATOM 5522 O O . GLY B 1 127 ? 4.832 -21.062 -7.891 1 98.12 127 GLY B O 1
ATOM 5523 N N . GLY B 1 128 ? 2.709 -20.812 -7.191 1 97.62 128 GLY B N 1
ATOM 5524 C CA . GLY B 1 128 ? 3.018 -19.672 -6.348 1 97.62 128 GLY B CA 1
ATOM 5525 C C . GLY B 1 128 ? 2.336 -18.391 -6.801 1 97.62 128 GLY B C 1
ATOM 5526 O O . GLY B 1 128 ? 2.822 -17.281 -6.527 1 97.62 128 GLY B O 1
ATOM 5527 N N . GLY B 1 129 ? 1.225 -18.5 -7.512 1 97.88 129 GLY B N 1
ATOM 5528 C CA . GLY B 1 129 ? 0.378 -17.375 -7.859 1 97.88 129 GLY B CA 1
ATOM 5529 C C . GLY B 1 129 ? 1.074 -16.344 -8.734 1 97.88 129 GLY B C 1
ATOM 5530 O O . GLY B 1 129 ? 0.819 -15.148 -8.625 1 97.88 129 GLY B O 1
ATOM 5531 N N . PHE B 1 130 ? 2.076 -16.75 -9.484 1 98.38 130 PHE B N 1
ATOM 5532 C CA . PHE B 1 130 ? 2.891 -15.891 -10.328 1 98.38 130 PHE B CA 1
ATOM 5533 C C . PHE B 1 130 ? 3.699 -14.914 -9.484 1 98.38 130 PHE B C 1
ATOM 5535 O O . PHE B 1 130 ? 4.234 -13.93 -10 1 98.38 130 PHE B O 1
ATOM 5542 N N . LEU B 1 131 ? 3.758 -15.133 -8.211 1 97.19 131 LEU B N 1
ATOM 5543 C CA . LEU B 1 131 ? 4.371 -14.172 -7.297 1 97.19 131 LEU B CA 1
ATOM 5544 C C . LEU B 1 131 ? 5.488 -14.828 -6.488 1 97.19 131 LEU B C 1
ATOM 5546 O O . LEU B 1 131 ? 6.422 -14.148 -6.055 1 97.19 131 LEU B O 1
ATOM 5550 N N . ALA B 1 132 ? 5.359 -16.094 -6.297 1 97.56 132 ALA B N 1
ATOM 5551 C CA . ALA B 1 132 ? 6.32 -16.797 -5.457 1 97.56 132 ALA B CA 1
ATOM 5552 C C . ALA B 1 132 ? 6.613 -18.188 -6.016 1 97.56 132 ALA B C 1
ATOM 5554 O O . ALA B 1 132 ? 6.023 -18.594 -7.016 1 97.56 132 ALA B O 1
ATOM 5555 N N . GLY B 1 133 ? 7.609 -18.797 -5.398 1 97.19 133 GLY B N 1
ATOM 5556 C CA . GLY B 1 133 ? 7.969 -20.156 -5.781 1 97.19 133 GLY B CA 1
ATOM 5557 C C . GLY B 1 133 ? 9.336 -20.25 -6.426 1 97.19 133 GLY B C 1
ATOM 5558 O O . GLY B 1 133 ? 9.969 -19.219 -6.711 1 97.19 133 GLY B O 1
ATOM 5559 N N . HIS B 1 134 ? 9.781 -21.453 -6.551 1 97.38 134 HIS B N 1
ATOM 5560 C CA . HIS B 1 134 ? 11.055 -21.766 -7.199 1 97.38 134 HIS B CA 1
ATOM 5561 C C . HIS B 1 134 ? 11.164 -23.266 -7.504 1 97.38 134 HIS B C 1
ATOM 5563 O O . HIS B 1 134 ? 10.297 -24.047 -7.109 1 97.38 134 HIS B O 1
ATOM 5569 N N . SER B 1 135 ? 12.211 -23.656 -8.195 1 94.56 135 SER B N 1
ATOM 5570 C CA . SER B 1 135 ? 12.383 -25.031 -8.633 1 94.56 135 SER B CA 1
ATOM 5571 C C . SER B 1 135 ? 13.477 -25.734 -7.844 1 94.56 135 SER B C 1
ATOM 5573 O O . SER B 1 135 ? 13.984 -26.781 -8.266 1 94.56 135 SER B O 1
ATOM 5575 N N . GLY B 1 136 ? 13.797 -25.266 -6.707 1 95.25 136 GLY B N 1
ATOM 5576 C CA . GLY B 1 136 ? 14.875 -25.828 -5.922 1 95.25 136 GLY B CA 1
ATOM 5577 C C . GLY B 1 136 ? 14.711 -27.312 -5.66 1 95.25 136 GLY B C 1
ATOM 5578 O O . GLY B 1 136 ? 13.594 -27.797 -5.441 1 95.25 136 GLY B O 1
ATOM 5579 N N . SER B 1 137 ? 15.852 -28 -5.633 1 95.19 137 SER B N 1
ATOM 5580 C CA . SER B 1 137 ? 15.844 -29.453 -5.484 1 95.19 137 SER B CA 1
ATOM 5581 C C . SER B 1 137 ? 15.438 -29.859 -4.07 1 95.19 137 SER B C 1
ATOM 5583 O O . SER B 1 137 ? 15.016 -31 -3.844 1 95.19 137 SER B O 1
ATOM 5585 N N . ASN B 1 138 ? 15.523 -28.953 -3.174 1 93.25 138 ASN B N 1
ATOM 5586 C CA . ASN B 1 138 ? 15.148 -29.25 -1.795 1 93.25 138 ASN B CA 1
ATOM 5587 C C . ASN B 1 138 ? 13.633 -29.359 -1.643 1 93.25 138 ASN B C 1
ATOM 5589 O O . ASN B 1 138 ? 13.148 -29.969 -0.688 1 93.25 138 ASN B O 1
ATOM 5593 N N . ILE B 1 139 ? 12.93 -28.766 -2.527 1 95.06 139 ILE B N 1
ATOM 5594 C CA . ILE B 1 139 ? 11.477 -28.875 -2.51 1 95.06 139 ILE B CA 1
ATOM 5595 C C . ILE B 1 139 ? 11.016 -29.797 -3.643 1 95.06 139 ILE B C 1
ATOM 5597 O O . ILE B 1 139 ? 10.461 -30.875 -3.396 1 95.06 139 ILE B O 1
ATOM 5601 N N . PHE B 1 140 ? 11.461 -29.438 -4.793 1 95.75 140 PHE B N 1
ATOM 5602 C CA . PHE B 1 140 ? 11.039 -30.234 -5.934 1 95.75 140 PHE B CA 1
ATOM 5603 C C . PHE B 1 140 ? 12.156 -31.156 -6.402 1 95.75 140 PHE B C 1
ATOM 5605 O O . PHE B 1 140 ? 12.57 -31.109 -7.562 1 95.75 140 PHE B O 1
ATOM 5612 N N . GLY B 1 141 ? 12.523 -32.062 -5.504 1 94.62 141 GLY B N 1
ATOM 5613 C CA . GLY B 1 141 ? 13.539 -33.031 -5.797 1 94.62 141 GLY B CA 1
ATOM 5614 C C . GLY B 1 141 ? 13.086 -34.094 -6.785 1 94.62 141 GLY B C 1
ATOM 5615 O O . GLY B 1 141 ? 11.914 -34.5 -6.789 1 94.62 141 GLY B O 1
ATOM 5616 N N . ALA B 1 142 ? 13.984 -34.625 -7.551 1 97.69 142 ALA B N 1
ATOM 5617 C CA . ALA B 1 142 ? 13.68 -35.5 -8.688 1 97.69 142 ALA B CA 1
ATOM 5618 C C . ALA B 1 142 ? 13.695 -36.969 -8.281 1 97.69 142 ALA B C 1
ATOM 5620 O O . ALA B 1 142 ? 13.414 -37.844 -9.094 1 97.69 142 ALA B O 1
ATOM 5621 N N . GLU B 1 143 ? 13.953 -37.344 -7.066 1 97.88 143 GLU B N 1
ATOM 5622 C CA . GLU B 1 143 ? 14.281 -38.688 -6.621 1 97.88 143 GLU B CA 1
ATOM 5623 C C . GLU B 1 143 ? 13.172 -39.656 -6.984 1 97.88 143 GLU B C 1
ATOM 5625 O O . GLU B 1 143 ? 13.445 -40.812 -7.309 1 97.88 143 GLU B O 1
ATOM 5630 N N . TYR B 1 144 ? 11.945 -39.25 -6.887 1 98.44 144 TYR B N 1
ATOM 5631 C CA . TYR B 1 144 ? 10.844 -40.156 -7.184 1 98.44 144 TYR B CA 1
ATOM 5632 C C . TYR B 1 144 ? 10.766 -40.438 -8.68 1 98.44 144 TYR B C 1
ATOM 5634 O O . TYR B 1 144 ? 10.656 -41.594 -9.086 1 98.44 144 TYR B O 1
ATOM 5642 N N . PHE B 1 145 ? 10.891 -39.438 -9.516 1 98.69 145 PHE B N 1
ATOM 5643 C CA . PHE B 1 145 ? 10.805 -39.594 -10.969 1 98.69 145 PHE B CA 1
ATOM 5644 C C . PHE B 1 145 ? 12.008 -40.375 -11.492 1 98.69 145 PHE B C 1
ATOM 5646 O O . PHE B 1 145 ? 11.898 -41.094 -12.484 1 98.69 145 PHE B O 1
ATOM 5653 N N . MET B 1 146 ? 13.148 -40.281 -10.867 1 98.56 146 MET B N 1
ATOM 5654 C CA . MET B 1 146 ? 14.391 -40.906 -11.328 1 98.56 146 MET B CA 1
ATOM 5655 C C . MET B 1 146 ? 14.359 -42.406 -11.109 1 98.56 146 MET B C 1
ATOM 5657 O O . MET B 1 146 ? 15.258 -43.125 -11.57 1 98.56 146 MET B O 1
ATOM 5661 N N . ASP B 1 147 ? 13.305 -42.875 -10.453 1 98.19 147 ASP B N 1
ATOM 5662 C CA . ASP B 1 147 ? 13.07 -44.312 -10.422 1 98.19 147 ASP B CA 1
ATOM 5663 C C . ASP B 1 147 ? 12.57 -44.812 -11.773 1 98.19 147 ASP B C 1
ATOM 5665 O O . ASP B 1 147 ? 12.516 -46.031 -12.008 1 98.19 147 ASP B O 1
ATOM 5669 N N . LYS B 1 148 ? 12.227 -43.938 -12.633 1 98.12 148 LYS B N 1
ATOM 5670 C CA . LYS B 1 148 ? 11.664 -44.25 -13.945 1 98.12 148 LYS B CA 1
ATOM 5671 C C . LYS B 1 148 ? 12.578 -43.75 -15.062 1 98.12 148 LYS B C 1
ATOM 5673 O O . LYS B 1 148 ? 13.562 -43.031 -14.805 1 98.12 148 LYS B O 1
ATOM 5678 N N . ASP B 1 149 ? 12.297 -44.188 -16.312 1 97.94 149 ASP B N 1
ATOM 5679 C CA . ASP B 1 149 ? 13.055 -43.75 -17.469 1 97.94 149 ASP B CA 1
ATOM 5680 C C . ASP B 1 149 ? 12.484 -42.469 -18.062 1 97.94 149 ASP B C 1
ATOM 5682 O O . ASP B 1 149 ? 11.898 -42.469 -19.141 1 97.94 149 ASP B O 1
ATOM 5686 N N . VAL B 1 150 ? 12.688 -41.406 -17.375 1 98.5 150 VAL B N 1
ATOM 5687 C CA . VAL B 1 150 ? 12.258 -40.062 -17.797 1 98.5 150 VAL B CA 1
ATOM 5688 C C . VAL B 1 150 ? 13.336 -39.031 -17.453 1 98.5 150 VAL B C 1
ATOM 5690 O O . VAL B 1 150 ? 14.156 -39.281 -16.562 1 98.5 150 VAL B O 1
ATOM 5693 N N . VAL B 1 151 ? 13.43 -37.969 -18.219 1 98.88 151 VAL B N 1
ATOM 5694 C CA . VAL B 1 151 ? 14.219 -36.781 -17.875 1 98.88 151 VAL B CA 1
ATOM 5695 C C . VAL B 1 151 ? 13.32 -35.719 -17.25 1 98.88 151 VAL B C 1
ATOM 5697 O O . VAL B 1 151 ? 12.234 -35.438 -17.766 1 98.88 151 VAL B O 1
ATOM 5700 N N . LEU B 1 152 ? 13.711 -35.25 -16.094 1 98.88 152 LEU B N 1
ATOM 5701 C CA . LEU B 1 152 ? 12.969 -34.188 -15.438 1 98.88 152 LEU B CA 1
ATOM 5702 C C . LEU B 1 152 ? 13.703 -32.844 -15.578 1 98.88 152 LEU B C 1
ATOM 5704 O O . LEU B 1 152 ? 14.906 -32.75 -15.328 1 98.88 152 LEU B O 1
ATOM 5708 N N . VAL B 1 153 ? 12.992 -31.844 -16.031 1 98.88 153 VAL B N 1
ATOM 5709 C CA . VAL B 1 153 ? 13.492 -30.484 -16.109 1 98.88 153 VAL B CA 1
ATOM 5710 C C . VAL B 1 153 ? 12.641 -29.578 -15.219 1 98.88 153 VAL B C 1
ATOM 5712 O O . VAL B 1 153 ? 11.406 -29.672 -15.219 1 98.88 153 VAL B O 1
ATOM 5715 N N . SER B 1 154 ? 13.211 -28.781 -14.391 1 98.62 154 SER B N 1
ATOM 5716 C CA . SER B 1 154 ? 12.523 -27.75 -13.617 1 98.62 154 SER B CA 1
ATOM 5717 C C . SER B 1 154 ? 13.156 -26.391 -13.828 1 98.62 154 SER B C 1
ATOM 5719 O O . SER B 1 154 ? 14.344 -26.281 -14.117 1 98.62 154 SER B O 1
ATOM 5721 N N . ILE B 1 155 ? 12.359 -25.266 -13.656 1 98.69 155 ILE B N 1
ATOM 5722 C CA . ILE B 1 155 ? 12.875 -23.953 -14.047 1 98.69 155 ILE B CA 1
ATOM 5723 C C . ILE B 1 155 ? 12.445 -22.906 -13.023 1 98.69 155 ILE B C 1
ATOM 5725 O O . ILE B 1 155 ? 11.414 -23.062 -12.359 1 98.69 155 ILE B O 1
ATOM 5729 N N . ASN B 1 156 ? 13.258 -21.875 -12.875 1 98.62 156 ASN B N 1
ATOM 5730 C CA . ASN B 1 156 ? 12.812 -20.594 -12.328 1 98.62 156 ASN B CA 1
ATOM 5731 C C . ASN B 1 156 ? 12.32 -19.656 -13.43 1 98.62 156 ASN B C 1
ATOM 5733 O O . ASN B 1 156 ? 12.727 -19.781 -14.586 1 98.62 156 ASN B O 1
ATOM 5737 N N . TYR B 1 157 ? 11.453 -18.844 -13.148 1 98.81 157 TYR B N 1
ATOM 5738 C CA . TYR B 1 157 ? 11.008 -17.766 -14.031 1 98.81 157 TYR B CA 1
ATOM 5739 C C . TYR B 1 157 ? 10.672 -16.516 -13.227 1 98.81 157 TYR B C 1
ATOM 5741 O O . TYR B 1 157 ? 10.445 -16.578 -12.016 1 98.81 157 TYR B O 1
ATOM 5749 N N . ARG B 1 158 ? 10.742 -15.375 -13.836 1 98.44 158 ARG B N 1
ATOM 5750 C CA . ARG B 1 158 ? 10.516 -14.117 -13.133 1 98.44 158 ARG B CA 1
ATOM 5751 C C . ARG B 1 158 ? 9.102 -14.055 -12.562 1 98.44 158 ARG B C 1
ATOM 5753 O O . ARG B 1 158 ? 8.148 -14.508 -13.203 1 98.44 158 ARG B O 1
ATOM 5760 N N . LEU B 1 159 ? 8.922 -13.367 -11.398 1 98.62 159 LEU B N 1
ATOM 5761 C CA . LEU B 1 159 ? 7.691 -13.383 -10.609 1 98.62 159 LEU B CA 1
ATOM 5762 C C . LEU B 1 159 ? 7.219 -11.961 -10.328 1 98.62 159 LEU B C 1
ATOM 5764 O O . LEU B 1 159 ? 7.961 -11 -10.539 1 98.62 159 LEU B O 1
ATOM 5768 N N . GLY B 1 160 ? 5.988 -11.844 -9.852 1 97.81 160 GLY B N 1
ATOM 5769 C CA . GLY B 1 160 ? 5.465 -10.57 -9.398 1 97.81 160 GLY B CA 1
ATOM 5770 C C . GLY B 1 160 ? 5.574 -9.477 -10.445 1 97.81 160 GLY B C 1
ATOM 5771 O O . GLY B 1 160 ? 5.301 -9.703 -11.625 1 97.81 160 GLY B O 1
ATOM 5772 N N . LEU B 1 161 ? 5.984 -8.352 -10.016 1 98.31 161 LEU B N 1
ATOM 5773 C CA . LEU B 1 161 ? 6.098 -7.203 -10.898 1 98.31 161 LEU B CA 1
ATOM 5774 C C . LEU B 1 161 ? 7.168 -7.434 -11.961 1 98.31 161 LEU B C 1
ATOM 5776 O O . LEU B 1 161 ? 7.039 -6.965 -13.094 1 98.31 161 LEU B O 1
ATOM 5780 N N . PHE B 1 162 ? 8.195 -8.188 -11.641 1 98.56 162 PHE B N 1
ATOM 5781 C CA . PHE B 1 162 ? 9.266 -8.438 -12.594 1 98.56 162 PHE B CA 1
ATOM 5782 C C . PHE B 1 162 ? 8.773 -9.305 -13.75 1 98.56 162 PHE B C 1
ATOM 5784 O O . PHE B 1 162 ? 9.266 -9.188 -14.875 1 98.56 162 PHE B O 1
ATOM 5791 N N . GLY B 1 163 ? 7.781 -10.117 -13.484 1 98.5 163 GLY B N 1
ATOM 5792 C CA . GLY B 1 163 ? 7.332 -11.07 -14.492 1 98.5 163 GLY B CA 1
ATOM 5793 C C . GLY B 1 163 ? 6.062 -10.633 -15.195 1 98.5 163 GLY B C 1
ATOM 5794 O O . GLY B 1 163 ? 5.789 -11.062 -16.312 1 98.5 163 GLY B O 1
ATOM 5795 N N . PHE B 1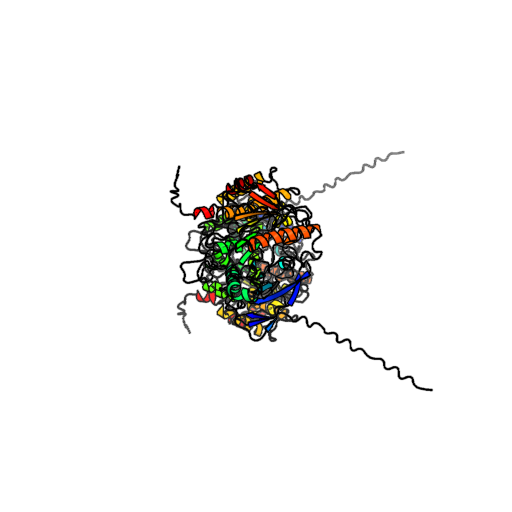 164 ? 5.277 -9.703 -14.539 1 98.44 164 PHE B N 1
ATOM 5796 C CA . PHE B 1 164 ? 3.912 -9.656 -15.055 1 98.44 164 PHE B CA 1
ATOM 5797 C C . PHE B 1 164 ? 3.385 -8.227 -15.055 1 98.44 164 PHE B C 1
ATOM 5799 O O . PHE B 1 164 ? 2.207 -7.988 -15.336 1 98.44 164 PHE B O 1
ATOM 5806 N N . ILE B 1 165 ? 4.199 -7.238 -14.812 1 98.06 165 ILE B N 1
ATOM 5807 C CA . ILE B 1 165 ? 3.805 -5.844 -15 1 98.06 165 ILE B CA 1
ATOM 5808 C C . ILE B 1 165 ? 3.549 -5.574 -16.484 1 98.06 165 ILE B C 1
ATOM 5810 O O . ILE B 1 165 ? 4.102 -6.254 -17.344 1 98.06 165 ILE B O 1
ATOM 5814 N N . SER B 1 166 ? 2.629 -4.547 -16.766 1 98.19 166 SER B N 1
ATOM 5815 C CA . SER B 1 166 ? 2.34 -4.23 -18.172 1 98.19 166 SER B CA 1
ATOM 5816 C C . SER B 1 166 ? 1.669 -2.869 -18.297 1 98.19 166 SER B C 1
ATOM 5818 O O . SER B 1 166 ? 0.801 -2.518 -17.5 1 98.19 166 SER B O 1
ATOM 5820 N N . THR B 1 167 ? 2.09 -2.074 -19.266 1 97.88 167 THR B N 1
ATOM 5821 C CA . THR B 1 167 ? 1.368 -0.864 -19.656 1 97.88 167 THR B CA 1
ATOM 5822 C C . THR B 1 167 ? 0.383 -1.152 -20.781 1 97.88 167 THR B C 1
ATOM 5824 O O . THR B 1 167 ? -0.202 -0.23 -21.344 1 97.88 167 THR B O 1
ATOM 5827 N N . GLU B 1 168 ? 0.283 -2.518 -21.188 1 95.94 168 GLU B N 1
ATOM 5828 C CA . GLU B 1 168 ? -0.637 -3.008 -22.203 1 95.94 168 GLU B CA 1
ATOM 5829 C C . GLU B 1 168 ? -0.43 -2.279 -23.531 1 95.94 168 GLU B C 1
ATOM 5831 O O . GLU B 1 168 ? -1.396 -1.949 -24.219 1 95.94 168 GLU B O 1
ATOM 5836 N N . ASP B 1 169 ? 0.745 -1.837 -23.734 1 94.81 169 ASP B N 1
ATOM 5837 C CA . ASP B 1 169 ? 1.271 -1.345 -25 1 94.81 169 ASP B CA 1
ATOM 5838 C C . ASP B 1 169 ? 2.645 -1.943 -25.297 1 94.81 169 ASP B C 1
ATOM 5840 O O . ASP B 1 169 ? 3.045 -2.928 -24.672 1 94.81 169 ASP B O 1
ATOM 5844 N N . ASP B 1 170 ? 3.357 -1.46 -26.234 1 93.81 170 ASP B N 1
ATOM 5845 C CA . ASP B 1 170 ? 4.574 -2.119 -26.688 1 93.81 170 ASP B CA 1
ATOM 5846 C C . ASP B 1 170 ? 5.766 -1.758 -25.812 1 93.81 170 ASP B C 1
ATOM 5848 O O . ASP B 1 170 ? 6.836 -2.361 -25.922 1 93.81 170 ASP B O 1
ATOM 5852 N N . VAL B 1 171 ? 5.613 -0.796 -24.922 1 95.88 171 VAL B N 1
ATOM 5853 C CA . VAL B 1 171 ? 6.719 -0.355 -24.078 1 95.88 171 VAL B CA 1
ATOM 5854 C C . VAL B 1 171 ? 6.961 -1.373 -22.969 1 95.88 171 VAL B C 1
ATOM 5856 O O . VAL B 1 171 ? 8.086 -1.837 -22.766 1 95.88 171 VAL B O 1
ATOM 5859 N N . ILE B 1 172 ? 5.926 -1.744 -22.266 1 96.94 172 ILE B N 1
ATOM 5860 C CA . ILE B 1 172 ? 5.914 -2.857 -21.328 1 96.94 172 ILE B CA 1
ATOM 5861 C C . ILE B 1 172 ? 4.793 -3.828 -21.688 1 96.94 172 ILE B C 1
ATOM 5863 O O . ILE B 1 172 ? 3.732 -3.828 -21.062 1 96.94 172 ILE B O 1
ATOM 5867 N N . PRO B 1 173 ? 5.043 -4.668 -22.594 1 95.81 173 PRO B N 1
ATOM 5868 C CA . PRO B 1 173 ? 3.961 -5.516 -23.094 1 95.81 173 PRO B CA 1
ATOM 5869 C C . PRO B 1 173 ? 3.477 -6.527 -22.047 1 95.81 173 PRO B C 1
ATOM 5871 O O . PRO B 1 173 ? 2.295 -6.883 -22.031 1 95.81 173 PRO B O 1
ATOM 5874 N N . GLY B 1 174 ? 4.441 -7.086 -21.203 1 96.12 174 GLY B N 1
ATOM 5875 C CA . GLY B 1 174 ? 4.039 -7.988 -20.141 1 96.12 174 GLY B CA 1
ATOM 5876 C C . GLY B 1 174 ? 4.453 -9.43 -20.391 1 96.12 174 GLY B C 1
ATOM 5877 O O . GLY B 1 174 ? 5.18 -9.719 -21.344 1 96.12 174 GLY B O 1
ATOM 5878 N N . ASN B 1 175 ? 4.129 -10.289 -19.422 1 98.25 175 ASN B N 1
ATOM 5879 C CA . ASN B 1 175 ? 4.246 -11.742 -19.453 1 98.25 175 ASN B CA 1
ATOM 5880 C C . ASN B 1 175 ? 5.707 -12.18 -19.547 1 98.25 175 ASN B C 1
ATOM 5882 O O . ASN B 1 175 ? 6.023 -13.164 -20.219 1 98.25 175 ASN B O 1
ATOM 5886 N N . TYR B 1 176 ? 6.566 -11.422 -18.938 1 98.56 176 TYR B N 1
ATOM 5887 C CA . TYR B 1 176 ? 7.98 -11.789 -18.969 1 98.56 176 TYR B CA 1
ATOM 5888 C C . TYR B 1 176 ? 8.203 -13.148 -18.312 1 98.56 176 TYR B C 1
ATOM 5890 O O . TYR B 1 176 ? 9.047 -13.93 -18.766 1 98.56 176 TYR B O 1
ATOM 5898 N N . GLY B 1 177 ? 7.457 -13.445 -17.219 1 98.81 177 GLY B N 1
ATOM 5899 C CA . GLY B 1 177 ? 7.551 -14.758 -16.594 1 98.81 177 GLY B CA 1
ATOM 5900 C C . GLY B 1 177 ? 7.188 -15.891 -17.531 1 98.81 177 GLY B C 1
ATOM 5901 O O . GLY B 1 177 ? 7.844 -16.938 -17.531 1 98.81 177 GLY B O 1
ATOM 5902 N N . LEU B 1 178 ? 6.164 -15.68 -18.344 1 98.88 178 LEU B N 1
ATOM 5903 C CA . LEU B 1 178 ? 5.754 -16.703 -19.297 1 98.88 178 LEU B CA 1
ATOM 5904 C C . LEU B 1 178 ? 6.734 -16.781 -20.453 1 98.88 178 LEU B C 1
ATOM 5906 O O . LEU B 1 178 ? 6.996 -17.875 -20.984 1 98.88 178 LEU B O 1
ATOM 5910 N N . LYS B 1 179 ? 7.266 -15.648 -20.891 1 98.69 179 LYS B N 1
ATOM 5911 C CA . LYS B 1 179 ? 8.289 -15.633 -21.922 1 98.69 179 LYS B CA 1
ATOM 5912 C C . LYS B 1 179 ? 9.562 -16.312 -21.453 1 98.69 179 LYS B C 1
ATOM 5914 O O . LYS B 1 179 ? 10.266 -16.953 -22.25 1 98.69 179 LYS B O 1
ATOM 5919 N N . ASP B 1 180 ? 9.891 -16.141 -20.141 1 98.88 180 ASP B N 1
ATOM 5920 C CA . ASP B 1 180 ? 10.984 -16.922 -19.578 1 98.88 180 ASP B CA 1
ATOM 5921 C C . ASP B 1 180 ? 10.75 -18.422 -19.766 1 98.88 180 ASP B C 1
ATOM 5923 O O . ASP B 1 180 ? 11.656 -19.156 -20.172 1 98.88 180 ASP B O 1
ATOM 5927 N N . GLN B 1 181 ? 9.562 -18.891 -19.531 1 98.94 181 GLN B N 1
ATOM 5928 C CA . GLN B 1 181 ? 9.219 -20.297 -19.672 1 98.94 181 GLN B CA 1
ATOM 5929 C C . GLN B 1 181 ? 9.367 -20.75 -21.125 1 98.94 181 GLN B C 1
ATOM 5931 O O . GLN B 1 181 ? 9.836 -21.859 -21.391 1 98.94 181 GLN B O 1
ATOM 5936 N N . VAL B 1 182 ? 8.992 -19.891 -22.062 1 98.81 182 VAL B N 1
ATOM 5937 C CA . VAL B 1 182 ? 9.148 -20.203 -23.484 1 98.81 182 VAL B CA 1
ATOM 5938 C C . VAL B 1 182 ? 10.625 -20.406 -23.812 1 98.81 182 VAL B C 1
ATOM 5940 O O . VAL B 1 182 ? 10.984 -21.359 -24.484 1 98.81 182 VAL B O 1
ATOM 5943 N N . LEU B 1 183 ? 11.422 -19.5 -23.297 1 98.81 183 LEU B N 1
ATOM 5944 C CA . LEU B 1 183 ? 12.844 -19.625 -23.594 1 98.81 183 LEU B CA 1
ATOM 5945 C C . LEU B 1 183 ? 13.422 -20.906 -23 1 98.81 183 LEU B C 1
ATOM 5947 O O . LEU B 1 183 ? 14.273 -21.547 -23.609 1 98.81 183 LEU B O 1
ATOM 5951 N N . ALA B 1 184 ? 12.992 -21.25 -21.828 1 98.88 184 ALA B N 1
ATOM 5952 C CA . ALA B 1 184 ? 13.422 -22.5 -21.219 1 98.88 184 ALA B CA 1
ATOM 5953 C C . ALA B 1 184 ? 12.992 -23.703 -22.062 1 98.88 184 ALA B C 1
ATOM 5955 O O . ALA B 1 184 ? 13.742 -24.672 -22.203 1 98.88 184 ALA B O 1
ATOM 5956 N N . LEU B 1 185 ? 11.789 -23.688 -22.594 1 98.94 185 LEU B N 1
ATOM 5957 C CA . LEU B 1 185 ? 11.305 -24.75 -23.453 1 98.94 185 LEU B CA 1
ATOM 5958 C C . LEU B 1 185 ? 12.125 -24.828 -24.734 1 98.94 185 LEU B C 1
ATOM 5960 O O . LEU B 1 185 ? 12.398 -25.922 -25.25 1 98.94 185 LEU B O 1
ATOM 5964 N N . ARG B 1 186 ? 12.469 -23.672 -25.266 1 98.75 186 ARG B N 1
ATOM 5965 C CA . ARG B 1 186 ? 13.352 -23.656 -26.438 1 98.75 186 ARG B CA 1
ATOM 5966 C C . ARG B 1 186 ? 14.703 -24.266 -26.094 1 98.75 186 ARG B C 1
ATOM 5968 O O . ARG B 1 186 ? 15.273 -25 -26.906 1 98.75 186 ARG B O 1
ATOM 5975 N N . TRP B 1 187 ? 15.211 -23.922 -24.953 1 98.69 187 TRP B N 1
ATOM 5976 C CA . TRP B 1 187 ? 16.453 -24.547 -24.484 1 98.69 187 TRP B CA 1
ATOM 5977 C C . TRP B 1 187 ? 16.328 -26.062 -24.469 1 98.69 187 TRP B C 1
ATOM 5979 O O . TRP B 1 187 ? 17.25 -26.766 -24.875 1 98.69 187 TRP B O 1
ATOM 5989 N N . VAL B 1 188 ? 15.234 -26.609 -24 1 98.81 188 VAL B N 1
ATOM 5990 C CA . VAL B 1 188 ? 14.984 -28.047 -23.969 1 98.81 188 VAL B CA 1
ATOM 5991 C C . VAL B 1 188 ? 15.023 -28.609 -25.375 1 98.81 188 VAL B C 1
ATOM 5993 O O . VAL B 1 188 ? 15.68 -29.625 -25.625 1 98.81 188 VAL B O 1
ATOM 5996 N N . GLN B 1 189 ? 14.383 -28 -26.312 1 98.56 189 GLN B N 1
ATOM 5997 C CA . GLN B 1 189 ? 14.367 -28.453 -27.688 1 98.56 189 GLN B CA 1
ATOM 5998 C C . GLN B 1 189 ? 15.781 -28.531 -28.266 1 98.56 189 GLN B C 1
ATOM 6000 O O . GLN B 1 189 ? 16.109 -29.469 -29 1 98.56 189 GLN B O 1
ATOM 6005 N N . GLU B 1 190 ? 16.578 -27.656 -27.859 1 98.19 190 GLU B N 1
ATOM 6006 C CA . GLU B 1 190 ? 17.906 -27.531 -28.453 1 98.19 190 GLU B CA 1
ATOM 6007 C C . GLU B 1 190 ? 18.906 -28.453 -27.766 1 98.19 190 GLU B C 1
ATOM 6009 O O . GLU B 1 190 ? 19.844 -28.938 -28.406 1 98.19 190 GLU B O 1
ATOM 6014 N N . ASN B 1 191 ? 18.672 -28.75 -26.484 1 98.5 191 ASN B N 1
ATOM 6015 C CA . ASN B 1 191 ? 19.812 -29.281 -25.75 1 98.5 191 ASN B CA 1
ATOM 6016 C C . ASN B 1 191 ? 19.469 -30.625 -25.078 1 98.5 191 ASN B C 1
ATOM 6018 O O . ASN B 1 191 ? 20.359 -31.375 -24.703 1 98.5 191 ASN B O 1
ATOM 6022 N N . ILE B 1 192 ? 18.234 -30.984 -24.938 1 98.69 192 ILE B N 1
ATOM 6023 C CA . ILE B 1 192 ? 17.859 -32 -23.969 1 98.69 192 ILE B CA 1
ATOM 6024 C C . ILE B 1 192 ? 18.359 -33.375 -24.438 1 98.69 192 ILE B C 1
ATOM 6026 O O . ILE B 1 192 ? 18.516 -34.281 -23.625 1 98.69 192 ILE B O 1
ATOM 6030 N N . ALA B 1 193 ? 18.562 -33.531 -25.719 1 98.62 193 ALA B N 1
ATOM 6031 C CA . ALA B 1 193 ? 19.062 -34.781 -26.25 1 98.62 193 ALA B CA 1
ATOM 6032 C C . ALA B 1 193 ? 20.438 -35.125 -25.656 1 98.62 193 ALA B C 1
ATOM 6034 O O . ALA B 1 193 ? 20.766 -36.281 -25.469 1 98.62 193 ALA B O 1
ATOM 6035 N N . LYS B 1 194 ? 21.234 -34.125 -25.344 1 98.38 194 LYS B N 1
ATOM 6036 C CA . LYS B 1 194 ? 22.562 -34.312 -24.766 1 98.38 194 LYS B CA 1
ATOM 6037 C C . LYS B 1 194 ? 22.469 -34.812 -23.328 1 98.38 194 LYS B C 1
ATOM 6039 O O . LYS B 1 194 ? 23.453 -35.312 -22.766 1 98.38 194 LYS B O 1
ATOM 6044 N N . PHE B 1 195 ? 21.312 -34.812 -22.781 1 98.69 195 PHE B N 1
ATOM 6045 C CA . PHE B 1 195 ? 21.078 -35.25 -21.422 1 98.69 195 PHE B CA 1
ATOM 6046 C C . PHE B 1 195 ? 20.266 -36.562 -21.422 1 98.69 195 PHE B C 1
ATOM 6048 O O . PHE B 1 195 ? 19.766 -36.969 -20.375 1 98.69 195 PHE B O 1
ATOM 6055 N N . GLY B 1 196 ? 20.047 -37.125 -22.594 1 98.56 196 GLY B N 1
ATOM 6056 C CA . GLY B 1 196 ? 19.328 -38.375 -22.703 1 98.56 196 GLY B CA 1
ATOM 6057 C C . GLY B 1 196 ? 17.844 -38.188 -22.875 1 98.56 196 GLY B C 1
ATOM 6058 O O . GLY B 1 196 ? 17.078 -39.156 -22.812 1 98.56 196 GLY B O 1
ATOM 6059 N N . GLY B 1 197 ? 17.406 -36.969 -23.094 1 98.75 197 GLY B N 1
ATOM 6060 C CA . GLY B 1 197 ? 15.992 -36.719 -23.312 1 98.75 197 GLY B CA 1
ATOM 6061 C C . GLY B 1 197 ? 15.602 -36.688 -24.781 1 98.75 197 GLY B C 1
ATOM 6062 O O . GLY B 1 197 ? 16.438 -36.469 -25.641 1 98.75 197 GLY B O 1
ATOM 6063 N N . ASP B 1 198 ? 14.352 -36.906 -25.062 1 98.75 198 ASP B N 1
ATOM 6064 C CA . ASP B 1 198 ? 13.789 -36.844 -26.406 1 98.75 198 ASP B CA 1
ATOM 6065 C C . ASP B 1 198 ? 13.055 -35.5 -26.625 1 98.75 198 ASP B C 1
ATOM 6067 O O . ASP B 1 198 ? 11.984 -35.281 -26.062 1 98.75 198 ASP B O 1
ATOM 6071 N N . PRO B 1 199 ? 13.539 -34.625 -27.438 1 98.5 199 PRO B N 1
ATOM 6072 C CA . PRO B 1 199 ? 12.875 -33.312 -27.641 1 98.5 199 PRO B CA 1
ATOM 6073 C C . PRO B 1 199 ? 11.5 -33.469 -28.297 1 98.5 199 PRO B C 1
ATOM 6075 O O . PRO B 1 199 ? 10.719 -32.5 -28.297 1 98.5 199 PRO B O 1
ATOM 6078 N N . ASP B 1 200 ? 11.18 -34.656 -28.812 1 98.25 200 ASP B N 1
ATOM 6079 C CA . ASP B 1 200 ? 9.891 -34.875 -29.469 1 98.25 200 ASP B CA 1
ATOM 6080 C C . ASP B 1 200 ? 8.883 -35.531 -28.516 1 98.25 200 ASP B C 1
ATOM 6082 O O . ASP B 1 200 ? 7.797 -35.906 -28.938 1 98.25 200 ASP B O 1
ATOM 6086 N N . GLN B 1 201 ? 9.234 -35.656 -27.297 1 98.38 201 GLN B N 1
ATOM 6087 C CA . GLN B 1 201 ? 8.359 -36.188 -26.25 1 98.38 201 GLN B CA 1
ATOM 6088 C C . GLN B 1 201 ? 8.453 -35.375 -24.984 1 98.38 201 GLN B C 1
ATOM 6090 O O . GLN B 1 201 ? 8.867 -35.875 -23.938 1 98.38 201 GLN B O 1
ATOM 6095 N N . VAL B 1 202 ? 8.039 -34.156 -25.094 1 98.94 202 VAL B N 1
ATOM 6096 C CA . VAL B 1 202 ? 8.102 -33.219 -23.984 1 98.94 202 VAL B CA 1
ATOM 6097 C C . VAL B 1 202 ? 6.703 -33.031 -23.391 1 98.94 202 VAL B C 1
ATOM 6099 O O . VAL B 1 202 ? 5.781 -32.625 -24.094 1 98.94 202 VAL B O 1
ATOM 6102 N N . THR B 1 203 ? 6.492 -33.375 -22.125 1 98.88 203 THR B N 1
ATOM 6103 C CA . THR B 1 203 ? 5.281 -33.125 -21.359 1 98.88 203 THR B CA 1
ATOM 6104 C C . THR B 1 203 ? 5.516 -31.984 -20.359 1 98.88 203 THR B C 1
ATOM 6106 O O . THR B 1 203 ? 6.359 -32.094 -19.469 1 98.88 203 THR B O 1
ATOM 6109 N N . ILE B 1 204 ? 4.785 -30.906 -20.531 1 98.94 204 ILE B N 1
ATOM 6110 C CA . ILE B 1 204 ? 4.852 -29.844 -19.531 1 98.94 204 ILE B CA 1
ATOM 6111 C C . ILE B 1 204 ? 3.787 -30.062 -18.453 1 98.94 204 ILE B C 1
ATOM 6113 O O . ILE B 1 204 ? 2.688 -30.531 -18.766 1 98.94 204 ILE B O 1
ATOM 6117 N N . PHE B 1 205 ? 4.125 -29.875 -17.203 1 98.88 205 PHE B N 1
ATOM 6118 C CA . PHE B 1 205 ? 3.152 -30 -16.125 1 98.88 205 PHE B CA 1
ATOM 6119 C C . PHE B 1 205 ? 3.451 -29.016 -15.008 1 98.88 205 PHE B C 1
ATOM 6121 O O . PHE B 1 205 ? 4.598 -28.594 -14.828 1 98.88 205 PHE B O 1
ATOM 6128 N N . GLY B 1 206 ? 2.469 -28.516 -14.32 1 98.75 206 GLY B N 1
ATOM 6129 C CA . GLY B 1 206 ? 2.611 -27.531 -13.266 1 98.75 206 GLY B CA 1
ATOM 6130 C C . GLY B 1 206 ? 1.409 -27.469 -12.336 1 98.75 206 GLY B C 1
ATOM 6131 O O . GLY B 1 206 ? 0.371 -28.078 -12.625 1 98.75 206 GLY B O 1
ATOM 6132 N N . GLU B 1 207 ? 1.563 -26.844 -11.211 1 98.5 207 GLU B N 1
ATOM 6133 C CA . GLU B 1 207 ? 0.559 -26.766 -10.156 1 98.5 207 GLU B CA 1
ATOM 6134 C C . GLU B 1 207 ? 0.162 -25.312 -9.883 1 98.5 207 GLU B C 1
ATOM 6136 O O . GLU B 1 207 ? 1.01 -24.422 -9.898 1 98.5 207 GLU B O 1
ATOM 6141 N N . SER B 1 208 ? -1.156 -25.062 -9.695 1 98.44 208 SER B N 1
ATOM 6142 C CA . SER B 1 208 ? -1.669 -23.734 -9.383 1 98.44 208 SER B CA 1
ATOM 6143 C C . SER B 1 208 ? -1.315 -22.734 -10.477 1 98.44 208 SER B C 1
ATOM 6145 O O . SER B 1 208 ? -1.652 -22.938 -11.641 1 98.44 208 SER B O 1
ATOM 6147 N N . ALA B 1 209 ? -0.449 -21.719 -10.188 1 98.69 209 ALA B N 1
ATOM 6148 C CA . ALA B 1 209 ? 0.013 -20.812 -11.234 1 98.69 209 ALA B CA 1
ATOM 6149 C C . ALA B 1 209 ? 0.824 -21.562 -12.289 1 98.69 209 ALA B C 1
ATOM 6151 O O . ALA B 1 209 ? 0.801 -21.203 -13.469 1 98.69 209 ALA B O 1
ATOM 6152 N N . GLY B 1 210 ? 1.491 -22.641 -11.867 1 98.81 210 GLY B N 1
ATOM 6153 C CA . GLY B 1 210 ? 2.162 -23.484 -12.836 1 98.81 210 GLY B CA 1
ATOM 6154 C C . GLY B 1 210 ? 1.201 -24.219 -13.758 1 98.81 210 GLY B C 1
ATOM 6155 O O . GLY B 1 210 ? 1.484 -24.406 -14.945 1 98.81 210 GLY B O 1
ATOM 6156 N N . GLY B 1 211 ? 0.094 -24.703 -13.141 1 98.94 211 GLY B N 1
ATOM 6157 C CA . GLY B 1 211 ? -0.955 -25.266 -13.977 1 98.94 211 GLY B CA 1
ATOM 6158 C C . GLY B 1 211 ? -1.545 -24.25 -14.945 1 98.94 211 GLY B C 1
ATOM 6159 O O . GLY B 1 211 ? -1.748 -24.562 -16.125 1 98.94 211 GLY B O 1
ATOM 6160 N N . ALA B 1 212 ? -1.782 -23.078 -14.469 1 98.88 212 ALA B N 1
ATOM 6161 C CA . ALA B 1 212 ? -2.258 -22 -15.344 1 98.88 212 ALA B CA 1
ATOM 6162 C C . ALA B 1 212 ? -1.235 -21.688 -16.438 1 98.88 212 ALA B C 1
ATOM 6164 O O . ALA B 1 212 ? -1.599 -21.484 -17.594 1 98.88 212 ALA B O 1
ATOM 6165 N N . SER B 1 213 ? 0.023 -21.672 -16.078 1 98.94 213 SER B N 1
ATOM 6166 C CA . SER B 1 213 ? 1.079 -21.453 -17.062 1 98.94 213 SER B CA 1
ATOM 6167 C C . SER B 1 213 ? 1.053 -22.547 -18.141 1 98.94 213 SER B C 1
ATOM 6169 O O . SER B 1 213 ? 1.13 -22.234 -19.328 1 98.94 213 SER B O 1
ATOM 6171 N N . THR B 1 214 ? 0.926 -23.766 -17.688 1 98.88 214 THR B N 1
ATOM 6172 C CA . THR B 1 214 ? 0.829 -24.875 -18.625 1 98.88 214 THR B CA 1
ATOM 6173 C C . THR B 1 214 ? -0.322 -24.672 -19.594 1 98.88 214 THR B C 1
ATOM 6175 O O . THR B 1 214 ? -0.16 -24.859 -20.797 1 98.88 214 THR B O 1
ATOM 6178 N N . GLY B 1 215 ? -1.439 -24.234 -19.062 1 98.88 215 GLY B N 1
ATOM 6179 C CA . GLY B 1 215 ? -2.578 -23.922 -19.906 1 98.88 215 GLY B CA 1
ATOM 6180 C C . GLY B 1 215 ? -2.328 -22.75 -20.844 1 98.88 215 GLY B C 1
ATOM 6181 O O . GLY B 1 215 ? -2.756 -22.766 -22 1 98.88 215 GLY B O 1
ATOM 6182 N N . TYR B 1 216 ? -1.663 -21.75 -20.375 1 98.88 216 TYR B N 1
ATOM 6183 C CA . TYR B 1 216 ? -1.341 -20.594 -21.203 1 98.88 216 TYR B CA 1
ATOM 6184 C C . TYR B 1 216 ? -0.42 -20.984 -22.359 1 98.88 216 TYR B C 1
ATOM 6186 O O . TYR B 1 216 ? -0.512 -20.438 -23.453 1 98.88 216 TYR B O 1
ATOM 6194 N N . HIS B 1 217 ? 0.471 -21.922 -22.125 1 98.88 217 HIS B N 1
ATOM 6195 C CA . HIS B 1 217 ? 1.309 -22.422 -23.219 1 98.88 217 HIS B CA 1
ATOM 6196 C C . HIS B 1 217 ? 0.468 -23.094 -24.297 1 98.88 217 HIS B C 1
ATOM 6198 O O . HIS B 1 217 ? 0.799 -23.031 -25.484 1 98.88 217 HIS B O 1
ATOM 6204 N N . LEU B 1 218 ? -0.654 -23.734 -23.938 1 98.75 218 LEU B N 1
ATOM 6205 C CA . LEU B 1 218 ? -1.578 -24.297 -24.906 1 98.75 218 LEU B CA 1
ATOM 6206 C C . LEU B 1 218 ? -2.195 -23.219 -25.781 1 98.75 218 LEU B C 1
ATOM 6208 O O . LEU B 1 218 ? -2.602 -23.469 -26.906 1 98.75 218 LEU B O 1
ATOM 6212 N N . LEU B 1 219 ? -2.236 -22 -25.25 1 98.19 219 LEU B N 1
ATOM 6213 C CA . LEU B 1 219 ? -2.936 -20.906 -25.922 1 98.19 219 LEU B CA 1
ATOM 6214 C C . LEU B 1 219 ? -1.947 -19.969 -26.609 1 98.19 219 LEU B C 1
ATOM 6216 O O . LEU B 1 219 ? -2.352 -19.031 -27.297 1 98.19 219 LEU B O 1
ATOM 6220 N N . SER B 1 220 ? -0.68 -20.156 -26.438 1 97.94 220 SER B N 1
ATOM 6221 C CA . SER B 1 220 ? 0.311 -19.203 -26.922 1 97.94 220 SER B CA 1
ATOM 6222 C C . SER B 1 220 ? 0.879 -19.609 -28.266 1 97.94 220 SER B C 1
ATOM 6224 O O . SER B 1 220 ? 1.364 -20.734 -28.422 1 97.94 220 SER B O 1
ATOM 6226 N N . PRO B 1 221 ? 0.926 -18.703 -29.188 1 95.44 221 PRO B N 1
ATOM 6227 C CA . PRO B 1 221 ? 1.609 -19.016 -30.453 1 95.44 221 PRO B CA 1
ATOM 6228 C C . PRO B 1 221 ? 3.117 -19.188 -30.281 1 95.44 221 PRO B C 1
ATOM 6230 O O . PRO B 1 221 ? 3.756 -19.891 -31.047 1 95.44 221 PRO B O 1
ATOM 6233 N N . LEU B 1 222 ? 3.658 -18.578 -29.234 1 96.38 222 LEU B N 1
ATOM 6234 C CA . LEU B 1 222 ? 5.098 -18.641 -29 1 96.38 222 LEU B CA 1
ATOM 6235 C C . LEU B 1 222 ? 5.516 -20.031 -28.531 1 96.38 222 LEU B C 1
ATOM 6237 O O . LEU B 1 222 ? 6.688 -20.406 -28.641 1 96.38 222 LEU B O 1
ATOM 6241 N N . SER B 1 223 ? 4.578 -20.797 -28.031 1 97.62 223 SER B N 1
ATOM 6242 C CA . SER B 1 223 ? 4.906 -22.078 -27.406 1 97.62 223 SER B CA 1
ATOM 6243 C C . SER B 1 223 ? 4.645 -23.234 -28.375 1 97.62 223 SER B C 1
ATOM 6245 O O . SER B 1 223 ? 4.992 -24.375 -28.094 1 97.62 223 SER B O 1
ATOM 6247 N N . LYS B 1 224 ? 4.047 -22.906 -29.5 1 96.88 224 LYS B N 1
ATOM 6248 C CA . LYS B 1 224 ? 3.646 -23.938 -30.453 1 96.88 224 LYS B CA 1
ATOM 6249 C C . LYS B 1 224 ? 4.84 -24.797 -30.891 1 96.88 224 LYS B C 1
ATOM 6251 O O . LYS B 1 224 ? 5.879 -24.25 -31.281 1 96.88 224 LYS B O 1
ATOM 6256 N N . GLY B 1 225 ? 4.668 -26.062 -30.719 1 98.19 225 GLY B N 1
ATOM 6257 C CA . GLY B 1 225 ? 5.672 -27 -31.203 1 98.19 225 GLY B CA 1
ATOM 6258 C C . GLY B 1 225 ? 6.754 -27.297 -30.172 1 98.19 225 GLY B C 1
ATOM 6259 O O . GLY B 1 225 ? 7.605 -28.156 -30.391 1 98.19 225 GLY B O 1
ATOM 6260 N N . LEU B 1 226 ? 6.668 -26.703 -28.984 1 98.81 226 LEU B N 1
ATOM 6261 C CA . LEU B 1 226 ? 7.75 -26.828 -28.016 1 98.81 226 LEU B CA 1
ATOM 6262 C C . LEU B 1 226 ? 7.457 -27.953 -27.031 1 98.81 226 LEU B C 1
ATOM 6264 O O . LEU B 1 226 ? 8.32 -28.344 -26.234 1 98.81 226 LEU B O 1
ATOM 6268 N N . PHE B 1 227 ? 6.281 -28.547 -27.047 1 98.88 227 PHE B N 1
ATOM 6269 C CA . PHE B 1 227 ? 5.871 -29.625 -26.172 1 98.88 227 PHE B CA 1
ATOM 6270 C C . PHE B 1 227 ? 4.828 -30.516 -26.844 1 98.88 227 PHE B C 1
ATOM 6272 O O . PHE B 1 227 ? 4.289 -30.141 -27.891 1 98.88 227 PHE B O 1
ATOM 6279 N N . HIS B 1 228 ? 4.512 -31.656 -26.172 1 98.69 228 HIS B N 1
ATOM 6280 C CA . HIS B 1 228 ? 3.73 -32.688 -26.859 1 98.69 228 HIS B CA 1
ATOM 6281 C C . HIS B 1 228 ? 2.588 -33.188 -25.984 1 98.69 228 HIS B C 1
ATOM 6283 O O . HIS B 1 228 ? 1.678 -33.844 -26.484 1 98.69 228 HIS B O 1
ATOM 6289 N N . LYS B 1 229 ? 2.633 -32.938 -24.75 1 98.81 229 LYS B N 1
ATOM 6290 C CA . LYS B 1 229 ? 1.574 -33.219 -23.781 1 98.81 229 LYS B CA 1
ATOM 6291 C C . LYS B 1 229 ? 1.577 -32.188 -22.641 1 98.81 229 LYS B C 1
ATOM 6293 O O . LYS B 1 229 ? 2.553 -31.453 -22.469 1 98.81 229 LYS B O 1
ATOM 6298 N N . ALA B 1 230 ? 0.433 -32.094 -21.906 1 98.88 230 ALA B N 1
ATOM 6299 C CA . ALA B 1 230 ? 0.334 -31.125 -20.844 1 98.88 230 ALA B CA 1
ATOM 6300 C C . ALA B 1 230 ? -0.451 -31.672 -19.656 1 98.88 230 ALA B C 1
ATOM 6302 O O . ALA B 1 230 ? -1.41 -32.438 -19.828 1 98.88 230 ALA B O 1
ATOM 6303 N N . ILE B 1 231 ? -0.059 -31.344 -18.438 1 98.94 231 ILE B N 1
ATOM 6304 C CA . ILE B 1 231 ? -0.784 -31.672 -17.219 1 98.94 231 ILE B CA 1
ATOM 6305 C C . ILE B 1 231 ? -1.021 -30.406 -16.406 1 98.94 231 ILE B C 1
ATOM 6307 O O . ILE B 1 231 ? -0.073 -29.797 -15.898 1 98.94 231 ILE B O 1
ATOM 6311 N N . LEU B 1 232 ? -2.252 -29.969 -16.297 1 98.88 232 LEU B N 1
ATOM 6312 C CA . LEU B 1 232 ? -2.645 -28.812 -15.508 1 98.88 232 LEU B CA 1
ATOM 6313 C C . LEU B 1 232 ? -3.162 -29.234 -14.141 1 98.88 232 LEU B C 1
ATOM 6315 O O . LEU B 1 232 ? -4.258 -29.797 -14.031 1 98.88 232 LEU B O 1
ATOM 6319 N N . GLN B 1 233 ? -2.389 -28.906 -13.094 1 98.88 233 GLN B N 1
ATOM 6320 C CA . GLN B 1 233 ? -2.77 -29.297 -11.734 1 98.88 233 GLN B CA 1
ATOM 6321 C C . GLN B 1 233 ? -3.287 -28.094 -10.945 1 98.88 233 GLN B C 1
ATOM 6323 O O . GLN B 1 233 ? -2.527 -27.172 -10.641 1 98.88 233 GLN B O 1
ATOM 6328 N N . SER B 1 234 ? -4.52 -28.016 -10.656 1 98.75 234 SER B N 1
ATOM 6329 C CA . SER B 1 234 ? -5.184 -27.062 -9.773 1 98.75 234 SER B CA 1
ATOM 6330 C C . SER B 1 234 ? -5.07 -25.641 -10.312 1 98.75 234 SER B C 1
ATOM 6332 O O . SER B 1 234 ? -4.922 -24.688 -9.547 1 98.75 234 SER B O 1
ATOM 6334 N N . GLY B 1 235 ? -5.004 -25.438 -11.641 1 98.69 235 GLY B N 1
ATOM 6335 C CA . GLY B 1 235 ? -4.945 -24.109 -12.242 1 98.69 235 GLY B CA 1
ATOM 6336 C C . GLY B 1 235 ? -5.023 -24.141 -13.758 1 98.69 235 GLY B C 1
ATOM 6337 O O . GLY B 1 235 ? -4.434 -25 -14.398 1 98.69 235 GLY B O 1
ATOM 6338 N N . THR B 1 236 ? -5.789 -23.266 -14.359 1 98.75 236 THR B N 1
ATOM 6339 C CA . THR B 1 236 ? -5.922 -23.078 -15.797 1 98.75 236 THR B CA 1
ATOM 6340 C C . THR B 1 236 ? -6.051 -21.609 -16.141 1 98.75 236 THR B C 1
ATOM 6342 O O . THR B 1 236 ? -6.305 -20.781 -15.266 1 98.75 236 THR B O 1
ATOM 6345 N N . PRO B 1 237 ? -5.895 -21.25 -17.406 1 98.56 237 PRO B N 1
ATOM 6346 C CA . PRO B 1 237 ? -6.074 -19.844 -17.812 1 98.56 237 PRO B CA 1
ATOM 6347 C C . PRO B 1 237 ? -7.508 -19.359 -17.625 1 98.56 237 PRO B C 1
ATOM 6349 O O . PRO B 1 237 ? -7.773 -18.156 -17.734 1 98.56 237 PRO B O 1
ATOM 6352 N N . LEU B 1 238 ? -8.438 -20.281 -17.297 1 98.19 238 LEU B N 1
ATOM 6353 C CA . LEU B 1 238 ? -9.836 -19.891 -17.156 1 98.19 238 LEU B CA 1
ATOM 6354 C C . LEU B 1 238 ? -10.211 -19.703 -15.688 1 98.19 238 LEU B C 1
ATOM 6356 O O . LEU B 1 238 ? -11.383 -19.484 -15.367 1 98.19 238 LEU B O 1
ATOM 6360 N N . CYS B 1 239 ? -9.266 -19.875 -14.797 1 98.31 239 CYS B N 1
ATOM 6361 C CA . CYS B 1 239 ? -9.492 -19.438 -13.422 1 98.31 239 CYS B CA 1
ATOM 6362 C C . CYS B 1 239 ? -9.547 -17.906 -13.336 1 98.31 239 CYS B C 1
ATOM 6364 O O . CYS B 1 239 ? -8.719 -17.219 -13.93 1 98.31 239 CYS B O 1
ATOM 6366 N N . ARG B 1 240 ? -10.461 -17.406 -12.555 1 97.38 240 ARG B N 1
ATOM 6367 C CA . ARG B 1 240 ? -10.648 -15.953 -12.461 1 97.38 240 ARG B CA 1
ATOM 6368 C C . ARG B 1 240 ? -9.414 -15.273 -11.891 1 97.38 240 ARG B C 1
ATOM 6370 O O . ARG B 1 240 ? -9.109 -14.133 -12.234 1 97.38 240 ARG B O 1
ATOM 6377 N N . TRP B 1 241 ? -8.641 -15.984 -11.078 1 97.38 241 TRP B N 1
ATOM 6378 C CA . TRP B 1 241 ? -7.434 -15.422 -10.477 1 97.38 241 TRP B CA 1
ATOM 6379 C C . TRP B 1 241 ? -6.285 -15.406 -11.477 1 97.38 241 TRP B C 1
ATOM 6381 O O . TRP B 1 241 ? -5.262 -14.758 -11.242 1 97.38 241 TRP B O 1
ATOM 6391 N N . ALA B 1 242 ? -6.391 -16.062 -12.648 1 98.25 242 ALA B N 1
ATOM 6392 C CA . ALA B 1 242 ? -5.289 -16.219 -13.594 1 98.25 242 ALA B CA 1
ATOM 6393 C C . ALA B 1 242 ? -5.48 -15.312 -14.805 1 98.25 242 ALA B C 1
ATOM 6395 O O . ALA B 1 242 ? -4.785 -15.461 -15.812 1 98.25 242 ALA B O 1
ATOM 6396 N N . VAL B 1 243 ? -6.438 -14.414 -14.797 1 95.81 243 VAL B N 1
ATOM 6397 C CA . VAL B 1 243 ? -6.707 -13.555 -15.945 1 95.81 243 VAL B CA 1
ATOM 6398 C C . VAL B 1 243 ? -6.992 -12.133 -15.469 1 95.81 243 VAL B C 1
ATOM 6400 O O . VAL B 1 243 ? -7.352 -11.922 -14.312 1 95.81 243 VAL B O 1
ATOM 6403 N N . ALA B 1 244 ? -6.781 -11.219 -16.297 1 94 244 ALA B N 1
ATOM 6404 C CA . ALA B 1 244 ? -7.145 -9.828 -16.031 1 94 244 ALA B CA 1
ATOM 6405 C C . ALA B 1 244 ? -8 -9.258 -17.156 1 94 244 ALA B C 1
ATOM 6407 O O . ALA B 1 244 ? -7.754 -9.523 -18.328 1 94 244 ALA B O 1
ATOM 6408 N N . PRO B 1 245 ? -9.07 -8.539 -16.797 1 94.19 245 PRO B N 1
ATOM 6409 C CA . PRO B 1 245 ? -9.75 -7.805 -17.859 1 94.19 245 PRO B CA 1
ATOM 6410 C C . PRO B 1 245 ? -8.852 -6.762 -18.531 1 94.19 245 PRO B C 1
ATOM 6412 O O . PRO B 1 245 ? -7.93 -6.242 -17.891 1 94.19 245 PRO B O 1
ATOM 6415 N N . PRO B 1 246 ? -9.172 -6.473 -19.797 1 93.5 246 PRO B N 1
ATOM 6416 C CA . PRO B 1 246 ? -8.383 -5.445 -20.484 1 93.5 246 PRO B CA 1
ATOM 6417 C C . PRO B 1 246 ? -8.352 -4.121 -19.719 1 93.5 246 PRO B C 1
ATOM 6419 O O . PRO B 1 246 ? -9.391 -3.66 -19.234 1 93.5 246 PRO B O 1
ATOM 6422 N N . GLY B 1 247 ? -7.172 -3.555 -19.547 1 95.06 247 GLY B N 1
ATOM 6423 C CA . GLY B 1 247 ? -7.02 -2.236 -18.953 1 95.06 247 GLY B CA 1
ATOM 6424 C C . GLY B 1 247 ? -6.648 -2.281 -17.484 1 95.06 247 GLY B C 1
ATOM 6425 O O . GLY B 1 247 ? -6.098 -1.319 -16.953 1 95.06 247 GLY B O 1
ATOM 6426 N N . LEU B 1 248 ? -6.969 -3.32 -16.781 1 96.31 248 LEU B N 1
ATOM 6427 C CA . LEU B 1 248 ? -6.762 -3.379 -15.336 1 96.31 248 LEU B CA 1
ATOM 6428 C C . LEU B 1 248 ? -5.273 -3.342 -15 1 96.31 248 LEU B C 1
ATOM 6430 O O . LEU B 1 248 ? -4.852 -2.588 -14.117 1 96.31 248 LEU B O 1
ATOM 6434 N N . ILE B 1 249 ? -4.465 -4.152 -15.664 1 97.88 249 ILE B N 1
ATOM 6435 C CA . ILE B 1 249 ? -3.051 -4.266 -15.32 1 97.88 249 ILE B CA 1
ATOM 6436 C C . ILE B 1 249 ? -2.326 -2.973 -15.688 1 97.88 249 ILE B C 1
ATOM 6438 O O . ILE B 1 249 ? -1.4 -2.555 -14.984 1 97.88 249 ILE B O 1
ATOM 6442 N N . ARG B 1 250 ? -2.744 -2.314 -16.781 1 97.56 250 ARG B N 1
ATOM 6443 C CA . ARG B 1 250 ? -2.213 -0.987 -17.078 1 97.56 250 ARG B CA 1
ATOM 6444 C C . ARG B 1 250 ? -2.455 -0.029 -15.922 1 97.56 250 ARG B C 1
ATOM 6446 O O . ARG B 1 250 ? -1.535 0.664 -15.484 1 97.56 250 ARG B O 1
ATOM 6453 N N . LYS B 1 251 ? -3.703 0.03 -15.414 1 97.69 251 LYS B N 1
ATOM 6454 C CA . LYS B 1 251 ? -4.039 0.907 -14.297 1 97.69 251 LYS B CA 1
ATOM 6455 C C . LYS B 1 251 ? -3.223 0.558 -13.055 1 97.69 251 LYS B C 1
ATOM 6457 O O . LYS B 1 251 ? -2.75 1.448 -12.344 1 97.69 251 LYS B O 1
ATOM 6462 N N . ARG B 1 252 ? -3.078 -0.71 -12.789 1 98.38 252 ARG B N 1
ATOM 6463 C CA . ARG B 1 252 ? -2.283 -1.138 -11.641 1 98.38 252 ARG B CA 1
ATOM 6464 C C . ARG B 1 252 ? -0.818 -0.752 -11.82 1 98.38 252 ARG B C 1
ATOM 6466 O O . ARG B 1 252 ? -0.158 -0.35 -10.859 1 98.38 252 ARG B O 1
ATOM 6473 N N . THR B 1 253 ? -0.306 -0.895 -13.039 1 98.69 253 THR B N 1
ATOM 6474 C CA . THR B 1 253 ? 1.072 -0.512 -13.328 1 98.69 253 THR B CA 1
ATOM 6475 C C . THR B 1 253 ? 1.272 0.986 -13.117 1 98.69 253 THR B C 1
ATOM 6477 O O . THR B 1 253 ? 2.27 1.407 -12.523 1 98.69 253 THR B O 1
ATOM 6480 N N . GLU B 1 254 ? 0.338 1.759 -13.547 1 98.25 254 GLU B N 1
ATOM 6481 C CA . GLU B 1 254 ? 0.387 3.197 -13.312 1 98.25 254 GLU B CA 1
ATOM 6482 C C . GLU B 1 254 ? 0.334 3.514 -11.82 1 98.25 254 GLU B C 1
ATOM 6484 O O . GLU B 1 254 ? 1.043 4.402 -11.344 1 98.25 254 GLU B O 1
ATOM 6489 N N . ALA B 1 255 ? -0.5 2.82 -11.117 1 98.44 255 ALA B N 1
ATOM 6490 C CA . ALA B 1 255 ? -0.569 3.01 -9.672 1 98.44 255 ALA B CA 1
ATOM 6491 C C . ALA B 1 255 ? 0.762 2.668 -9.008 1 98.44 255 ALA B C 1
ATOM 6493 O O . ALA B 1 255 ? 1.203 3.363 -8.086 1 98.44 255 ALA B O 1
ATOM 6494 N N . VAL B 1 256 ? 1.425 1.563 -9.469 1 98.44 256 VAL B N 1
ATOM 6495 C CA . VAL B 1 256 ? 2.754 1.204 -8.984 1 98.44 256 VAL B CA 1
ATOM 6496 C C . VAL B 1 256 ? 3.711 2.377 -9.18 1 98.44 256 VAL B C 1
ATOM 6498 O O . VAL B 1 256 ? 4.445 2.748 -8.266 1 98.44 256 VAL B O 1
ATOM 6501 N N . ALA B 1 257 ? 3.689 2.943 -10.367 1 98.06 257 ALA B N 1
ATOM 6502 C CA . ALA B 1 257 ? 4.57 4.062 -10.688 1 98.06 257 ALA B CA 1
ATOM 6503 C C . ALA B 1 257 ? 4.285 5.262 -9.789 1 98.06 257 ALA B C 1
ATOM 6505 O O . ALA B 1 257 ? 5.211 5.926 -9.312 1 98.06 257 ALA B O 1
ATOM 6506 N N . VAL B 1 258 ? 3.025 5.504 -9.492 1 97.38 258 VAL B N 1
ATOM 6507 C CA . VAL B 1 258 ? 2.627 6.625 -8.648 1 97.38 258 VAL B CA 1
ATOM 6508 C C . VAL B 1 258 ? 3.166 6.422 -7.234 1 97.38 258 VAL B C 1
ATOM 6510 O O . VAL B 1 258 ? 3.783 7.328 -6.664 1 97.38 258 VAL B O 1
ATOM 6513 N N . ILE B 1 259 ? 2.988 5.297 -6.688 1 96.94 259 ILE B N 1
ATOM 6514 C CA . ILE B 1 259 ? 3.416 5.008 -5.324 1 96.94 259 ILE B CA 1
ATOM 6515 C C . ILE B 1 259 ? 4.941 5.055 -5.238 1 96.94 259 ILE B C 1
ATOM 6517 O O . ILE B 1 259 ? 5.496 5.5 -4.23 1 96.94 259 ILE B O 1
ATOM 6521 N N . ALA B 1 260 ? 5.578 4.645 -6.336 1 95.69 260 ALA B N 1
ATOM 6522 C CA . ALA B 1 260 ? 7.039 4.641 -6.371 1 95.69 260 ALA B CA 1
ATOM 6523 C C . ALA B 1 260 ? 7.59 6.059 -6.516 1 95.69 260 ALA B C 1
ATOM 6525 O O . ALA B 1 260 ? 8.805 6.266 -6.473 1 95.69 260 ALA B O 1
ATOM 6526 N N . GLY B 1 261 ? 6.746 6.996 -6.73 1 92.56 261 GLY B N 1
ATOM 6527 C CA . GLY B 1 261 ? 7.168 8.383 -6.844 1 92.56 261 GLY B CA 1
ATOM 6528 C C . GLY B 1 261 ? 7.637 8.75 -8.234 1 92.56 261 GLY B C 1
ATOM 6529 O O . GLY B 1 261 ? 8.367 9.734 -8.414 1 92.56 261 GLY B O 1
ATOM 6530 N N . CYS B 1 262 ? 7.246 7.953 -9.266 1 93.38 262 CYS B N 1
ATOM 6531 C CA . CYS B 1 262 ? 7.625 8.242 -10.641 1 93.38 262 CYS B CA 1
ATOM 6532 C C . CYS B 1 262 ? 6.82 9.422 -11.195 1 93.38 262 CYS B C 1
ATOM 6534 O O . CYS B 1 262 ? 5.625 9.539 -10.922 1 93.38 262 CYS B O 1
ATOM 6536 N N . HIS B 1 263 ? 7.5 10.273 -11.82 1 88.94 263 HIS B N 1
ATOM 6537 C CA . HIS B 1 263 ? 6.848 11.273 -12.664 1 88.94 263 HIS B CA 1
ATOM 6538 C C . HIS B 1 263 ? 6.719 10.781 -14.102 1 88.94 263 HIS B C 1
ATOM 6540 O O . HIS B 1 263 ? 7.719 10.461 -14.742 1 88.94 263 HIS B O 1
ATOM 6546 N N . PHE B 1 264 ? 5.395 10.719 -14.531 1 93.69 264 PHE B N 1
ATOM 6547 C CA . PHE B 1 264 ? 5.273 10.148 -15.867 1 93.69 264 PHE B CA 1
ATOM 6548 C C . PHE B 1 264 ? 4.035 10.688 -16.578 1 93.69 264 PHE B C 1
ATOM 6550 O O . PHE B 1 264 ? 3.039 11.016 -15.93 1 93.69 264 PHE B O 1
ATOM 6557 N N . ASN B 1 265 ? 4.16 10.828 -17.906 1 93.44 265 ASN B N 1
ATOM 6558 C CA . ASN B 1 265 ? 3.039 11.07 -18.812 1 93.44 265 ASN B CA 1
ATOM 6559 C C . ASN B 1 265 ? 2.967 10.008 -19.906 1 93.44 265 ASN B C 1
ATOM 6561 O O . ASN B 1 265 ? 1.99 9.953 -20.656 1 93.44 265 ASN B O 1
ATOM 6565 N N . THR B 1 266 ? 4.062 9.188 -19.969 1 96.94 266 THR B N 1
ATOM 6566 C CA . THR B 1 266 ? 4.141 8.141 -20.984 1 96.94 266 THR B CA 1
ATOM 6567 C C . THR B 1 266 ? 4.578 6.82 -20.359 1 96.94 266 THR B C 1
ATOM 6569 O O . THR B 1 266 ? 5.133 6.797 -19.266 1 96.94 266 THR B O 1
ATOM 6572 N N . SER B 1 267 ? 4.324 5.715 -21.078 1 97.75 267 SER B N 1
ATOM 6573 C CA . SER B 1 267 ? 4.77 4.398 -20.641 1 97.75 267 SER B CA 1
ATOM 6574 C C . SER B 1 267 ? 6.293 4.328 -20.562 1 97.75 267 SER B C 1
ATOM 6576 O O . SER B 1 267 ? 6.844 3.637 -19.703 1 97.75 267 SER B O 1
ATOM 6578 N N . GLU B 1 268 ? 6.973 5.039 -21.484 1 97.81 268 GLU B N 1
ATOM 6579 C CA . GLU B 1 268 ? 8.43 5.051 -21.484 1 97.81 268 GLU B CA 1
ATOM 6580 C C . GLU B 1 268 ? 8.984 5.656 -20.203 1 97.81 268 GLU B C 1
ATOM 6582 O O . GLU B 1 268 ? 9.977 5.164 -19.656 1 97.81 268 GLU B O 1
ATOM 6587 N N . GLU B 1 269 ? 8.344 6.715 -19.734 1 96.31 269 GLU B N 1
ATOM 6588 C CA . GLU B 1 269 ? 8.781 7.344 -18.484 1 96.31 269 GLU B CA 1
ATOM 6589 C C . GLU B 1 269 ? 8.57 6.414 -17.297 1 96.31 269 GLU B C 1
ATOM 6591 O O . GLU B 1 269 ? 9.391 6.387 -16.375 1 96.31 269 GLU B O 1
ATOM 6596 N N . ILE B 1 270 ? 7.484 5.688 -17.328 1 97.88 270 ILE B N 1
ATOM 6597 C CA . ILE B 1 270 ? 7.238 4.691 -16.281 1 97.88 270 ILE B CA 1
ATOM 6598 C C . ILE B 1 270 ? 8.352 3.646 -16.297 1 97.88 270 ILE B C 1
ATOM 6600 O O . ILE B 1 270 ? 8.945 3.346 -15.258 1 97.88 270 ILE B O 1
ATOM 6604 N N . LEU B 1 271 ? 8.648 3.105 -17.484 1 98.06 271 LEU B N 1
ATOM 6605 C CA . LEU B 1 271 ? 9.672 2.08 -17.625 1 98.06 271 LEU B CA 1
ATOM 6606 C C . LEU B 1 271 ? 11.016 2.578 -17.109 1 98.06 271 LEU B C 1
ATOM 6608 O O . LEU B 1 271 ? 11.695 1.883 -16.359 1 98.06 271 LEU B O 1
ATOM 6612 N N . ASN B 1 272 ? 11.398 3.768 -17.5 1 95.62 272 ASN B N 1
ATOM 6613 C CA . ASN B 1 272 ? 12.688 4.328 -17.109 1 95.62 272 ASN B CA 1
ATOM 6614 C C . ASN B 1 272 ? 12.781 4.512 -15.594 1 95.62 272 ASN B C 1
ATOM 6616 O O . ASN B 1 272 ? 13.82 4.242 -15 1 95.62 272 ASN B O 1
ATOM 6620 N N . CYS B 1 273 ? 11.727 4.965 -15.008 1 94.25 273 CYS B N 1
ATOM 6621 C CA . CYS B 1 273 ? 11.688 5.145 -13.555 1 94.25 273 CYS B CA 1
ATOM 6622 C C . CYS B 1 273 ? 11.805 3.809 -12.836 1 94.25 273 CYS B C 1
ATOM 6624 O O . CYS B 1 273 ? 12.633 3.654 -11.938 1 94.25 273 CYS B O 1
ATOM 6626 N N . LEU B 1 274 ? 11.039 2.791 -13.242 1 96.5 274 LEU B N 1
ATOM 6627 C CA . LEU B 1 274 ? 11 1.491 -12.578 1 96.5 274 LEU B CA 1
ATOM 6628 C C . LEU B 1 274 ? 12.344 0.78 -12.703 1 96.5 274 LEU B C 1
ATOM 6630 O O . LEU B 1 274 ? 12.758 0.064 -11.789 1 96.5 274 LEU B O 1
ATOM 6634 N N . LYS B 1 275 ? 13.031 0.952 -13.797 1 96.38 275 LYS B N 1
ATOM 6635 C CA . LYS B 1 275 ? 14.32 0.317 -14.023 1 96.38 275 LYS B CA 1
ATOM 6636 C C . LYS B 1 275 ? 15.359 0.803 -13.016 1 96.38 275 LYS B C 1
ATOM 6638 O O . LYS B 1 275 ? 16.359 0.124 -12.766 1 96.38 275 LYS B O 1
ATOM 6643 N N . GLN B 1 276 ? 15.102 1.941 -12.406 1 91.81 276 GLN B N 1
ATOM 6644 C CA . GLN B 1 276 ? 16.094 2.537 -11.531 1 91.81 276 GLN B CA 1
ATOM 6645 C C . GLN B 1 276 ? 15.852 2.152 -10.078 1 91.81 276 GLN B C 1
ATOM 6647 O O . GLN B 1 276 ? 16.688 2.404 -9.211 1 91.81 276 GLN B O 1
ATOM 6652 N N . LEU B 1 277 ? 14.789 1.546 -9.789 1 94.25 277 LEU B N 1
ATOM 6653 C CA . LEU B 1 277 ? 14.43 1.243 -8.414 1 94.25 277 LEU B CA 1
ATOM 6654 C C . LEU B 1 277 ? 15.172 0.011 -7.91 1 94.25 277 LEU B C 1
ATOM 6656 O O . LEU B 1 277 ? 15.422 -0.925 -8.68 1 94.25 277 LEU B O 1
ATOM 6660 N N . PRO B 1 278 ? 15.484 -0.025 -6.582 1 94.62 278 PRO B N 1
ATOM 6661 C CA . PRO B 1 278 ? 16.031 -1.268 -6.027 1 94.62 278 PRO B CA 1
ATOM 6662 C C . PRO B 1 278 ? 15.047 -2.436 -6.133 1 94.62 278 PRO B C 1
ATOM 6664 O O . PRO B 1 278 ? 13.844 -2.252 -5.957 1 94.62 278 PRO B O 1
ATOM 6667 N N . ALA B 1 279 ? 15.586 -3.617 -6.328 1 96.62 279 ALA B N 1
ATOM 6668 C CA . ALA B 1 279 ? 14.766 -4.809 -6.527 1 96.62 279 ALA B CA 1
ATOM 6669 C C . ALA B 1 279 ? 13.875 -5.066 -5.312 1 96.62 279 ALA B C 1
ATOM 6671 O O . ALA B 1 279 ? 12.695 -5.395 -5.461 1 96.62 279 ALA B O 1
ATOM 6672 N N . ASN B 1 280 ? 14.469 -4.91 -4.121 1 95.56 280 ASN B N 1
ATOM 6673 C CA . ASN B 1 280 ? 13.695 -5.164 -2.916 1 95.56 280 ASN B CA 1
ATOM 6674 C C . ASN B 1 280 ? 12.492 -4.227 -2.812 1 95.56 280 ASN B C 1
ATOM 6676 O O . ASN B 1 280 ? 11.422 -4.629 -2.363 1 95.56 280 ASN B O 1
ATOM 6680 N N . TYR B 1 281 ? 12.656 -2.975 -3.258 1 95.06 281 TYR B N 1
ATOM 6681 C CA . TYR B 1 281 ? 11.555 -2.021 -3.197 1 95.06 281 TYR B CA 1
ATOM 6682 C C . TYR B 1 281 ? 10.461 -2.389 -4.191 1 95.06 281 TYR B C 1
ATOM 6684 O O . TYR B 1 281 ? 9.273 -2.24 -3.902 1 95.06 281 TYR B O 1
ATOM 6692 N N . ILE B 1 282 ? 10.836 -2.863 -5.34 1 97 282 ILE B N 1
ATOM 6693 C CA . ILE B 1 282 ? 9.859 -3.291 -6.34 1 97 282 ILE B CA 1
ATOM 6694 C C . ILE B 1 282 ? 9.008 -4.422 -5.781 1 97 282 ILE B C 1
ATOM 6696 O O . ILE B 1 282 ? 7.789 -4.441 -5.973 1 97 282 ILE B O 1
ATOM 6700 N N . VAL B 1 283 ? 9.633 -5.348 -5.031 1 97 283 VAL B N 1
ATOM 6701 C CA . VAL B 1 283 ? 8.898 -6.441 -4.41 1 97 283 VAL B CA 1
ATOM 6702 C C . VAL B 1 283 ? 7.906 -5.883 -3.389 1 97 283 VAL B C 1
ATOM 6704 O O . VAL B 1 283 ? 6.758 -6.32 -3.324 1 97 283 VAL B O 1
ATOM 6707 N N . GLU B 1 284 ? 8.281 -4.902 -2.643 1 94.94 284 GLU B N 1
ATOM 6708 C CA . GLU B 1 284 ? 7.426 -4.301 -1.623 1 94.94 284 GLU B CA 1
ATOM 6709 C C . GLU B 1 284 ? 6.227 -3.6 -2.252 1 94.94 284 GLU B C 1
ATOM 6711 O O . GLU B 1 284 ? 5.137 -3.586 -1.673 1 94.94 284 GLU B O 1
ATOM 6716 N N . LEU B 1 285 ? 6.453 -2.99 -3.43 1 96.69 285 LEU B N 1
ATOM 6717 C CA . LEU B 1 285 ? 5.387 -2.268 -4.113 1 96.69 285 LEU B CA 1
ATOM 6718 C C . LEU B 1 285 ? 4.219 -3.195 -4.434 1 96.69 285 LEU B C 1
ATOM 6720 O O . LEU B 1 285 ? 3.059 -2.787 -4.359 1 96.69 285 LEU B O 1
ATOM 6724 N N . HIS B 1 286 ? 4.504 -4.41 -4.758 1 94.81 286 HIS B N 1
ATOM 6725 C CA . HIS B 1 286 ? 3.469 -5.398 -5.047 1 94.81 286 HIS B CA 1
ATOM 6726 C C . HIS B 1 286 ? 2.529 -5.574 -3.859 1 94.81 286 HIS B C 1
ATOM 6728 O O . HIS B 1 286 ? 1.311 -5.656 -4.035 1 94.81 286 HIS B O 1
ATOM 6734 N N . ASN B 1 287 ? 3.041 -5.559 -2.705 1 91.31 287 ASN B N 1
ATOM 6735 C CA . ASN B 1 287 ? 2.299 -5.844 -1.482 1 91.31 287 ASN B CA 1
ATOM 6736 C C . ASN B 1 287 ? 1.335 -4.711 -1.137 1 91.31 287 ASN B C 1
ATOM 6738 O O . ASN B 1 287 ? 0.391 -4.906 -0.369 1 91.31 287 ASN B O 1
ATOM 6742 N N . LYS B 1 288 ? 1.559 -3.609 -1.687 1 94.19 288 LYS B N 1
ATOM 6743 C CA . LYS B 1 288 ? 0.731 -2.443 -1.396 1 94.19 288 LYS B CA 1
ATOM 6744 C C . LYS B 1 288 ? -0.65 -2.576 -2.033 1 94.19 288 LYS B C 1
ATOM 6746 O O . LYS B 1 288 ? -1.57 -1.83 -1.694 1 94.19 288 LYS B O 1
ATOM 6751 N N . PHE B 1 289 ? -0.914 -3.553 -2.852 1 95.5 289 PHE B N 1
ATOM 6752 C CA . PHE B 1 289 ? -2.154 -3.66 -3.611 1 95.5 289 PHE B CA 1
ATOM 6753 C C . PHE B 1 289 ? -3.102 -4.66 -2.961 1 95.5 289 PHE B C 1
ATOM 6755 O O . PHE B 1 289 ? -4.207 -4.887 -3.453 1 95.5 289 PHE B O 1
ATOM 6762 N N . VAL B 1 290 ? -2.697 -5.227 -1.794 1 93.81 290 VAL B N 1
ATOM 6763 C CA . VAL B 1 290 ? -3.586 -6.117 -1.056 1 93.81 290 VAL B CA 1
ATOM 6764 C C . VAL B 1 290 ? -4.703 -5.309 -0.402 1 93.81 290 VAL B C 1
ATOM 6766 O O . VAL B 1 290 ? -4.461 -4.223 0.129 1 93.81 290 VAL B O 1
ATOM 6769 N N . GLU B 1 291 ? -5.906 -5.797 -0.525 1 93.38 291 GLU B N 1
ATOM 6770 C CA . GLU B 1 291 ? -7.074 -5.105 0.007 1 93.38 291 GLU B CA 1
ATOM 6771 C C . GLU B 1 291 ? -7.445 -5.633 1.391 1 93.38 291 GLU B C 1
ATOM 6773 O O . GLU B 1 291 ? -7.945 -4.883 2.232 1 93.38 291 GLU B O 1
ATOM 6778 N N . TRP B 1 292 ? -7.285 -6.914 1.615 1 92.88 292 TRP B N 1
ATOM 6779 C CA . TRP B 1 292 ? -7.703 -7.582 2.846 1 92.88 292 TRP B CA 1
ATOM 6780 C C . TRP B 1 292 ? -6.793 -8.766 3.158 1 92.88 292 TRP B C 1
ATOM 6782 O O . TRP B 1 292 ? -6.734 -9.734 2.395 1 92.88 292 TRP B O 1
ATOM 6792 N N . VAL B 1 293 ? -5.965 -8.602 4.242 1 89.25 293 VAL B N 1
ATOM 6793 C CA . VAL B 1 293 ? -5.02 -9.625 4.691 1 89.25 293 VAL B CA 1
ATOM 6794 C C . VAL B 1 293 ? -4.012 -9.914 3.578 1 89.25 293 VAL B C 1
ATOM 6796 O O . VAL B 1 293 ? -3.07 -9.148 3.367 1 89.25 293 VAL B O 1
ATOM 6799 N N . ASN B 1 294 ? -4.266 -10.891 2.68 1 91.06 294 ASN B N 1
ATOM 6800 C CA . ASN B 1 294 ? -3.393 -11.227 1.559 1 91.06 294 ASN B CA 1
ATOM 6801 C C . ASN B 1 294 ? -4.18 -11.367 0.26 1 91.06 294 ASN B C 1
ATOM 6803 O O . ASN B 1 294 ? -3.729 -12.031 -0.675 1 91.06 294 ASN B O 1
ATOM 6807 N N . HIS B 1 295 ? -5.387 -10.672 0.211 1 94.94 295 HIS B N 1
ATOM 6808 C CA . HIS B 1 295 ? -6.258 -10.789 -0.954 1 94.94 295 HIS B CA 1
ATOM 6809 C C . HIS B 1 295 ? -6.469 -9.43 -1.62 1 94.94 295 HIS B C 1
ATOM 6811 O O . HIS B 1 295 ? -6.547 -8.406 -0.939 1 94.94 295 HIS B O 1
ATOM 6817 N N . PRO B 1 296 ? -6.664 -9.422 -2.922 1 94.75 296 PRO B N 1
ATOM 6818 C CA . PRO B 1 296 ? -6.562 -10.578 -3.811 1 94.75 296 PRO B CA 1
ATOM 6819 C C . PRO B 1 296 ? -5.168 -11.203 -3.811 1 94.75 296 PRO B C 1
ATOM 6821 O O . PRO B 1 296 ? -4.168 -10.484 -3.727 1 94.75 296 PRO B O 1
ATOM 6824 N N . CYS B 1 297 ? -5.172 -12.461 -3.908 1 93 297 CYS B N 1
ATOM 6825 C CA . CYS B 1 297 ? -3.91 -13.18 -3.773 1 93 297 CYS B CA 1
ATOM 6826 C C . CYS B 1 297 ? -3.072 -13.055 -5.039 1 93 297 CYS B C 1
ATOM 6828 O O . CYS B 1 297 ? -1.857 -13.258 -5.008 1 93 297 CYS B O 1
ATOM 6830 N N . ILE B 1 298 ? -3.697 -12.797 -6.121 1 96.94 298 ILE B N 1
ATOM 6831 C CA . ILE B 1 298 ? -3.012 -12.547 -7.383 1 96.94 298 ILE B CA 1
ATOM 6832 C C . ILE B 1 298 ? -3.377 -11.156 -7.898 1 96.94 298 ILE B C 1
ATOM 6834 O O . ILE B 1 298 ? -4.543 -10.891 -8.211 1 96.94 298 ILE B O 1
ATOM 6838 N N . ILE B 1 299 ? -2.416 -10.312 -8.023 1 97.06 299 ILE B N 1
ATOM 6839 C CA . ILE B 1 299 ? -2.646 -8.914 -8.352 1 97.06 299 ILE B CA 1
ATOM 6840 C C . ILE B 1 299 ? -2.242 -8.656 -9.805 1 97.06 299 ILE B C 1
ATOM 6842 O O . ILE B 1 299 ? -2.914 -7.906 -10.523 1 97.06 299 ILE B O 1
ATOM 6846 N N . PHE B 1 300 ? -1.209 -9.336 -10.281 1 97.94 300 PHE B N 1
ATOM 6847 C CA . PHE B 1 300 ? -0.707 -9.156 -11.641 1 97.94 300 PHE B CA 1
ATOM 6848 C C . PHE B 1 300 ? -0.703 -10.477 -12.398 1 97.94 300 PHE B C 1
ATOM 6850 O O . PHE B 1 300 ? 0.352 -11.094 -12.578 1 97.94 300 PHE B O 1
ATOM 6857 N N . PRO B 1 301 ? -1.856 -10.914 -12.859 1 98.06 301 PRO B N 1
ATOM 6858 C CA . PRO B 1 301 ? -1.914 -12.102 -13.719 1 98.06 301 PRO B CA 1
ATOM 6859 C C . PRO B 1 301 ? -1.498 -11.805 -15.156 1 98.06 301 PRO B C 1
ATOM 6861 O O . PRO B 1 301 ? -1.223 -10.656 -15.5 1 98.06 301 PRO B O 1
ATOM 6864 N N . PRO B 1 302 ? -1.387 -12.828 -16.016 1 98.19 302 PRO B N 1
ATOM 6865 C CA . PRO B 1 302 ? -1.027 -12.633 -17.422 1 98.19 302 PRO B CA 1
ATOM 6866 C C . PRO B 1 302 ? -1.991 -11.703 -18.156 1 98.19 302 PRO B C 1
ATOM 6868 O O . PRO B 1 302 ? -3.164 -11.609 -17.797 1 98.19 302 PRO B O 1
ATOM 6871 N N . VAL B 1 303 ? -1.499 -11.055 -19.172 1 96.88 303 VAL B N 1
ATOM 6872 C CA . VAL B 1 303 ? -2.297 -10.078 -19.891 1 96.88 303 VAL B CA 1
ATOM 6873 C C . VAL B 1 303 ? -2.234 -10.375 -21.391 1 96.88 303 VAL B C 1
ATOM 6875 O O . VAL B 1 303 ? -1.293 -11.008 -21.875 1 96.88 303 VAL B O 1
ATOM 6878 N N . VAL B 1 304 ? -3.256 -9.93 -22.078 1 95.5 304 VAL B N 1
ATOM 6879 C CA . VAL B 1 304 ? -3.238 -9.984 -23.531 1 95.5 304 VAL B CA 1
ATOM 6880 C C . VAL B 1 304 ? -2.301 -8.914 -24.078 1 95.5 304 VAL B C 1
ATOM 6882 O O . VAL B 1 304 ? -2.303 -7.777 -23.609 1 95.5 304 VAL B O 1
ATOM 6885 N N . GLU B 1 305 ? -1.46 -9.305 -24.953 1 94.88 305 GLU B N 1
ATOM 6886 C CA . GLU B 1 305 ? -0.52 -8.391 -25.594 1 94.88 305 GLU B CA 1
ATOM 6887 C C . GLU B 1 305 ? -0.998 -8 -26.984 1 94.88 305 GLU B C 1
ATOM 6889 O O . GLU B 1 305 ? -1.931 -8.602 -27.531 1 94.88 305 GLU B O 1
ATOM 6894 N N . SER B 1 306 ? -0.355 -6.938 -27.547 1 87.31 306 SER B N 1
ATOM 6895 C CA . SER B 1 306 ? -0.679 -6.527 -28.906 1 87.31 306 SER B CA 1
ATOM 6896 C C . SER B 1 306 ? -0.062 -7.477 -29.922 1 87.31 306 SER B C 1
ATOM 6898 O O . SER B 1 306 ? 1.158 -7.648 -29.969 1 87.31 306 SER B O 1
ATOM 6900 N N . CYS B 1 307 ? -0.806 -8.125 -30.703 1 83.31 307 CYS B N 1
ATOM 6901 C CA . CYS B 1 307 ? -0.283 -9.078 -31.672 1 83.31 307 CYS B CA 1
ATOM 6902 C C . CYS B 1 307 ? -0.194 -8.453 -33.062 1 83.31 307 CYS B C 1
ATOM 6904 O O . CYS B 1 307 ? 0.057 -9.141 -34.031 1 83.31 307 CYS B O 1
ATOM 6906 N N . VAL B 1 308 ? -0.478 -7.238 -33.156 1 77.62 308 VAL B N 1
ATOM 6907 C CA . VAL B 1 308 ? -0.351 -6.555 -34.438 1 77.62 308 VAL B CA 1
ATOM 6908 C C . VAL B 1 308 ? 1.066 -6.012 -34.594 1 77.62 308 VAL B C 1
ATOM 6910 O O . VAL B 1 308 ? 1.531 -5.785 -35.719 1 77.62 308 VAL B O 1
ATOM 6913 N N . SER B 1 309 ? 1.722 -5.977 -33.5 1 68.75 309 SER B N 1
ATOM 6914 C CA . SER B 1 309 ? 3.062 -5.406 -33.562 1 68.75 309 SER B CA 1
ATOM 6915 C C . SER B 1 309 ? 4.094 -6.453 -33.969 1 68.75 309 SER B C 1
ATOM 6917 O O . SER B 1 309 ? 3.797 -7.648 -34 1 68.75 309 SER B O 1
ATOM 6919 N N . ASN B 1 310 ? 5.141 -6.07 -34.5 1 63.66 310 ASN B N 1
ATOM 6920 C CA . ASN B 1 310 ? 6.258 -6.898 -34.938 1 63.66 310 ASN B CA 1
ATOM 6921 C C . ASN B 1 310 ? 6.926 -7.605 -33.75 1 63.66 310 ASN B C 1
ATOM 6923 O O . ASN B 1 310 ? 7.836 -8.414 -33.938 1 63.66 310 ASN B O 1
ATOM 6927 N N . GLN B 1 311 ? 6.371 -7.391 -32.594 1 74.69 311 GLN B N 1
ATOM 6928 C CA . GLN B 1 311 ? 6.984 -8.031 -31.453 1 74.69 311 GLN B CA 1
ATOM 6929 C C . GLN B 1 311 ? 6.297 -9.359 -31.125 1 74.69 311 GLN B C 1
ATOM 6931 O O . GLN B 1 311 ? 5.102 -9.516 -31.375 1 74.69 311 GLN B O 1
ATOM 6936 N N . GLU B 1 312 ? 7.113 -10.281 -30.688 1 85.69 312 GLU B N 1
ATOM 6937 C CA . GLU B 1 312 ? 6.566 -11.578 -30.312 1 85.69 312 GLU B CA 1
ATOM 6938 C C . GLU B 1 312 ? 5.684 -11.461 -29.062 1 85.69 312 GLU B C 1
ATOM 6940 O O . GLU B 1 312 ? 6.141 -11.016 -28.016 1 85.69 312 GLU B O 1
ATOM 6945 N N . SER B 1 313 ? 4.445 -11.734 -29.266 1 93.81 313 SER B N 1
ATOM 6946 C CA . SER B 1 313 ? 3.467 -11.695 -28.172 1 93.81 313 SER B CA 1
ATOM 6947 C C . SER B 1 313 ? 3.17 -13.094 -27.641 1 93.81 313 SER B C 1
ATOM 6949 O O . SER B 1 313 ? 2.975 -14.031 -28.422 1 93.81 313 SER B O 1
ATOM 6951 N N . PHE B 1 314 ? 3.213 -13.227 -26.375 1 97.25 314 PHE B N 1
ATOM 6952 C CA . PHE B 1 314 ? 2.934 -14.516 -25.766 1 97.25 314 PHE B CA 1
ATOM 6953 C C . PHE B 1 314 ? 1.454 -14.867 -25.891 1 97.25 314 PHE B C 1
ATOM 6955 O O . PHE B 1 314 ? 1.103 -16 -26.219 1 97.25 314 PHE B O 1
ATOM 6962 N N . LEU B 1 315 ? 0.627 -13.914 -25.625 1 96.81 315 LEU B N 1
ATOM 6963 C CA . LEU B 1 315 ? -0.814 -14.141 -25.625 1 96.81 315 LEU B CA 1
ATOM 6964 C C . LEU B 1 315 ? -1.533 -13.094 -26.469 1 96.81 315 LEU B C 1
ATOM 6966 O O . LEU B 1 315 ? -1.468 -11.898 -26.156 1 96.81 315 LEU B O 1
ATOM 6970 N N . CYS B 1 316 ? -2.293 -13.5 -27.438 1 93 316 CYS B N 1
ATOM 6971 C CA . CYS B 1 316 ? -2.949 -12.586 -28.359 1 93 316 CYS B CA 1
ATOM 6972 C C . CYS B 1 316 ? -4.449 -12.516 -28.094 1 93 316 CYS B C 1
ATOM 6974 O O . CYS B 1 316 ? -5.098 -11.523 -28.406 1 93 316 CYS B O 1
ATOM 6976 N N . ASN B 1 317 ? -4.969 -13.602 -27.547 1 94.88 317 ASN B N 1
ATOM 6977 C CA . ASN B 1 317 ? -6.406 -13.711 -27.312 1 94.88 317 ASN B CA 1
ATOM 6978 C C . ASN B 1 317 ? -6.719 -13.914 -25.844 1 94.88 317 ASN B C 1
ATOM 6980 O O . ASN B 1 317 ? -6.039 -14.688 -25.156 1 94.88 317 ASN B O 1
ATOM 6984 N N . HIS B 1 318 ? -7.711 -13.188 -25.406 1 96.44 318 HIS B N 1
ATOM 6985 C CA . HIS B 1 318 ? -8.125 -13.344 -24.016 1 96.44 318 HIS B CA 1
ATOM 6986 C C . HIS B 1 318 ? -8.82 -14.68 -23.797 1 96.44 318 HIS B C 1
ATOM 6988 O O . HIS B 1 318 ? -9.734 -15.047 -24.531 1 96.44 318 HIS B O 1
ATOM 6994 N N . PRO B 1 319 ? -8.5 -15.398 -22.734 1 97.06 319 PRO B N 1
ATOM 6995 C CA . PRO B 1 319 ? -9.008 -16.75 -22.547 1 97.06 319 PRO B CA 1
ATOM 6996 C C . PRO B 1 319 ? -10.531 -16.797 -22.406 1 97.06 319 PRO B C 1
ATOM 6998 O O . PRO B 1 319 ? -11.164 -17.766 -22.844 1 97.06 319 PRO B O 1
ATOM 7001 N N . PHE B 1 320 ? -11.141 -15.758 -21.812 1 95.81 320 PHE B N 1
ATOM 7002 C CA . PHE B 1 320 ? -12.586 -15.742 -21.625 1 95.81 320 PHE B CA 1
ATOM 7003 C C . PHE B 1 320 ? -13.289 -15.117 -22.828 1 95.81 320 PHE B C 1
ATOM 7005 O O . PHE B 1 320 ? -14.391 -15.531 -23.172 1 95.81 320 PHE B O 1
ATOM 7012 N N . ILE B 1 321 ? -12.688 -14.133 -23.453 1 94.31 321 ILE B N 1
ATOM 7013 C CA . ILE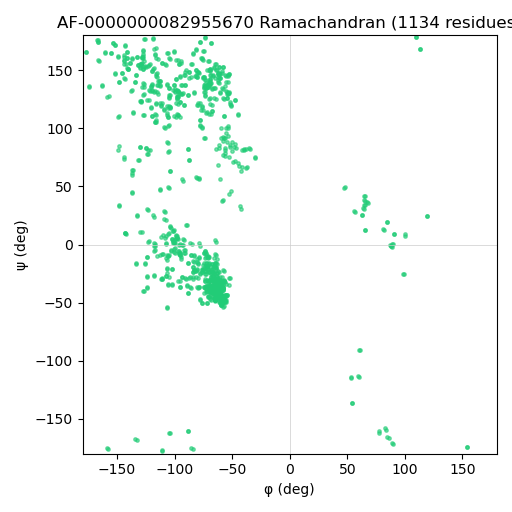 B 1 321 ? -13.344 -13.305 -24.469 1 94.31 321 ILE B CA 1
ATOM 7014 C C . ILE B 1 321 ? -13.18 -13.945 -25.844 1 94.31 321 ILE B C 1
ATOM 7016 O O . ILE B 1 321 ? -14.125 -13.969 -26.641 1 94.31 321 ILE B O 1
ATOM 7020 N N . ASP B 1 322 ? -11.992 -14.445 -26.094 1 93.81 322 ASP B N 1
ATOM 7021 C CA . ASP B 1 322 ? -11.633 -15.008 -27.391 1 93.81 322 ASP B CA 1
ATOM 7022 C C . ASP B 1 322 ? -10.711 -16.219 -27.25 1 93.81 322 ASP B C 1
ATOM 7024 O O . ASP B 1 322 ? -9.547 -16.156 -27.641 1 93.81 322 ASP B O 1
ATOM 7028 N N . PHE B 1 323 ? -11.359 -17.312 -26.812 1 96.12 323 PHE B N 1
ATOM 7029 C CA . PHE B 1 323 ? -10.562 -18.516 -26.547 1 96.12 323 PHE B CA 1
ATOM 7030 C C . PHE B 1 323 ? -9.992 -19.078 -27.828 1 96.12 323 PHE B C 1
ATOM 7032 O O . PHE B 1 323 ? -10.742 -19.391 -28.766 1 96.12 323 PHE B O 1
ATOM 7039 N N . LYS B 1 324 ? -8.688 -19.141 -27.875 1 96.81 324 LYS B N 1
ATOM 7040 C CA . LYS B 1 324 ? -8.031 -19.734 -29.047 1 96.81 324 LYS B CA 1
ATOM 7041 C C . LYS B 1 324 ? -6.895 -20.656 -28.625 1 96.81 324 LYS B C 1
ATOM 7043 O O . LYS B 1 324 ? -5.895 -20.203 -28.062 1 96.81 324 LYS B O 1
ATOM 7048 N N . GLN B 1 325 ? -7.074 -21.938 -28.906 1 97.69 325 GLN B N 1
ATOM 7049 C CA . GLN B 1 325 ? -6.035 -22.922 -28.641 1 97.69 325 GLN B CA 1
ATOM 7050 C C . GLN B 1 325 ? -5.012 -22.953 -29.781 1 97.69 325 GLN B C 1
ATOM 7052 O O . GLN B 1 325 ? -5.379 -22.906 -30.953 1 97.69 325 GLN B O 1
ATOM 7057 N N . GLU B 1 326 ? -3.725 -22.891 -29.422 1 97.38 326 GLU B N 1
ATOM 7058 C CA . GLU B 1 326 ? -2.648 -22.891 -30.406 1 97.38 326 GLU B CA 1
ATOM 7059 C C . GLU B 1 326 ? -1.998 -24.266 -30.5 1 97.38 326 GLU B C 1
ATOM 7061 O O . GLU B 1 326 ? -1.545 -24.672 -31.578 1 97.38 326 GLU B O 1
ATOM 7066 N N . SER B 1 327 ? -1.915 -24.969 -29.391 1 98.38 327 SER B N 1
ATOM 7067 C CA . SER B 1 327 ? -1.314 -26.297 -29.328 1 98.38 327 SER B CA 1
ATOM 7068 C C . SER B 1 327 ? -2.361 -27.359 -29.031 1 98.38 327 SER B C 1
ATOM 7070 O O . SER B 1 327 ? -3.027 -27.312 -27.984 1 98.38 327 SER B O 1
ATOM 7072 N N . PHE B 1 328 ? -2.486 -28.312 -29.891 1 98.12 328 PHE B N 1
ATOM 7073 C CA . PHE B 1 328 ? -3.48 -29.375 -29.766 1 98.12 328 PHE B CA 1
ATOM 7074 C C . PHE B 1 328 ? -2.824 -30.688 -29.328 1 98.12 328 PHE B C 1
ATOM 7076 O O . PHE B 1 328 ? -2.582 -31.562 -30.156 1 98.12 328 PHE B O 1
ATOM 7083 N N . VAL B 1 329 ? -2.551 -30.844 -28.062 1 98.25 329 VAL B N 1
ATOM 7084 C CA . VAL B 1 329 ? -1.864 -32 -27.516 1 98.25 329 VAL B CA 1
ATOM 7085 C C . VAL B 1 329 ? -2.717 -32.625 -26.406 1 98.25 329 VAL B C 1
ATOM 7087 O O . VAL B 1 329 ? -3.518 -31.953 -25.766 1 98.25 329 VAL B O 1
ATOM 7090 N N . PRO B 1 330 ? -2.557 -33.969 -26.172 1 98.25 330 PRO B N 1
ATOM 7091 C CA . PRO B 1 330 ? -3.258 -34.594 -25.031 1 98.25 330 PRO B CA 1
ATOM 7092 C C . PRO B 1 330 ? -2.967 -33.875 -23.719 1 98.25 330 PRO B C 1
ATOM 7094 O O . PRO B 1 330 ? -1.832 -33.469 -23.469 1 98.25 330 PRO B O 1
ATOM 7097 N N . THR B 1 331 ? -4.031 -33.75 -22.922 1 98.62 331 THR B N 1
ATOM 7098 C CA . THR B 1 331 ? -3.908 -32.938 -21.719 1 98.62 331 THR B CA 1
ATOM 7099 C C . THR B 1 331 ? -4.586 -33.625 -20.531 1 98.62 331 THR B C 1
ATOM 7101 O O . THR B 1 331 ? -5.695 -34.125 -20.656 1 98.62 331 THR B O 1
ATOM 7104 N N . ILE B 1 332 ? -3.879 -33.656 -19.406 1 98.62 332 ILE B N 1
ATOM 7105 C CA . ILE B 1 332 ? -4.48 -34.031 -18.125 1 98.62 332 ILE B CA 1
ATOM 7106 C C . ILE B 1 332 ? -4.836 -32.75 -17.344 1 98.62 332 ILE B C 1
ATOM 7108 O O . ILE B 1 332 ? -4.051 -31.797 -17.312 1 98.62 332 ILE B O 1
ATOM 7112 N N . ILE B 1 333 ? -6.027 -32.688 -16.812 1 98.62 333 ILE B N 1
ATOM 7113 C CA . ILE B 1 333 ? -6.453 -31.609 -15.922 1 98.62 333 ILE B CA 1
ATOM 7114 C C . ILE B 1 333 ? -7.012 -32.219 -14.633 1 98.62 333 ILE B C 1
ATOM 7116 O O . ILE B 1 333 ? -7.699 -33.219 -14.656 1 98.62 333 ILE B O 1
ATOM 7120 N N . GLY B 1 334 ? -6.676 -31.625 -13.523 1 98.31 334 GLY B N 1
ATOM 7121 C CA . GLY B 1 334 ? -7.262 -32.125 -12.289 1 98.31 334 GLY B CA 1
ATOM 7122 C C . GLY B 1 334 ? -7.055 -31.203 -11.109 1 98.31 334 GLY B C 1
ATOM 7123 O O . GLY B 1 334 ? -6.523 -30.094 -11.266 1 98.31 334 GLY B O 1
ATOM 7124 N N . PHE B 1 335 ? -7.641 -31.562 -9.938 1 98.19 335 PHE B N 1
ATOM 7125 C CA . PHE B 1 335 ? -7.539 -30.797 -8.703 1 98.19 335 PHE B CA 1
ATOM 7126 C C . PHE B 1 335 ? -7.703 -31.703 -7.488 1 98.19 335 PHE B C 1
ATOM 7128 O O . PHE B 1 335 ? -7.887 -32.906 -7.637 1 98.19 335 PHE B O 1
ATOM 7135 N N . ASN B 1 336 ? -7.492 -31.141 -6.336 1 98.62 336 ASN B N 1
ATOM 7136 C CA . ASN B 1 336 ? -7.664 -31.844 -5.066 1 98.62 336 ASN B CA 1
ATOM 7137 C C . ASN B 1 336 ? -9.039 -31.578 -4.457 1 98.62 336 ASN B C 1
ATOM 7139 O O . ASN B 1 336 ? -9.633 -30.531 -4.699 1 98.62 336 ASN B O 1
ATOM 7143 N N . SER B 1 337 ? -9.516 -32.469 -3.645 1 97.94 337 SER B N 1
ATOM 7144 C CA . SER B 1 337 ? -10.875 -32.406 -3.127 1 97.94 337 SER B CA 1
ATOM 7145 C C . SER B 1 337 ? -11.047 -31.25 -2.152 1 97.94 337 SER B C 1
ATOM 7147 O O . SER B 1 337 ? -12.148 -30.703 -2.008 1 97.94 337 SER B O 1
ATOM 7149 N N . GLY B 1 338 ? -10.016 -30.891 -1.455 1 98.25 338 GLY B N 1
ATOM 7150 C CA . GLY B 1 338 ? -10.07 -29.812 -0.478 1 98.25 338 GLY B CA 1
ATOM 7151 C C . GLY B 1 338 ? -9.242 -28.609 -0.879 1 98.25 338 GLY B C 1
ATOM 7152 O O . GLY B 1 338 ? -8.492 -28.062 -0.066 1 98.25 338 GLY B O 1
ATOM 7153 N N . GLU B 1 339 ? -9.359 -28.156 -2.127 1 98.44 339 GLU B N 1
ATOM 7154 C CA . GLU B 1 339 ? -8.578 -27.062 -2.695 1 98.44 339 GLU B CA 1
ATOM 7155 C C . GLU B 1 339 ? -8.656 -25.812 -1.826 1 98.44 339 GLU B C 1
ATOM 7157 O O . GLU B 1 339 ? -7.668 -25.094 -1.668 1 98.44 339 GLU B O 1
ATOM 7162 N N . GLY B 1 340 ? -9.812 -25.609 -1.212 1 98.38 340 GLY B N 1
ATOM 7163 C CA . GLY B 1 340 ? -10.094 -24.359 -0.517 1 98.38 340 GLY B CA 1
ATOM 7164 C C . GLY B 1 340 ? -9.289 -24.188 0.761 1 98.38 340 GLY B C 1
ATOM 7165 O O . GLY B 1 340 ? -9.234 -23.094 1.328 1 98.38 340 GLY B O 1
ATOM 7166 N N . GLY B 1 341 ? -8.617 -25.312 1.163 1 97.75 341 GLY B N 1
ATOM 7167 C CA . GLY B 1 341 ? -7.777 -25.234 2.346 1 97.75 341 GLY B CA 1
ATOM 7168 C C . GLY B 1 341 ? -6.695 -24.172 2.236 1 97.75 341 GLY B C 1
ATOM 7169 O O . GLY B 1 341 ? -6.262 -23.609 3.246 1 97.75 341 GLY B O 1
ATOM 7170 N N . VAL B 1 342 ? -6.348 -23.797 1.047 1 97.31 342 VAL B N 1
ATOM 7171 C CA . VAL B 1 342 ? -5.27 -22.859 0.79 1 97.31 342 VAL B CA 1
ATOM 7172 C C . VAL B 1 342 ? -5.594 -21.516 1.447 1 97.31 342 VAL B C 1
ATOM 7174 O O . VAL B 1 342 ? -4.695 -20.828 1.934 1 97.31 342 VAL B O 1
ATOM 7177 N N . PHE B 1 343 ? -6.902 -21.125 1.535 1 96.81 343 PHE B N 1
ATOM 7178 C CA . PHE B 1 343 ? -7.281 -19.844 2.131 1 96.81 343 PHE B CA 1
ATOM 7179 C C . PHE B 1 343 ? -8.023 -20.062 3.445 1 96.81 343 PHE B C 1
ATOM 7181 O O . PHE B 1 343 ? -7.895 -19.266 4.375 1 96.81 343 PHE B O 1
ATOM 7188 N N . ALA B 1 344 ? -8.734 -21.203 3.559 1 96.94 344 ALA B N 1
ATOM 7189 C CA . ALA B 1 344 ? -9.508 -21.469 4.77 1 96.94 344 ALA B CA 1
ATOM 7190 C C . ALA B 1 344 ? -8.586 -21.625 5.977 1 96.94 344 ALA B C 1
ATOM 7192 O O . ALA B 1 344 ? -8.953 -21.266 7.098 1 96.94 344 ALA B O 1
ATOM 7193 N N . SER B 1 345 ? -7.383 -22.125 5.703 1 95.94 345 SER B N 1
ATOM 7194 C CA . SER B 1 345 ? -6.434 -22.359 6.785 1 95.94 345 SER B CA 1
ATOM 7195 C C . SER B 1 345 ? -6.09 -21.062 7.512 1 95.94 345 SER B C 1
ATOM 7197 O O . SER B 1 345 ? -5.879 -21.062 8.727 1 95.94 345 SER B O 1
ATOM 7199 N N . ASN B 1 346 ? -5.977 -19.984 6.812 1 93.44 346 ASN B N 1
ATOM 7200 C CA . ASN B 1 346 ? -5.684 -18.688 7.41 1 93.44 346 ASN B CA 1
ATOM 7201 C C . ASN B 1 346 ? -6.93 -18.078 8.039 1 93.44 346 ASN B C 1
ATOM 7203 O O . ASN B 1 346 ? -6.844 -17.406 9.07 1 93.44 346 ASN B O 1
ATOM 7207 N N . LEU B 1 347 ? -8.102 -18.266 7.426 1 95.38 347 LEU B N 1
ATOM 7208 C CA . LEU B 1 347 ? -9.352 -17.703 7.922 1 95.38 347 LEU B CA 1
ATOM 7209 C C . LEU B 1 347 ? -9.711 -18.297 9.281 1 95.38 347 LEU B C 1
ATOM 7211 O O . LEU B 1 347 ? -10.25 -17.594 10.141 1 95.38 347 LEU B O 1
ATOM 7215 N N . PHE B 1 348 ? -9.383 -19.578 9.445 1 95.38 348 PHE B N 1
ATOM 7216 C CA . PHE B 1 348 ? -9.742 -20.281 10.68 1 95.38 348 PHE B CA 1
ATOM 7217 C C . PHE B 1 348 ? -8.5 -20.562 11.516 1 95.38 348 PHE B C 1
ATOM 7219 O O . PHE B 1 348 ? -8.43 -21.594 12.203 1 95.38 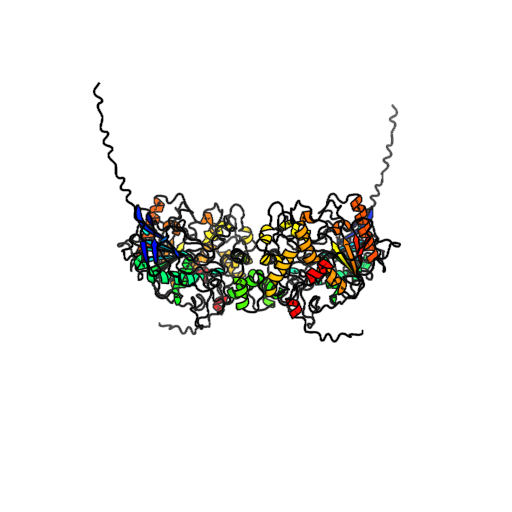348 PHE B O 1
ATOM 7226 N N . ASN B 1 349 ? -7.574 -19.672 11.312 1 90.31 349 ASN B N 1
ATOM 7227 C CA . ASN B 1 349 ? -6.332 -19.766 12.078 1 90.31 349 ASN B CA 1
ATOM 7228 C C . ASN B 1 349 ? -6.586 -19.703 13.578 1 90.31 349 ASN B C 1
ATOM 7230 O O . ASN B 1 349 ? -7.488 -19 14.031 1 90.31 349 ASN B O 1
ATOM 7234 N N . ASP B 1 350 ? -5.758 -20.359 14.414 1 85 350 ASP B N 1
ATOM 7235 C CA . ASP B 1 350 ? -6.004 -20.484 15.852 1 85 350 ASP B CA 1
ATOM 7236 C C . ASP B 1 350 ? -5.582 -19.219 16.594 1 85 350 ASP B C 1
ATOM 7238 O O . ASP B 1 350 ? -6.039 -18.969 17.719 1 85 350 ASP B O 1
ATOM 7242 N N . THR B 1 351 ? -4.738 -18.422 16.062 1 82.69 351 THR B N 1
ATOM 7243 C CA . THR B 1 351 ? -4.188 -17.297 16.781 1 82.69 351 THR B CA 1
ATOM 7244 C C . THR B 1 351 ? -4.816 -15.984 16.312 1 82.69 351 THR B C 1
ATOM 7246 O O . THR B 1 351 ? -4.859 -15 17.062 1 82.69 351 THR B O 1
ATOM 7249 N N . SER B 1 352 ? -5.254 -15.875 15.148 1 80.75 352 SER B N 1
ATOM 7250 C CA . SER B 1 352 ? -5.82 -14.664 14.562 1 80.75 352 SER B CA 1
ATOM 7251 C C . SER B 1 352 ? -6.891 -15 13.531 1 80.75 352 SER B C 1
ATOM 7253 O O . SER B 1 352 ? -6.641 -14.93 12.32 1 80.75 352 SER B O 1
ATOM 7255 N N . LEU B 1 353 ? -8.07 -15.203 14.062 1 82.56 353 LEU B N 1
ATOM 7256 C CA . LEU B 1 353 ? -9.156 -15.594 13.172 1 82.56 353 LEU B CA 1
ATOM 7257 C C . LEU B 1 353 ? -9.617 -14.406 12.328 1 82.56 353 LEU B C 1
ATOM 7259 O O . LEU B 1 353 ? -9.75 -13.289 12.836 1 82.56 353 LEU B O 1
ATOM 7263 N N . GLN B 1 354 ? -9.812 -14.711 11.07 1 88.88 354 GLN B N 1
ATOM 7264 C CA . GLN B 1 354 ? -10.227 -13.656 10.148 1 88.88 354 GLN B CA 1
ATOM 7265 C C . GLN B 1 354 ? -11.648 -13.883 9.648 1 88.88 354 GLN B C 1
ATOM 7267 O O . GLN B 1 354 ? -12.266 -12.977 9.078 1 88.88 354 GLN B O 1
ATOM 7272 N N . TYR B 1 355 ? -12.281 -15.102 9.953 1 91.94 355 TYR B N 1
ATOM 7273 C CA . TYR B 1 355 ? -13.586 -15.422 9.391 1 91.94 355 TYR B CA 1
ATOM 7274 C C . TYR B 1 355 ? -14.664 -14.5 9.938 1 91.94 355 TYR B C 1
ATOM 7276 O O . TYR B 1 355 ? -15.656 -14.227 9.266 1 91.94 355 TYR B O 1
ATOM 7284 N N . PRO B 1 356 ? -14.508 -13.961 11.133 1 93 356 PRO B N 1
ATOM 7285 C CA . PRO B 1 356 ? -15.57 -13.055 11.602 1 93 356 PRO B CA 1
ATOM 7286 C C . PRO B 1 356 ? -15.703 -11.812 10.734 1 93 356 PRO B C 1
ATOM 7288 O O . PRO B 1 356 ? -16.828 -11.336 10.508 1 93 356 PRO B O 1
ATOM 7291 N N . GLU B 1 357 ? -14.586 -11.336 10.289 1 92.56 357 GLU B N 1
ATOM 7292 C CA . GLU B 1 357 ? -14.656 -10.195 9.375 1 92.56 357 GLU B CA 1
ATOM 7293 C C . GLU B 1 357 ? -15.375 -10.578 8.086 1 92.56 357 GLU B C 1
ATOM 7295 O O . GLU B 1 357 ? -16.219 -9.82 7.594 1 92.56 357 GLU B O 1
ATOM 7300 N N . LEU B 1 358 ? -15.031 -11.75 7.578 1 94.88 358 LEU B N 1
ATOM 7301 C CA . LEU B 1 358 ? -15.695 -12.242 6.379 1 94.88 358 LEU B CA 1
ATOM 7302 C C . LEU B 1 358 ? -17.188 -12.43 6.625 1 94.88 358 LEU B C 1
ATOM 7304 O O . LEU B 1 358 ? -18.016 -12.109 5.766 1 94.88 358 LEU B O 1
ATOM 7308 N N . SER B 1 359 ? -17.484 -12.922 7.797 1 94.56 359 SER B N 1
ATOM 7309 C CA . SER B 1 359 ? -18.875 -13.172 8.141 1 94.56 359 SER B CA 1
ATOM 7310 C C . SER B 1 359 ? -19.672 -11.875 8.211 1 94.56 359 SER B C 1
ATOM 7312 O O . SER B 1 359 ? -20.812 -11.812 7.754 1 94.56 359 SER B O 1
ATOM 7314 N N . THR B 1 360 ? -19.062 -10.82 8.766 1 93.19 360 THR B N 1
ATOM 7315 C CA . THR B 1 360 ? -19.781 -9.57 9.023 1 93.19 360 THR B CA 1
ATOM 7316 C C . THR B 1 360 ? -19.828 -8.703 7.77 1 93.19 360 THR B C 1
ATOM 7318 O O . THR B 1 360 ? -20.719 -7.863 7.625 1 93.19 360 THR B O 1
ATOM 7321 N N . ASP B 1 361 ? -18.875 -8.945 6.82 1 94.06 361 ASP B N 1
ATOM 7322 C CA . ASP B 1 361 ? -18.75 -8.078 5.652 1 94.06 361 ASP B CA 1
ATOM 7323 C C . ASP B 1 361 ? -18.531 -8.898 4.383 1 94.06 361 ASP B C 1
ATOM 7325 O O . ASP B 1 361 ? -17.656 -8.57 3.576 1 94.06 361 ASP B O 1
ATOM 7329 N N . PHE B 1 362 ? -19.312 -9.977 4.246 1 95.12 362 PHE B N 1
ATOM 7330 C CA . PHE B 1 362 ? -19.062 -10.906 3.148 1 95.12 362 PHE B CA 1
ATOM 7331 C C . PHE B 1 362 ? -19.344 -10.242 1.806 1 95.12 362 PHE B C 1
ATOM 7333 O O . PHE B 1 362 ? -18.719 -10.578 0.799 1 95.12 362 PHE B O 1
ATOM 7340 N N . ASN B 1 363 ? -20.234 -9.211 1.665 1 94.75 363 ASN B N 1
ATOM 7341 C CA . ASN B 1 363 ? -20.516 -8.562 0.391 1 94.75 363 ASN B CA 1
ATOM 7342 C C . ASN B 1 363 ? -19.312 -7.809 -0.142 1 94.75 363 ASN B C 1
ATOM 7344 O O . ASN B 1 363 ? -19.125 -7.711 -1.355 1 94.75 363 ASN B O 1
ATOM 7348 N N . ARG B 1 364 ? -18.5 -7.32 0.742 1 93.19 364 ARG B N 1
ATOM 7349 C CA . ARG B 1 364 ? -17.297 -6.609 0.34 1 93.19 364 ARG B CA 1
ATOM 7350 C C . ARG B 1 364 ? -16.141 -7.578 0.114 1 93.19 364 ARG B C 1
ATOM 7352 O O . ARG B 1 364 ? -15.352 -7.406 -0.816 1 93.19 364 ARG B O 1
ATOM 7359 N N . LEU B 1 365 ? -16.094 -8.609 0.955 1 96.19 365 LEU B N 1
ATOM 7360 C CA . LEU B 1 365 ? -14.867 -9.391 1.043 1 96.19 365 LEU B CA 1
ATOM 7361 C C . LEU B 1 365 ? -14.93 -10.594 0.114 1 96.19 365 LEU B C 1
ATOM 7363 O O . LEU B 1 365 ? -13.898 -11.039 -0.403 1 96.19 365 LEU B O 1
ATOM 7367 N N . LEU B 1 366 ? -16.094 -11.18 -0.229 1 97.44 366 LEU B N 1
ATOM 7368 C CA . LEU B 1 366 ? -16.188 -12.375 -1.062 1 97.44 366 LEU B CA 1
ATOM 7369 C C . LEU B 1 366 ? -15.727 -12.086 -2.484 1 97.44 366 LEU B C 1
ATOM 7371 O O . LEU B 1 366 ? -15.031 -12.898 -3.09 1 97.44 366 LEU B O 1
ATOM 7375 N N . PRO B 1 367 ? -16.109 -10.891 -3.086 1 97.12 367 PRO B N 1
ATOM 7376 C CA . PRO B 1 367 ? -15.594 -10.586 -4.426 1 97.12 367 PRO B CA 1
ATOM 7377 C C . PRO B 1 367 ? -14.07 -10.602 -4.492 1 97.12 367 PRO B C 1
ATOM 7379 O O . PRO B 1 367 ? -13.492 -10.969 -5.523 1 97.12 367 PRO B O 1
ATOM 7382 N N . ILE B 1 368 ? -13.43 -10.227 -3.395 1 96.75 368 ILE B N 1
ATOM 7383 C CA . ILE B 1 368 ? -11.969 -10.18 -3.318 1 96.75 368 ILE B CA 1
ATOM 7384 C C . ILE B 1 368 ? -11.422 -11.586 -3.131 1 96.75 368 ILE B C 1
ATOM 7386 O O . ILE B 1 368 ? -10.516 -12.008 -3.859 1 96.75 368 ILE B O 1
ATOM 7390 N N . LEU B 1 369 ? -11.992 -12.32 -2.213 1 97.38 369 LEU B N 1
ATOM 7391 C CA . LEU B 1 369 ? -11.531 -13.656 -1.832 1 97.38 369 LEU B CA 1
ATOM 7392 C C . LEU B 1 369 ? -11.695 -14.633 -2.988 1 97.38 369 LEU B C 1
ATOM 7394 O O . LEU B 1 369 ? -10.805 -15.445 -3.244 1 97.38 369 LEU B O 1
ATOM 7398 N N . LEU B 1 370 ? -12.828 -14.523 -3.73 1 97.88 370 LEU B N 1
ATOM 7399 C CA . LEU B 1 370 ? -13.148 -15.484 -4.785 1 97.88 370 LEU B CA 1
ATOM 7400 C C . LEU B 1 370 ? -12.836 -14.906 -6.16 1 97.88 370 LEU B C 1
ATOM 7402 O O . LEU B 1 370 ? -13.242 -15.461 -7.18 1 97.88 370 LEU B O 1
ATOM 7406 N N . MET B 1 371 ? -12.266 -13.742 -6.223 1 96.88 371 MET B N 1
ATOM 7407 C CA . MET B 1 371 ? -11.625 -13.148 -7.391 1 96.88 371 MET B CA 1
ATOM 7408 C C . MET B 1 371 ? -12.656 -12.828 -8.469 1 96.88 371 MET B C 1
ATOM 7410 O O . MET B 1 371 ? -12.406 -13.047 -9.656 1 96.88 371 MET B O 1
ATOM 7414 N N . TYR B 1 372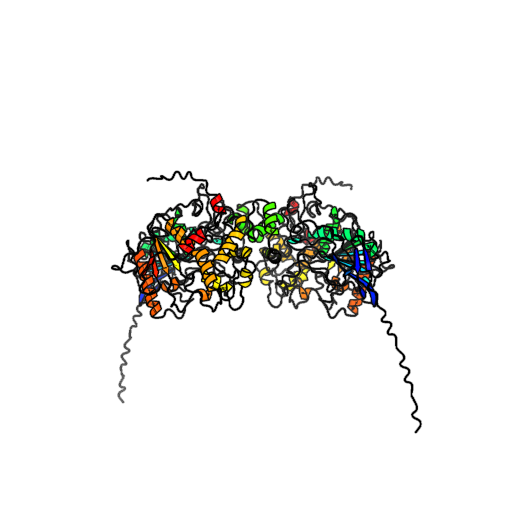 ? -13.867 -12.406 -8.102 1 96.5 372 TYR B N 1
ATOM 7415 C CA . TYR B 1 372 ? -14.805 -11.992 -9.148 1 96.5 372 TYR B CA 1
ATOM 7416 C C . TYR B 1 372 ? -14.977 -10.477 -9.156 1 96.5 372 TYR B C 1
ATOM 7418 O O . TYR B 1 372 ? -15.672 -9.938 -10.016 1 96.5 372 TYR B O 1
ATOM 7426 N N . LYS B 1 373 ? -14.297 -9.797 -8.305 1 94.81 373 LYS B N 1
ATOM 7427 C CA . LYS B 1 373 ? -14.43 -8.352 -8.141 1 94.81 373 LYS B CA 1
ATOM 7428 C C . LYS B 1 373 ? -14.133 -7.621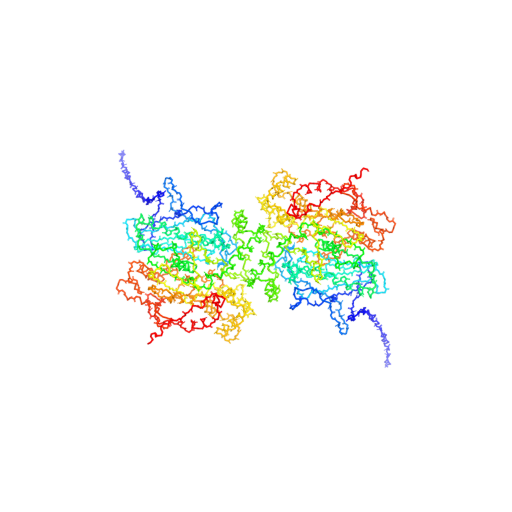 -9.453 1 94.81 373 LYS B C 1
ATOM 7430 O O . LYS B 1 373 ? -14.789 -6.629 -9.773 1 94.81 373 LYS B O 1
ATOM 7435 N N . HIS B 1 374 ? -13.195 -8.086 -10.25 1 93.56 374 HIS B N 1
ATOM 7436 C CA . HIS B 1 374 ? -12.766 -7.316 -11.414 1 93.56 374 HIS B CA 1
ATOM 7437 C C . HIS B 1 374 ? -13.312 -7.922 -12.703 1 93.56 374 HIS B C 1
ATOM 7439 O O . HIS B 1 374 ? -13.227 -7.305 -13.766 1 93.56 374 HIS B O 1
ATOM 7445 N N . VAL B 1 375 ? -13.875 -9.078 -12.594 1 95.56 375 VAL B N 1
ATOM 7446 C CA . VAL B 1 375 ? -14.336 -9.719 -13.82 1 95.56 375 VAL B CA 1
ATOM 7447 C C . VAL B 1 375 ? -15.859 -9.742 -13.859 1 95.56 375 VAL B C 1
ATOM 7449 O O . VAL B 1 375 ? -16.469 -10.141 -14.859 1 95.56 375 VAL B O 1
ATOM 7452 N N . SER B 1 376 ? -16.5 -9.359 -12.781 1 95.38 376 SER B N 1
ATOM 7453 C CA . SER B 1 376 ? -17.938 -9.195 -12.734 1 95.38 376 SER B CA 1
ATOM 7454 C C . SER B 1 376 ? -18.328 -7.719 -12.688 1 95.38 376 SER B C 1
ATOM 7456 O O . SER B 1 376 ? -17.547 -6.883 -12.242 1 95.38 376 SER B O 1
ATOM 7458 N N . MET B 1 377 ? -19.516 -7.398 -13.141 1 93.19 377 MET B N 1
ATOM 7459 C CA . MET B 1 377 ? -20.031 -6.035 -13.008 1 93.19 377 MET B CA 1
ATOM 7460 C C . MET B 1 377 ? -20.438 -5.742 -11.562 1 93.19 377 MET B C 1
ATOM 7462 O O . MET B 1 377 ? -21 -6.598 -10.883 1 93.19 377 MET B O 1
ATOM 7466 N N . PRO B 1 378 ? -20.172 -4.523 -11.109 1 90.62 378 PRO B N 1
ATOM 7467 C CA . PRO B 1 378 ? -20.438 -4.176 -9.711 1 90.62 378 PRO B CA 1
ATOM 7468 C C . PRO B 1 378 ? -21.906 -4.375 -9.328 1 90.62 378 PRO B C 1
ATOM 7470 O O . PRO B 1 378 ? -22.203 -4.742 -8.188 1 90.62 378 PRO B O 1
ATOM 7473 N N . LYS B 1 379 ? -22.812 -4.184 -10.211 1 91.81 379 LYS B N 1
ATOM 7474 C CA . LYS B 1 379 ? -24.234 -4.285 -9.898 1 91.81 379 LYS B CA 1
ATOM 7475 C C . LYS B 1 379 ? -24.609 -5.703 -9.469 1 91.81 379 LYS B C 1
ATOM 7477 O O . LYS B 1 379 ? -25.672 -5.918 -8.875 1 91.81 379 LYS B O 1
ATOM 7482 N N . HIS B 1 380 ? -23.719 -6.688 -9.773 1 95.75 380 HIS B N 1
ATOM 7483 C CA . HIS B 1 380 ? -24.031 -8.086 -9.484 1 95.75 380 HIS B CA 1
ATOM 7484 C C . HIS B 1 380 ? -23.359 -8.547 -8.195 1 95.75 380 HIS B C 1
ATOM 7486 O O . HIS B 1 380 ? -23.594 -9.672 -7.746 1 95.75 380 HIS B O 1
ATOM 7492 N N . PHE B 1 381 ? -22.578 -7.777 -7.531 1 94.81 381 PHE B N 1
ATOM 7493 C CA . PHE B 1 381 ? -21.75 -8.195 -6.398 1 94.81 381 PHE B CA 1
ATOM 7494 C C . PHE B 1 381 ? -22.625 -8.758 -5.277 1 94.81 381 PHE B C 1
ATOM 7496 O O . PHE B 1 381 ? -22.406 -9.883 -4.832 1 94.81 381 PHE B O 1
ATOM 7503 N N . ASP B 1 382 ? -23.641 -7.988 -4.887 1 96.19 382 ASP B N 1
ATOM 7504 C CA . ASP B 1 382 ? -24.469 -8.406 -3.76 1 96.19 382 ASP B CA 1
ATOM 7505 C C . ASP B 1 382 ? -25.234 -9.68 -4.086 1 96.19 382 ASP B C 1
ATOM 7507 O O . ASP B 1 382 ? -25.328 -10.586 -3.252 1 96.19 382 ASP B O 1
ATOM 7511 N N . GLU B 1 383 ? -25.719 -9.703 -5.289 1 97.81 383 GLU B N 1
ATOM 7512 C CA . GLU B 1 383 ? -26.453 -10.898 -5.703 1 97.81 383 GLU B CA 1
ATOM 7513 C C . GLU B 1 383 ? -25.562 -12.141 -5.648 1 97.81 383 GLU B C 1
ATOM 7515 O O . GLU B 1 383 ? -25.953 -13.164 -5.078 1 97.81 383 GLU B O 1
ATOM 7520 N N . ILE B 1 384 ? -24.406 -12.055 -6.23 1 98.31 384 ILE B N 1
ATOM 7521 C CA . ILE B 1 384 ? -23.469 -13.18 -6.27 1 98.31 384 ILE B CA 1
ATOM 7522 C C . ILE B 1 384 ? -23.125 -13.617 -4.848 1 98.31 384 ILE B C 1
ATOM 7524 O O . ILE B 1 384 ? -23.281 -14.789 -4.496 1 98.31 384 ILE B O 1
ATOM 7528 N N . SER B 1 385 ? -22.75 -12.664 -4.004 1 97.94 385 SER B N 1
ATOM 7529 C CA . SER B 1 385 ? -22.312 -12.961 -2.643 1 97.94 385 SER B CA 1
ATOM 7530 C C . SER B 1 385 ? -23.438 -13.57 -1.825 1 97.94 385 SER B C 1
ATOM 7532 O O . SER B 1 385 ? -23.234 -14.547 -1.097 1 97.94 385 SER B O 1
ATOM 7534 N N . ASN B 1 386 ? -24.656 -13.023 -1.961 1 97.44 386 ASN B N 1
ATOM 7535 C CA . ASN B 1 386 ? -25.797 -13.531 -1.214 1 97.44 386 ASN B CA 1
ATOM 7536 C C . ASN B 1 386 ? -26.141 -14.961 -1.62 1 97.44 386 ASN B C 1
ATOM 7538 O O . ASN B 1 386 ? -26.406 -15.805 -0.765 1 97.44 386 ASN B O 1
ATOM 7542 N N . ARG B 1 387 ? -26.094 -15.242 -2.877 1 98 387 ARG B N 1
ATOM 7543 C CA . ARG B 1 387 ? -26.406 -16.594 -3.355 1 98 387 ARG B CA 1
ATOM 7544 C C . ARG B 1 387 ? -25.359 -17.594 -2.885 1 98 387 ARG B C 1
ATOM 7546 O O . ARG B 1 387 ? -25.688 -18.734 -2.561 1 98 387 ARG B O 1
ATOM 7553 N N . ILE B 1 388 ? -24.125 -17.188 -2.855 1 98.31 388 ILE B N 1
ATOM 7554 C CA . ILE B 1 388 ? -23.047 -18.047 -2.385 1 98.31 388 ILE B CA 1
ATOM 7555 C C . ILE B 1 388 ? -23.234 -18.359 -0.904 1 98.31 388 ILE B C 1
ATOM 7557 O O . ILE B 1 388 ? -23.172 -19.516 -0.493 1 98.31 388 ILE B O 1
ATOM 7561 N N . ILE B 1 389 ? -23.531 -17.297 -0.114 1 97.75 389 ILE B N 1
ATOM 7562 C CA . ILE B 1 389 ? -23.719 -17.484 1.323 1 97.75 389 ILE B CA 1
ATOM 7563 C C . ILE B 1 389 ? -24.922 -18.391 1.584 1 97.75 389 ILE B C 1
ATOM 7565 O O . ILE B 1 389 ? -24.859 -19.281 2.428 1 97.75 389 ILE B O 1
ATOM 7569 N N . GLU B 1 390 ? -25.969 -18.188 0.837 1 97.12 390 GLU B N 1
ATOM 7570 C CA . GLU B 1 390 ? -27.156 -19 0.996 1 97.12 390 GLU B CA 1
ATOM 7571 C C . GLU B 1 390 ? -26.859 -20.469 0.673 1 97.12 390 GLU B C 1
ATOM 7573 O O . GLU B 1 390 ? -27.375 -21.375 1.349 1 97.12 390 GLU B O 1
ATOM 7578 N N . ARG B 1 391 ? -26.062 -20.672 -0.294 1 97.31 391 ARG B N 1
ATOM 7579 C CA . ARG B 1 391 ? -25.766 -22.016 -0.76 1 97.31 391 ARG B CA 1
ATOM 7580 C C . ARG B 1 391 ? -24.891 -22.766 0.24 1 97.31 391 ARG B C 1
ATOM 7582 O O . ARG B 1 391 ? -25.109 -23.953 0.51 1 97.31 391 ARG B O 1
ATOM 7589 N N . TYR B 1 392 ? -23.922 -22.125 0.843 1 98 392 TYR B N 1
ATOM 7590 C CA . TYR B 1 392 ? -22.891 -22.844 1.575 1 98 392 TYR B CA 1
ATOM 7591 C C . TYR B 1 392 ? -23.062 -22.688 3.08 1 98 392 TYR B C 1
ATOM 7593 O O . TYR B 1 392 ? -22.531 -23.469 3.863 1 98 392 TYR B O 1
ATOM 7601 N N . PHE B 1 393 ? -23.781 -21.672 3.393 1 97 393 PHE B N 1
ATOM 7602 C CA . PHE B 1 393 ? -24.031 -21.406 4.801 1 97 393 PHE B CA 1
ATOM 7603 C C . PHE B 1 393 ? -25.516 -21.188 5.055 1 97 393 PHE B C 1
ATOM 7605 O O . PHE B 1 393 ? -25.969 -20.062 5.305 1 97 393 PHE B O 1
ATOM 7612 N N . PRO B 1 394 ? -26.219 -22.203 5.219 1 89.69 394 PRO B N 1
ATOM 7613 C CA . PRO B 1 394 ? -27.672 -22.094 5.348 1 89.69 394 PRO B CA 1
ATOM 7614 C C . PRO B 1 394 ? -28.109 -21.266 6.555 1 89.69 394 PRO B C 1
ATOM 7616 O O . PRO B 1 394 ? -29.203 -20.719 6.57 1 89.69 394 PRO B O 1
ATOM 7619 N N . SER B 1 395 ? -27.281 -21.156 7.57 1 89.75 395 SER B N 1
ATOM 7620 C CA . SER B 1 395 ? -27.594 -20.312 8.719 1 89.75 395 SER B CA 1
ATOM 7621 C C . SER B 1 395 ? -27.469 -18.828 8.375 1 89.75 395 SER B C 1
ATOM 7623 O O . SER B 1 395 ? -27.938 -17.969 9.133 1 89.75 395 SER B O 1
ATOM 7625 N N . GLY B 1 396 ? -26.828 -18.562 7.305 1 88.5 396 GLY B N 1
ATOM 7626 C CA . GLY B 1 396 ? -26.609 -17.188 6.883 1 88.5 396 GLY B CA 1
ATOM 7627 C C . GLY B 1 396 ? -25.359 -16.578 7.465 1 88.5 396 GLY B C 1
ATOM 7628 O O . GLY B 1 396 ? -25.047 -15.414 7.211 1 88.5 396 GLY B O 1
ATOM 7629 N N . LYS B 1 397 ? -24.672 -17.344 8.273 1 89.88 397 LYS B N 1
ATOM 7630 C CA . LYS B 1 397 ? -23.469 -16.812 8.914 1 89.88 397 LYS B CA 1
ATOM 7631 C C . LYS B 1 397 ? -22.328 -17.828 8.828 1 89.88 397 LYS B C 1
ATOM 7633 O O . LYS B 1 397 ? -22.562 -19.031 8.859 1 89.88 397 LYS B O 1
ATOM 7638 N N . ILE B 1 398 ? -21.172 -17.328 8.578 1 94.75 398 ILE B N 1
ATOM 7639 C CA . ILE B 1 398 ? -19.953 -18.125 8.727 1 94.75 398 ILE B CA 1
ATOM 7640 C C . ILE B 1 398 ? -19.578 -18.219 10.195 1 94.75 398 ILE B C 1
ATOM 7642 O O . ILE B 1 398 ? -19.406 -17.188 10.867 1 94.75 398 ILE B O 1
ATOM 7646 N N . GLU B 1 399 ? -19.5 -19.391 10.68 1 93.62 399 GLU B N 1
ATOM 7647 C CA . GLU B 1 399 ? -19.219 -19.641 12.094 1 93.62 399 GLU B CA 1
ATOM 7648 C C . GLU B 1 399 ? -17.938 -20.422 12.289 1 93.62 399 GLU B C 1
ATOM 7650 O O . GLU B 1 399 ? -17.297 -20.844 11.312 1 93.62 399 GLU B O 1
ATOM 7655 N N . ASN B 1 400 ? -17.609 -20.625 13.477 1 91.31 400 ASN B N 1
ATOM 7656 C CA . ASN B 1 400 ? -16.359 -21.297 13.82 1 91.31 400 ASN B CA 1
ATOM 7657 C C . ASN B 1 400 ? -16.344 -22.734 13.289 1 91.31 400 ASN B C 1
ATOM 7659 O O . ASN B 1 400 ? -15.289 -23.234 12.898 1 91.31 400 ASN B O 1
ATOM 7663 N N . ASP B 1 401 ? -17.469 -23.344 13.164 1 91.94 401 ASP B N 1
ATOM 7664 C CA . ASP B 1 401 ? -17.531 -24.734 12.758 1 91.94 401 ASP B CA 1
ATOM 7665 C C . ASP B 1 401 ? -17.828 -24.859 11.266 1 91.94 401 ASP B C 1
ATOM 7667 O O . ASP B 1 401 ? -18.031 -25.953 10.75 1 91.94 401 ASP B O 1
ATOM 7671 N N . SER B 1 402 ? -17.812 -23.703 10.57 1 94.94 402 SER B N 1
ATOM 7672 C CA . SER B 1 402 ? -18.125 -23.688 9.148 1 94.94 402 SER B CA 1
ATOM 7673 C C . SER B 1 402 ? -16.875 -23.891 8.297 1 94.94 402 SER B C 1
ATOM 7675 O O . SER B 1 402 ? -16.859 -23.562 7.109 1 94.94 402 SER B O 1
ATOM 7677 N N . HIS B 1 403 ? -15.805 -24.391 8.914 1 95.75 403 HIS B N 1
ATOM 7678 C CA . HIS B 1 403 ? -14.523 -24.438 8.219 1 95.75 403 HIS B CA 1
ATOM 7679 C C . HIS B 1 403 ? -14.594 -25.328 6.988 1 95.75 403 HIS B C 1
ATOM 7681 O O . HIS B 1 403 ? -14.062 -24.984 5.93 1 95.75 403 HIS B O 1
ATOM 7687 N N . LEU B 1 404 ? -15.266 -26.484 7.02 1 97.06 404 LEU B N 1
ATOM 7688 C CA . LEU B 1 404 ? -15.328 -27.375 5.875 1 97.06 404 LEU B CA 1
ATOM 7689 C C . LEU B 1 404 ? -16.219 -26.812 4.777 1 97.06 404 LEU B C 1
ATOM 7691 O O . LEU B 1 404 ? -15.93 -26.984 3.59 1 97.06 404 LEU B O 1
ATOM 7695 N N . ASP B 1 405 ? -17.281 -26.141 5.184 1 97.81 405 ASP B N 1
ATOM 7696 C CA . ASP B 1 405 ? -18.125 -25.453 4.199 1 97.81 405 ASP B CA 1
ATOM 7697 C C . ASP B 1 405 ? -17.359 -24.328 3.508 1 97.81 405 ASP B C 1
ATOM 7699 O O . ASP B 1 405 ? -17.547 -24.094 2.312 1 97.81 405 ASP B O 1
ATOM 7703 N N . THR B 1 406 ? -16.547 -23.688 4.289 1 97.88 406 THR B N 1
ATOM 7704 C CA . THR B 1 406 ? -15.703 -22.625 3.73 1 97.88 406 THR B CA 1
ATOM 7705 C C . THR B 1 406 ? -14.695 -23.203 2.736 1 97.88 406 THR B C 1
ATOM 7707 O O . THR B 1 406 ? -14.477 -22.625 1.668 1 97.88 406 THR B O 1
ATOM 7710 N N . VAL B 1 407 ? -14.141 -24.359 3.07 1 98.38 407 VAL B N 1
ATOM 7711 C CA . VAL B 1 407 ? -13.219 -25.047 2.16 1 98.38 407 VAL B CA 1
ATOM 7712 C C . VAL B 1 407 ? -13.938 -25.359 0.848 1 98.38 407 VAL B C 1
ATOM 7714 O O . VAL B 1 407 ? -13.391 -25.109 -0.233 1 98.38 407 VAL B O 1
ATOM 7717 N N . LYS B 1 408 ? -15.109 -25.828 0.925 1 98.12 408 LYS B N 1
ATOM 7718 C CA . LYS B 1 408 ? -15.891 -26.172 -0.261 1 98.12 408 LYS B CA 1
ATOM 7719 C C . LYS B 1 408 ? -16.203 -24.938 -1.098 1 98.12 408 LYS B C 1
ATOM 7721 O O . LYS B 1 408 ? -16.016 -24.938 -2.316 1 98.12 408 LYS B O 1
ATOM 7726 N N . MET B 1 409 ? -16.656 -23.906 -0.402 1 98.31 409 MET B N 1
ATOM 7727 C CA . MET B 1 409 ? -16.984 -22.656 -1.084 1 98.31 409 MET B CA 1
ATOM 7728 C C . MET B 1 409 ? -15.789 -22.141 -1.873 1 98.31 409 MET B C 1
ATOM 7730 O O . MET B 1 409 ? -15.898 -21.875 -3.072 1 98.31 409 MET B O 1
ATOM 7734 N N . ILE B 1 410 ? -14.641 -22.094 -1.229 1 98.31 410 ILE B N 1
ATOM 7735 C CA . ILE B 1 410 ? -13.43 -21.531 -1.837 1 98.31 410 ILE B CA 1
ATOM 7736 C C . ILE B 1 410 ? -12.945 -22.453 -2.951 1 98.31 410 ILE B C 1
ATOM 7738 O O . ILE B 1 410 ? -12.633 -22 -4.055 1 98.31 410 ILE B O 1
ATOM 7742 N N . GLY B 1 411 ? -12.883 -23.75 -2.703 1 98.5 411 GLY B N 1
ATOM 7743 C CA . GLY B 1 411 ? -12.398 -24.703 -3.68 1 98.5 411 GLY B CA 1
ATOM 7744 C C . GLY B 1 411 ? -13.219 -24.734 -4.953 1 98.5 411 GLY B C 1
ATOM 7745 O O . GLY B 1 411 ? -12.672 -24.656 -6.055 1 98.5 411 GLY B O 1
ATOM 7746 N N . GLU B 1 412 ? -14.523 -24.812 -4.816 1 98 412 GLU B N 1
ATOM 7747 C CA . GLU B 1 412 ? -15.43 -24.891 -5.953 1 98 412 GLU B CA 1
ATOM 7748 C C . GLU B 1 412 ? -15.5 -23.562 -6.707 1 98 412 GLU B C 1
ATOM 7750 O O . GLU B 1 412 ? -15.594 -23.547 -7.938 1 98 412 GLU B O 1
ATOM 7755 N N . GLY B 1 413 ? -15.336 -22.516 -5.965 1 97.38 413 GLY B N 1
ATOM 7756 C CA . GLY B 1 413 ? -15.445 -21.203 -6.566 1 97.38 413 GLY B CA 1
ATOM 7757 C C . GLY B 1 413 ? -14.164 -20.734 -7.23 1 97.38 413 GLY B C 1
ATOM 7758 O O . GLY B 1 413 ? -14.188 -19.859 -8.102 1 97.38 413 GLY B O 1
ATOM 7759 N N . THR B 1 414 ? -13.031 -21.344 -6.859 1 97.38 414 THR B N 1
ATOM 7760 C CA . THR B 1 414 ? -11.758 -20.766 -7.297 1 97.38 414 THR B CA 1
ATOM 7761 C C . THR B 1 414 ? -11.008 -21.75 -8.188 1 97.38 414 THR B C 1
ATOM 7763 O O . THR B 1 414 ? -10.234 -21.344 -9.055 1 97.38 414 THR B O 1
ATOM 7766 N N . PHE B 1 415 ? -11.227 -23.062 -8.016 1 98.06 415 PHE B N 1
ATOM 7767 C CA . PHE B 1 415 ? -10.352 -24.016 -8.68 1 98.06 415 PHE B CA 1
ATOM 7768 C C . PHE B 1 415 ? -11.164 -25.016 -9.5 1 98.06 415 PHE B C 1
ATOM 7770 O O . PHE B 1 415 ? -10.789 -25.344 -10.625 1 98.06 415 PHE B O 1
ATOM 7777 N N . VAL B 1 416 ? -12.242 -25.438 -8.984 1 96.69 416 VAL B N 1
ATOM 7778 C CA . VAL B 1 416 ? -12.969 -26.562 -9.57 1 96.69 416 VAL B CA 1
ATOM 7779 C C . VAL B 1 416 ? -13.625 -26.125 -10.875 1 96.69 416 VAL B C 1
ATOM 7781 O O . VAL B 1 416 ? -13.453 -26.766 -11.914 1 96.69 416 VAL B O 1
ATOM 7784 N N . THR B 1 417 ? -14.336 -25.016 -10.82 1 96.31 417 THR B N 1
ATOM 7785 C CA . THR B 1 417 ? -15.117 -24.562 -11.969 1 96.31 417 THR B CA 1
ATOM 7786 C C . THR B 1 417 ? -14.203 -24.297 -13.164 1 96.31 417 THR B C 1
ATOM 7788 O O . THR B 1 417 ? -14.516 -24.672 -14.297 1 96.31 417 THR B O 1
ATOM 7791 N N . CYS B 1 418 ? -13.102 -23.703 -12.93 1 97.5 418 CYS B N 1
ATOM 7792 C CA . CYS B 1 418 ? -12.234 -23.312 -14.047 1 97.5 418 CYS B CA 1
ATOM 7793 C C . CYS B 1 418 ? -11.547 -24.531 -14.641 1 97.5 418 CYS B C 1
ATOM 7795 O O . CYS B 1 418 ? -11.281 -24.578 -15.844 1 97.5 418 CYS B O 1
ATOM 7797 N N . ALA B 1 419 ? -11.258 -25.547 -13.82 1 98.06 419 ALA B N 1
ATOM 7798 C CA . ALA B 1 419 ? -10.711 -26.797 -14.344 1 98.06 419 ALA B CA 1
ATOM 7799 C C . ALA B 1 419 ? -11.688 -27.469 -15.297 1 98.06 419 ALA B C 1
ATOM 7801 O O . ALA B 1 419 ? -11.305 -27.922 -16.375 1 98.06 419 ALA B O 1
ATOM 7802 N N . LEU B 1 420 ? -12.938 -27.469 -14.922 1 97.38 420 LEU B N 1
ATOM 7803 C CA . LEU B 1 420 ? -13.977 -28.062 -15.758 1 97.38 420 LEU B CA 1
ATOM 7804 C C . LEU B 1 420 ? -14.203 -27.234 -17.016 1 97.38 420 LEU B C 1
ATOM 7806 O O . LEU B 1 420 ? -14.336 -27.781 -18.109 1 97.38 420 LEU B O 1
ATOM 7810 N N . ASP B 1 421 ? -14.188 -25.906 -16.875 1 96.88 421 ASP B N 1
ATOM 7811 C CA . ASP B 1 421 ? -14.32 -25.031 -18.031 1 96.88 421 ASP B CA 1
ATOM 7812 C C . ASP B 1 421 ? -13.227 -25.297 -19.062 1 96.88 421 ASP B C 1
ATOM 7814 O O . ASP B 1 421 ? -13.516 -25.422 -20.266 1 96.88 421 ASP B O 1
ATOM 7818 N N . MET B 1 422 ? -12.016 -25.391 -18.594 1 98.06 422 MET B N 1
ATOM 7819 C CA . MET B 1 422 ? -10.891 -25.625 -19.5 1 98.06 422 MET B CA 1
ATOM 7820 C C . MET B 1 422 ? -11.023 -26.969 -20.203 1 98.06 422 MET B C 1
ATOM 7822 O O . MET B 1 422 ? -10.719 -27.094 -21.391 1 98.06 422 MET B O 1
ATOM 7826 N N . SER B 1 423 ? -11.508 -27.969 -19.516 1 97.25 423 SER B N 1
ATOM 7827 C CA . SER B 1 423 ? -11.633 -29.328 -20.062 1 97.25 423 SER B CA 1
ATOM 7828 C C . SER B 1 423 ? -12.625 -29.375 -21.219 1 97.25 423 SER B C 1
ATOM 7830 O O . SER B 1 423 ? -12.43 -30.109 -22.172 1 97.25 423 SER B O 1
ATOM 7832 N N . ILE B 1 424 ? -13.625 -28.547 -21.109 1 94.62 424 ILE B N 1
ATOM 7833 C CA . ILE B 1 424 ? -14.641 -28.578 -22.156 1 94.62 424 ILE B CA 1
ATOM 7834 C C . ILE B 1 424 ? -14.195 -27.703 -23.344 1 94.62 424 ILE B C 1
ATOM 7836 O O . ILE B 1 424 ? -14.594 -27.953 -24.484 1 94.62 424 ILE B O 1
ATOM 7840 N N . LYS B 1 425 ? -13.336 -26.766 -23.109 1 96.19 425 LYS B N 1
ATOM 7841 C CA . LYS B 1 425 ? -12.945 -25.812 -24.156 1 96.19 425 LYS B CA 1
ATOM 7842 C C . LYS B 1 425 ? -11.836 -26.391 -25.031 1 96.19 425 LYS B C 1
ATOM 7844 O O . LYS B 1 425 ? -11.688 -26 -26.188 1 96.19 425 LYS B O 1
ATOM 7849 N N . LEU B 1 426 ? -11.062 -27.25 -24.469 1 97.31 426 LEU B N 1
ATOM 7850 C CA . LEU B 1 426 ? -9.945 -27.797 -25.219 1 97.31 426 LEU B CA 1
ATOM 7851 C C . LEU B 1 426 ? -10.445 -28.734 -26.328 1 97.31 426 LEU B C 1
ATOM 7853 O O . LEU B 1 426 ? -11.398 -29.484 -26.125 1 97.31 426 LEU B O 1
ATOM 7857 N N . SER B 1 427 ? -9.805 -28.641 -27.453 1 95.38 427 SER B N 1
ATOM 7858 C CA . SER B 1 427 ? -10.148 -29.484 -28.594 1 95.38 427 SER B CA 1
ATOM 7859 C C . SER B 1 427 ? -9.258 -30.719 -28.656 1 95.38 427 SER B C 1
ATOM 7861 O O . SER B 1 427 ? -9.414 -31.547 -29.562 1 95.38 427 SER B O 1
ATOM 7863 N N . SER B 1 428 ? -8.367 -30.922 -27.781 1 93.5 428 SER B N 1
ATOM 7864 C CA . SER B 1 428 ? -7.512 -32.094 -27.672 1 93.5 428 SER B CA 1
ATOM 7865 C C . SER B 1 428 ? -8.047 -33.062 -26.625 1 93.5 428 SER B C 1
ATOM 7867 O O . SER B 1 428 ? -8.898 -32.719 -25.812 1 93.5 428 SER B O 1
ATOM 7869 N N . PRO B 1 429 ? -7.617 -34.375 -26.75 1 95.75 429 PRO B N 1
ATOM 7870 C CA . PRO B 1 429 ? -8.047 -35.312 -25.703 1 95.75 429 PRO B CA 1
ATOM 7871 C C . PRO B 1 429 ? -7.703 -34.781 -24.297 1 95.75 429 PRO B C 1
ATOM 7873 O O . PRO B 1 429 ? -6.582 -34.344 -24.062 1 95.75 429 PRO B O 1
ATOM 7876 N N . VAL B 1 430 ? -8.711 -34.844 -23.453 1 97.62 430 VAL B N 1
ATOM 7877 C CA . VAL B 1 430 ? -8.539 -34.406 -22.078 1 97.62 430 VAL B CA 1
ATOM 7878 C C . VAL B 1 430 ? -8.82 -35.562 -21.125 1 97.62 430 VAL B C 1
ATOM 7880 O O . VAL B 1 430 ? -9.781 -36.312 -21.312 1 97.62 430 VAL B O 1
ATOM 7883 N N . TYR B 1 431 ? -7.984 -35.781 -20.203 1 97.69 431 TYR B N 1
ATOM 7884 C CA . TYR B 1 431 ? -8.148 -36.719 -19.109 1 97.69 431 TYR B CA 1
ATOM 7885 C C . TYR B 1 431 ? -8.234 -36 -17.766 1 97.69 431 TYR B C 1
ATOM 7887 O O . TYR B 1 431 ? -7.41 -35.125 -17.469 1 97.69 431 TYR B O 1
ATOM 7895 N N . PHE B 1 432 ? -9.281 -36.344 -16.969 1 97.88 432 PHE B N 1
ATOM 7896 C CA . PHE B 1 432 ? -9.555 -35.562 -15.758 1 97.88 432 PHE B CA 1
ATOM 7897 C C . PHE B 1 432 ? -9.328 -36.406 -14.508 1 97.88 432 PHE B C 1
ATOM 7899 O O . PHE B 1 432 ? -9.719 -37.594 -14.461 1 97.88 432 PHE B O 1
ATOM 7906 N N . TYR B 1 433 ? -8.688 -35.844 -13.461 1 98.19 433 TYR B N 1
ATOM 7907 C CA . TYR B 1 433 ? -8.516 -36.594 -12.211 1 98.19 433 TYR B CA 1
ATOM 7908 C C . TYR B 1 433 ? -9.016 -35.781 -11.023 1 98.19 433 TYR B C 1
ATOM 7910 O O . TYR B 1 433 ? -9.07 -34.531 -11.086 1 98.19 433 TYR B O 1
ATOM 7918 N N . LEU B 1 434 ? -9.453 -36.406 -10.016 1 98.38 434 LEU B N 1
ATOM 7919 C CA . LEU B 1 434 ? -9.734 -35.906 -8.68 1 98.38 434 LEU B CA 1
ATOM 7920 C C . LEU B 1 434 ? -8.883 -36.625 -7.637 1 98.38 434 LEU B C 1
ATOM 7922 O O . LEU B 1 434 ? -9.023 -37.812 -7.43 1 98.38 434 LEU B O 1
ATOM 7926 N N . PHE B 1 435 ? -7.941 -35.906 -7.066 1 98.62 435 PHE B N 1
ATOM 7927 C CA . PHE B 1 435 ? -7.082 -36.469 -6.023 1 98.62 435 PHE B CA 1
ATOM 7928 C C . PHE B 1 435 ? -7.723 -36.281 -4.648 1 98.62 435 PHE B C 1
ATOM 7930 O O . PHE B 1 435 ? -8.102 -35.188 -4.266 1 98.62 435 PHE B O 1
ATOM 7937 N N . ASP B 1 436 ? -7.824 -37.344 -3.873 1 98.31 436 ASP B N 1
ATOM 7938 C CA . ASP B 1 436 ? -8.516 -37.312 -2.588 1 98.31 436 ASP B CA 1
ATOM 7939 C C . ASP B 1 436 ? -7.879 -38.281 -1.599 1 98.31 436 ASP B C 1
ATOM 7941 O O . ASP B 1 436 ? -8.578 -38.938 -0.824 1 98.31 436 ASP B O 1
ATOM 7945 N N . TYR B 1 437 ? -6.594 -38.438 -1.682 1 97.88 437 TYR B N 1
ATOM 7946 C CA . TYR B 1 437 ? -5.891 -39.312 -0.729 1 97.88 437 TYR B CA 1
ATOM 7947 C C . TYR B 1 437 ? -5.742 -38.594 0.619 1 97.88 437 TYR B C 1
ATOM 7949 O O . TYR B 1 437 ? -4.945 -37.656 0.758 1 97.88 437 TYR B O 1
ATOM 7957 N N . LYS B 1 438 ? -6.336 -39.062 1.688 1 95.06 438 LYS B N 1
ATOM 7958 C CA . LYS B 1 438 ? -6.484 -38.375 2.965 1 95.06 438 LYS B CA 1
ATOM 7959 C C . LYS B 1 438 ? -5.449 -38.875 3.977 1 95.06 438 LYS B C 1
ATOM 7961 O O . LYS B 1 438 ? -5.383 -38.344 5.098 1 95.06 438 LYS B O 1
ATOM 7966 N N . ASN B 1 439 ? -4.598 -39.75 3.633 1 90.62 439 ASN B N 1
ATOM 7967 C CA . ASN B 1 439 ? -3.779 -40.406 4.641 1 90.62 439 ASN B CA 1
ATOM 7968 C C . ASN B 1 439 ? -2.352 -39.875 4.648 1 90.62 439 ASN B C 1
ATOM 7970 O O . ASN B 1 439 ? -1.448 -40.5 5.195 1 90.62 439 ASN B O 1
ATOM 7974 N N . ASN B 1 440 ? -2.117 -38.781 4.059 1 91.69 440 ASN B N 1
ATOM 7975 C CA . ASN B 1 440 ? -0.803 -38.156 4.168 1 91.69 440 ASN B CA 1
ATOM 7976 C C . ASN B 1 440 ? -0.57 -37.562 5.562 1 91.69 440 ASN B C 1
ATOM 7978 O O . ASN B 1 440 ? -1.47 -36.969 6.148 1 91.69 440 ASN B O 1
ATOM 7982 N N . GLU B 1 441 ? 0.595 -37.781 6.082 1 92.62 441 GLU B N 1
ATOM 7983 C CA . GLU B 1 441 ? 0.962 -37.188 7.371 1 92.62 441 GLU B CA 1
ATOM 7984 C C . GLU B 1 441 ? 1.218 -35.688 7.25 1 92.62 441 GLU B C 1
ATOM 7986 O O . GLU B 1 441 ? 0.839 -34.906 8.133 1 92.62 441 GLU B O 1
ATOM 7991 N N . PHE B 1 442 ? 1.876 -35.344 6.188 1 94.69 442 PHE B N 1
ATOM 7992 C CA . PHE B 1 442 ? 2.107 -33.938 5.879 1 94.69 442 PHE B CA 1
ATOM 7993 C C . PHE B 1 442 ? 1.033 -33.406 4.934 1 94.69 442 PHE B C 1
ATOM 7995 O O . PHE B 1 442 ? 0.606 -34.094 4.016 1 94.69 442 PHE B O 1
ATOM 8002 N N . SER B 1 443 ? 0.524 -32.156 5.203 1 96 443 SER B N 1
ATOM 8003 C CA . SER B 1 443 ? -0.374 -31.438 4.312 1 96 443 SER B CA 1
ATOM 8004 C C . SER B 1 443 ? 0.068 -29.984 4.141 1 96 443 SER B C 1
ATOM 8006 O O . SER B 1 443 ? 0.552 -29.375 5.09 1 96 443 SER B O 1
ATOM 8008 N N . PHE B 1 444 ? -0.133 -29.453 3.004 1 96.69 444 PHE B N 1
ATOM 8009 C CA . PHE B 1 444 ? 0.216 -28.062 2.752 1 96.69 444 PHE B CA 1
ATOM 8010 C C . PHE B 1 444 ? -0.651 -27.125 3.584 1 96.69 444 PHE B C 1
ATOM 8012 O O . PHE B 1 444 ? -0.312 -25.953 3.77 1 96.69 444 PHE B O 1
ATOM 8019 N N . ASN B 1 445 ? -1.801 -27.578 4.105 1 95.5 445 ASN B N 1
ATOM 8020 C CA . ASN B 1 445 ? -2.6 -26.797 5.039 1 95.5 445 ASN B CA 1
ATOM 8021 C C . ASN B 1 445 ? -1.76 -26.281 6.207 1 95.5 445 ASN B C 1
ATOM 8023 O O . ASN B 1 445 ? -2.027 -25.203 6.75 1 95.5 445 ASN B O 1
ATOM 8027 N N . GLN B 1 446 ? -0.761 -27.016 6.523 1 93.19 446 GLN B N 1
ATOM 8028 C CA . GLN B 1 446 ? 0.097 -26.672 7.652 1 93.19 446 GLN B CA 1
ATOM 8029 C C . GLN B 1 446 ? 0.952 -25.438 7.336 1 93.19 446 GLN B C 1
ATOM 8031 O O . GLN B 1 446 ? 1.464 -24.781 8.242 1 93.19 446 GLN B O 1
ATOM 8036 N N . LEU B 1 447 ? 1.133 -25.203 6.055 1 94.5 447 LEU B N 1
ATOM 8037 C CA . LEU B 1 447 ? 1.959 -24.078 5.625 1 94.5 447 LEU B CA 1
ATOM 8038 C C . LEU B 1 447 ? 1.101 -22.844 5.336 1 94.5 447 LEU B C 1
ATOM 8040 O O . LEU B 1 447 ? 1.542 -21.719 5.539 1 94.5 447 LEU B O 1
ATOM 8044 N N . TYR B 1 448 ? -0.153 -23.062 4.875 1 95.62 448 TYR B N 1
ATOM 8045 C CA . TYR B 1 448 ? -1.021 -21.984 4.41 1 95.62 448 TYR B CA 1
ATOM 8046 C C . TYR B 1 448 ? -1.604 -21.203 5.586 1 95.62 448 TYR B C 1
ATOM 8048 O O . TYR B 1 448 ? -2.068 -20.078 5.422 1 95.62 448 TYR B O 1
ATOM 8056 N N . GLY B 1 449 ? -1.627 -21.797 6.711 1 92 449 GLY B N 1
ATOM 8057 C CA . GLY B 1 449 ? -2.121 -21.172 7.926 1 92 449 GLY B CA 1
ATOM 8058 C C . GLY B 1 449 ? -1.979 -22.047 9.148 1 92 449 GLY B C 1
ATOM 8059 O O . GLY B 1 449 ? -1.729 -23.25 9.031 1 92 449 GLY B O 1
ATOM 8060 N N . ASP B 1 450 ? -2.123 -21.5 10.367 1 88.44 450 ASP B N 1
ATOM 8061 C CA . ASP B 1 450 ? -2.031 -22.25 11.625 1 88.44 450 ASP B CA 1
ATOM 8062 C C . ASP B 1 450 ? -3.41 -22.703 12.094 1 88.44 450 ASP B C 1
ATOM 8064 O O . ASP B 1 450 ? -3.85 -22.359 13.188 1 88.44 450 ASP B O 1
ATOM 8068 N N . CYS B 1 451 ? -4.062 -23.438 11.172 1 92 451 CYS B N 1
ATOM 8069 C CA . CYS B 1 451 ? -5.363 -24 11.508 1 92 451 CYS B CA 1
ATOM 8070 C C . CYS B 1 451 ? -5.223 -25.422 12.039 1 92 451 CYS B C 1
ATOM 8072 O O . CYS B 1 451 ? -4.625 -26.266 11.383 1 92 451 CYS B O 1
ATOM 8074 N N . LYS B 1 452 ? -5.801 -25.75 13.148 1 91.19 452 LYS B N 1
ATOM 8075 C CA . LYS B 1 452 ? -5.699 -27.078 13.758 1 91.19 452 LYS B CA 1
ATOM 8076 C C . LYS B 1 452 ? -6.875 -27.953 13.359 1 91.19 452 LYS B C 1
ATOM 8078 O O . LYS B 1 452 ? -6.855 -29.172 13.602 1 91.19 452 LYS B O 1
ATOM 8083 N N . LYS B 1 453 ? -7.84 -27.406 12.695 1 93.38 453 LYS B N 1
ATOM 8084 C CA . LYS B 1 453 ? -8.992 -28.172 12.234 1 93.38 453 LYS B CA 1
ATOM 8085 C C . LYS B 1 453 ? -8.68 -28.922 10.945 1 93.38 453 LYS B C 1
ATOM 8087 O O . LYS B 1 453 ? -7.836 -28.5 10.156 1 93.38 453 LYS B O 1
ATOM 8092 N N . PRO B 1 454 ? -9.336 -30.062 10.758 1 93.94 454 PRO B N 1
ATOM 8093 C CA . PRO B 1 454 ? -9.164 -30.75 9.477 1 93.94 454 PRO B CA 1
ATOM 8094 C C . PRO B 1 454 ? -9.758 -29.984 8.305 1 93.94 454 PRO B C 1
ATOM 8096 O O . PRO B 1 454 ? -10.906 -29.531 8.375 1 93.94 454 PRO B O 1
ATOM 8099 N N . LEU B 1 455 ? -9.031 -29.891 7.254 1 96.81 455 LEU B N 1
ATOM 8100 C CA . LEU B 1 455 ? -9.477 -29.094 6.109 1 96.81 455 LEU B CA 1
ATOM 8101 C C . LEU B 1 455 ? -9.523 -29.953 4.848 1 96.81 455 LEU B C 1
ATOM 8103 O O . LEU B 1 455 ? -9.852 -29.453 3.77 1 96.81 455 LEU B O 1
ATOM 8107 N N . GLY B 1 456 ? -9.203 -31.266 4.969 1 96.94 456 GLY B N 1
ATOM 8108 C CA . GLY B 1 456 ? -9.242 -32.156 3.826 1 96.94 456 GLY B CA 1
ATOM 8109 C C . GLY B 1 456 ? -7.957 -32.156 3.014 1 96.94 456 GLY B C 1
ATOM 8110 O O . GLY B 1 456 ? -6.906 -31.734 3.512 1 96.94 456 GLY B O 1
ATOM 8111 N N . VAL B 1 457 ? -8.008 -32.75 1.771 1 98.12 457 VAL B N 1
ATOM 8112 C CA . VAL B 1 457 ? -6.859 -32.844 0.871 1 98.12 457 VAL B CA 1
ATOM 8113 C C . VAL B 1 457 ? -6.629 -31.484 0.183 1 98.12 457 VAL B C 1
ATOM 8115 O O . VAL B 1 457 ? -7.328 -31.141 -0.774 1 98.12 457 VAL B O 1
ATOM 8118 N N . SER B 1 458 ? -5.66 -30.859 0.564 1 96.31 458 SER B N 1
ATOM 8119 C CA . SER B 1 458 ? -5.469 -29.438 0.303 1 96.31 458 SER B CA 1
ATOM 8120 C C . SER B 1 458 ? -4.906 -29.203 -1.095 1 96.31 458 SER B C 1
ATOM 8122 O O . SER B 1 458 ? -4.504 -30.141 -1.775 1 96.31 458 SER B O 1
ATOM 8124 N N . HIS B 1 459 ? -4.973 -27.844 -1.451 1 98 459 HIS B N 1
ATOM 8125 C CA . HIS B 1 459 ? -4.238 -27.344 -2.607 1 98 459 HIS B CA 1
ATOM 8126 C C . HIS B 1 459 ? -2.773 -27.75 -2.553 1 98 459 HIS B C 1
ATOM 8128 O O . HIS B 1 459 ? -2.102 -27.547 -1.538 1 98 459 HIS B O 1
ATOM 8134 N N . ALA B 1 460 ? -2.279 -28.516 -3.609 1 98.12 460 ALA B N 1
ATOM 8135 C CA . ALA B 1 460 ? -0.886 -28.922 -3.803 1 98.12 460 ALA B CA 1
ATOM 8136 C C . ALA B 1 460 ? -0.584 -30.234 -3.09 1 98.12 460 ALA B C 1
ATOM 8138 O O . ALA B 1 460 ? 0.519 -30.766 -3.207 1 98.12 460 ALA B O 1
ATOM 8139 N N . ASP B 1 461 ? -1.488 -30.844 -2.389 1 98.12 461 ASP B N 1
ATOM 8140 C CA . ASP B 1 461 ? -1.19 -32.031 -1.609 1 98.12 461 ASP B CA 1
ATOM 8141 C C . ASP B 1 461 ? -0.739 -33.188 -2.512 1 98.12 461 ASP B C 1
ATOM 8143 O O . ASP B 1 461 ? 0.037 -34.062 -2.092 1 98.12 461 ASP B O 1
ATOM 8147 N N . GLU B 1 462 ? -1.225 -33.281 -3.734 1 98.12 462 GLU B N 1
ATOM 8148 C CA . GLU B 1 462 ? -0.816 -34.406 -4.609 1 98.12 462 GLU B CA 1
ATOM 8149 C C . GLU B 1 462 ? 0.673 -34.312 -4.93 1 98.12 462 GLU B C 1
ATOM 8151 O O . GLU B 1 462 ? 1.278 -35.312 -5.332 1 98.12 462 GLU B O 1
ATOM 8156 N N . LEU B 1 463 ? 1.297 -33.125 -4.773 1 98.25 463 LEU B N 1
ATOM 8157 C CA . LEU B 1 463 ? 2.721 -32.938 -5.043 1 98.25 463 LEU B CA 1
ATOM 8158 C C . LEU B 1 463 ? 3.559 -33.75 -4.051 1 98.25 463 LEU B C 1
ATOM 8160 O O . LEU B 1 463 ? 4.711 -34.094 -4.336 1 98.25 463 LEU B O 1
ATOM 8164 N N . ILE B 1 464 ? 2.98 -34.062 -2.859 1 97.69 464 ILE B N 1
ATOM 8165 C CA . ILE B 1 464 ? 3.664 -34.844 -1.852 1 97.69 464 ILE B CA 1
ATOM 8166 C C . ILE B 1 464 ? 4 -36.219 -2.428 1 97.69 464 ILE B C 1
ATOM 8168 O O . ILE B 1 464 ? 5.016 -36.812 -2.064 1 97.69 464 ILE B O 1
ATOM 8172 N N . SER B 1 465 ? 3.203 -36.656 -3.359 1 97.75 465 SER B N 1
ATOM 8173 C CA . SER B 1 465 ? 3.391 -37.969 -3.969 1 97.75 465 SER B CA 1
ATOM 8174 C C . SER B 1 465 ? 4.277 -37.875 -5.207 1 97.75 465 SER B C 1
ATOM 8176 O O . SER B 1 465 ? 4.68 -38.906 -5.758 1 97.75 465 SER B O 1
ATOM 8178 N N . LEU B 1 466 ? 4.629 -36.719 -5.66 1 98.25 466 LEU B N 1
ATOM 8179 C CA . LEU B 1 466 ? 5.359 -36.562 -6.918 1 98.25 466 LEU B CA 1
ATOM 8180 C C . LEU B 1 466 ? 6.789 -36.094 -6.66 1 98.25 466 LEU B C 1
ATOM 8182 O O . LEU B 1 466 ? 7.688 -36.375 -7.453 1 98.25 466 LEU B O 1
ATOM 8186 N N . PHE B 1 467 ? 6.984 -35.375 -5.59 1 97.94 467 PHE B N 1
ATOM 8187 C CA . PHE B 1 467 ? 8.297 -34.781 -5.301 1 97.94 467 PHE B CA 1
ATOM 8188 C C . PHE B 1 467 ? 8.719 -35.094 -3.871 1 97.94 467 PHE B C 1
ATOM 8190 O O . PHE B 1 467 ? 7.871 -35.25 -2.99 1 97.94 467 PHE B O 1
ATOM 8197 N N . SER B 1 468 ? 10 -35.094 -3.578 1 94.38 468 SER B N 1
ATOM 8198 C CA . SER B 1 468 ? 10.516 -35.5 -2.273 1 94.38 468 SER B CA 1
ATOM 8199 C C . SER B 1 468 ? 10.227 -34.438 -1.215 1 94.38 468 SER B C 1
ATOM 8201 O O . SER B 1 468 ? 10.07 -34.781 -0.035 1 94.38 468 SER B O 1
ATOM 8203 N N . LEU B 1 469 ? 10.141 -33.219 -1.524 1 95.31 469 LEU B N 1
ATOM 8204 C CA . LEU B 1 469 ? 9.82 -32.094 -0.644 1 95.31 469 LEU B CA 1
ATOM 8205 C C . LEU B 1 469 ? 10.633 -32.156 0.646 1 95.31 469 LEU B C 1
ATOM 8207 O O . LEU B 1 469 ? 10.078 -32.031 1.74 1 95.31 469 LEU B O 1
ATOM 8211 N N . LYS B 1 470 ? 11.891 -32.344 0.554 1 94.31 470 LYS B N 1
ATOM 8212 C CA . LYS B 1 470 ? 12.742 -32.625 1.703 1 94.31 470 LYS B CA 1
ATOM 8213 C C . LYS B 1 470 ? 12.711 -31.484 2.713 1 94.31 470 LYS B C 1
ATOM 8215 O O . LYS B 1 470 ? 12.734 -31.719 3.924 1 94.31 470 LYS B O 1
ATOM 8220 N N . GLU B 1 471 ? 12.617 -30.328 2.248 1 93.5 471 GLU B N 1
ATOM 8221 C CA . GLU B 1 471 ? 12.617 -29.156 3.117 1 93.5 471 GLU B CA 1
ATOM 8222 C C . GLU B 1 471 ? 11.289 -29.031 3.869 1 93.5 471 GLU B C 1
ATOM 8224 O O . GLU B 1 471 ? 11.273 -28.641 5.039 1 93.5 471 GLU B O 1
ATOM 8229 N N . LEU B 1 472 ? 10.195 -29.344 3.277 1 93.38 472 LEU B N 1
ATOM 8230 C CA . LEU B 1 472 ? 8.859 -29.125 3.834 1 93.38 472 LEU B CA 1
ATOM 8231 C C . LEU B 1 472 ? 8.398 -30.344 4.633 1 93.38 472 LEU B C 1
ATOM 8233 O O . LEU B 1 472 ? 7.586 -30.219 5.547 1 93.38 472 LEU B O 1
ATOM 8237 N N . ASN B 1 473 ? 8.883 -31.469 4.23 1 93.69 473 ASN B N 1
ATOM 8238 C CA . ASN B 1 473 ? 8.555 -32.75 4.859 1 93.69 473 ASN B CA 1
ATOM 8239 C C . ASN B 1 473 ? 9.797 -33.562 5.152 1 93.69 473 ASN B C 1
ATOM 8241 O O . ASN B 1 473 ? 9.984 -34.656 4.586 1 93.69 473 ASN B O 1
ATOM 8245 N N . PRO B 1 474 ? 10.547 -33.156 6.141 1 92.06 474 PRO B N 1
ATOM 8246 C CA . PRO B 1 474 ? 11.852 -33.781 6.391 1 92.06 474 PRO B CA 1
ATOM 8247 C C . PRO B 1 474 ? 11.742 -35.219 6.863 1 92.06 474 PRO B C 1
ATOM 8249 O O . PRO B 1 474 ? 12.688 -36 6.703 1 92.06 474 PRO B O 1
ATOM 8252 N N . LYS B 1 475 ? 10.648 -35.656 7.41 1 91.88 475 LYS B N 1
ATOM 8253 C CA . LYS B 1 475 ? 10.469 -37.031 7.879 1 91.88 475 LYS B CA 1
ATOM 8254 C C . LYS B 1 475 ? 10.266 -38 6.711 1 91.88 475 LYS B C 1
ATOM 8256 O O . LYS B 1 475 ? 10.391 -39.219 6.871 1 91.88 475 LYS B O 1
ATOM 8261 N N . GLY B 1 476 ? 9.922 -37.406 5.547 1 92.12 476 GLY B N 1
ATOM 8262 C CA . GLY B 1 476 ? 9.68 -38.25 4.375 1 92.12 476 GLY B CA 1
ATOM 8263 C C . GLY B 1 476 ? 8.32 -38.938 4.398 1 92.12 476 GLY B C 1
ATOM 8264 O O . GLY B 1 476 ? 7.395 -38.438 5.055 1 92.12 476 GLY B O 1
ATOM 8265 N N . LEU B 1 477 ? 8.219 -39.969 3.578 1 95.44 477 LEU B N 1
ATOM 8266 C CA . LEU B 1 477 ? 6.941 -40.656 3.406 1 95.44 477 LEU B CA 1
ATOM 8267 C C . LEU B 1 477 ? 6.891 -41.906 4.254 1 95.44 477 LEU B C 1
ATOM 8269 O O . LEU B 1 477 ? 7.895 -42.625 4.375 1 95.44 477 LEU B O 1
ATOM 8273 N N . SER B 1 478 ? 5.734 -42.188 4.816 1 95.06 478 SER B N 1
ATOM 8274 C CA . SER B 1 478 ? 5.48 -43.5 5.391 1 95.06 478 SER B CA 1
ATOM 8275 C C . SER B 1 478 ? 5.398 -44.594 4.312 1 95.06 478 SER B C 1
ATOM 8277 O O . SER B 1 478 ? 5.371 -44.281 3.119 1 95.06 478 SER B O 1
ATOM 8279 N N . ASN B 1 479 ? 5.312 -45.844 4.66 1 94.56 479 ASN B N 1
ATOM 8280 C CA . ASN B 1 479 ? 5.242 -46.938 3.705 1 94.56 479 ASN B CA 1
ATOM 8281 C C . ASN B 1 479 ? 4.008 -46.844 2.814 1 94.56 479 ASN B C 1
ATOM 8283 O O . ASN B 1 479 ? 4.094 -47.031 1.603 1 94.56 479 ASN B O 1
ATOM 8287 N N . LYS B 1 480 ? 2.943 -46.5 3.447 1 95.5 480 LYS B N 1
ATOM 8288 C CA . LYS B 1 480 ? 1.708 -46.344 2.682 1 95.5 480 LYS B CA 1
ATOM 8289 C C . LYS B 1 480 ? 1.798 -45.188 1.711 1 95.5 480 LYS B C 1
ATOM 8291 O O . LYS B 1 480 ? 1.307 -45.25 0.583 1 95.5 480 LYS B O 1
ATOM 8296 N N . GLU B 1 481 ? 2.402 -44.188 2.178 1 97.38 481 GLU B N 1
ATOM 8297 C CA . GLU B 1 481 ? 2.562 -43 1.332 1 97.38 481 GLU B CA 1
ATOM 8298 C C . GLU B 1 481 ? 3.52 -43.281 0.176 1 97.38 481 GLU B C 1
ATOM 8300 O O . GLU B 1 481 ? 3.342 -42.75 -0.923 1 97.38 481 GLU B O 1
ATOM 8305 N N . ILE B 1 482 ? 4.492 -44.094 0.397 1 97.69 482 ILE B N 1
ATOM 8306 C CA . ILE B 1 482 ? 5.426 -44.5 -0.655 1 97.69 482 ILE B CA 1
ATOM 8307 C C . ILE B 1 482 ? 4.68 -45.219 -1.773 1 97.69 482 ILE B C 1
ATOM 8309 O O . ILE B 1 482 ? 4.926 -44.969 -2.955 1 97.69 482 ILE B O 1
ATOM 8313 N N . GLU B 1 483 ? 3.771 -46.062 -1.416 1 97.62 483 GLU B N 1
ATOM 8314 C CA . GLU B 1 483 ? 2.977 -46.781 -2.414 1 97.62 483 GLU B CA 1
ATOM 8315 C C . GLU B 1 483 ? 2.137 -45.812 -3.24 1 97.62 483 GLU B C 1
ATOM 8317 O O . GLU B 1 483 ? 2.014 -45.969 -4.457 1 97.62 483 GLU B O 1
ATOM 8322 N N . MET B 1 484 ? 1.551 -44.875 -2.541 1 97.75 484 MET B N 1
ATOM 8323 C CA . MET B 1 484 ? 0.785 -43.844 -3.238 1 97.75 484 MET B CA 1
ATOM 8324 C C . MET B 1 484 ? 1.679 -43.062 -4.184 1 97.75 484 MET B C 1
ATOM 8326 O O . MET B 1 484 ? 1.287 -42.75 -5.316 1 97.75 484 MET B O 1
ATOM 8330 N N . SER B 1 485 ? 2.838 -42.688 -3.711 1 98.12 485 SER B N 1
ATOM 8331 C CA . SER B 1 485 ? 3.803 -41.969 -4.531 1 98.12 485 SER B CA 1
ATOM 8332 C C . SER B 1 485 ? 4.184 -42.781 -5.773 1 98.12 485 SER B C 1
ATOM 8334 O O . SER B 1 485 ? 4.238 -42.219 -6.875 1 98.12 485 SER B O 1
ATOM 8336 N N . LYS B 1 486 ? 4.461 -44.031 -5.613 1 98.12 486 LYS B N 1
ATOM 8337 C CA . LYS B 1 486 ? 4.789 -44.875 -6.746 1 98.12 486 LYS B CA 1
ATOM 8338 C C . LYS B 1 486 ? 3.654 -44.906 -7.766 1 98.12 486 LYS B C 1
ATOM 8340 O O . LYS B 1 486 ? 3.893 -44.812 -8.969 1 98.12 486 LYS B O 1
ATOM 8345 N N . LEU B 1 487 ? 2.434 -45.031 -7.258 1 97.94 487 LEU B N 1
ATOM 8346 C CA . LEU B 1 487 ? 1.274 -45.031 -8.141 1 97.94 487 LEU B CA 1
ATOM 8347 C C . LEU B 1 487 ? 1.215 -43.719 -8.93 1 97.94 487 LEU B C 1
ATOM 8349 O O . LEU B 1 487 ? 1.07 -43.719 -10.156 1 97.94 487 LEU B O 1
ATOM 8353 N N . MET B 1 488 ? 1.274 -42.594 -8.25 1 98.5 488 MET B N 1
ATOM 8354 C CA . MET B 1 488 ? 1.161 -41.281 -8.891 1 98.5 488 MET B CA 1
ATOM 8355 C C . MET B 1 488 ? 2.254 -41.094 -9.938 1 98.5 488 MET B C 1
ATOM 8357 O O . MET B 1 488 ? 1.98 -40.625 -11.047 1 98.5 488 MET B O 1
ATOM 8361 N N . VAL B 1 489 ? 3.5 -41.406 -9.609 1 98.56 489 VAL B N 1
ATOM 8362 C CA . VAL B 1 489 ? 4.617 -41.312 -10.539 1 98.56 489 VAL B CA 1
ATOM 8363 C C . VAL B 1 489 ? 4.391 -42.219 -11.742 1 98.56 489 VAL B C 1
ATOM 8365 O O . VAL B 1 489 ? 4.648 -41.812 -12.883 1 98.56 489 VAL B O 1
ATOM 8368 N N . ASN B 1 490 ? 3.869 -43.375 -11.516 1 98 490 ASN B N 1
ATOM 8369 C CA . ASN B 1 490 ? 3.566 -44.312 -12.609 1 98 490 ASN B CA 1
ATOM 8370 C C . ASN B 1 490 ? 2.551 -43.688 -13.578 1 98 490 ASN B C 1
ATOM 8372 O O . ASN B 1 490 ? 2.727 -43.781 -14.797 1 98 490 ASN B O 1
ATOM 8376 N N . ILE B 1 491 ? 1.52 -43.125 -13.047 1 98.5 491 ILE B N 1
ATOM 8377 C CA . ILE B 1 491 ? 0.46 -42.562 -13.867 1 98.5 491 ILE B CA 1
ATOM 8378 C C . ILE B 1 491 ? 1.012 -41.375 -14.68 1 98.5 491 ILE B C 1
ATOM 8380 O O . ILE B 1 491 ? 0.781 -41.281 -15.891 1 98.5 491 ILE B O 1
ATOM 8384 N N . TRP B 1 492 ? 1.733 -40.5 -14.078 1 98.69 492 TRP B N 1
ATOM 8385 C CA . TRP B 1 492 ? 2.301 -39.312 -14.734 1 98.69 492 TRP B CA 1
ATOM 8386 C C . TRP B 1 492 ? 3.295 -39.719 -15.82 1 98.69 492 TRP B C 1
ATOM 8388 O O . TRP B 1 492 ? 3.268 -39.188 -16.938 1 98.69 492 TRP B O 1
ATOM 8398 N N . VAL B 1 493 ? 4.16 -40.656 -15.492 1 98.31 493 VAL B N 1
ATOM 8399 C CA . VAL B 1 493 ? 5.184 -41.125 -16.422 1 98.31 493 VAL B CA 1
ATOM 8400 C C . VAL B 1 493 ? 4.539 -41.875 -17.578 1 98.31 493 VAL B C 1
ATOM 8402 O O . VAL B 1 493 ? 4.953 -41.75 -18.734 1 98.31 493 VAL B O 1
ATOM 8405 N N . LYS B 1 494 ? 3.521 -42.719 -17.312 1 97.94 494 LYS B N 1
ATOM 8406 C CA . LYS B 1 494 ? 2.801 -43.406 -18.359 1 97.94 494 LYS B CA 1
ATOM 8407 C C . LYS B 1 494 ? 2.182 -42.438 -19.359 1 97.94 494 LYS B C 1
ATOM 8409 O O . LYS B 1 494 ? 2.24 -42.656 -20.562 1 97.94 494 LYS B O 1
ATOM 8414 N N . PHE B 1 495 ? 1.553 -41.438 -18.906 1 97.88 495 PHE B N 1
ATOM 8415 C CA . PHE B 1 495 ? 0.997 -40.406 -19.766 1 97.88 495 PHE B CA 1
ATOM 8416 C C . PHE B 1 495 ? 2.088 -39.75 -20.625 1 97.88 495 PHE B C 1
ATOM 8418 O O . PHE B 1 495 ? 1.9 -39.531 -21.812 1 97.88 495 PHE B O 1
ATOM 8425 N N . ALA B 1 496 ? 3.24 -39.438 -20 1 98.19 496 ALA B N 1
ATOM 8426 C CA . ALA B 1 496 ? 4.344 -38.781 -20.688 1 98.19 496 ALA B CA 1
ATOM 8427 C C . ALA B 1 496 ? 4.945 -39.688 -21.75 1 98.19 496 ALA B C 1
ATOM 8429 O O . ALA B 1 496 ? 5.414 -39.188 -22.781 1 98.19 496 ALA B O 1
ATOM 8430 N N . SER B 1 497 ? 4.891 -41 -21.562 1 96.31 497 SER B N 1
ATOM 8431 C CA . SER B 1 497 ? 5.684 -41.906 -22.391 1 96.31 497 SER B CA 1
ATOM 8432 C C . SER B 1 497 ? 4.805 -42.688 -23.391 1 96.31 497 SER B C 1
ATOM 8434 O O . SER B 1 497 ? 5.312 -43.312 -24.297 1 96.31 497 SER B O 1
ATOM 8436 N N . SER B 1 498 ? 3.516 -42.562 -23.141 1 93.88 498 SER B N 1
ATOM 8437 C CA . SER B 1 498 ? 2.658 -43.406 -23.953 1 93.88 498 SER B CA 1
ATOM 8438 C C . SER B 1 498 ? 1.554 -42.625 -24.625 1 93.88 498 SER B C 1
ATOM 8440 O O . SER B 1 498 ? 1.212 -41.531 -24.188 1 93.88 498 SER B O 1
ATOM 8442 N N . LYS B 1 499 ? 1.028 -43.25 -25.641 1 90.56 499 LYS B N 1
ATOM 8443 C CA . LYS B 1 499 ? -0.095 -42.625 -26.359 1 90.56 499 LYS B CA 1
ATOM 8444 C C . LYS B 1 499 ? -1.407 -42.875 -25.609 1 90.56 499 LYS B C 1
ATOM 8446 O O . LYS B 1 499 ? -2.355 -42.094 -25.75 1 90.56 499 LYS B O 1
ATOM 8451 N N . ILE B 1 500 ? -1.398 -43.969 -24.906 1 89.62 500 ILE B N 1
ATOM 8452 C CA . ILE B 1 500 ? -2.625 -44.375 -24.219 1 89.62 500 ILE B CA 1
ATOM 8453 C C . ILE B 1 500 ? -2.389 -44.344 -22.703 1 89.62 500 ILE B C 1
ATOM 8455 O O . ILE B 1 500 ? -1.836 -45.312 -22.156 1 89.62 500 ILE B O 1
ATOM 8459 N N . PRO B 1 501 ? -2.887 -43.406 -22.016 1 94.19 501 PRO B N 1
ATOM 8460 C CA . PRO B 1 501 ? -2.725 -43.406 -20.547 1 94.19 501 PRO B CA 1
ATOM 8461 C C . PRO B 1 501 ? -3.633 -44.406 -19.859 1 94.19 501 PRO B C 1
ATOM 8463 O O . PRO B 1 501 ? -4.738 -44.688 -20.344 1 94.19 501 PRO B O 1
ATOM 8466 N N . THR B 1 502 ? -3.094 -45 -18.828 1 96.06 502 THR B N 1
ATOM 8467 C CA . THR B 1 502 ? -3.857 -45.938 -18.016 1 96.06 502 THR B CA 1
ATOM 8468 C C . THR B 1 502 ? -4.055 -45.406 -16.609 1 96.06 502 THR B C 1
ATOM 8470 O O . THR B 1 502 ? -3.268 -44.594 -16.125 1 96.06 502 THR B O 1
ATOM 8473 N N . ILE B 1 503 ? -5.047 -45.938 -15.906 1 95.19 503 ILE B N 1
ATOM 8474 C CA . ILE B 1 503 ? -5.508 -45.312 -14.664 1 95.19 503 ILE B CA 1
ATOM 8475 C C . ILE B 1 503 ? -4.562 -45.688 -13.523 1 95.19 503 ILE B C 1
ATOM 8477 O O . ILE B 1 503 ? -4.59 -45.094 -12.453 1 95.19 503 ILE B O 1
ATOM 8481 N N . ASP B 1 504 ? -3.744 -46.719 -13.719 1 94.94 504 ASP B N 1
ATOM 8482 C CA . ASP B 1 504 ? -2.791 -47.094 -12.68 1 94.94 504 ASP B CA 1
ATOM 8483 C C . ASP B 1 504 ? -1.353 -46.938 -13.164 1 94.94 504 ASP B C 1
ATOM 8485 O O . ASP B 1 504 ? -0.41 -47.344 -12.484 1 94.94 504 ASP B O 1
ATOM 8489 N N . GLY B 1 505 ? -1.146 -46.5 -14.383 1 95 505 GLY B N 1
ATOM 8490 C CA . GLY B 1 505 ? 0.173 -46.188 -14.922 1 95 505 GLY B CA 1
ATOM 8491 C C . GLY B 1 505 ? 0.91 -47.438 -15.406 1 95 505 GLY B C 1
ATOM 8492 O O . GLY B 1 505 ? 2.113 -47.375 -15.664 1 95 505 GLY B O 1
ATOM 8493 N N . THR B 1 506 ? 0.177 -48.531 -15.516 1 93.94 506 THR B N 1
ATOM 8494 C CA . THR B 1 506 ? 0.819 -49.75 -15.984 1 93.94 506 THR B CA 1
ATOM 8495 C C . THR B 1 506 ? 0.458 -50.031 -17.438 1 93.94 506 THR B C 1
ATOM 8497 O O . THR B 1 506 ? -0.545 -49.5 -17.953 1 93.94 506 THR B O 1
ATOM 8500 N N . ASP B 1 507 ? 1.258 -50.812 -18.047 1 92 507 ASP B N 1
ATOM 8501 C CA . ASP B 1 507 ? 1.069 -51.125 -19.469 1 92 507 ASP B CA 1
ATOM 8502 C C . ASP B 1 507 ? -0.227 -51.906 -19.688 1 92 507 ASP B C 1
ATOM 8504 O O . ASP B 1 507 ? -0.898 -51.719 -20.703 1 92 507 ASP B O 1
ATOM 8508 N N . ASN B 1 508 ? -0.547 -52.719 -18.781 1 91.25 508 ASN B N 1
ATOM 8509 C CA . ASN B 1 508 ? -1.73 -53.562 -18.938 1 91.25 508 ASN B CA 1
ATOM 8510 C C . ASN B 1 508 ? -2.912 -53.031 -18.141 1 91.25 508 ASN B C 1
ATOM 8512 O O . ASN B 1 508 ? -3.926 -53.688 -17.984 1 91.25 508 ASN B O 1
ATOM 8516 N N . GLY B 1 509 ? -2.754 -51.844 -17.672 1 92.06 509 GLY B N 1
ATOM 8517 C CA . GLY B 1 509 ? -3.824 -51.25 -16.875 1 92.06 509 GLY B CA 1
ATOM 8518 C C . GLY B 1 509 ? -5.004 -50.812 -17.719 1 92.06 509 GLY B C 1
ATOM 8519 O O . GLY B 1 509 ? -4.91 -50.719 -18.953 1 92.06 509 GLY B O 1
ATOM 8520 N N . LYS B 1 510 ? -6.078 -50.531 -17.016 1 95.38 510 LYS B N 1
ATOM 8521 C CA . LYS B 1 510 ? -7.266 -50 -17.688 1 95.38 510 LYS B CA 1
ATOM 8522 C C . LYS B 1 510 ? -6.98 -48.625 -18.281 1 95.38 510 LYS B C 1
ATOM 8524 O O . LYS B 1 510 ? -6.301 -47.781 -17.656 1 95.38 510 LYS B O 1
ATOM 8529 N N . THR B 1 511 ? -7.551 -48.375 -19.438 1 95.5 511 THR B N 1
ATOM 8530 C CA . THR B 1 511 ? -7.355 -47.125 -20.125 1 95.5 511 THR B CA 1
ATOM 8531 C C . THR B 1 511 ? -8.039 -45.969 -19.359 1 95.5 511 THR B C 1
ATOM 8533 O O . THR B 1 511 ? -9.141 -46.156 -18.844 1 95.5 511 THR B O 1
ATOM 8536 N N . TRP B 1 512 ? -7.402 -44.875 -19.266 1 96.75 512 TRP B N 1
ATOM 8537 C CA . TRP B 1 512 ? -7.973 -43.656 -18.719 1 96.75 512 TRP B CA 1
ATOM 8538 C C . TRP B 1 512 ? -8.984 -43.031 -19.688 1 96.75 512 TRP B C 1
ATOM 8540 O O . TRP B 1 512 ? -8.617 -42.562 -20.766 1 96.75 512 TRP B O 1
ATOM 8550 N N . PRO B 1 513 ? -10.297 -43 -19.328 1 95.19 513 PRO B N 1
ATOM 8551 C CA . PRO B 1 513 ? -11.297 -42.469 -20.266 1 95.19 513 PRO B CA 1
ATOM 8552 C C . PRO B 1 513 ? -11.133 -40.969 -20.516 1 95.19 513 PRO B C 1
ATOM 8554 O O . PRO B 1 513 ? -10.797 -40.219 -19.578 1 95.19 513 PRO B O 1
ATOM 8557 N N . GLU B 1 514 ? -11.422 -40.531 -21.719 1 94.94 514 GLU B N 1
ATOM 8558 C CA . GLU B 1 514 ? -11.359 -39.125 -22.078 1 94.94 514 GLU B CA 1
ATOM 8559 C C . GLU B 1 514 ? -12.531 -38.344 -21.484 1 94.94 514 GLU B C 1
ATOM 8561 O O . GLU B 1 514 ? -13.641 -38.875 -21.359 1 94.94 514 GLU B O 1
ATOM 8566 N N . PHE B 1 515 ? -12.289 -37.156 -21.109 1 94.31 515 PHE B N 1
ATOM 8567 C CA . PHE B 1 515 ? -13.32 -36.219 -20.672 1 94.31 515 PHE B CA 1
ATOM 8568 C C . PHE B 1 515 ? -14.141 -35.719 -21.859 1 94.31 515 PHE B C 1
ATOM 8570 O O . PHE B 1 515 ? -13.578 -35.156 -22.797 1 94.31 515 PHE B O 1
ATOM 8577 N N . THR B 1 516 ? -15.484 -35.781 -21.859 1 88.31 516 THR B N 1
ATOM 8578 C CA . THR B 1 516 ? -16.266 -35.438 -23.031 1 88.31 516 THR B CA 1
ATOM 8579 C C . THR B 1 516 ? -17.281 -34.344 -22.719 1 88.31 516 THR B C 1
ATOM 8581 O O . THR B 1 516 ? -17.594 -33.5 -23.562 1 88.31 516 THR B O 1
ATOM 8584 N N . SER B 1 517 ? -17.875 -34.344 -21.531 1 89.56 517 SER B N 1
ATOM 8585 C CA . SER B 1 517 ? -18.875 -33.375 -21.125 1 89.56 517 SER B CA 1
ATOM 8586 C C . SER B 1 517 ? -18.922 -33.25 -19.609 1 89.56 517 SER B C 1
ATOM 8588 O O . SER B 1 517 ? -18.406 -34.094 -18.891 1 89.56 517 SER B O 1
ATOM 8590 N N . ILE B 1 518 ? -19.547 -32.219 -19.219 1 88.5 518 ILE B N 1
ATOM 8591 C CA . ILE B 1 518 ? -19.672 -32.031 -17.766 1 88.5 518 ILE B CA 1
ATOM 8592 C C . ILE B 1 518 ? -20.547 -33.094 -17.156 1 88.5 518 ILE B C 1
ATOM 8594 O O . ILE B 1 518 ? -20.219 -33.656 -16.109 1 88.5 518 ILE B O 1
ATOM 8598 N N . ARG B 1 519 ? -21.578 -33.438 -17.766 1 85.19 519 ARG B N 1
ATOM 8599 C CA . ARG B 1 519 ? -22.578 -34.344 -17.203 1 85.19 519 ARG B CA 1
ATOM 8600 C C . ARG B 1 519 ? -22.141 -35.781 -17.328 1 85.19 519 ARG B C 1
ATOM 8602 O O . ARG B 1 519 ? -22.328 -36.594 -16.406 1 85.19 519 ARG B O 1
ATOM 8609 N N . GLU B 1 520 ? -21.5 -36.188 -18.391 1 82.94 520 GLU B N 1
ATOM 8610 C CA . GLU B 1 520 ? -21.25 -37.594 -18.688 1 82.94 520 GLU B CA 1
ATOM 8611 C C . GLU B 1 520 ? -19.781 -37.969 -18.484 1 82.94 520 GLU B C 1
ATOM 8613 O O . GLU B 1 520 ? -19.406 -39.125 -18.625 1 82.94 520 GLU B O 1
ATOM 8618 N N . SER B 1 521 ? -19.172 -37 -17.969 1 84.38 521 SER B N 1
ATOM 8619 C CA . SER B 1 521 ? -17.734 -37.25 -17.938 1 84.38 521 SER B CA 1
ATOM 8620 C C . SER B 1 521 ? -17.359 -38.156 -16.75 1 84.38 521 SER B C 1
ATOM 8622 O O . SER B 1 521 ? -18.047 -38.125 -15.719 1 84.38 521 SER B O 1
ATOM 8624 N N . LEU B 1 522 ? -16.328 -38.938 -17.016 1 90.94 522 LEU B N 1
ATOM 8625 C CA . LEU B 1 522 ? -15.719 -39.812 -16.016 1 90.94 522 LEU B CA 1
ATOM 8626 C C . LEU B 1 522 ? -14.391 -39.25 -15.523 1 90.94 522 LEU B C 1
ATOM 8628 O O . LEU B 1 522 ? -13.594 -38.75 -16.328 1 90.94 522 LEU B O 1
ATOM 8632 N N . PHE B 1 523 ? -14.227 -39.281 -14.203 1 93.88 523 PHE B N 1
ATOM 8633 C CA . PHE B 1 523 ? -13.016 -38.812 -13.539 1 93.88 523 PHE B CA 1
ATOM 8634 C C . PHE B 1 523 ? -12.188 -40 -13.023 1 93.88 523 PHE B C 1
ATOM 8636 O O . PHE B 1 523 ? -12.75 -40.969 -12.555 1 93.88 523 PHE B O 1
ATOM 8643 N N . LEU B 1 524 ? -10.891 -39.906 -13.211 1 97.81 524 LEU B N 1
ATOM 8644 C CA . LEU B 1 524 ? -10.031 -40.75 -12.398 1 97.81 524 LEU B CA 1
ATOM 8645 C C . LEU B 1 524 ? -10.031 -40.281 -10.945 1 97.81 524 LEU B C 1
ATOM 8647 O O . LEU B 1 524 ? -9.578 -39.188 -10.641 1 97.81 524 LEU B O 1
ATOM 8651 N N . TYR B 1 525 ? -10.586 -41.062 -10.047 1 98.12 525 TYR B N 1
ATOM 8652 C CA . TYR B 1 525 ? -10.656 -40.781 -8.617 1 98.12 525 TYR B CA 1
ATOM 8653 C C . TYR B 1 525 ? -9.516 -41.438 -7.863 1 98.12 525 TYR B C 1
ATOM 8655 O O . TYR B 1 525 ? -9.461 -42.688 -7.781 1 98.12 525 TYR B O 1
ATOM 8663 N N . ILE B 1 526 ? -8.578 -40.656 -7.363 1 98.38 526 ILE B N 1
ATOM 8664 C CA . ILE B 1 526 ? -7.379 -41.156 -6.707 1 98.38 526 ILE B CA 1
ATOM 8665 C C . ILE B 1 526 ? -7.484 -40.969 -5.199 1 98.38 526 ILE B C 1
ATOM 8667 O O . ILE B 1 526 ? -7.047 -39.938 -4.668 1 98.38 526 ILE B O 1
ATOM 8671 N N . ASP B 1 527 ? -8.055 -41.906 -4.48 1 97.5 527 ASP B N 1
ATOM 8672 C CA . ASP B 1 527 ? -8.258 -41.812 -3.037 1 97.5 527 ASP B CA 1
ATOM 8673 C C . ASP B 1 527 ? -7.496 -42.906 -2.305 1 97.5 527 ASP B C 1
ATOM 8675 O O . ASP B 1 527 ? -7.5 -42.969 -1.072 1 97.5 527 ASP B O 1
ATOM 8679 N N . SER B 1 528 ? -6.879 -43.812 -3.117 1 96.94 528 SER B N 1
ATOM 8680 C CA . SER B 1 528 ? -6.062 -44.906 -2.611 1 96.94 528 SER B CA 1
ATOM 8681 C C . SER B 1 528 ? -5.078 -45.406 -3.668 1 96.94 528 SER B C 1
ATOM 8683 O O . SER B 1 528 ? -4.996 -44.844 -4.758 1 96.94 528 SER B O 1
ATOM 8685 N N . VAL B 1 529 ? -4.336 -46.469 -3.354 1 96.56 529 VAL B N 1
ATOM 8686 C CA . VAL B 1 529 ? -3.354 -47 -4.277 1 96.56 529 VAL B CA 1
ATOM 8687 C C . VAL B 1 529 ? -4.062 -47.844 -5.355 1 96.56 529 VAL B C 1
ATOM 8689 O O . VAL B 1 529 ? -3.42 -48.344 -6.273 1 96.56 529 VAL B O 1
ATOM 8692 N N . GLN B 1 530 ? -5.352 -47.906 -5.266 1 96.38 530 GLN B N 1
ATOM 8693 C CA . GLN B 1 530 ? -6.203 -48.469 -6.301 1 96.38 530 GLN B CA 1
ATOM 8694 C C . GLN B 1 530 ? -7.234 -47.469 -6.789 1 96.38 530 GLN B C 1
ATOM 8696 O O . GLN B 1 530 ? -8.414 -47.562 -6.43 1 96.38 530 GLN B O 1
ATOM 8701 N N . PRO B 1 531 ? -6.797 -46.625 -7.66 1 96.94 531 PRO B N 1
ATOM 8702 C CA . PRO B 1 531 ? -7.719 -45.562 -8.133 1 96.94 531 PRO B CA 1
ATOM 8703 C C . PRO B 1 531 ? -8.906 -46.156 -8.906 1 96.94 531 PRO B C 1
ATOM 8705 O O . PRO B 1 531 ? -8.836 -47.281 -9.414 1 96.94 531 PRO B O 1
ATOM 8708 N N . THR B 1 532 ? -9.992 -45.438 -8.945 1 96.62 532 THR B N 1
ATOM 8709 C CA . THR B 1 532 ? -11.219 -45.844 -9.625 1 96.62 532 THR B CA 1
ATOM 8710 C C . THR B 1 532 ? -11.711 -44.781 -10.586 1 96.62 532 THR B C 1
ATOM 8712 O O . THR B 1 532 ? -11.227 -43.656 -10.555 1 96.62 532 THR B O 1
ATOM 8715 N N . ILE B 1 533 ? -12.539 -45.156 -11.453 1 96.88 533 ILE B N 1
ATOM 8716 C CA . ILE B 1 533 ? -13.234 -44.219 -12.344 1 96.88 533 ILE B CA 1
ATOM 8717 C C . ILE B 1 533 ? -14.625 -43.906 -11.789 1 96.88 533 ILE B C 1
ATOM 8719 O O . ILE B 1 533 ? -15.398 -44.844 -11.5 1 96.88 533 ILE B O 1
ATOM 8723 N N . ILE B 1 534 ? -14.898 -42.656 -11.633 1 95.88 534 ILE B N 1
ATOM 8724 C CA . ILE B 1 534 ? -16.219 -42.281 -11.141 1 95.88 534 ILE B CA 1
ATOM 8725 C C . ILE B 1 534 ? -16.844 -41.281 -12.086 1 95.88 534 ILE B C 1
ATOM 8727 O O . ILE B 1 534 ? -16.141 -40.594 -12.852 1 95.88 534 ILE B O 1
ATOM 8731 N N . LYS B 1 535 ? -18.141 -41.219 -12.023 1 95.19 535 LYS B N 1
ATOM 8732 C CA . LYS B 1 535 ? -18.844 -40.125 -12.727 1 95.19 535 LYS B CA 1
ATOM 8733 C C . LYS B 1 535 ? -18.578 -38.781 -12.062 1 95.19 535 LYS B C 1
ATOM 8735 O O . LYS B 1 535 ? -18.391 -38.719 -10.844 1 95.19 535 LYS B O 1
ATOM 8740 N N . ASN B 1 536 ? -18.516 -37.781 -12.891 1 94.31 536 ASN B N 1
ATOM 8741 C CA . ASN B 1 536 ? -18.312 -36.438 -12.375 1 94.31 536 ASN B CA 1
ATOM 8742 C C . ASN B 1 536 ? -19.203 -36.156 -11.172 1 94.31 536 ASN B C 1
ATOM 8744 O O . ASN B 1 536 ? -20.422 -36.031 -11.312 1 94.31 536 ASN B O 1
ATOM 8748 N N . PRO B 1 537 ? -18.625 -36 -10.016 1 94.19 537 PRO B N 1
ATOM 8749 C CA . PRO B 1 537 ? -19.438 -35.812 -8.805 1 94.19 537 PRO B CA 1
ATOM 8750 C C . PRO B 1 537 ? -19.797 -34.344 -8.578 1 94.19 537 PRO B C 1
ATOM 8752 O O . PRO B 1 537 ? -20.453 -34 -7.582 1 94.19 537 PRO B O 1
ATOM 8755 N N . LEU B 1 538 ? -19.375 -33.469 -9.461 1 94.62 538 LEU B N 1
ATOM 8756 C CA . LEU B 1 538 ? -19.484 -32.062 -9.156 1 94.62 538 LEU B CA 1
ATOM 8757 C C . LEU B 1 538 ? -20.375 -31.344 -10.164 1 94.62 538 LEU B C 1
ATOM 8759 O O . LEU B 1 538 ? -20.219 -30.156 -10.406 1 94.62 538 LEU B O 1
ATOM 8763 N N . GLU B 1 539 ? -21.25 -32.062 -10.766 1 94 539 GLU B N 1
ATOM 8764 C CA . GLU B 1 539 ? -22.156 -31.469 -11.758 1 94 539 GLU B CA 1
ATOM 8765 C C . GLU B 1 539 ? -23.016 -30.375 -11.148 1 94 539 GLU B C 1
ATOM 8767 O O . GLU B 1 539 ? -23.188 -29.297 -11.734 1 94 539 GLU B O 1
ATOM 8772 N N . LYS B 1 540 ? -23.562 -30.594 -9.93 1 94.88 540 LYS B N 1
ATOM 8773 C CA . LYS B 1 540 ? -24.438 -29.625 -9.273 1 94.88 540 LYS B CA 1
ATOM 8774 C C . LYS B 1 540 ? -23.672 -28.359 -8.898 1 94.88 540 LYS B C 1
ATOM 8776 O O . LYS B 1 540 ? -24.188 -27.25 -9.078 1 94.88 540 LYS B O 1
ATOM 8781 N N . GLU B 1 541 ? -22.547 -28.578 -8.359 1 95.44 541 GLU B N 1
ATOM 8782 C CA . GLU B 1 541 ? -21.703 -27.438 -7.98 1 95.44 541 GLU B CA 1
ATOM 8783 C C . GLU B 1 541 ? -21.312 -26.625 -9.203 1 95.44 541 GLU B C 1
ATOM 8785 O O . GLU B 1 541 ? -21.344 -25.391 -9.172 1 95.44 541 GLU B O 1
ATOM 8790 N N . TYR B 1 542 ? -20.953 -27.281 -10.25 1 96.25 542 TYR B N 1
ATOM 8791 C CA . TYR B 1 542 ? -20.609 -26.609 -11.492 1 96.25 542 TYR B CA 1
ATOM 8792 C C . TYR B 1 542 ? -21.781 -25.781 -12.008 1 96.25 542 TYR B C 1
ATOM 8794 O O . TYR B 1 542 ? -21.609 -24.641 -12.43 1 96.25 542 TYR B O 1
ATOM 8802 N N . THR B 1 543 ? -22.969 -26.328 -11.984 1 96.06 543 THR B N 1
ATOM 8803 C CA . THR B 1 543 ? -24.172 -25.656 -12.461 1 96.06 543 THR B CA 1
ATOM 8804 C C . THR B 1 543 ? -24.453 -24.406 -11.625 1 96.06 543 THR B C 1
ATOM 8806 O O . THR B 1 543 ? -24.812 -23.359 -12.164 1 96.06 543 THR B O 1
ATOM 8809 N N . PHE B 1 544 ? -24.328 -24.562 -10.305 1 97.5 544 PHE B N 1
ATOM 8810 C CA . PHE B 1 544 ? -24.547 -23.422 -9.422 1 97.5 544 PHE B CA 1
ATOM 8811 C C . PHE B 1 544 ? -23.609 -22.266 -9.781 1 97.5 544 PHE B C 1
ATOM 8813 O O . PHE B 1 544 ? -24.062 -21.156 -10.016 1 97.5 544 PHE B O 1
ATOM 8820 N N . TRP B 1 545 ? -22.312 -22.562 -9.844 1 98 545 TRP B N 1
ATOM 8821 C CA . TRP B 1 545 ? -21.328 -21.516 -10.055 1 98 545 TRP B CA 1
ATOM 8822 C C . TRP B 1 545 ? -21.438 -20.922 -11.453 1 98 545 TRP B C 1
ATOM 8824 O O . TRP B 1 545 ? -21.266 -19.719 -11.641 1 98 545 TRP B O 1
ATOM 8834 N N . ASN B 1 546 ? -21.734 -21.734 -12.461 1 94.62 546 ASN B N 1
ATOM 8835 C CA . ASN B 1 546 ? -21.891 -21.25 -13.828 1 94.62 546 ASN B CA 1
ATOM 8836 C C . ASN B 1 546 ? -23.156 -20.422 -13.992 1 94.62 546 ASN B C 1
ATOM 8838 O O . ASN B 1 546 ? -23.312 -19.703 -14.977 1 94.62 546 ASN B O 1
ATOM 8842 N N . GLY B 1 547 ? -24.047 -20.547 -13.039 1 96.44 547 GLY B N 1
ATOM 8843 C CA . GLY B 1 547 ? -25.266 -19.781 -13.062 1 96.44 547 GLY B CA 1
ATOM 8844 C C . GLY B 1 547 ? -25.109 -18.375 -12.492 1 96.44 547 GLY B C 1
ATOM 8845 O O . GLY B 1 547 ? -25.984 -17.516 -12.672 1 96.44 547 GLY B O 1
ATOM 8846 N N . LEU B 1 548 ? -24.047 -18.109 -11.797 1 97.94 548 LEU B N 1
ATOM 8847 C CA . LEU B 1 548 ? -23.75 -16.781 -11.258 1 97.94 548 LEU B CA 1
ATOM 8848 C C . LEU B 1 548 ? -23.125 -15.891 -12.328 1 97.94 548 LEU B C 1
ATOM 8850 O O . LEU B 1 548 ? -22.391 -16.375 -13.188 1 97.94 548 LEU B O 1
ATOM 8854 N N . PRO B 1 549 ? -23.406 -14.609 -12.344 1 97 549 PRO B N 1
ATOM 8855 C CA . PRO B 1 549 ? -22.797 -13.703 -13.32 1 97 549 PRO B CA 1
ATOM 8856 C C . PRO B 1 549 ? -21.375 -13.312 -12.961 1 97 549 PRO B C 1
ATOM 8858 O O . PRO B 1 549 ? -21.031 -12.133 -12.969 1 97 549 PRO B O 1
ATOM 8861 N N . LEU B 1 550 ? -20.5 -14.242 -12.781 1 96.69 550 LEU B N 1
ATOM 8862 C CA . LEU B 1 550 ? -19.156 -14.078 -12.234 1 96.69 550 LEU B CA 1
ATOM 8863 C C . LEU B 1 550 ? -18.234 -13.391 -13.242 1 96.69 550 LEU B C 1
ATOM 8865 O O . LEU B 1 550 ? -17.234 -12.773 -12.859 1 96.69 550 LEU B O 1
ATOM 8869 N N . VAL B 1 551 ? -18.5 -13.492 -14.547 1 96 551 VAL B N 1
ATOM 8870 C CA . VAL B 1 551 ? -17.625 -12.93 -15.57 1 96 551 VAL B CA 1
ATOM 8871 C C . VAL B 1 551 ? -18.406 -11.969 -16.453 1 96 551 VAL B C 1
ATOM 8873 O O . VAL B 1 551 ? -18.125 -11.844 -17.656 1 96 551 VAL B O 1
ATOM 8876 N N . SER B 1 552 ? -19.422 -11.336 -15.867 1 95.19 552 SER B N 1
ATOM 8877 C CA . SER B 1 552 ? -20.344 -10.469 -16.578 1 95.19 552 SER B CA 1
ATOM 8878 C C . SER B 1 552 ? -19.609 -9.305 -17.25 1 95.19 552 SER B C 1
ATOM 8880 O O . SER B 1 552 ? -20.031 -8.82 -18.297 1 95.19 552 SER B O 1
ATOM 8882 N N . ARG B 1 553 ? -18.547 -8.852 -16.672 1 92.75 553 ARG B N 1
ATOM 8883 C CA . ARG B 1 553 ? -17.766 -7.77 -17.266 1 92.75 553 ARG B CA 1
ATOM 8884 C C . ARG B 1 553 ? -17.062 -8.227 -18.531 1 92.75 553 ARG B C 1
ATOM 8886 O O . ARG B 1 553 ? -17 -7.484 -19.516 1 92.75 553 ARG B O 1
ATOM 8893 N N . LEU B 1 554 ? -16.531 -9.406 -18.531 1 92.94 554 LEU B N 1
ATOM 8894 C CA . LEU B 1 554 ? -15.836 -9.961 -19.672 1 92.94 554 LEU B CA 1
ATOM 8895 C C . LEU B 1 554 ? -16.812 -10.32 -20.781 1 92.94 554 LEU B C 1
ATOM 8897 O O . LEU B 1 554 ? -16.516 -10.117 -21.969 1 92.94 554 LEU B O 1
ATOM 8901 N N . ASN B 1 555 ? -17.984 -10.781 -20.438 1 86.56 555 ASN B N 1
ATOM 8902 C CA . ASN B 1 555 ? -19 -11.164 -21.406 1 86.56 555 ASN B CA 1
ATOM 8903 C C . ASN B 1 555 ? -19.484 -9.969 -22.219 1 86.56 555 ASN B C 1
ATOM 8905 O O . ASN B 1 555 ? -19.828 -10.109 -23.391 1 86.56 555 ASN B O 1
ATOM 8909 N N . LYS B 1 556 ? -19.453 -8.852 -21.609 1 81.75 556 LYS B N 1
ATOM 8910 C CA . LYS B 1 556 ? -19.875 -7.637 -22.297 1 81.75 556 LYS B CA 1
ATOM 8911 C C . LYS B 1 556 ? -18.922 -7.277 -23.422 1 81.75 556 LYS B C 1
ATOM 8913 O O . LYS B 1 556 ? -19.281 -6.555 -24.344 1 81.75 556 LYS B O 1
ATOM 8918 N N . LEU B 1 557 ? -17.844 -7.836 -23.344 1 81.19 557 LEU B N 1
ATOM 8919 C CA . LEU B 1 557 ? -16.828 -7.512 -24.344 1 81.19 557 LEU B CA 1
ATOM 8920 C C . LEU B 1 557 ? -16.859 -8.5 -25.5 1 81.19 557 LEU B C 1
ATOM 8922 O O . LEU B 1 557 ? -16.172 -8.312 -26.5 1 81.19 557 LEU B O 1
ATOM 8926 N N . ILE B 1 558 ? -17.656 -9.625 -25.281 1 74.56 558 ILE B N 1
ATOM 8927 C CA . ILE B 1 558 ? -17.781 -10.625 -26.328 1 74.56 558 ILE B CA 1
ATOM 8928 C C . ILE B 1 558 ? -18.719 -10.117 -27.422 1 74.56 558 ILE B C 1
ATOM 8930 O O . ILE B 1 558 ? -19.828 -9.656 -27.125 1 74.56 558 ILE B O 1
ATOM 8934 N N . SER B 1 559 ? -18.188 -9.617 -28.547 1 59.72 559 SER B N 1
ATOM 8935 C CA . SER B 1 559 ? -19.031 -9.219 -29.672 1 59.72 559 SER B CA 1
ATOM 8936 C C . SER B 1 559 ? -20.062 -10.281 -30 1 59.72 559 SER B C 1
ATOM 8938 O O . SER B 1 559 ? -19.797 -11.477 -29.875 1 59.72 559 SER B O 1
ATOM 8940 N N . PRO B 1 560 ? -21.422 -9.961 -30.031 1 44.97 560 PRO B N 1
ATOM 8941 C CA . PRO B 1 560 ? -22.438 -10.93 -30.469 1 44.97 560 PRO B CA 1
ATOM 8942 C C . PRO B 1 560 ? -21.969 -11.789 -31.641 1 44.97 560 PRO B C 1
ATOM 8944 O O . PRO B 1 560 ? -21.578 -11.258 -32.688 1 44.97 560 PRO B O 1
ATOM 8947 N N . ILE B 1 561 ? -21.281 -12.766 -31.516 1 38.59 561 ILE B N 1
ATOM 8948 C CA . ILE B 1 561 ? -21.141 -13.695 -32.625 1 38.59 561 ILE B CA 1
ATOM 8949 C C . ILE B 1 561 ? -22.516 -14.102 -33.156 1 38.59 561 ILE B C 1
ATOM 8951 O O . ILE B 1 561 ? -23.422 -14.375 -32.344 1 38.59 561 ILE B O 1
ATOM 8955 N N . ASN B 1 562 ? -22.844 -13.828 -34.438 1 34.41 562 ASN B N 1
ATOM 8956 C CA . ASN B 1 562 ? -23.875 -14.461 -35.25 1 34.41 562 ASN B CA 1
ATOM 8957 C C . ASN B 1 562 ? -23.906 -15.969 -35.031 1 34.41 562 ASN B C 1
ATOM 8959 O O . ASN B 1 562 ? -23.047 -16.688 -35.531 1 34.41 562 ASN B O 1
ATOM 8963 N N . LEU B 1 563 ? -24.234 -16.5 -33.969 1 32.69 563 LEU B N 1
ATOM 8964 C CA . LEU B 1 563 ? -24.516 -17.906 -33.75 1 32.69 563 LEU B CA 1
ATOM 8965 C C . LEU B 1 563 ? -25.547 -18.406 -34.75 1 32.69 563 LEU B C 1
ATOM 8967 O O . LEU B 1 563 ? -26.75 -18.375 -34.469 1 32.69 563 LEU B O 1
ATOM 8971 N N . ASN B 1 564 ? -25.438 -18.062 -35.969 1 31.03 564 ASN B N 1
ATOM 8972 C CA . ASN B 1 564 ? -26.125 -18.969 -36.875 1 31.03 564 ASN B CA 1
ATOM 8973 C C . ASN B 1 564 ? -25.609 -20.391 -36.75 1 31.03 564 ASN B C 1
ATOM 8975 O O . ASN B 1 564 ? -24.719 -20.797 -37.5 1 31.03 564 ASN B O 1
ATOM 8979 N N . VAL B 1 565 ? -25.266 -20.938 -35.656 1 33.94 565 VAL B N 1
ATOM 8980 C CA . VAL B 1 565 ? -25 -22.375 -35.594 1 33.94 565 VAL B CA 1
ATOM 8981 C C . VAL B 1 565 ? -26.219 -23.141 -36.094 1 33.94 565 VAL B C 1
ATOM 8983 O O . VAL B 1 565 ? -27.359 -22.781 -35.781 1 33.94 565 VAL B O 1
ATOM 8986 N N . LYS B 1 566 ? -25.984 -24.266 -37 1 33.03 566 LYS B N 1
ATOM 8987 C CA . LYS B 1 566 ? -26.703 -25.344 -37.688 1 33.03 566 LYS B CA 1
ATOM 8988 C C . LYS B 1 566 ? -27.578 -26.125 -36.75 1 33.03 566 LYS B C 1
ATOM 8990 O O . LYS B 1 566 ? -27.109 -26.656 -35.719 1 33.03 566 LYS B O 1
ATOM 8995 N N . ASP B 1 567 ? -28.734 -25.766 -36.531 1 26.89 567 ASP B N 1
ATOM 8996 C CA . ASP B 1 567 ? -29.766 -26.703 -36.094 1 26.89 567 ASP B CA 1
ATOM 8997 C C . ASP B 1 567 ? -29.672 -28.016 -36.875 1 26.89 567 ASP B C 1
ATOM 8999 O O . ASP B 1 567 ? -30.172 -28.094 -38 1 26.89 567 ASP B O 1
ATOM 9003 N N . GLU B 1 568 ? -28.516 -28.453 -37.312 1 24.02 568 GLU B N 1
ATOM 9004 C CA . GLU B 1 568 ? -28.688 -29.766 -37.938 1 24.02 568 GLU B CA 1
ATOM 9005 C C . GLU B 1 568 ? -29.234 -30.781 -36.938 1 24.02 568 GLU B C 1
ATOM 9007 O O . GLU B 1 568 ? -28.547 -31.156 -36 1 24.02 568 GLU B O 1
ATOM 9012 N N . PHE B 1 569 ? -30.438 -30.453 -36.312 1 23.28 569 PHE B N 1
ATOM 9013 C CA . PHE B 1 569 ? -31.281 -31.641 -36.312 1 23.28 569 PHE B CA 1
ATOM 9014 C C . PHE B 1 569 ? -31.844 -31.906 -37.688 1 23.28 569 PHE B C 1
ATOM 9016 O O . PHE B 1 569 ? -32.094 -30.984 -38.469 1 23.28 569 PHE B O 1
#

Solvent-accessible surface area (backbone atoms only — not comparable to full-atom values): 58941 Å² total; per-residue (Å²): 135,82,82,78,78,78,80,77,79,76,77,76,75,75,76,72,68,74,70,79,74,59,51,70,40,68,51,97,45,33,34,38,30,29,34,77,44,63,19,75,85,62,38,64,26,38,37,32,25,45,41,67,54,28,44,62,46,48,69,90,36,43,79,42,73,70,43,75,44,74,65,54,83,65,70,44,75,12,73,46,84,58,52,36,32,43,27,45,36,70,61,32,66,93,47,36,87,43,80,43,62,31,67,61,16,43,26,30,31,43,35,22,50,42,50,84,46,70,20,32,25,40,39,43,33,56,30,45,56,55,28,27,64,53,46,50,58,52,44,58,20,59,32,57,52,38,67,40,83,34,22,42,32,34,36,36,45,48,26,35,67,66,7,23,43,21,59,66,40,87,74,34,40,46,35,30,21,60,44,33,49,42,47,48,38,51,49,40,60,74,44,31,51,59,44,7,18,28,56,88,29,21,22,37,31,17,35,34,39,8,1,17,48,43,41,43,41,31,38,7,70,69,36,50,83,56,53,52,31,40,32,21,31,44,30,27,45,60,17,56,60,42,43,58,55,90,63,52,51,28,52,48,41,52,27,52,34,50,44,71,61,49,77,66,94,46,65,62,42,42,52,59,47,59,63,69,51,56,67,70,56,55,53,52,56,61,62,51,49,43,70,52,96,61,22,44,71,46,84,54,37,51,56,58,24,67,64,84,49,96,52,91,39,58,27,66,51,43,63,86,60,43,69,54,80,54,43,82,38,48,30,38,40,34,41,40,75,12,30,11,15,52,55,38,18,37,31,56,16,74,88,60,63,43,41,62,58,41,42,77,38,35,62,70,43,42,32,38,72,54,36,29,54,76,31,20,44,74,91,46,41,57,59,49,39,51,52,49,39,51,71,59,23,78,86,70,53,63,53,90,84,38,53,57,44,45,12,48,52,44,17,49,61,51,40,47,47,19,49,54,52,48,54,66,66,48,88,35,60,27,35,37,39,39,40,46,53,74,81,60,88,74,56,48,38,68,50,24,16,65,34,88,67,85,50,70,30,18,47,68,38,72,47,65,36,52,24,56,24,46,72,85,38,72,86,60,70,53,74,70,48,46,50,38,16,52,37,52,42,30,28,55,49,29,43,50,68,39,95,70,37,20,66,60,24,42,92,84,40,56,71,52,59,62,44,79,44,72,80,77,12,42,25,41,37,35,54,56,81,70,51,46,76,37,66,47,84,51,50,66,60,43,52,55,60,70,67,42,69,51,49,45,45,48,53,70,67,39,69,84,68,84,74,75,71,80,78,74,125,137,82,82,78,79,78,80,79,79,79,76,77,76,76,74,72,67,73,70,79,74,59,52,70,41,70,51,97,45,33,33,38,30,28,36,76,45,63,18,74,84,61,40,65,28,38,37,32,25,45,41,67,53,30,44,62,46,49,70,92,38,43,78,44,74,69,42,73,46,74,66,53,84,65,69,44,76,12,74,46,85,58,53,36,33,43,25,44,36,69,62,30,66,92,48,37,89,43,79,44,62,30,67,63,16,44,26,31,31,42,34,21,50,43,51,84,46,69,20,32,25,39,38,44,32,55,29,43,56,53,28,28,62,55,46,50,58,51,44,56,20,58,31,58,53,39,67,41,84,35,22,44,33,34,35,36,47,48,25,34,66,68,8,24,43,21,60,68,41,86,73,34,41,45,34,30,20,59,43,31,49,43,46,46,38,52,48,38,59,74,42,30,50,59,46,7,16,27,58,85,29,22,22,36,31,17,35,34,38,8,0,17,48,43,40,42,41,30,37,7,70,70,35,50,84,55,55,51,32,38,31,23,33,45,30,26,45,60,16,58,60,44,43,57,55,91,64,52,52,27,52,48,40,50,29,51,34,5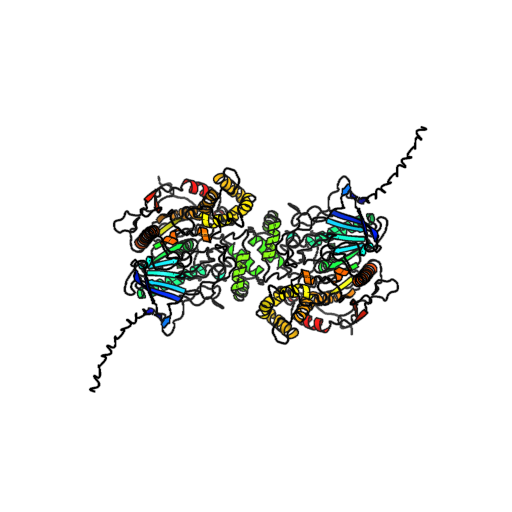0,45,70,60,47,75,65,94,46,64,62,41,44,51,57,48,59,63,69,53,59,68,70,56,55,53,51,55,62,63,49,49,44,69,53,96,61,22,44,71,46,83,55,36,51,58,57,26,67,64,83,49,97,52,91,41,59,29,68,52,43,63,86,60,42,68,54,80,55,44,81,40,48,29,38,40,36,41,40,75,12,30,11,14,53,57,39,18,37,31,56,16,75,87,60,64,44,42,64,57,42,44,76,37,34,63,70,41,43,34,38,72,51,37,27,53,76,31,19,44,76,90,46,41,57,60,50,38,50,53,51,41,53,71,59,23,79,84,70,53,63,51,89,84,36,54,58,44,46,13,48,52,43,16,49,62,50,38,48,47,19,50,52,51,48,54,68,67,49,91,33,60,26,34,36,39,40,40,45,52,75,82,62,88,75,56,48,38,68,50,23,16,66,34,87,68,83,49,71,31,17,48,70,38,72,48,65,35,53,23,55,24,46,73,83,36,72,86,59,70,54,75,69,49,44,49,40,16,52,38,51,44,30,29,54,49,28,44,51,68,38,94,69,37,20,65,59,26,41,93,85,40,58,71,52,60,61,43,79,45,71,79,78,14,41,26,41,36,34,54,54,81,70,50,44,78,38,67,47,85,52,48,67,60,43,51,55,60,71,68,43,68,52,48,47,46,48,54,69,67,38,70,84,68,85,74,78,70,80,72,77,117

Sequence (1138 aa):
MCLKMWAVSITCILFLSAVICNPVVRITNGAIKGQTLKSRDGRDFYSFTSIPYAKPPINELRFKPPETVDSWDGILDATKESNMCIQTNHFFPSISHLILGEEDCLYLNVYTPNINGKFPVMFWIHGGGFLAGHSGSNIFGAEYFMDKDVVLVSINYRLGLFGFISTEDDVIPGNYGLKDQVLALRWVQENIAKFGGDPDQVTIFGESAGGASTGYHLLSPLSKGLFHKAILQSGTPLCRWAVAPPGLIRKRTEAVAVIAGCHFNTSEEILNCLKQLPANYIVELHNKFVEWVNHPCIIFPPVVESCVSNQESFLCNHPFIDFKQESFVPTIIGFNSGEGGVFASNLFNDTSLQYPELSTDFNRLLPILLMYKHVSMPKHFDEISNRIIERYFPSGKIENDSHLDTVKMIGEGTFVTCALDMSIKLSSPVYFYLFDYKNNEFSFNQLYGDCKKPLGVSHADELISLFSLKELNPKGLSNKEIEMSKLMVNIWVKFASSKIPTIDGTDNGKTWPEFTSIRESLFLYIDSVQPTIIKNPLEKEYTFWNGLPLVSRLNKLISPINLNVKDEFMCLKMWAVSITCILFLSAVICNPVVRITNGAIKGQTLKSRDGRDFYSFTSIPYAKPPINELRFKPPETVDSWDGILDATKESNMCIQTNHFFPSISHLILGEEDCLYLNVYTPNINGKFPVMFWIHGGGFLAGHSGSNIFGAEYFMDKDVVLVSINYRLGLFGFISTEDDVIPGNYGLKDQVLALRWVQENIAKFGGDPDQVTIFGESAGGASTGYHLLSPLSKGLFHKAILQSGTPLCRWAVAPPGLIRKRTEAVAVIAGCHFNTSEEILNCLKQLPANYIVELHNKFVEWVNHPCIIFPPVVESCVSNQESFLCNHPFIDFKQESFVPTIIGFNSGEGGVFASNLFNDTSLQYPELSTDFNRLLPILLMYKHVSMPKHFDEISNRIIERYFPSGKIENDSHLDTVKMIGEGTFVTCALDMSIKLSSPVYFYLFDYKNNEFSFNQLYGDCKKPLGVSHADELISLFSLKELNPKGLSNKEIEMSKLMVNIWVKFASSKIPTIDGTDNGKTWPEFTSIRESLFLYIDSVQPTIIKNPLEKEYTFWNGLPLVSRLNKLISPINLNVKDEF

pLDDT: mean 92.55, std 14.18, range [21.69, 98.94]

Secondary structure (DSSP, 8-state):
-----------------------EEEETTEEEE-EEEE-TTS-EEEEEEEEE-B----GGGTTS---BPPP-SSEEE--SPPPPBSB--TTSGGGTT--B-BS---EEEEEES-TT--EEEEEEE--STTTS----TTTS--TTGGGSS-EEEEE----HHHHH---SSSSS---HHHHHHHHHHHHHHHHGGGGTEEEEEEEEEEETHHHHHHHHHHH-GGGTTS-SEEEEES--TTSGGG---TTHHHHHHHHHHHHTT---SSHHHHHHHHHTS-HHHHHHHHHTT-SBTTBSS-SS---PPPSSSSS--S--S-TTTS--------EEEEEETBTTHHHHHHHT-SSS--HHHHHHTHHHHHHHHTT-TTTS-GGGHHHHHHHHHHHH-TTSS--TT-HHHHHHHHHIIIIIHHHHHHHHH-SS-EEEEEE-----S--THHHH----S---SBTTGGGGGTS--TTT-TT---HHHHHHHHHHHHHHHHHHH-SS-BTTS-TTSPB-PPP--TTT-EEEEESSSS-EEEE-TTHHHHHHHHHS-TTHHHHTTS-----------/-----------------------EEEETTEEEE-EEEE-TTS-EEEEEEEEE-B----GGGTTS---BPPP-SSEEE--SPPPPBSB--TTSGGGTT--B-BS---EEEEEES-TT--EEEEEEE--STTTS----TTTS--TTGGGSS-EEEEE----HHHHH---SSSSS---HHHHHHHHHHHHHHHHGGGGTEEEEEEEEEEETHHHHHHHHHHH-GGGTTS-SEEEEES--TTSGGG---TTHHHHHHHHHHHHTT---SSHHHHHHHHHTS-HHHHHHHHHTT-SBTTBSS-SS---PPPSSSSS--S--S-TTTS--------EEEEEETBTTHHHHHHHT-SSS--HHHHHHTHHHHHHHHTT-TTTS-GGGHHHHHHHHHHHH-TTSS--TT-HHHHHHHHHIIIIIHHHHHHHHH-SS-EEEEEE-----S--THHHH----S---SBTTGGGGGTS--TTT-TT---HHHHHHHHHHHHHHHHHHH-SS-BTTS-TTSPB-PPP--TTT-EEEEESSSS-EEEE-TTHHHHHHHHTS-TTHHHHTTS-----------